Protein 5MQQ (pdb70)

Sequence (1211 aa):
KNPREEILDASAELFTRQGFATTSTHQIADAVGIRQASLYYHFPSKTEIFLTLLKSTVEPSTVLAEDLSTLDAGPEMRLWAIVASEVRLLLSTKWNVGRLYQLPIVGSEEFAEYHSQREALTNVFRDLATEIVGDDPRAELPFHITMSVIEMRRNDGKIPSPLSADSLPETAIMLADASLAVLGAPLPADRVEKTLELIKQADPREEILDASAELFTRQGFATTSTHHQIADAVGIRQASLYYHFPSKTEIFLTLLKSTVEPSTVLAEDLSTLDAGPEMMRL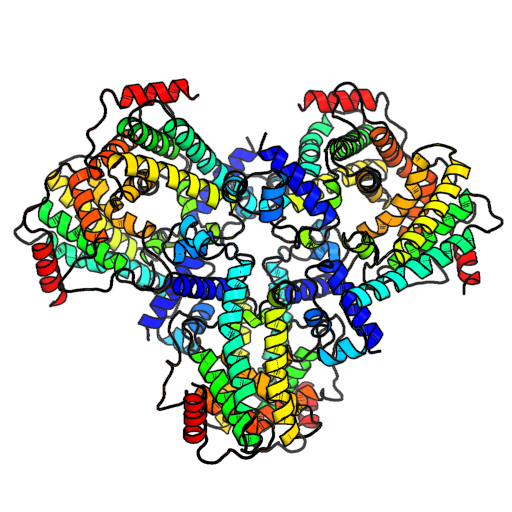WAIVASEVRLLLSTKWNVGRLYQLPIVGSEEFAEYHSQREALTNVFRDLATEIVGDDPRAELPFHITMSVIEMRRNDGKIPSPLSADSLPETAIMLADASLAVLGAPLPADRVEKTLELIKQNPREEILDASAELFTRQGFATTSTHQIADAVGIRQASLYYHFPSKTEIFLTLLKSTVEPSTVLAEDLSTLDAGPEMRLWAIVASEVRLLLSTKWNVGRLYQLPIVGSEEFAEYHSQREALTNVFRDLATEIVGDDPRAELPFHITMSVIEMRRNDGKIPSPLSADSLPETAIMLADASLAVLGAPLPADRVEKTLELIKQADPREEILDASAELFTRQGFATTSTHQIADAVGIRQASLYYHFPSKTEIFLTLLKSTVEPSTVLAEDLSTLDAGPEMRLWAIVASEVRLLLSTKWNVGRLYQLPIVGSEEFAEYHSQREALTNVFRDLATEIVGDDPRAELPFHITMSVIEMRRNDGKIPSPLSADSLPETAIMLADASLAVLGAPLPADRVEKTLELIKQADAKNPREEILDASAELFTRQGFATTSTHQIADDAVGIRQASLYYHFPSKTEIFLTLLKSTVEPSTVLAEDLSTLDAGPEMRLWAIVASEVRLLLSTKWNVGRLYQLPIVGSEEFAEYHSQREALTNVFRDLATEIVGDDPRAELPFHITMSVIEMRRNDGKIPSPLSADSLPETAIMLADASLAVLGAPLPADRVEKTLELIKQADNPREEILDASAELFTRQGFATTSTHQIADAVGIRQASLYYHFPSKTEIFLTLLKSTVEPSTVLAEDLSTLDAGPEMRLWAIVASEVRLLLSTKWNVGRLYQLPIVGSEEFAEYHSQREALTNVFRDLATEIVGDDPRAELPFHITMSVIEMRRNDGKIPSPLSADSLPETAIMLADASLAVLGAPLPADRVEKTLELIKQAD

Radius of gyration: 33.82 Å; Cα contacts (8 Å, |Δi|>4): 1800; chains: 6; bounding box: 96×90×74 Å

Organism: Corynebacterium glutamicum (strain ATCC 13032 / DSM 20300 / JCM 1318 / BCRC 11384 / CCUG 27702 / LMG 3730 / NBRC 12168 / NCIMB 10025 / NRRL B-2784 / 534) (NCBI:txid196627)

Nearest PDB structures (foldseek):
  5mqq-assembly1_B  TM=9.925E-01  e=1.327E-27  Corynebacterium glutamicum
  5dy1-assembly1_B  TM=9.950E-01  e=2.488E-27  Corynebacterium glutamicum ATCC 14067
  5dxz-assembly1_A-2  TM=9.902E-01  e=2.929E-26  Corynebacterium glutamicum ATCC 14067
  5dy0-assembly2_D  TM=9.444E-01  e=3.227E-26  Corynebacterium glutamicum
  5e57-assembly1_C-3  TM=8.490E-01  e=4.373E-12  Mycolicibacterium smegmatis MC2 155

Structure (mmCIF, N/CA/C/O backbone):
data_5MQQ
#
_entry.id   5MQQ
#
_cell.length_a   149.783
_cell.length_b   160.638
_cell.length_c   51.450
_cell.angle_alpha   90.00
_cell.angle_beta   90.00
_cell.angle_gamma   90.00
#
_symmetry.space_group_name_H-M   'P 21 21 2'
#
loop_
_entity.id
_entity.type
_entity.pdbx_description
1 polymer 'AmtR protein'
2 non-polymer 'SULFATE ION'
3 water water
#
loop_
_atom_site.group_PDB
_atom_site.id
_atom_site.type_symbol
_atom_site.label_atom_id
_atom_site.label_alt_id
_atom_site.label_comp_id
_atom_site.label_asym_id
_atom_site.label_entity_id
_atom_site.label_seq_id
_atom_site.pdbx_PDB_ins_code
_atom_site.Cartn_x
_atom_site.Cartn_y
_atom_site.Cartn_z
_atom_site.occupancy
_atom_site.B_iso_or_equiv
_atom_site.auth_seq_id
_atom_site.auth_comp_id
_atom_site.auth_asym_id
_atom_site.auth_atom_id
_atom_site.pdbx_PDB_model_num
ATOM 1 N N . LYS A 1 4 ? -27.154 -43.321 15.252 1.00 46.45 18 LYS A N 1
ATOM 2 C CA . LYS A 1 4 ? -28.234 -44.081 14.630 1.00 46.68 18 LYS A CA 1
ATOM 3 C C . LYS A 1 4 ? -28.780 -43.357 13.392 1.00 57.00 18 LYS A C 1
ATOM 4 O O . LYS A 1 4 ? -28.627 -43.839 12.272 1.00 52.48 18 LYS A O 1
ATOM 6 N N . ASN A 1 5 ? -29.409 -42.200 13.590 1.00 52.97 19 ASN A N 1
ATOM 7 C CA . ASN A 1 5 ? -29.895 -41.393 12.467 1.00 50.95 19 ASN A CA 1
ATOM 8 C C . ASN A 1 5 ? -29.561 -39.913 12.592 1.00 46.96 19 ASN A C 1
ATOM 9 O O . ASN A 1 5 ? -30.355 -39.135 13.115 1.00 46.98 19 ASN A O 1
ATOM 14 N N . PRO A 1 6 ? -28.383 -39.521 12.086 1.00 43.48 20 PRO A N 1
ATOM 15 C CA . PRO A 1 6 ? -27.828 -38.170 12.224 1.00 42.03 20 PRO A CA 1
ATOM 16 C C . PRO A 1 6 ? -28.732 -37.106 11.624 1.00 45.23 20 PRO A C 1
ATOM 17 O O . PRO A 1 6 ? -28.940 -36.056 12.232 1.00 40.41 20 PRO A O 1
ATOM 21 N N . ARG A 1 7 ? -29.279 -37.391 10.448 1.00 40.50 21 ARG A N 1
ATOM 22 C CA . ARG A 1 7 ? -30.139 -36.441 9.766 1.00 36.29 21 ARG A CA 1
ATOM 23 C C . ARG A 1 7 ? -31.471 -36.240 10.469 1.00 37.22 21 ARG A C 1
ATOM 24 O O . ARG A 1 7 ? -31.956 -35.122 10.558 1.00 43.35 21 ARG A O 1
ATOM 32 N N . GLU A 1 8 ? -32.027 -37.305 11.029 1.00 34.66 22 GLU A N 1
ATOM 33 C CA . GLU A 1 8 ? -33.302 -37.192 11.726 1.00 38.94 22 GLU A CA 1
ATOM 34 C C . GLU A 1 8 ? -33.140 -36.548 13.110 1.00 38.50 22 GLU A C 1
ATOM 35 O O . GLU A 1 8 ? -34.039 -35.842 13.587 1.00 33.12 22 GLU A O 1
ATOM 41 N N . GLU A 1 9 ? -31.987 -36.763 13.737 1.00 37.67 23 GLU A N 1
ATOM 42 C CA . GLU A 1 9 ? -31.680 -36.133 15.013 1.00 35.08 23 GLU A CA 1
ATOM 43 C C . GLU A 1 9 ? -31.515 -34.622 14.839 1.00 32.78 23 GLU A C 1
ATOM 44 O O . GLU A 1 9 ? -31.987 -33.844 15.665 1.00 26.34 23 GLU A O 1
ATOM 50 N N . ILE A 1 10 ? -30.853 -34.220 13.755 1.00 28.80 24 ILE A N 1
ATOM 51 C CA . ILE A 1 10 ? -30.688 -32.805 13.436 1.00 30.76 24 ILE A CA 1
ATOM 52 C C . ILE A 1 10 ? -32.040 -32.127 13.237 1.00 27.24 24 ILE A C 1
ATOM 53 O O . ILE A 1 10 ? -32.273 -31.025 13.736 1.00 30.69 24 ILE A O 1
ATOM 58 N N . LEU A 1 11 ? -32.941 -32.795 12.529 1.00 28.65 25 LEU A N 1
ATOM 59 C CA . LEU A 1 11 ? -34.261 -32.235 12.271 1.00 30.59 25 LEU A CA 1
ATOM 60 C C . LEU A 1 11 ? -35.074 -32.100 13.557 1.00 31.20 25 LEU A C 1
ATOM 61 O O . LEU A 1 11 ? -35.722 -31.077 13.786 1.00 30.84 25 LEU A O 1
ATOM 66 N N . ASP A 1 12 ? -35.010 -33.118 14.409 1.00 30.34 26 ASP A N 1
ATOM 67 C CA . ASP A 1 12 ? -35.710 -33.085 15.690 1.00 29.19 26 ASP A CA 1
ATOM 68 C C . ASP A 1 12 ? -35.269 -31.916 16.558 1.00 28.09 26 ASP A C 1
ATOM 69 O O . ASP A 1 12 ? -36.102 -31.181 17.087 1.00 27.91 26 ASP A O 1
ATOM 74 N N . ALA A 1 13 ? -33.958 -31.756 16.716 1.00 27.80 27 ALA A N 1
ATOM 75 C CA . ALA A 1 13 ? -33.415 -30.680 17.536 1.00 29.01 27 ALA A CA 1
ATOM 76 C C . ALA A 1 13 ? -33.760 -29.322 16.935 1.00 27.36 27 ALA A C 1
ATOM 77 O O . ALA A 1 13 ? -34.026 -28.361 17.659 1.00 29.48 27 ALA A O 1
ATOM 79 N N . SER A 1 14 ? -33.747 -29.251 15.608 1.00 27.31 28 SER A N 1
ATOM 80 C CA . SER A 1 14 ? -34.106 -28.026 14.902 1.00 28.24 28 SER A CA 1
ATOM 81 C C . SER A 1 14 ? -35.577 -27.713 15.117 1.00 31.06 28 SER A C 1
ATOM 82 O O . SER A 1 14 ? -35.954 -26.557 15.320 1.00 28.07 28 SER A O 1
ATOM 85 N N . ALA A 1 15 ? -36.401 -28.754 15.061 1.00 25.35 29 ALA A N 1
ATOM 86 C CA . ALA A 1 15 ? -37.822 -28.621 15.344 1.00 27.43 29 ALA A CA 1
ATOM 87 C C . ALA A 1 15 ? -38.019 -28.028 16.743 1.00 25.83 29 ALA A C 1
ATOM 88 O O . ALA A 1 15 ? -38.795 -27.096 16.933 1.00 26.71 29 ALA A O 1
ATOM 90 N N . GLU A 1 16 ? -37.300 -28.571 17.719 1.00 26.41 30 GLU A N 1
ATOM 91 C CA . GLU A 1 16 ? -37.359 -28.056 19.084 1.00 25.98 30 GLU A CA 1
ATOM 92 C C . GLU A 1 16 ? -36.972 -26.577 19.187 1.00 28.78 30 GLU A C 1
ATOM 93 O O . GLU A 1 16 ? -37.735 -25.748 19.697 1.00 23.84 30 GLU A O 1
ATOM 99 N N . LEU A 1 17 ? -35.791 -26.251 18.675 1.00 26.48 31 LEU A N 1
ATOM 100 C CA . LEU A 1 17 ? -35.255 -24.897 18.757 1.00 23.21 31 LEU A CA 1
ATOM 101 C C . LEU A 1 17 ? -36.121 -23.869 18.031 1.00 28.97 31 LEU A C 1
ATOM 102 O O . LEU A 1 17 ? -36.377 -22.788 18.564 1.00 25.24 31 LEU A O 1
ATOM 107 N N . PHE A 1 18 ? -36.569 -24.209 16.822 1.00 26.03 32 PHE A N 1
ATOM 108 C CA . PHE A 1 18 ? -37.395 -23.307 16.020 1.00 26.95 32 PHE A CA 1
ATOM 109 C C . PHE A 1 18 ? -38.756 -22.994 16.648 1.00 30.90 32 PHE A C 1
ATOM 110 O O . PHE A 1 18 ? -39.171 -21.836 16.681 1.00 29.70 32 PHE A O 1
ATOM 118 N N . THR A 1 19 ? -39.449 -24.017 17.141 1.00 30.50 33 THR A N 1
ATOM 119 C CA . THR A 1 19 ? -40.773 -23.806 17.725 1.00 29.46 33 THR A CA 1
ATOM 120 C C . THR A 1 19 ? -40.692 -23.036 19.033 1.00 35.41 33 THR A C 1
ATOM 121 O O . THR A 1 19 ? -41.639 -22.349 19.417 1.00 44.51 33 THR A O 1
ATOM 125 N N . ARG A 1 20 ? -39.555 -23.143 19.711 1.00 33.23 34 ARG A N 1
ATOM 126 C CA . ARG A 1 20 ? -39.399 -22.504 21.008 1.00 34.93 34 ARG A CA 1
ATOM 127 C C . ARG A 1 20 ? -38.795 -21.093 20.901 1.00 39.48 34 ARG A C 1
ATOM 128 O O . ARG A 1 20 ? -39.097 -20.228 21.722 1.00 37.04 34 ARG A O 1
ATOM 136 N N . GLN A 1 21 ? -37.930 -20.874 19.907 1.00 33.89 35 GLN A N 1
ATOM 137 C CA . GLN A 1 21 ? -37.204 -19.606 19.764 1.00 33.93 35 GLN A CA 1
ATOM 138 C C . GLN A 1 21 ? -37.576 -18.796 18.515 1.00 33.98 35 GLN A C 1
ATOM 139 O O . GLN A 1 21 ? -37.236 -17.618 18.409 1.00 29.82 35 GLN A O 1
ATOM 145 N N . GLY A 1 22 ? -38.229 -19.436 17.553 1.00 33.11 36 GLY A N 1
ATOM 146 C CA . GLY A 1 22 ? -38.467 -18.819 16.259 1.00 27.76 36 GLY A CA 1
ATOM 147 C C . GLY A 1 22 ? -37.285 -19.026 15.333 1.00 26.76 36 GLY A C 1
ATOM 148 O O . GLY A 1 22 ? -36.294 -19.653 15.713 1.00 30.80 36 GLY A O 1
ATOM 149 N N . PHE A 1 23 ? -37.369 -18.475 14.127 1.00 24.57 37 PHE A N 1
ATOM 150 C CA . PHE A 1 23 ? -36.368 -18.740 13.102 1.00 24.87 37 PHE A CA 1
ATOM 151 C C . PHE A 1 23 ? -35.114 -17.887 13.282 1.00 23.90 37 PHE A C 1
ATOM 152 O O . PHE A 1 23 ? -33.998 -18.401 13.289 1.00 20.10 37 PHE A O 1
ATOM 160 N N . ALA A 1 24 ? -35.305 -16.581 13.423 1.00 25.68 38 ALA A N 1
ATOM 161 C CA . ALA A 1 24 ? -34.187 -15.644 13.415 1.00 26.68 38 ALA A CA 1
ATOM 162 C C . ALA A 1 24 ? -33.159 -15.898 14.516 1.00 21.78 38 ALA A C 1
ATOM 163 O O . ALA A 1 24 ? -31.955 -15.827 14.272 1.00 27.52 38 ALA A O 1
ATOM 165 N N . THR A 1 25 ? -33.626 -16.225 15.714 1.00 23.52 39 THR A N 1
ATOM 166 C CA . THR A 1 25 ? -32.727 -16.329 16.862 1.00 28.03 39 THR A CA 1
ATOM 167 C C . THR A 1 25 ? -32.030 -17.685 16.949 1.00 28.42 39 THR A C 1
ATOM 168 O O . THR A 1 25 ? -30.934 -17.782 17.501 1.00 25.52 39 THR A O 1
ATOM 172 N N . THR A 1 26 ? -32.656 -18.720 16.392 1.00 24.17 40 THR A N 1
ATOM 173 C CA . THR A 1 26 ? -32.055 -20.055 16.344 1.00 26.46 40 THR A CA 1
ATOM 174 C C . THR A 1 26 ? -30.818 -20.047 15.456 1.00 26.81 40 THR A C 1
ATOM 175 O O . THR A 1 26 ? -30.848 -19.486 14.366 1.00 27.50 40 THR A O 1
ATOM 179 N N . SER A 1 27 ? -29.729 -20.650 15.921 1.00 24.95 41 SER A N 1
ATOM 180 C CA . SER A 1 27 ? -28.506 -20.724 15.124 1.00 23.33 41 SER A CA 1
ATOM 181 C C . SER A 1 27 ? -28.113 -22.170 14.852 1.00 28.96 41 SER A C 1
ATOM 182 O O . SER A 1 27 ? -28.557 -23.082 15.548 1.00 25.97 41 SER A O 1
ATOM 185 N N . THR A 1 28 ? -27.294 -22.380 13.824 1.00 29.47 42 THR A N 1
ATOM 186 C CA . THR A 1 28 ? -26.801 -23.715 13.517 1.00 28.20 42 THR A CA 1
ATOM 187 C C . THR A 1 28 ? -25.837 -24.219 14.596 1.00 30.49 42 THR A C 1
ATOM 188 O O . THR A 1 28 ? -25.734 -25.423 14.823 1.00 31.25 42 THR A O 1
ATOM 192 N N . HIS A 1 29 ? -25.121 -23.301 15.242 1.00 26.71 43 HIS A N 1
ATOM 193 C CA . HIS A 1 29 ? -24.280 -23.646 16.387 1.00 34.14 43 HIS A CA 1
ATOM 194 C C . HIS A 1 29 ? -25.110 -24.320 17.476 1.00 31.88 43 HIS A C 1
ATOM 195 O O . HIS A 1 29 ? -24.708 -25.340 18.034 1.00 30.97 43 HIS A O 1
ATOM 202 N N . GLN A 1 30 ? -26.283 -23.759 17.757 1.00 32.97 44 GLN A N 1
ATOM 203 C CA . GLN A 1 30 ? -27.167 -24.330 18.766 1.00 33.77 44 GLN A CA 1
ATOM 204 C C . GLN A 1 30 ? -27.629 -25.719 18.368 1.00 27.57 44 GLN A C 1
ATOM 205 O O . GLN A 1 30 ? -27.667 -26.631 19.194 1.00 25.12 44 GLN A O 1
ATOM 211 N N . ILE A 1 31 ? -27.994 -25.862 17.098 1.00 28.68 45 ILE A N 1
ATOM 212 C CA . ILE A 1 31 ? -28.495 -27.126 16.576 1.00 25.48 45 ILE A CA 1
ATOM 213 C C . ILE A 1 31 ? -27.420 -28.203 16.661 1.00 30.71 45 ILE A C 1
ATOM 214 O O . ILE A 1 31 ? -27.683 -29.320 17.106 1.00 26.92 45 ILE A O 1
ATOM 219 N N . ALA A 1 32 ? -26.203 -27.850 16.258 1.00 26.21 46 ALA A N 1
ATOM 220 C CA . ALA A 1 32 ? -25.084 -28.784 16.296 1.00 33.51 46 ALA A CA 1
ATOM 221 C C . ALA A 1 32 ? -24.771 -29.181 17.731 1.00 30.47 46 ALA A C 1
ATOM 222 O O . ALA A 1 32 ? -24.562 -30.355 18.024 1.00 32.44 46 ALA A O 1
ATOM 224 N N . ASP A 1 33 ? -24.749 -28.194 18.622 1.00 34.79 47 ASP A N 1
ATOM 225 C CA . ASP A 1 33 ? -24.537 -28.440 20.048 1.00 34.46 47 ASP A CA 1
ATOM 226 C C . ASP A 1 33 ? -25.626 -29.331 20.646 1.00 35.28 47 ASP A C 1
ATOM 227 O O . ASP A 1 33 ? -25.350 -30.177 21.502 1.00 32.41 47 ASP A O 1
ATOM 232 N N . ALA A 1 34 ? -26.866 -29.111 20.219 1.00 31.58 48 ALA A N 1
ATOM 233 C CA . ALA A 1 34 ? -28.002 -29.877 20.719 1.00 29.71 48 ALA A CA 1
ATOM 234 C C . ALA A 1 34 ? -27.865 -31.372 20.437 1.00 33.52 48 ALA A C 1
ATOM 235 O O . ALA A 1 34 ? -28.156 -32.199 21.301 1.00 31.78 48 ALA A O 1
ATOM 237 N N . VAL A 1 35 ? -27.419 -31.719 19.233 1.00 30.11 49 VAL A N 1
ATOM 238 C CA . VAL A 1 35 ? -27.319 -33.125 18.854 1.00 36.23 49 VAL A CA 1
ATOM 239 C C . VAL A 1 35 ? -25.948 -33.704 19.192 1.00 35.58 49 VAL A C 1
ATOM 240 O O . VAL A 1 35 ? -25.724 -34.903 19.048 1.00 36.75 49 VAL A O 1
ATOM 244 N N . GLY A 1 36 ? -25.041 -32.850 19.657 1.00 32.66 50 GLY A N 1
ATOM 245 C CA . GLY A 1 36 ? -23.740 -33.300 20.117 1.00 33.21 50 GLY A CA 1
ATOM 246 C C . GLY A 1 36 ? -22.728 -33.623 19.036 1.00 41.73 50 GLY A C 1
ATOM 247 O O . GLY A 1 36 ? -21.935 -34.555 19.183 1.00 47.27 50 GLY A O 1
ATOM 248 N N . ILE A 1 37 ? -22.776 -32.876 17.937 1.00 42.03 51 ILE A N 1
ATOM 249 C CA . ILE A 1 37 ? -21.786 -33.005 16.877 1.00 40.64 51 ILE A CA 1
ATOM 250 C C . ILE A 1 37 ? -21.109 -31.665 16.633 1.00 43.26 51 ILE A C 1
ATOM 251 O O . ILE A 1 37 ? -21.601 -30.614 17.037 1.00 39.52 51 ILE A O 1
ATOM 256 N N . ARG A 1 38 ? -19.962 -31.706 15.978 1.00 48.56 52 ARG A N 1
ATOM 257 C CA . ARG A 1 38 ? -19.290 -30.484 15.594 1.00 51.73 52 ARG A CA 1
ATOM 258 C C . ARG A 1 38 ? -20.094 -29.882 14.457 1.00 47.65 52 ARG A C 1
ATOM 259 O O . ARG A 1 38 ? -20.771 -30.593 13.716 1.00 46.75 52 ARG A O 1
ATOM 267 N N . GLN A 1 39 ? -19.982 -28.567 14.321 1.00 46.43 53 GLN A N 1
ATOM 268 C CA . GLN A 1 39 ? -20.748 -27.771 13.372 1.00 51.20 53 GLN A CA 1
ATOM 269 C C . GLN A 1 39 ? -20.296 -28.202 11.967 1.00 52.89 53 GLN A C 1
ATOM 270 O O . GLN A 1 39 ? -21.086 -28.185 11.024 1.00 53.43 53 GLN A O 1
ATOM 276 N N . ALA A 1 40 ? -19.025 -28.618 11.872 1.00 50.19 54 ALA A N 1
ATOM 277 C CA . ALA A 1 40 ? -18.447 -29.152 10.653 1.00 57.07 54 ALA A CA 1
ATOM 278 C C . ALA A 1 40 ? -19.206 -30.389 10.195 1.00 50.36 54 ALA A C 1
ATOM 279 O O . ALA A 1 40 ? -19.435 -30.582 8.999 1.00 51.67 54 ALA A O 1
ATOM 281 N N . SER A 1 41 ? -19.609 -31.213 11.152 1.00 46.54 55 SER A N 1
ATOM 282 C CA . SER A 1 41 ? -20.361 -32.412 10.841 1.00 47.70 55 SER A CA 1
ATOM 283 C C . SER A 1 41 ? -21.798 -32.064 10.449 1.00 45.98 55 SER A C 1
ATOM 284 O O . SER A 1 41 ? -22.385 -32.706 9.580 1.00 38.00 55 SER A O 1
ATOM 287 N N . LEU A 1 42 ? -22.350 -31.028 11.074 1.00 45.96 56 LEU A N 1
ATOM 288 C CA . LEU A 1 42 ? -23.701 -30.563 10.754 1.00 46.77 56 LEU A CA 1
ATOM 289 C C . LEU A 1 42 ? -23.733 -29.999 9.348 1.00 47.61 56 LEU A C 1
ATOM 290 O O . LEU A 1 42 ? -24.694 -30.188 8.600 1.00 44.02 56 LEU A O 1
ATOM 295 N N . TYR A 1 43 ? -22.667 -29.287 9.013 1.00 46.85 57 TYR A N 1
ATOM 296 C CA . TYR A 1 43 ? -22.520 -28.642 7.720 1.00 55.14 57 TYR A CA 1
ATOM 297 C C . TYR A 1 43 ? -22.552 -29.686 6.592 1.00 53.07 57 TYR A C 1
ATOM 298 O O . TYR A 1 43 ? -23.004 -29.397 5.485 1.00 46.95 57 TYR A O 1
ATOM 307 N N . TYR A 1 44 ? -22.096 -30.904 6.896 1.00 54.45 58 TYR A N 1
ATOM 308 C CA . TYR A 1 44 ? -22.169 -32.036 5.962 1.00 51.30 58 TYR A CA 1
ATOM 309 C C . TYR A 1 44 ? -23.600 -32.345 5.521 1.00 49.94 58 TYR A C 1
ATOM 310 O O . TYR A 1 44 ? -23.854 -32.577 4.341 1.00 53.32 58 TYR A O 1
ATOM 319 N N . HIS A 1 45 ? -24.529 -32.354 6.473 1.00 51.88 59 HIS A N 1
ATOM 320 C CA . HIS A 1 45 ? -25.924 -32.681 6.178 1.00 48.95 59 HIS A CA 1
ATOM 321 C C . HIS A 1 45 ? -26.732 -31.473 5.708 1.00 48.68 59 HIS A C 1
ATOM 322 O O . HIS A 1 45 ? -27.593 -31.602 4.837 1.00 41.53 59 HIS A O 1
ATOM 329 N N . PHE A 1 46 ? -26.457 -30.303 6.278 1.00 48.49 60 PHE A N 1
ATOM 330 C CA . PHE A 1 46 ? -27.209 -29.100 5.926 1.00 43.97 60 PHE A CA 1
ATOM 331 C C . PHE A 1 46 ? -26.348 -27.843 5.863 1.00 52.03 60 PHE A C 1
ATOM 332 O O . PHE A 1 46 ? -25.550 -27.584 6.766 1.00 53.35 60 PHE A O 1
ATOM 340 N N . PRO A 1 47 ? -26.512 -27.058 4.786 1.00 56.61 61 PRO A N 1
ATOM 341 C CA . PRO A 1 47 ? -25.751 -25.824 4.544 1.00 61.16 61 PRO A CA 1
ATOM 342 C C . PRO A 1 47 ? -26.202 -24.627 5.363 1.00 57.13 61 PRO A C 1
ATOM 343 O O . PRO A 1 47 ? -25.382 -23.793 5.743 1.00 60.07 61 PRO A O 1
ATOM 347 N N . SER A 1 48 ? -27.500 -24.549 5.630 1.00 53.87 62 SER A N 1
ATOM 348 C CA . SER A 1 48 ? -28.062 -23.356 6.237 1.00 49.04 62 SER A CA 1
ATOM 349 C C . SER A 1 48 ? -29.259 -23.634 7.124 1.00 44.65 62 SER A C 1
ATOM 350 O O . SER A 1 48 ? -29.879 -24.696 7.054 1.00 47.95 62 SER A O 1
ATOM 353 N N . LYS A 1 49 ? -29.571 -22.649 7.957 1.00 42.21 63 LYS A N 1
ATOM 354 C CA . LYS A 1 49 ? -30.748 -22.672 8.807 1.00 39.25 63 LYS A CA 1
ATOM 355 C C . LYS A 1 49 ? -32.029 -22.689 7.977 1.00 38.06 63 LYS A C 1
ATOM 356 O O . LYS A 1 49 ? -32.989 -23.393 8.297 1.00 37.39 63 LYS A O 1
ATOM 362 N N . THR A 1 50 ? -32.016 -21.922 6.890 1.00 37.70 64 THR A N 1
ATOM 363 C CA . THR A 1 50 ? -33.170 -21.811 6.011 1.00 38.34 64 THR A CA 1
ATOM 364 C C . THR A 1 50 ? -33.488 -23.163 5.384 1.00 42.53 64 THR A C 1
ATOM 365 O O . THR A 1 50 ? -34.649 -23.563 5.323 1.00 41.49 64 THR A O 1
ATOM 369 N N . GLU A 1 51 ? -32.437 -23.868 4.965 1.00 31.89 65 GLU A N 1
ATOM 370 C CA . GLU A 1 51 ? -32.559 -25.183 4.355 1.00 44.25 65 GLU A CA 1
ATOM 371 C C . GLU A 1 51 ? -33.035 -26.258 5.321 1.00 46.82 65 GLU A C 1
ATOM 372 O O . GLU A 1 51 ? -33.834 -27.114 4.943 1.00 42.67 65 GLU A O 1
ATOM 378 N N . ILE A 1 52 ? -32.595 -26.196 6.575 1.00 41.38 66 ILE A N 1
ATOM 379 C CA . ILE A 1 52 ? -33.116 -27.108 7.592 1.00 37.84 66 ILE A CA 1
ATOM 380 C C . ILE A 1 52 ? -34.600 -26.865 7.784 1.00 36.34 66 ILE A C 1
ATOM 381 O O . ILE A 1 52 ? -35.396 -27.803 7.844 1.00 39.82 66 ILE A O 1
ATOM 386 N N . PHE A 1 53 ? -34.953 -25.589 7.877 1.00 41.46 67 PHE A N 1
ATOM 387 C CA . PHE A 1 53 ? -36.325 -25.171 8.099 1.00 37.33 67 PHE A CA 1
ATOM 388 C C . PHE A 1 53 ? -37.212 -25.678 6.954 1.00 44.56 67 PHE A C 1
ATOM 389 O O . PHE A 1 53 ? -38.333 -26.132 7.190 1.00 48.42 67 PHE A O 1
ATOM 397 N N . LEU A 1 54 ? -36.711 -25.604 5.720 1.00 44.24 68 LEU A N 1
ATOM 398 C CA . LEU A 1 54 ? -37.438 -26.145 4.567 1.00 50.80 68 LEU A CA 1
ATOM 399 C C . LEU A 1 54 ? -37.572 -27.659 4.608 1.00 49.44 68 LEU A C 1
ATOM 400 O O . LEU A 1 54 ? -38.670 -28.188 4.444 1.00 52.35 68 LEU A O 1
ATOM 405 N N . THR A 1 55 ? -36.454 -28.344 4.839 1.00 49.39 69 THR A N 1
ATOM 406 C CA . THR A 1 55 ? -36.445 -29.798 4.926 1.00 47.34 69 THR A CA 1
ATOM 407 C C . THR A 1 55 ? -37.418 -30.218 6.013 1.00 52.63 69 THR A C 1
ATOM 408 O O . THR A 1 55 ? -38.161 -31.185 5.851 1.00 56.56 69 THR A O 1
ATOM 412 N N . LEU A 1 56 ? -37.398 -29.485 7.123 1.00 49.65 70 LEU A N 1
ATOM 413 C CA . LEU A 1 56 ? -38.347 -29.708 8.204 1.00 49.22 70 LEU A CA 1
ATOM 414 C C . LEU A 1 56 ? -39.784 -29.544 7.721 1.00 48.58 70 LEU A C 1
ATOM 415 O O . LEU A 1 56 ? -40.602 -30.440 7.888 1.00 56.09 70 LEU A O 1
ATOM 420 N N . LEU A 1 57 ? -40.089 -28.398 7.125 1.00 55.70 71 LEU A N 1
ATOM 421 C CA . LEU A 1 57 ? -41.442 -28.170 6.640 1.00 55.83 71 LEU A CA 1
ATOM 422 C C . LEU A 1 57 ? -41.844 -29.176 5.565 1.00 58.86 71 LEU A C 1
ATOM 423 O O . LEU A 1 57 ? -42.989 -29.608 5.508 1.00 56.15 71 LEU A O 1
ATOM 428 N N . LYS A 1 58 ? -40.898 -29.539 4.711 1.00 55.84 72 LYS A N 1
ATOM 429 C CA . LYS A 1 58 ? -41.213 -30.413 3.605 1.00 60.15 72 LYS A CA 1
ATOM 430 C C . LYS A 1 58 ? -41.285 -31.917 3.973 1.00 60.81 72 LYS A C 1
ATOM 431 O O . LYS A 1 58 ? -42.029 -32.669 3.319 1.00 65.01 72 LYS A O 1
ATOM 437 N N . SER A 1 59 ? -40.540 -32.362 4.990 1.00 56.71 73 SER A N 1
ATOM 438 C CA . SER A 1 59 ? -40.717 -33.713 5.498 1.00 60.32 73 SER A CA 1
ATOM 439 C C . SER A 1 59 ? -42.051 -33.784 6.254 1.00 61.29 73 SER A C 1
ATOM 440 O O . SER A 1 59 ? -42.547 -34.877 6.534 1.00 62.34 73 SER A O 1
ATOM 443 N N . THR A 1 60 ? -42.597 -32.621 6.621 1.00 55.00 74 THR A N 1
ATOM 444 C CA . THR A 1 60 ? -43.812 -32.576 7.426 1.00 52.32 74 THR A CA 1
ATOM 445 C C . THR A 1 60 ? -45.128 -32.339 6.674 1.00 52.94 74 THR A C 1
ATOM 446 O O . THR A 1 60 ? -46.184 -32.850 7.077 1.00 50.05 74 THR A O 1
ATOM 450 N N . VAL A 1 61 ? -45.063 -31.647 5.542 1.00 52.94 75 VAL A N 1
ATOM 451 C CA . VAL A 1 61 ? -46.288 -31.218 4.885 1.00 52.32 75 VAL A CA 1
ATOM 452 C C . VAL A 1 61 ? -46.606 -32.055 3.648 1.00 51.02 75 VAL A C 1
ATOM 453 O O . VAL A 1 61 ? -47.772 -32.275 3.330 1.00 46.72 75 VAL A O 1
ATOM 457 N N . GLU A 1 62 ? -45.578 -32.546 2.966 1.00 51.06 76 GLU A N 1
ATOM 458 C CA . GLU A 1 62 ? -45.811 -33.399 1.799 1.00 52.65 76 GLU A CA 1
ATOM 459 C C . GLU A 1 62 ? -46.608 -34.687 2.113 1.00 55.90 76 GLU A C 1
ATOM 460 O O . GLU A 1 62 ? -47.541 -35.015 1.375 1.00 51.88 76 GLU A O 1
ATOM 466 N N . PRO A 1 63 ? -46.253 -35.421 3.197 1.00 53.66 77 PRO A N 1
ATOM 467 C CA . PRO A 1 63 ? -47.042 -36.624 3.485 1.00 52.08 77 PRO A CA 1
ATOM 468 C C . PRO A 1 63 ? -48.505 -36.296 3.751 1.00 53.83 77 PRO A C 1
ATOM 469 O O . PRO A 1 63 ? -49.392 -37.095 3.445 1.00 45.94 77 PRO A O 1
ATOM 473 N N . SER A 1 64 ? -48.748 -35.103 4.280 1.00 53.38 78 SER A N 1
ATOM 474 C CA . SER A 1 64 ? -50.101 -34.664 4.559 1.00 48.31 78 SER A CA 1
ATOM 475 C C . SER A 1 64 ? -50.850 -34.408 3.258 1.00 52.15 78 SER A C 1
ATOM 476 O O . SER A 1 64 ? -52.011 -34.789 3.120 1.00 55.00 78 SER A O 1
ATOM 479 N N . THR A 1 65 ? -50.183 -33.750 2.314 1.00 52.27 79 THR A N 1
ATOM 480 C CA . THR A 1 65 ? -50.772 -33.462 1.008 1.00 50.05 79 THR A CA 1
ATOM 481 C C . THR A 1 65 ? -50.974 -34.723 0.164 1.00 52.56 79 THR A C 1
ATOM 482 O O . THR A 1 65 ? -52.010 -34.886 -0.483 1.00 54.52 79 THR A O 1
ATOM 486 N N . VAL A 1 66 ? -49.985 -35.615 0.181 1.00 53.52 80 VAL A N 1
ATOM 487 C CA . VAL A 1 66 ? -50.087 -36.894 -0.522 1.00 53.78 80 VAL A CA 1
ATOM 488 C C . VAL A 1 66 ? -51.244 -37.703 0.044 1.00 55.56 80 VAL A C 1
ATOM 489 O O . VAL A 1 66 ? -52.055 -38.253 -0.699 1.00 56.71 80 VAL A O 1
ATOM 493 N N . LEU A 1 67 ? -51.300 -37.782 1.368 1.00 54.86 81 LEU A N 1
ATOM 494 C CA . LEU A 1 67 ? -52.393 -38.460 2.047 1.00 57.65 81 LEU A CA 1
ATOM 495 C C . LEU A 1 67 ? -53.729 -37.820 1.673 1.00 55.76 81 LEU A C 1
ATOM 496 O O . LEU A 1 67 ? -54.727 -38.514 1.476 1.00 58.20 81 LEU A O 1
ATOM 501 N N . ALA A 1 68 ? -53.736 -36.496 1.556 1.00 55.72 82 ALA A N 1
ATOM 502 C CA . ALA A 1 68 ? -54.964 -35.756 1.275 1.00 56.94 82 ALA A CA 1
ATOM 503 C C . ALA A 1 68 ? -55.547 -36.026 -0.103 1.00 52.56 82 ALA A C 1
ATOM 504 O O . ALA A 1 68 ? -56.746 -36.240 -0.255 1.00 50.51 82 ALA A O 1
ATOM 506 N N . GLU A 1 69 ? -54.686 -36.003 -1.109 1.00 56.62 83 GLU A N 1
ATOM 507 C CA . GLU A 1 69 ? -55.120 -36.184 -2.485 1.00 59.64 83 GLU A CA 1
ATOM 508 C C . GLU A 1 69 ? -55.393 -37.650 -2.813 1.00 60.25 83 GLU A C 1
ATOM 509 O O . GLU A 1 69 ? -56.076 -37.955 -3.793 1.00 63.95 83 GLU A O 1
ATOM 515 N N . ASP A 1 70 ? -54.873 -38.556 -1.989 1.00 58.05 84 ASP A N 1
ATOM 516 C CA . ASP A 1 70 ? -55.132 -39.972 -2.202 1.00 58.48 84 ASP A CA 1
ATOM 517 C C . ASP A 1 70 ? -56.471 -40.383 -1.614 1.00 60.48 84 ASP A C 1
ATOM 518 O O . ASP A 1 70 ? -57.159 -41.241 -2.166 1.00 58.83 84 ASP A O 1
ATOM 523 N N . LEU A 1 71 ? -56.865 -39.734 -0.523 1.00 58.72 85 LEU A N 1
ATOM 524 C CA . LEU A 1 71 ? -58.127 -40.060 0.126 1.00 52.20 85 LEU A CA 1
ATOM 525 C C . LEU A 1 71 ? -59.269 -39.367 -0.595 1.00 54.14 85 LEU A C 1
ATOM 526 O O . LEU A 1 71 ? -60.375 -39.892 -0.668 1.00 59.29 85 LEU A O 1
ATOM 531 N N . SER A 1 72 ? -58.978 -38.197 -1.156 1.00 51.45 86 SER A N 1
ATOM 532 C CA . SER A 1 72 ? -59.968 -37.427 -1.899 1.00 54.57 86 SER A CA 1
ATOM 533 C C . SER A 1 72 ? -60.501 -38.154 -3.139 1.00 56.45 86 SER A C 1
ATOM 534 O O . SER A 1 72 ? -61.633 -37.915 -3.566 1.00 56.09 86 SER A O 1
ATOM 537 N N . THR A 1 73 ? -59.678 -39.017 -3.727 1.00 55.15 87 THR A N 1
ATOM 538 C CA . THR A 1 73 ? -60.077 -39.788 -4.906 1.00 63.57 87 THR A CA 1
ATOM 539 C C . THR A 1 73 ? -60.460 -41.252 -4.648 1.00 64.13 87 THR A C 1
ATOM 540 O O . THR A 1 73 ? -59.788 -42.155 -5.148 1.00 65.67 87 THR A O 1
ATOM 544 N N . LEU A 1 74 ? -61.515 -41.501 -3.877 1.00 61.93 88 LEU A N 1
ATOM 545 C CA . LEU A 1 74 ? -61.936 -42.880 -3.635 1.00 62.97 88 LEU A CA 1
ATOM 546 C C . LEU A 1 74 ? -63.469 -42.928 -3.614 1.00 65.79 88 LEU A C 1
ATOM 547 O O . LEU A 1 74 ? -64.111 -41.986 -3.149 1.00 66.32 88 LEU A O 1
ATOM 552 N N . ASP A 1 75 ? -64.056 -44.013 -4.112 1.00 72.76 89 ASP A N 1
ATOM 553 C CA . ASP A 1 75 ? -65.507 -44.086 -4.268 1.00 73.37 89 ASP A CA 1
ATOM 554 C C . ASP A 1 75 ? -66.286 -44.315 -2.978 1.00 69.04 89 ASP A C 1
ATOM 555 O O . ASP A 1 75 ? -66.994 -45.307 -2.835 1.00 74.09 89 ASP A O 1
ATOM 560 N N . ALA A 1 76 ? -66.134 -43.383 -2.044 1.00 60.88 90 ALA A N 1
ATOM 561 C CA . ALA A 1 76 ? -67.003 -43.331 -0.883 1.00 54.38 90 ALA A CA 1
ATOM 562 C C . ALA A 1 76 ? -67.749 -42.014 -0.989 1.00 51.16 90 ALA A C 1
ATOM 563 O O . ALA A 1 76 ? -67.675 -41.350 -2.022 1.00 58.14 90 ALA A O 1
ATOM 565 N N . GLY A 1 77 ? -68.400 -41.578 0.079 1.00 44.89 91 GLY A N 1
ATOM 566 C CA . GLY A 1 77 ? -69.115 -40.322 -0.006 1.00 46.93 91 GLY A CA 1
ATOM 567 C C . GLY A 1 77 ? -68.184 -39.240 0.481 1.00 45.39 91 GLY A C 1
ATOM 568 O O . GLY A 1 77 ? -67.149 -39.542 1.079 1.00 43.47 91 GLY A O 1
ATOM 569 N N . PRO A 1 78 ? -68.534 -37.974 0.220 1.00 44.91 92 PRO A N 1
ATOM 570 C CA . PRO A 1 78 ? -67.647 -36.879 0.621 1.00 43.57 92 PRO A CA 1
ATOM 571 C C . PRO A 1 78 ? -67.478 -36.819 2.139 1.00 38.00 92 PRO A C 1
ATOM 572 O O . PRO A 1 78 ? -66.432 -36.381 2.619 1.00 36.36 92 PRO A O 1
ATOM 576 N N . GLU A 1 79 ? -68.483 -37.287 2.875 1.00 31.40 93 GLU A N 1
ATOM 577 C CA . GLU A 1 79 ? -68.416 -37.317 4.332 1.00 35.11 93 GLU A CA 1
ATOM 578 C C . GLU A 1 79 ? -67.324 -38.257 4.826 1.00 38.23 93 GLU A C 1
ATOM 579 O O . GLU A 1 79 ? -66.550 -37.905 5.723 1.00 32.15 93 GLU A O 1
ATOM 585 N N . MET A 1 80 ? -67.266 -39.453 4.246 1.00 32.99 94 MET A N 1
ATOM 586 C CA . MET A 1 80 ? -66.272 -40.436 4.656 1.00 32.94 94 MET A CA 1
ATOM 587 C C . MET A 1 80 ? -64.865 -39.975 4.285 1.00 32.85 94 MET A C 1
ATOM 588 O O . MET A 1 80 ? -63.927 -40.133 5.066 1.00 30.51 94 MET A O 1
ATOM 593 N N . ARG A 1 81 ? -64.719 -39.406 3.094 1.00 29.69 95 ARG A N 1
ATOM 594 C CA . ARG A 1 81 ? -63.416 -38.924 2.664 1.00 35.20 95 ARG A CA 1
ATOM 595 C C . ARG A 1 81 ? -62.946 -37.757 3.540 1.00 40.02 95 ARG A C 1
ATOM 596 O O . ARG A 1 81 ? -61.790 -37.717 3.962 1.00 36.33 95 ARG A O 1
ATOM 604 N N . LEU A 1 82 ? -63.839 -36.809 3.814 1.00 31.23 96 LEU A N 1
ATOM 605 C CA . LEU A 1 82 ? -63.481 -35.686 4.672 1.00 32.74 96 LEU A CA 1
ATOM 606 C C . LEU A 1 82 ? -63.145 -36.154 6.085 1.00 31.23 96 LEU A C 1
ATOM 607 O O . LEU A 1 82 ? -62.149 -35.720 6.663 1.00 28.69 96 LEU A O 1
ATOM 612 N N . TRP A 1 83 ? -63.967 -37.044 6.635 1.00 30.73 97 TRP A N 1
ATOM 613 C CA . TRP A 1 83 ? -63.726 -37.543 7.980 1.00 27.38 97 TRP A CA 1
ATOM 614 C C . TRP A 1 83 ? -62.386 -38.256 8.046 1.00 32.57 97 TRP A C 1
ATOM 615 O O . TRP A 1 83 ? -61.601 -38.032 8.968 1.00 34.47 97 TRP A O 1
ATOM 626 N N . ALA A 1 84 ? -62.125 -39.098 7.050 1.00 30.81 98 ALA A N 1
ATOM 627 C CA . ALA A 1 84 ? -60.888 -39.860 7.000 1.00 35.14 98 ALA A CA 1
ATOM 628 C C . ALA A 1 84 ? -59.685 -38.933 6.902 1.00 35.93 98 ALA A C 1
ATOM 629 O O . ALA A 1 84 ? -58.672 -39.152 7.566 1.00 33.16 98 ALA A O 1
ATOM 631 N N . ILE A 1 85 ? -59.795 -37.889 6.088 1.00 32.67 99 ILE A N 1
ATOM 632 C CA . ILE A 1 85 ? -58.664 -36.992 5.914 1.00 30.15 99 ILE A CA 1
ATOM 633 C C . ILE A 1 85 ? -58.424 -36.128 7.155 1.00 32.47 99 ILE A C 1
ATOM 634 O O . ILE A 1 85 ? -57.277 -35.897 7.526 1.00 34.62 99 ILE A O 1
ATOM 639 N N . VAL A 1 86 ? -59.484 -35.684 7.821 1.00 34.04 100 VAL A N 1
ATOM 640 C CA . VAL A 1 86 ? -59.300 -34.903 9.040 1.00 32.83 100 VAL A CA 1
ATOM 641 C C . VAL A 1 86 ? -58.634 -35.750 10.122 1.00 31.53 100 VAL A C 1
ATOM 642 O O . VAL A 1 86 ? -57.651 -35.329 10.728 1.00 29.75 100 VAL A O 1
ATOM 646 N N . ALA A 1 87 ? -59.164 -36.946 10.355 1.00 31.81 101 ALA A N 1
ATOM 647 C CA . ALA A 1 87 ? -58.621 -37.811 11.392 1.00 29.37 101 ALA A CA 1
ATOM 648 C C . ALA A 1 87 ? -57.182 -38.229 11.083 1.00 32.96 101 ALA A C 1
ATOM 649 O O . ALA A 1 87 ? -56.341 -38.258 11.977 1.00 32.67 101 ALA A O 1
ATOM 651 N N . SER A 1 88 ? -56.893 -38.520 9.817 1.00 33.24 102 SER A N 1
ATOM 652 C CA . SER A 1 88 ? -55.554 -38.971 9.436 1.00 35.76 102 SER A CA 1
ATOM 653 C C . SER A 1 88 ? -54.538 -37.829 9.510 1.00 33.58 102 SER A C 1
ATOM 654 O O . SER A 1 88 ? -53.383 -38.041 9.877 1.00 33.66 102 SER A O 1
ATOM 657 N N . GLU A 1 89 ? -54.968 -36.620 9.161 1.00 39.35 103 GLU A N 1
ATOM 658 C CA . GLU A 1 89 ? -54.100 -35.449 9.249 1.00 37.35 103 GLU A CA 1
ATOM 659 C C . GLU A 1 89 ? -53.789 -35.074 10.707 1.00 32.55 103 GLU A C 1
ATOM 660 O O . GLU A 1 89 ? -52.654 -34.720 11.036 1.00 34.21 103 GLU A O 1
ATOM 666 N N . VAL A 1 90 ? -54.786 -35.164 11.580 1.00 31.29 104 VAL A N 1
ATOM 667 C CA . VAL A 1 90 ? -54.575 -34.904 13.000 1.00 27.30 104 VAL A CA 1
ATOM 668 C C . VAL A 1 90 ? -53.660 -35.984 13.588 1.00 29.58 104 VAL A C 1
ATOM 669 O O . VAL A 1 90 ? -52.799 -35.701 14.425 1.00 22.72 104 VAL A O 1
ATOM 673 N N . ARG A 1 91 ? -53.870 -37.223 13.154 1.00 31.07 105 ARG A N 1
ATOM 674 C CA . ARG A 1 91 ? -53.012 -38.348 13.521 1.00 32.55 105 ARG A CA 1
ATOM 675 C C . ARG A 1 91 ? -51.545 -38.065 13.189 1.00 35.11 105 ARG A C 1
ATOM 676 O O . ARG A 1 91 ? -50.643 -38.368 13.977 1.00 31.21 105 ARG A O 1
ATOM 684 N N . LEU A 1 92 ? -51.320 -37.491 12.010 1.00 32.92 106 LEU A N 1
ATOM 685 C CA . LEU A 1 92 ? -49.984 -37.118 11.561 1.00 30.84 106 LEU A CA 1
ATOM 686 C C . LEU A 1 92 ? -49.349 -36.091 12.493 1.00 34.09 106 LEU A C 1
ATOM 687 O O . LEU A 1 92 ? -48.212 -36.249 12.949 1.00 26.81 106 LEU A O 1
ATOM 692 N N . LEU A 1 93 ? -50.110 -35.041 12.776 1.00 28.89 107 LEU A N 1
ATOM 693 C CA . LEU A 1 93 ? -49.639 -33.930 13.587 1.00 29.47 107 LEU A CA 1
ATOM 694 C C . LEU A 1 93 ? -49.421 -34.343 15.039 1.00 31.06 107 LEU A C 1
ATOM 695 O O . LEU A 1 93 ? -48.740 -33.647 15.789 1.00 28.23 107 LEU A O 1
ATOM 700 N N . LEU A 1 94 ? -50.008 -35.471 15.433 1.00 30.42 108 LEU A N 1
ATOM 701 C CA . LEU A 1 94 ? -49.864 -35.973 16.794 1.00 34.86 108 LEU A CA 1
ATOM 702 C C . LEU A 1 94 ? -48.788 -37.045 16.912 1.00 30.21 108 LEU A C 1
ATOM 703 O O . LEU A 1 94 ? -48.516 -37.541 18.003 1.00 26.97 108 LEU A O 1
ATOM 708 N N . SER A 1 95 ? -48.163 -37.392 15.793 1.00 31.62 109 SER A N 1
ATOM 709 C CA . SER A 1 95 ? -47.261 -38.539 15.774 1.00 30.29 109 SER A CA 1
ATOM 710 C C . SER A 1 95 ? -45.791 -38.156 15.910 1.00 27.56 109 SER A C 1
ATOM 711 O O . SER A 1 95 ? -44.916 -39.021 15.941 1.00 26.57 109 SER A O 1
ATOM 714 N N . THR A 1 96 ? -45.524 -36.860 15.986 1.00 29.03 110 THR A N 1
ATOM 715 C CA . THR A 1 96 ? -44.157 -36.360 15.967 1.00 28.88 110 THR A CA 1
ATOM 716 C C . THR A 1 96 ? -43.657 -35.977 17.354 1.00 30.88 110 THR A C 1
ATOM 717 O O . THR A 1 96 ? -44.433 -35.545 18.213 1.00 31.21 110 THR A O 1
ATOM 721 N N . LYS A 1 97 ? -42.349 -36.119 17.545 1.00 29.63 111 LYS A N 1
ATOM 722 C CA . LYS A 1 97 ? -41.692 -35.800 18.808 1.00 29.77 111 LYS A CA 1
ATOM 723 C C . LYS A 1 97 ? -41.890 -34.335 19.190 1.00 30.24 111 LYS A C 1
ATOM 724 O O . LYS A 1 97 ? -42.017 -33.995 20.366 1.00 32.28 111 LYS A O 1
ATOM 730 N N . TRP A 1 98 ? -41.902 -33.467 18.186 1.00 25.46 112 TRP A N 1
ATOM 731 C CA . TRP A 1 98 ? -42.121 -32.054 18.419 1.00 23.65 112 TRP A CA 1
ATOM 732 C C . TRP A 1 98 ? -43.329 -31.534 17.646 1.00 26.32 112 TRP A C 1
ATOM 733 O O . TRP A 1 98 ? -43.747 -32.126 16.652 1.00 27.61 112 TRP A O 1
ATOM 744 N N . ASN A 1 99 ? -43.898 -30.434 18.132 1.00 27.75 113 ASN A N 1
ATOM 745 C CA . ASN A 1 99 ? -45.090 -29.844 17.537 1.00 28.40 113 ASN A CA 1
ATOM 746 C C . ASN A 1 99 ? -44.726 -29.014 16.306 1.00 29.13 113 ASN A C 1
ATOM 747 O O . ASN A 1 99 ? -44.784 -27.783 16.335 1.00 27.90 113 ASN A O 1
ATOM 752 N N . VAL A 1 100 ? -44.339 -29.691 15.231 1.00 28.75 114 VAL A N 1
ATOM 753 C CA . VAL A 1 100 ? -43.864 -29.010 14.029 1.00 34.81 114 VAL A CA 1
ATOM 754 C C . VAL A 1 100 ? -44.938 -28.142 13.371 1.00 33.55 114 VAL A C 1
ATOM 755 O O . VAL A 1 100 ? -44.618 -27.214 12.631 1.00 31.88 114 VAL A O 1
ATOM 759 N N . GLY A 1 101 ? -46.205 -28.432 13.656 1.00 32.94 115 GLY A N 1
ATOM 760 C CA . GLY A 1 101 ? -47.302 -27.608 13.178 1.00 28.54 115 GLY A CA 1
ATOM 761 C C . GLY A 1 101 ? -47.215 -26.163 13.646 1.00 36.15 115 GLY A C 1
ATOM 762 O O . GLY A 1 101 ? -47.759 -25.264 13.010 1.00 37.18 115 GLY A O 1
ATOM 763 N N . ARG A 1 102 ? -46.533 -25.938 14.765 1.00 31.56 116 ARG A N 1
ATOM 764 C CA . ARG A 1 102 ? -46.344 -24.592 15.288 1.00 36.62 116 ARG A CA 1
ATOM 765 C C . ARG A 1 102 ? -45.520 -23.744 14.316 1.00 42.62 116 ARG A C 1
ATOM 766 O O . ARG A 1 102 ? -45.605 -22.516 14.330 1.00 46.09 116 ARG A O 1
ATOM 774 N N . LEU A 1 103 ? -44.708 -24.404 13.491 1.00 34.02 117 LEU A N 1
ATOM 775 C CA . LEU A 1 103 ? -43.837 -23.712 12.541 1.00 43.14 117 LEU A CA 1
ATOM 776 C C . LEU A 1 103 ? -44.604 -22.963 11.456 1.00 44.97 117 LEU A C 1
ATOM 777 O O . LEU A 1 103 ? -44.133 -21.947 10.946 1.00 44.35 117 LEU A O 1
ATOM 782 N N . TYR A 1 104 ? -45.788 -23.462 11.114 1.00 40.75 118 TYR A N 1
ATOM 783 C CA . TYR A 1 104 ? -46.612 -22.853 10.074 1.00 39.95 118 TYR A CA 1
ATOM 784 C C . TYR A 1 104 ? -47.002 -21.432 10.461 1.00 42.41 118 TYR A C 1
ATOM 785 O O . TYR A 1 104 ? -47.300 -20.599 9.609 1.00 41.25 118 TYR A O 1
ATOM 794 N N . GLN A 1 105 ? -46.993 -21.171 11.762 1.00 41.88 119 GLN A N 1
ATOM 795 C CA . GLN A 1 105 ? -47.479 -19.912 12.311 1.00 42.01 119 GLN A CA 1
ATOM 796 C C . GLN A 1 105 ? -46.410 -18.829 12.382 1.00 35.50 119 GLN A C 1
ATOM 797 O O . GLN A 1 105 ? -46.697 -17.692 12.751 1.00 40.67 119 GLN A O 1
ATOM 803 N N . LEU A 1 106 ? -45.172 -19.182 12.059 1.00 34.54 120 LEU A N 1
ATOM 804 C CA . LEU A 1 106 ? -44.103 -18.197 12.086 1.00 43.45 120 LEU A CA 1
ATOM 805 C C . LEU A 1 106 ? -44.175 -17.349 10.820 1.00 40.40 120 LEU A C 1
ATOM 806 O O . LEU A 1 106 ? -44.273 -17.882 9.718 1.00 39.79 120 LEU A O 1
ATOM 811 N N . PRO A 1 107 ? -44.149 -16.019 10.982 1.00 41.32 121 PRO A N 1
ATOM 812 C CA . PRO A 1 107 ? -44.264 -15.071 9.867 1.00 36.80 121 PRO A CA 1
ATOM 813 C C . PRO A 1 107 ? -43.255 -15.346 8.755 1.00 34.48 121 PRO A C 1
ATOM 814 O O . PRO A 1 107 ? -43.538 -15.082 7.587 1.00 40.24 121 PRO A O 1
ATOM 818 N N . ILE A 1 108 ? -42.098 -15.884 9.123 1.00 34.68 122 ILE A N 1
ATOM 819 C CA . ILE A 1 108 ? -41.025 -16.145 8.174 1.00 31.32 122 ILE A CA 1
ATOM 820 C C . ILE A 1 108 ? -41.423 -17.116 7.053 1.00 37.13 122 ILE A C 1
ATOM 821 O O . ILE A 1 108 ? -40.879 -17.039 5.949 1.00 38.66 122 ILE A O 1
ATOM 826 N N . VAL A 1 109 ? -42.376 -18.011 7.314 1.00 33.42 123 VAL A N 1
ATOM 827 C CA . VAL A 1 109 ? -42.728 -19.037 6.328 1.00 34.08 123 VAL A CA 1
ATOM 828 C C . VAL A 1 109 ? -43.459 -18.433 5.136 1.00 30.09 123 VAL A C 1
ATOM 829 O O . VAL A 1 109 ? -43.615 -19.072 4.099 1.00 29.92 123 VAL A O 1
ATOM 833 N N . GLY A 1 110 ? -43.923 -17.201 5.297 1.00 33.63 124 GLY A N 1
ATOM 834 C CA . GLY A 1 110 ? -44.599 -16.509 4.222 1.00 32.39 124 GLY A CA 1
ATOM 835 C C . GLY A 1 110 ? -43.657 -16.071 3.120 1.00 30.57 124 GLY A C 1
ATOM 836 O O . GLY A 1 110 ? -44.103 -15.782 2.010 1.00 35.03 124 GLY A O 1
ATOM 837 N N . SER A 1 111 ? -42.361 -16.007 3.420 1.00 26.48 125 SER A N 1
ATOM 838 C CA . SER A 1 111 ? -41.385 -15.501 2.454 1.00 27.08 125 SER A CA 1
ATOM 839 C C . SER A 1 111 ? -41.272 -16.420 1.243 1.00 31.88 125 SER A C 1
ATOM 840 O O . SER A 1 111 ? -41.519 -17.624 1.339 1.00 33.74 125 SER A O 1
ATOM 843 N N . GLU A 1 112 ? -40.885 -15.834 0.112 1.00 29.48 126 GLU A N 1
ATOM 844 C CA . GLU A 1 112 ? -40.752 -16.549 -1.155 1.00 32.89 126 GLU A CA 1
ATOM 845 C C . GLU A 1 112 ? -39.894 -17.813 -1.085 1.00 30.68 126 GLU A C 1
ATOM 846 O O . GLU A 1 112 ? -40.145 -18.778 -1.807 1.00 30.66 126 GLU A O 1
ATOM 852 N N . GLU A 1 113 ? -38.894 -17.817 -0.211 1.00 35.08 127 GLU A N 1
ATOM 853 C CA . GLU A 1 113 ? -38.004 -18.968 -0.068 1.00 42.65 127 GLU A CA 1
ATOM 854 C C . GLU A 1 113 ? -38.768 -20.260 0.254 1.00 38.30 127 GLU A C 1
ATOM 855 O O . GLU A 1 113 ? -38.314 -21.352 -0.069 1.00 36.24 127 GLU A O 1
ATOM 861 N N . PHE A 1 114 ? -39.940 -20.132 0.867 1.00 33.45 128 PHE A N 1
ATOM 862 C CA . PHE A 1 114 ? -40.724 -21.302 1.259 1.00 36.73 128 PHE A CA 1
ATOM 863 C C . PHE A 1 114 ? -41.929 -21.488 0.332 1.00 35.68 128 PHE A C 1
ATOM 864 O O . PHE A 1 114 ? -42.988 -21.941 0.760 1.00 31.48 128 PHE A O 1
ATOM 872 N N . ALA A 1 115 ? -41.755 -21.122 -0.937 1.00 38.31 129 ALA A N 1
ATOM 873 C CA . ALA A 1 115 ? -42.812 -21.231 -1.952 1.00 37.80 129 ALA A CA 1
ATOM 874 C C . ALA A 1 115 ? -43.339 -22.660 -2.130 1.00 38.96 129 ALA A C 1
ATOM 875 O O . ALA A 1 115 ? -44.532 -22.858 -2.364 1.00 39.40 129 ALA A O 1
ATOM 877 N N . GLU A 1 116 ? -42.459 -23.647 -1.995 1.00 35.62 130 GLU A N 1
ATOM 878 C CA . GLU A 1 116 ? -42.860 -25.047 -2.127 1.00 45.81 130 GLU A CA 1
ATOM 879 C C . GLU A 1 116 ? -43.839 -25.435 -1.003 1.00 39.62 130 GLU A C 1
ATOM 880 O O . GLU A 1 116 ? -44.813 -26.147 -1.246 1.00 31.84 130 GLU A O 1
ATOM 886 N N . TYR A 1 117 ? -43.586 -24.966 0.217 1.00 26.07 131 TYR A N 1
ATOM 887 C CA . TYR A 1 117 ? -44.517 -25.202 1.316 1.00 32.23 131 TYR A CA 1
ATOM 888 C C . TYR A 1 117 ? -45.867 -24.538 1.051 1.00 34.28 131 TYR A C 1
ATOM 889 O O . TYR A 1 117 ? -46.911 -25.114 1.360 1.00 36.53 131 TYR A O 1
ATOM 898 N N . HIS A 1 118 ? -45.841 -23.321 0.508 1.00 30.92 132 HIS A N 1
ATOM 899 C CA . HIS A 1 118 ? -47.066 -22.599 0.163 1.00 33.30 132 HIS A CA 1
ATOM 900 C C . HIS A 1 118 ? -48.003 -23.405 -0.741 1.00 30.81 132 HIS A C 1
ATOM 901 O O . HIS A 1 118 ? -49.204 -23.496 -0.478 1.00 32.21 132 HIS A O 1
ATOM 908 N N . SER A 1 119 ? -47.459 -23.958 -1.822 1.00 28.45 133 SER A N 1
ATOM 909 C CA . SER A 1 119 ? -48.249 -24.755 -2.763 1.00 36.52 133 SER A CA 1
ATOM 910 C C . SER A 1 119 ? -48.791 -26.037 -2.131 1.00 32.94 133 SER A C 1
ATOM 911 O O . SER A 1 119 ? -49.942 -26.401 -2.361 1.00 33.40 133 SER A O 1
ATOM 914 N N . GLN A 1 120 ? -47.957 -26.728 -1.358 1.00 34.77 134 GLN A N 1
ATOM 915 C CA . GLN A 1 120 ? -48.393 -27.936 -0.659 1.00 35.78 134 GLN A CA 1
ATOM 916 C C . GLN A 1 120 ? -49.556 -27.607 0.258 1.00 38.07 134 GLN A C 1
ATOM 917 O O . GLN A 1 120 ? -50.547 -28.337 0.306 1.00 33.43 134 GLN A O 1
ATOM 923 N N . ARG A 1 121 ? -49.429 -26.491 0.972 1.00 36.20 135 ARG A N 1
ATOM 924 C CA . ARG A 1 121 ? -50.470 -26.037 1.881 1.00 37.16 135 ARG A CA 1
ATOM 925 C C . ARG A 1 121 ? -51.735 -25.660 1.128 1.00 33.83 135 ARG A C 1
ATOM 926 O O . ARG A 1 121 ? -52.842 -25.981 1.560 1.00 37.88 135 ARG A O 1
ATOM 934 N N . GLU A 1 122 ? -51.566 -24.978 0.001 1.00 31.61 136 GLU A N 1
ATOM 935 C CA . GLU A 1 122 ? -52.699 -24.603 -0.833 1.00 32.39 136 GLU A CA 1
ATOM 936 C C . GLU A 1 122 ? -53.431 -25.831 -1.366 1.00 38.10 136 GLU A C 1
ATOM 937 O O . GLU A 1 122 ? -54.663 -25.867 -1.406 1.00 33.11 136 GLU A O 1
ATOM 943 N N . ALA A 1 123 ? -52.658 -26.829 -1.782 1.00 35.18 137 ALA A N 1
ATOM 944 C CA . ALA A 1 123 ? -53.217 -28.070 -2.301 1.00 39.75 137 ALA A CA 1
ATOM 945 C C . ALA A 1 123 ? -54.014 -28.774 -1.206 1.00 35.99 137 ALA A C 1
ATOM 946 O O . ALA A 1 123 ? -55.113 -29.270 -1.449 1.00 34.98 137 ALA A O 1
ATOM 948 N N . LEU A 1 124 ? -53.447 -28.807 -0.004 1.00 33.02 138 LEU A N 1
ATOM 949 C CA . LEU A 1 124 ? -54.108 -29.405 1.150 1.00 34.87 138 LEU A CA 1
ATOM 950 C C . LEU A 1 124 ? -55.408 -28.682 1.474 1.00 35.19 138 LEU A C 1
ATOM 951 O O . LEU A 1 124 ? -56.445 -29.314 1.666 1.00 33.75 138 LEU A O 1
ATOM 956 N N . THR A 1 125 ? -55.340 -27.355 1.529 1.00 29.25 139 THR A N 1
ATOM 957 C CA . THR A 1 125 ? -56.502 -26.526 1.827 1.00 32.68 139 THR A CA 1
ATOM 958 C C . THR A 1 125 ? -57.601 -26.690 0.781 1.00 38.89 139 THR A C 1
ATOM 959 O O . THR A 1 125 ? -58.787 -26.710 1.114 1.00 40.82 139 THR A O 1
ATOM 963 N N . ASN A 1 126 ? -57.201 -26.806 -0.482 1.00 34.94 140 ASN A N 1
ATOM 964 C CA . ASN A 1 126 ? -58.146 -27.019 -1.573 1.00 36.50 140 ASN A CA 1
ATOM 965 C C . ASN A 1 126 ? -58.862 -28.363 -1.468 1.00 32.55 140 ASN A C 1
ATOM 966 O O . ASN A 1 126 ? -60.052 -28.462 -1.769 1.00 33.36 140 ASN A O 1
ATOM 971 N N . VAL A 1 127 ? -58.121 -29.397 -1.081 1.00 30.79 141 VAL A N 1
ATOM 972 C CA . VAL A 1 127 ? -58.692 -30.728 -0.892 1.00 32.80 141 VAL A CA 1
ATOM 973 C C . VAL A 1 127 ? -59.788 -30.687 0.171 1.00 36.96 141 VAL A C 1
ATOM 974 O O . VAL A 1 127 ? -60.867 -31.250 -0.022 1.00 33.82 141 VAL A O 1
ATOM 978 N N . PHE A 1 128 ? -59.501 -30.036 1.297 1.00 32.32 142 PHE A N 1
ATOM 979 C CA . PHE A 1 128 ? -60.505 -29.850 2.344 1.00 32.29 142 PHE A CA 1
ATOM 980 C C . PHE A 1 128 ? -61.714 -29.063 1.846 1.00 31.76 142 PHE A C 1
ATOM 981 O O . PHE A 1 128 ? -62.857 -29.471 2.051 1.00 35.93 142 PHE A O 1
ATOM 989 N N . ARG A 1 129 ? -61.456 -27.932 1.195 1.00 31.57 143 ARG A N 1
ATOM 990 C CA . ARG A 1 129 ? -62.525 -27.051 0.725 1.00 35.59 143 ARG A CA 1
ATOM 991 C C . ARG A 1 129 ? -63.434 -27.728 -0.298 1.00 32.65 143 ARG A C 1
ATOM 992 O O . ARG A 1 129 ? -64.653 -27.597 -0.230 1.00 37.53 143 ARG A O 1
ATOM 1000 N N . ASP A 1 130 ? -62.841 -28.444 -1.247 1.00 31.62 144 ASP A N 1
ATOM 1001 C CA . ASP A 1 130 ? -63.617 -29.124 -2.282 1.00 35.32 144 ASP A CA 1
ATOM 1002 C C . ASP A 1 130 ? -64.549 -30.168 -1.679 1.00 36.97 144 ASP A C 1
ATOM 1003 O O . ASP A 1 130 ? -65.726 -30.229 -2.028 1.00 40.36 144 ASP A O 1
ATOM 1008 N N . LEU A 1 131 ? -64.017 -30.976 -0.765 1.00 36.15 145 LEU A N 1
ATOM 1009 C CA . LEU A 1 131 ? -64.810 -31.990 -0.074 1.00 36.37 145 LEU A CA 1
ATOM 1010 C C . LEU A 1 131 ? -65.973 -31.372 0.696 1.00 38.93 145 LEU A C 1
ATOM 1011 O O . LEU A 1 131 ? -67.103 -31.855 0.622 1.00 38.12 145 LEU A O 1
ATOM 1016 N N . ALA A 1 132 ? -65.685 -30.305 1.437 1.00 34.82 146 ALA A N 1
ATOM 1017 C CA . ALA A 1 132 ? -66.702 -29.612 2.218 1.00 32.54 146 ALA A CA 1
ATOM 1018 C C . ALA A 1 132 ? -67.779 -29.002 1.325 1.00 31.70 146 ALA A C 1
ATOM 1019 O O . ALA A 1 132 ? -68.960 -29.031 1.668 1.00 31.17 146 ALA A O 1
ATOM 1021 N N . THR A 1 133 ? -67.373 -28.426 0.195 1.00 32.94 147 THR A N 1
ATOM 1022 C CA . THR A 1 133 ? -68.340 -27.821 -0.721 1.00 36.63 147 THR A CA 1
ATOM 1023 C C . THR A 1 133 ? -69.221 -28.869 -1.399 1.00 36.62 147 THR A C 1
ATOM 1024 O O . THR A 1 133 ? -70.342 -28.564 -1.802 1.00 37.85 147 THR A O 1
ATOM 1028 N N . GLU A 1 134 ? -68.721 -30.096 -1.533 1.00 39.22 148 GLU A N 1
ATOM 1029 C CA . GLU A 1 134 ? -69.560 -31.198 -2.008 1.00 36.22 148 GLU A CA 1
ATOM 1030 C C . GLU A 1 134 ? -70.699 -31.455 -1.031 1.00 38.74 148 GLU A C 1
ATOM 1031 O O . GLU A 1 134 ? -71.766 -31.932 -1.411 1.00 38.14 148 GLU A O 1
ATOM 1037 N N . ILE A 1 135 ? -70.460 -31.132 0.235 1.00 36.85 149 ILE A N 1
ATOM 1038 C CA . ILE A 1 135 ? -71.428 -31.380 1.293 1.00 31.37 149 ILE A CA 1
ATOM 1039 C C . ILE A 1 135 ? -72.346 -30.185 1.524 1.00 36.98 149 ILE A C 1
ATOM 1040 O O . ILE A 1 135 ? -73.560 -30.337 1.673 1.00 36.48 149 ILE A O 1
ATOM 1045 N N . VAL A 1 136 ? -71.764 -28.991 1.525 1.00 28.26 150 VAL A N 1
ATOM 1046 C CA . VAL A 1 136 ? -72.482 -27.810 1.975 1.00 32.99 150 VAL A CA 1
ATOM 1047 C C . VAL A 1 136 ? -72.693 -26.775 0.865 1.00 36.27 150 VAL A C 1
ATOM 1048 O O . VAL A 1 136 ? -73.386 -25.775 1.061 1.00 36.98 150 VAL A O 1
ATOM 1052 N N . GLY A 1 137 ? -72.111 -27.018 -0.306 1.00 31.70 151 GLY A N 1
ATOM 1053 C CA . GLY A 1 137 ? -72.279 -26.096 -1.417 1.00 39.17 151 GLY A CA 1
ATOM 1054 C C . GLY A 1 137 ? -71.543 -24.782 -1.240 1.00 39.15 151 GLY A C 1
ATOM 1055 O O . GLY A 1 137 ? -70.528 -24.715 -0.544 1.00 41.48 151 GLY A O 1
ATOM 1056 N N . ASP A 1 138 ? -72.061 -23.731 -1.873 1.00 38.26 152 ASP A N 1
ATOM 1057 C CA . ASP A 1 138 ? -71.463 -22.401 -1.783 1.00 41.51 152 ASP A CA 1
ATOM 1058 C C . ASP A 1 138 ? -71.805 -21.787 -0.430 1.00 46.85 152 ASP A C 1
ATOM 1059 O O . ASP A 1 138 ? -72.722 -20.974 -0.302 1.00 44.56 152 ASP A O 1
ATOM 1064 N N . ASP A 1 139 ? -71.033 -22.186 0.573 1.00 42.33 153 ASP A N 1
ATOM 1065 C CA . ASP A 1 139 ? -71.331 -21.895 1.966 1.00 36.58 153 ASP A CA 1
ATOM 1066 C C . ASP A 1 139 ? -70.014 -21.621 2.684 1.00 32.42 153 ASP A C 1
ATOM 1067 O O . ASP A 1 139 ? -69.042 -22.351 2.487 1.00 30.92 153 ASP A O 1
ATOM 1072 N N . PRO A 1 140 ? -69.959 -20.541 3.481 1.00 37.78 154 PRO A N 1
ATOM 1073 C CA . PRO A 1 140 ? -68.724 -20.189 4.195 1.00 36.11 154 PRO A CA 1
ATOM 1074 C C . PRO A 1 140 ? -68.249 -21.269 5.174 1.00 32.11 154 PRO A C 1
ATOM 1075 O O . PRO A 1 140 ? -67.062 -21.304 5.511 1.00 31.48 154 PRO A O 1
ATOM 1079 N N . ARG A 1 141 ? -69.151 -22.149 5.599 1.00 29.94 155 ARG A N 1
ATOM 1080 C CA . ARG A 1 141 ? -68.786 -23.257 6.482 1.00 29.32 155 ARG A CA 1
ATOM 1081 C C . ARG A 1 141 ? -67.789 -24.212 5.834 1.00 29.47 155 ARG A C 1
ATOM 1082 O O . ARG A 1 141 ? -67.140 -24.997 6.521 1.00 31.80 155 ARG A O 1
ATOM 1090 N N . ALA A 1 142 ? -67.664 -24.145 4.512 1.00 32.48 156 ALA A N 1
ATOM 1091 C CA . ALA A 1 142 ? -66.751 -25.024 3.792 1.00 30.87 156 ALA A CA 1
ATOM 1092 C C . ALA A 1 142 ? -65.295 -24.753 4.166 1.00 33.30 156 ALA A C 1
ATOM 1093 O O . ALA A 1 142 ? -64.425 -25.604 3.965 1.00 31.66 156 ALA A O 1
ATOM 1095 N N . GLU A 1 143 ? -65.038 -23.570 4.720 1.00 36.16 157 GLU A N 1
ATOM 1096 C CA . GLU A 1 143 ? -63.698 -23.201 5.169 1.00 40.91 157 GLU A CA 1
ATOM 1097 C C . GLU A 1 143 ? -63.319 -23.842 6.500 1.00 34.50 157 GLU A C 1
ATOM 1098 O O . GLU A 1 143 ? -62.137 -23.990 6.807 1.00 34.52 157 GLU A O 1
ATOM 1104 N N . LEU A 1 144 ? -64.328 -24.231 7.273 1.00 27.17 158 LEU A N 1
ATOM 1105 C CA . LEU A 1 144 ? -64.134 -24.628 8.667 1.00 27.32 158 LEU A CA 1
ATOM 1106 C C . LEU A 1 144 ? -63.377 -25.940 8.940 1.00 27.71 158 LEU A C 1
ATOM 1107 O O . LEU A 1 144 ? -62.568 -25.979 9.865 1.00 29.00 158 LEU A O 1
ATOM 1112 N N . PRO A 1 145 ? -63.642 -27.018 8.168 1.00 29.59 159 PRO A N 1
ATOM 1113 C CA . PRO A 1 145 ? -62.960 -28.279 8.499 1.00 26.18 159 PRO A CA 1
ATOM 1114 C C . PRO A 1 145 ? -61.430 -28.213 8.521 1.00 25.74 159 PRO A C 1
ATOM 1115 O O . PRO A 1 145 ? -60.814 -28.872 9.358 1.00 28.22 159 PRO A O 1
ATOM 1119 N N . PHE A 1 146 ? -60.827 -27.437 7.629 1.00 26.42 160 PHE A N 1
ATOM 1120 C CA . PHE A 1 146 ? -59.375 -27.307 7.617 1.00 23.94 160 PHE A CA 1
ATOM 1121 C C . PHE A 1 146 ? -58.867 -26.632 8.900 1.00 26.38 160 PHE A C 1
ATOM 1122 O O . PHE A 1 146 ? -57.893 -27.083 9.507 1.00 28.03 160 PHE A O 1
ATOM 1130 N N . HIS A 1 147 ? -59.527 -25.556 9.313 1.00 24.66 161 HIS A N 1
ATOM 1131 C CA . HIS A 1 147 ? -59.108 -24.823 10.508 1.00 25.44 161 HIS A CA 1
ATOM 1132 C C . HIS A 1 147 ? -59.325 -25.642 11.781 1.00 27.57 161 HIS A C 1
ATOM 1133 O O . HIS A 1 147 ? -58.530 -25.573 12.717 1.00 27.34 161 HIS A O 1
ATOM 1140 N N . ILE A 1 148 ? -60.394 -26.429 11.796 1.00 20.75 162 ILE A N 1
ATOM 1141 C CA . ILE A 1 148 ? -60.673 -27.338 12.902 1.00 27.48 162 ILE A CA 1
ATOM 1142 C C . ILE A 1 148 ? -59.575 -28.390 13.015 1.00 24.20 162 ILE A C 1
ATOM 1143 O O . ILE A 1 148 ? -59.079 -28.683 14.109 1.00 25.57 162 ILE A O 1
ATOM 1148 N N . THR A 1 149 ? -59.180 -28.929 11.868 1.00 21.46 163 THR A N 1
ATOM 1149 C CA . THR A 1 149 ? -58.081 -29.883 11.783 1.00 25.25 163 THR A CA 1
ATOM 1150 C C . THR A 1 149 ? -56.783 -29.308 12.357 1.00 20.34 163 THR A C 1
ATOM 1151 O O . THR A 1 149 ? -56.081 -29.968 13.123 1.00 24.61 163 THR A O 1
ATOM 1155 N N . MET A 1 150 ? -56.467 -28.078 11.974 1.00 23.54 164 MET A N 1
ATOM 1156 C CA . MET A 1 150 ? -55.208 -27.453 12.371 1.00 25.97 164 MET A CA 1
ATOM 1157 C C . MET A 1 150 ? -55.197 -27.034 13.837 1.00 23.36 164 MET A C 1
ATOM 1158 O O . MET A 1 150 ? -54.143 -26.712 14.383 1.00 24.15 164 MET A O 1
ATOM 1163 N N . SER A 1 151 ? -56.368 -27.027 14.471 1.00 21.93 165 SER A N 1
ATOM 1164 C CA . SER A 1 151 ? -56.481 -26.564 15.851 1.00 24.33 165 SER A CA 1
ATOM 1165 C C . SER A 1 151 ? -55.777 -27.507 16.825 1.00 25.61 165 SER A C 1
ATOM 1166 O O . SER A 1 151 ? -55.509 -27.137 17.972 1.00 23.86 165 SER A O 1
ATOM 1169 N N . VAL A 1 152 ? -55.468 -28.718 16.366 1.00 23.98 166 VAL A N 1
ATOM 1170 C CA . VAL A 1 152 ? -54.735 -29.681 17.188 1.00 26.82 166 VAL A CA 1
ATOM 1171 C C . VAL A 1 152 ? -53.331 -29.167 17.506 1.00 24.98 166 VAL A C 1
ATOM 1172 O O . VAL A 1 152 ? -52.724 -29.559 18.500 1.00 26.63 166 VAL A O 1
ATOM 1176 N N . ILE A 1 153 ? -52.827 -28.276 16.658 1.00 21.66 167 ILE A N 1
ATOM 1177 C CA . ILE A 1 153 ? -51.519 -27.666 16.860 1.00 26.50 167 ILE A CA 1
ATOM 1178 C C . ILE A 1 153 ? -51.523 -26.862 18.164 1.00 28.52 167 ILE A C 1
ATOM 1179 O O . ILE A 1 153 ? -50.491 -26.709 18.817 1.00 29.91 167 ILE A O 1
ATOM 1184 N N . GLU A 1 154 ? -52.700 -26.380 18.550 1.00 27.45 168 GLU A N 1
ATOM 1185 C CA . GLU A 1 154 ? -52.855 -25.613 19.778 1.00 30.20 168 GLU A CA 1
ATOM 1186 C C . GLU A 1 154 ? -53.202 -26.508 20.961 1.00 30.74 168 GLU A C 1
ATOM 1187 O O . GLU A 1 154 ? -53.340 -26.030 22.084 1.00 30.75 168 GLU A O 1
ATOM 1193 N N . MET A 1 155 ? -53.324 -27.809 20.713 1.00 30.08 169 MET A N 1
ATOM 1194 C CA . MET A 1 155 ? -53.763 -28.732 21.750 1.00 27.79 169 MET A CA 1
ATOM 1195 C C . MET A 1 155 ? -52.671 -29.667 22.262 1.00 31.64 169 MET A C 1
ATOM 1196 O O . MET A 1 155 ? -52.678 -30.041 23.433 1.00 35.71 169 MET A O 1
ATOM 1201 N N . ARG A 1 156 ? -51.738 -30.051 21.398 1.00 25.65 170 ARG A N 1
ATOM 1202 C CA . ARG A 1 156 ? -50.788 -31.093 21.771 1.00 26.39 170 ARG A CA 1
ATOM 1203 C C . ARG A 1 156 ? -49.583 -30.550 22.526 1.00 29.14 170 ARG A C 1
ATOM 1204 O O . ARG A 1 156 ? -49.275 -29.360 22.467 1.00 26.40 170 ARG A O 1
ATOM 1212 N N . ARG A 1 157 ? -48.901 -31.453 23.222 1.00 28.00 171 ARG A N 1
ATOM 1213 C CA . ARG A 1 157 ? -47.687 -31.127 23.949 1.00 27.72 171 ARG A CA 1
ATOM 1214 C C . ARG A 1 157 ? -46.572 -30.784 22.970 1.00 21.47 171 ARG A C 1
ATOM 1215 O O . ARG A 1 157 ? -46.700 -31.001 21.769 1.00 27.37 171 ARG A O 1
ATOM 1223 N N . ASN A 1 158 ? -45.484 -30.234 23.489 1.00 28.75 172 ASN A N 1
ATOM 1224 C CA . ASN A 1 158 ? -44.308 -29.949 22.678 1.00 26.85 172 ASN A CA 1
ATOM 1225 C C . ASN A 1 158 ? -43.059 -30.059 23.540 1.00 28.60 172 ASN A C 1
ATOM 1226 O O . ASN A 1 158 ? -42.468 -29.047 23.922 1.00 30.40 172 ASN A O 1
ATOM 1231 N N . ASP A 1 159 ? -42.668 -31.288 23.866 1.00 29.06 173 ASP A N 1
ATOM 1232 C CA . ASP A 1 159 ? -41.548 -31.494 24.777 1.00 29.17 173 ASP A CA 1
ATOM 1233 C C . ASP A 1 159 ? -40.650 -32.667 24.387 1.00 28.82 173 ASP A C 1
ATOM 1234 O O . ASP A 1 159 ? -39.835 -33.122 25.188 1.00 31.98 173 ASP A O 1
ATOM 1239 N N . GLY A 1 160 ? -40.788 -33.149 23.156 1.00 30.56 174 GLY A N 1
ATOM 1240 C CA . GLY A 1 160 ? -39.956 -34.242 22.683 1.00 25.44 174 GLY A CA 1
ATOM 1241 C C . GLY A 1 160 ? -40.632 -35.592 22.821 1.00 31.18 174 GLY A C 1
ATOM 1242 O O . GLY A 1 160 ? -40.164 -36.593 22.282 1.00 28.14 174 GLY A O 1
ATOM 1243 N N . LYS A 1 161 ? -41.746 -35.613 23.541 1.00 29.91 175 LYS A N 1
ATOM 1244 C CA . LYS A 1 161 ? -42.523 -36.827 23.719 1.00 34.84 175 LYS A CA 1
ATOM 1245 C C . LYS A 1 161 ? -43.695 -36.842 22.755 1.00 27.36 175 LYS A C 1
ATOM 1246 O O . LYS A 1 161 ? -44.469 -35.887 22.695 1.00 28.11 175 LYS A O 1
ATOM 1252 N N . ILE A 1 162 ? -43.819 -37.934 22.008 1.00 29.26 176 ILE A N 1
ATOM 1253 C CA . ILE A 1 162 ? -44.900 -38.098 21.045 1.00 29.09 176 ILE A CA 1
ATOM 1254 C C . ILE A 1 162 ? -46.227 -38.226 21.788 1.00 35.30 176 ILE A C 1
ATOM 1255 O O . ILE A 1 162 ? -46.390 -39.127 22.614 1.00 30.82 176 ILE A O 1
ATOM 1260 N N . PRO A 1 163 ? -47.164 -37.298 21.530 1.00 30.35 177 PRO A N 1
ATOM 1261 C CA . PRO A 1 163 ? -48.491 -37.332 22.160 1.00 31.81 177 PRO A CA 1
ATOM 1262 C C . PRO A 1 163 ? -49.249 -38.616 21.829 1.00 35.96 177 PRO A C 1
ATOM 1263 O O . PRO A 1 163 ? -49.828 -39.241 22.718 1.00 33.16 177 PRO A O 1
ATOM 1267 N N . SER A 1 164 ? -49.259 -38.993 20.556 1.00 33.80 178 SER A N 1
ATOM 1268 C CA . SER A 1 164 ? -49.934 -40.214 20.138 1.00 34.25 178 SER A CA 1
ATOM 1269 C C . SER A 1 164 ? -49.105 -40.975 19.114 1.00 33.30 178 SER A C 1
ATOM 1270 O O . SER A 1 164 ? -49.136 -40.656 17.924 1.00 41.06 178 SER A O 1
ATOM 1273 N N . PRO A 1 165 ? -48.340 -41.972 19.581 1.00 37.60 179 PRO A N 1
ATOM 1274 C CA . PRO A 1 165 ? -47.555 -42.847 18.703 1.00 40.44 179 PRO A CA 1
ATOM 1275 C C . PRO A 1 165 ? -48.421 -43.465 17.606 1.00 40.88 179 PRO A C 1
ATOM 1276 O O . PRO A 1 165 ? -49.572 -43.810 17.874 1.00 43.77 179 PRO A O 1
ATOM 1280 N N . LEU A 1 166 ? -47.887 -43.565 16.391 1.00 42.04 180 LEU A N 1
ATOM 1281 C CA . LEU A 1 166 ? -48.633 -44.125 15.265 1.00 48.20 180 LEU A CA 1
ATOM 1282 C C . LEU A 1 166 ? -49.100 -45.545 15.572 1.00 51.84 180 LEU A C 1
ATOM 1283 O O . LEU A 1 166 ? -48.333 -46.366 16.075 1.00 56.22 180 LEU A O 1
ATOM 1288 N N . SER A 1 167 ? -50.363 -45.827 15.271 1.00 49.34 181 SER A N 1
ATOM 1289 C CA . SER A 1 167 ? -50.938 -47.138 15.543 1.00 52.13 181 SER A CA 1
ATOM 1290 C C . SER A 1 167 ? -51.751 -47.667 14.365 1.00 55.78 181 SER A C 1
ATOM 1291 O O . SER A 1 167 ? -52.316 -46.894 13.589 1.00 45.33 181 SER A O 1
ATOM 1294 N N . ALA A 1 168 ? -51.786 -48.989 14.224 1.00 53.71 182 ALA A N 1
ATOM 1295 C CA . ALA A 1 168 ? -52.593 -49.622 13.189 1.00 52.88 182 ALA A CA 1
ATOM 1296 C C . ALA A 1 168 ? -53.940 -50.090 13.737 1.00 48.74 182 ALA A C 1
ATOM 1297 O O . ALA A 1 168 ? -54.859 -50.384 12.977 1.00 48.14 182 ALA A O 1
ATOM 1299 N N . ASP A 1 169 ? -54.067 -50.118 15.060 1.00 49.66 183 ASP A N 1
ATOM 1300 C CA . ASP A 1 169 ? -55.264 -50.662 15.697 1.00 53.14 183 ASP A CA 1
ATOM 1301 C C . ASP A 1 169 ? -56.264 -49.581 16.091 1.00 52.19 183 ASP A C 1
ATOM 1302 O O . ASP A 1 169 ? -57.447 -49.865 16.275 1.00 56.94 183 ASP A O 1
ATOM 1307 N N . SER A 1 170 ? -55.797 -48.342 16.210 1.00 50.98 184 SER A N 1
ATOM 1308 C CA . SER A 1 170 ? -56.644 -47.278 16.736 1.00 47.65 184 SER A CA 1
ATOM 1309 C C . SER A 1 170 ? -56.295 -45.878 16.235 1.00 45.86 184 SER A C 1
ATOM 1310 O O . SER A 1 170 ? -55.213 -45.643 15.701 1.00 41.85 184 SER A O 1
ATOM 1313 N N . LEU A 1 171 ? -57.246 -44.963 16.394 1.00 45.98 185 LEU A N 1
ATOM 1314 C CA . LEU A 1 171 ? -57.029 -43.546 16.128 1.00 37.71 185 LEU A CA 1
ATOM 1315 C C . LEU A 1 171 ? -56.982 -42.783 17.449 1.00 37.30 185 LEU A C 1
ATOM 1316 O O . LEU A 1 171 ? -57.692 -43.132 18.395 1.00 37.08 185 LEU A O 1
ATOM 1321 N N . PRO A 1 172 ? -56.142 -41.737 17.520 1.00 35.86 186 PRO A N 1
ATOM 1322 C CA . PRO A 1 172 ? -56.068 -40.904 18.725 1.00 29.13 186 PRO A CA 1
ATOM 1323 C C . PRO A 1 172 ? -57.406 -40.241 19.021 1.00 34.27 186 PRO A C 1
ATOM 1324 O O . PRO A 1 172 ? -58.117 -39.880 18.079 1.00 30.53 186 PRO A O 1
ATOM 1328 N N . GLU A 1 173 ? -57.748 -40.115 20.302 1.00 28.56 187 GLU A N 1
ATOM 1329 C CA . GLU A 1 173 ? -59.020 -39.529 20.717 1.00 36.48 187 GLU A CA 1
ATOM 1330 C C . GLU A 1 173 ? -59.254 -38.154 20.096 1.00 31.48 187 GLU A C 1
ATOM 1331 O O . GLU A 1 173 ? -60.340 -37.861 19.597 1.00 27.35 187 GLU A O 1
ATOM 1337 N N . THR A 1 174 ? -58.217 -37.322 20.120 1.00 27.47 188 THR A N 1
ATOM 1338 C CA . THR A 1 174 ? -58.311 -35.962 19.600 1.00 27.98 188 THR A CA 1
ATOM 1339 C C . THR A 1 174 ? -58.546 -35.980 18.092 1.00 26.75 188 THR A C 1
ATOM 1340 O O . THR A 1 174 ? -59.245 -35.124 17.557 1.00 28.53 188 THR A O 1
ATOM 1344 N N . ALA A 1 175 ? -57.954 -36.956 17.412 1.00 25.15 189 ALA A N 1
ATOM 1345 C CA . ALA A 1 175 ? -58.178 -37.131 15.980 1.00 27.00 189 ALA A CA 1
ATOM 1346 C C . ALA A 1 175 ? -59.645 -37.446 15.695 1.00 26.25 189 ALA A C 1
ATOM 1347 O O . ALA A 1 175 ? -60.241 -36.876 14.783 1.00 25.73 189 ALA A O 1
ATOM 1349 N N . ILE A 1 176 ? -60.222 -38.356 16.474 1.00 28.93 190 ILE A N 1
ATOM 1350 C CA . ILE A 1 176 ? -61.627 -38.706 16.305 1.00 28.02 190 ILE A CA 1
ATOM 1351 C C . ILE A 1 176 ? -62.526 -37.507 16.593 1.00 28.83 190 ILE A C 1
ATOM 1352 O O . ILE A 1 176 ? -63.437 -37.203 15.820 1.00 31.25 190 ILE A O 1
ATOM 1357 N N . MET A 1 177 ? -62.240 -36.809 17.688 1.00 25.40 191 MET A N 1
ATOM 1358 C CA . MET A 1 177 ? -63.027 -35.647 18.090 1.00 28.65 191 MET A CA 1
ATOM 1359 C C . MET A 1 177 ? -63.055 -34.545 17.031 1.00 28.14 191 MET A C 1
ATOM 1360 O O . MET A 1 177 ? -64.117 -33.998 16.733 1.00 24.36 191 MET A O 1
ATOM 1365 N N . LEU A 1 178 ? -61.890 -34.210 16.481 1.00 27.69 192 LEU A N 1
ATOM 1366 C CA . LEU A 1 178 ? -61.792 -33.128 15.505 1.00 25.95 192 LEU A CA 1
ATOM 1367 C C . LEU A 1 178 ? -62.451 -33.507 14.179 1.00 25.24 192 LEU A C 1
ATOM 1368 O O . LEU A 1 178 ? -63.041 -32.656 13.509 1.00 21.23 192 LEU A O 1
ATOM 1373 N N . ALA A 1 179 ? -62.351 -34.782 13.803 1.00 23.86 193 ALA A N 1
ATOM 1374 C CA . ALA A 1 179 ? -63.021 -35.276 12.601 1.00 22.60 193 ALA A CA 1
ATOM 1375 C C . ALA A 1 179 ? -64.540 -35.264 12.783 1.00 24.66 193 ALA A C 1
ATOM 1376 O O . ALA A 1 179 ? -65.271 -34.888 11.866 1.00 24.99 193 ALA A O 1
ATOM 1378 N N . ASP A 1 180 ? -65.010 -35.685 13.957 1.00 19.64 194 ASP A N 1
ATOM 1379 C CA . ASP A 1 180 ? -66.432 -35.585 14.277 1.00 28.01 194 ASP A CA 1
ATOM 1380 C C . ASP A 1 180 ? -66.888 -34.129 14.230 1.00 28.02 194 ASP A C 1
ATOM 1381 O O . ASP A 1 180 ? -67.947 -33.813 13.687 1.00 25.05 194 ASP A O 1
ATOM 1386 N N . ALA A 1 181 ? -66.069 -33.251 14.796 1.00 25.54 195 ALA A N 1
ATOM 1387 C CA . ALA A 1 181 ? -66.370 -31.826 14.847 1.00 27.76 195 ALA A CA 1
ATOM 1388 C C . ALA A 1 181 ? -66.414 -31.215 13.450 1.00 24.28 195 ALA A C 1
ATOM 1389 O O . ALA A 1 181 ? -67.228 -30.334 13.178 1.00 25.91 195 ALA A O 1
ATOM 1391 N N . SER A 1 182 ? -65.517 -31.667 12.579 1.00 23.37 196 SER A N 1
ATOM 1392 C CA . SER A 1 182 ? -65.452 -31.155 11.214 1.00 22.16 196 SER A CA 1
ATOM 1393 C C . SER A 1 182 ? -66.735 -31.422 10.425 1.00 26.89 196 SER A C 1
ATOM 1394 O O . SER A 1 182 ? -67.176 -30.572 9.652 1.00 27.25 196 SER A O 1
ATOM 1397 N N . LEU A 1 183 ? -67.339 -32.591 10.619 1.00 21.51 197 LEU A N 1
ATOM 1398 C CA . LEU A 1 183 ? -68.610 -32.895 9.956 1.00 29.92 197 LEU A CA 1
ATOM 1399 C C . LEU A 1 183 ? -69.791 -32.221 10.641 1.00 26.10 197 LEU A C 1
ATOM 1400 O O . LEU A 1 183 ? -70.735 -31.795 9.977 1.00 29.09 197 LEU A O 1
ATOM 1405 N N . ALA A 1 184 ? -69.746 -32.157 11.967 1.00 22.90 198 ALA A N 1
ATOM 1406 C CA . ALA A 1 184 ? -70.807 -31.521 12.740 1.00 25.46 198 ALA A CA 1
ATOM 1407 C C . ALA A 1 184 ? -71.049 -30.069 12.321 1.00 29.58 198 ALA A C 1
ATOM 1408 O O . ALA A 1 184 ? -72.194 -29.643 12.181 1.00 31.25 198 ALA A O 1
ATOM 1410 N N . VAL A 1 185 ? -69.977 -29.312 12.101 1.00 29.91 199 VAL A N 1
ATOM 1411 C CA . VAL A 1 185 ? -70.125 -27.909 11.723 1.00 29.79 199 VAL A CA 1
ATOM 1412 C C . VAL A 1 185 ? -70.737 -27.783 10.334 1.00 29.44 199 VAL A C 1
ATOM 1413 O O . VAL A 1 185 ? -71.306 -26.748 9.988 1.00 29.22 199 VAL A O 1
ATOM 1417 N N . LEU A 1 186 ? -70.621 -28.847 9.548 1.00 31.66 200 LEU A N 1
ATOM 1418 C CA . LEU A 1 186 ? -71.201 -28.887 8.212 1.00 28.12 200 LEU A CA 1
ATOM 1419 C C . LEU A 1 186 ? -72.630 -29.434 8.209 1.00 29.33 200 LEU A C 1
ATOM 1420 O O . LEU A 1 186 ? -73.298 -29.438 7.174 1.00 35.15 200 LEU A O 1
ATOM 1425 N N . GLY A 1 187 ? -73.098 -29.888 9.367 1.00 30.19 201 GLY A N 1
ATOM 1426 C CA . GLY A 1 187 ? -74.412 -30.504 9.475 1.00 34.05 201 GLY A CA 1
ATOM 1427 C C . GLY A 1 187 ? -74.486 -31.860 8.790 1.00 36.73 201 GLY A C 1
ATOM 1428 O O . GLY A 1 187 ? -75.566 -32.340 8.445 1.00 39.92 201 GLY A O 1
ATOM 1429 N N . ALA A 1 188 ? -73.327 -32.487 8.617 1.00 34.49 202 ALA A N 1
ATOM 1430 C CA . ALA A 1 188 ? -73.213 -33.758 7.907 1.00 32.02 202 ALA A CA 1
ATOM 1431 C C . ALA A 1 188 ? -73.156 -34.936 8.876 1.00 32.25 202 ALA A C 1
ATOM 1432 O O . ALA A 1 188 ? -72.485 -34.869 9.904 1.00 34.70 202 ALA A O 1
ATOM 1434 N N . PRO A 1 189 ? -73.866 -36.023 8.550 1.00 36.89 203 PRO A N 1
ATOM 1435 C CA . PRO A 1 189 ? -73.879 -37.186 9.444 1.00 35.76 203 PRO A CA 1
ATOM 1436 C C . PRO A 1 189 ? -72.539 -37.910 9.515 1.00 33.24 203 PRO A C 1
ATOM 1437 O O . PRO A 1 189 ? -71.794 -37.956 8.535 1.00 30.06 203 PRO A O 1
ATOM 1441 N N . LEU A 1 190 ? -72.240 -38.462 10.686 1.00 32.40 204 LEU A N 1
ATOM 1442 C CA . LEU A 1 190 ? -71.020 -39.227 10.883 1.00 34.14 204 LEU A CA 1
ATOM 1443 C C . LEU A 1 190 ? -71.131 -40.535 10.110 1.00 34.21 204 LEU A C 1
ATOM 1444 O O . LEU A 1 190 ? -72.126 -41.247 10.239 1.00 37.86 204 LEU A O 1
ATOM 1449 N N . PRO A 1 191 ? -70.102 -40.868 9.321 1.00 32.24 205 PRO A N 1
ATOM 1450 C CA . PRO A 1 191 ? -70.092 -42.113 8.545 1.00 36.96 205 PRO A CA 1
ATOM 1451 C C . PRO A 1 191 ? -70.106 -43.357 9.437 1.00 43.22 205 PRO A C 1
ATOM 1452 O O . PRO A 1 191 ? -69.730 -43.291 10.609 1.00 37.86 205 PRO A O 1
ATOM 1456 N N . ALA A 1 192 ? -70.594 -44.469 8.900 1.00 40.58 206 ALA A N 1
ATOM 1457 C CA . ALA A 1 192 ? -70.622 -45.721 9.642 1.00 41.73 206 ALA A CA 1
ATOM 1458 C C . ALA A 1 192 ? -69.220 -46.275 9.807 1.00 43.21 206 ALA A C 1
ATOM 1459 O O . ALA A 1 192 ? -68.422 -46.214 8.868 1.00 40.21 206 ALA A O 1
ATOM 1461 N N . ASP A 1 193 ? -68.927 -46.804 10.998 1.00 35.41 207 ASP A N 1
ATOM 1462 C CA . ASP A 1 193 ? -67.632 -47.434 11.270 1.00 40.19 207 ASP A CA 1
ATOM 1463 C C . ASP A 1 193 ? -66.473 -46.517 10.907 1.00 45.11 207 ASP A C 1
ATOM 1464 O O . ASP A 1 193 ? -65.550 -46.932 10.207 1.00 39.37 207 ASP A O 1
ATOM 1469 N N . ARG A 1 194 ? -66.517 -45.286 11.408 1.00 43.06 208 ARG A N 1
ATOM 1470 C CA . ARG A 1 194 ? -65.559 -44.251 11.034 1.00 37.18 208 ARG A CA 1
ATOM 1471 C C . ARG A 1 194 ? -64.111 -44.628 11.275 1.00 35.94 208 ARG A C 1
ATOM 1472 O O . ARG A 1 194 ? -63.273 -44.471 10.387 1.00 30.22 208 ARG A O 1
ATOM 1480 N N . VAL A 1 195 ? -63.827 -45.164 12.455 1.00 41.23 209 VAL A N 1
ATOM 1481 C CA . VAL A 1 195 ? -62.455 -45.471 12.829 1.00 43.22 209 VAL A CA 1
ATOM 1482 C C . VAL A 1 195 ? -61.907 -46.629 12.002 1.00 45.47 209 VAL A C 1
ATOM 1483 O O . VAL A 1 195 ? -60.844 -46.512 11.386 1.00 45.49 209 VAL A O 1
ATOM 1487 N N . GLU A 1 196 ? -62.653 -47.732 11.974 1.00 43.87 210 GLU A N 1
ATOM 1488 C CA . GLU A 1 196 ? -62.249 -48.925 11.236 1.00 43.46 210 GLU A CA 1
ATOM 1489 C C . GLU A 1 196 ? -62.019 -48.590 9.775 1.00 42.71 210 GLU A C 1
ATOM 1490 O O . GLU A 1 196 ? -61.012 -48.974 9.186 1.00 45.90 210 GLU A O 1
ATOM 1496 N N . LYS A 1 197 ? -62.959 -47.836 9.216 1.00 43.91 211 LYS A N 1
ATOM 1497 C CA . LYS A 1 197 ? -62.945 -47.470 7.810 1.00 39.69 211 LYS A CA 1
ATOM 1498 C C . LYS A 1 197 ? -61.710 -46.631 7.504 1.00 44.75 211 LYS A C 1
ATOM 1499 O O . LYS A 1 197 ? -61.039 -46.837 6.497 1.00 48.24 211 LYS A O 1
ATOM 1505 N N . THR A 1 198 ? -61.420 -45.688 8.396 1.00 43.75 212 THR A N 1
ATOM 1506 C CA . THR A 1 198 ? -60.273 -44.795 8.259 1.00 45.54 212 THR A CA 1
ATOM 1507 C C . THR A 1 198 ? -58.924 -45.494 8.410 1.00 45.16 212 THR A C 1
ATOM 1508 O O . THR A 1 198 ? -58.008 -45.274 7.613 1.00 45.32 212 THR A O 1
ATOM 1512 N N . LEU A 1 199 ? -58.812 -46.345 9.425 1.00 47.17 213 LEU A N 1
ATOM 1513 C CA . LEU A 1 199 ? -57.574 -47.073 9.683 1.00 45.95 213 LEU A CA 1
ATOM 1514 C C . LEU A 1 199 ? -57.179 -47.937 8.498 1.00 46.69 213 LEU A C 1
ATOM 1515 O O . LEU A 1 199 ? -56.002 -48.040 8.164 1.00 51.93 213 LEU A O 1
ATOM 1520 N N . GLU A 1 200 ? -58.168 -48.547 7.855 1.00 50.07 214 GLU A N 1
ATOM 1521 C CA . GLU A 1 200 ? -57.904 -49.363 6.677 1.00 55.24 214 GLU A CA 1
ATOM 1522 C C . GLU A 1 200 ? -57.448 -48.490 5.508 1.00 57.10 214 GLU A C 1
ATOM 1523 O O . GLU A 1 200 ? -56.529 -48.854 4.774 1.00 61.59 214 GLU A O 1
ATOM 1529 N N . LEU A 1 201 ? -58.095 -47.341 5.333 1.00 53.14 215 LEU A N 1
ATOM 1530 C CA . LEU A 1 201 ? -57.698 -46.407 4.281 1.00 50.96 215 LEU A CA 1
ATOM 1531 C C . LEU A 1 201 ? -56.281 -45.878 4.507 1.00 54.05 215 LEU A C 1
ATOM 1532 O O . LEU A 1 201 ? -55.580 -45.528 3.555 1.00 57.60 215 LEU A O 1
ATOM 1537 N N . ILE A 1 202 ? -55.863 -45.828 5.769 1.00 51.03 216 ILE A N 1
ATOM 1538 C CA . ILE A 1 202 ? -54.509 -45.398 6.107 1.00 55.84 216 ILE A CA 1
ATOM 1539 C C . ILE A 1 202 ? -53.536 -46.530 5.785 1.00 57.94 216 ILE A C 1
ATOM 1540 O O . ILE A 1 202 ? -52.444 -46.307 5.271 1.00 58.35 216 ILE A O 1
ATOM 1545 N N . LYS A 1 203 ? -53.969 -47.752 6.071 1.00 58.63 217 LYS A N 1
ATOM 1546 C CA . LYS A 1 203 ? -53.190 -48.949 5.805 1.00 58.15 217 LYS A CA 1
ATOM 1547 C C . LYS A 1 203 ? -53.005 -49.057 4.289 1.00 59.06 217 LYS A C 1
ATOM 1548 O O . LYS A 1 203 ? -51.894 -49.289 3.790 1.00 61.40 217 LYS A O 1
ATOM 1554 N N . GLN A 1 204 ? -54.124 -48.925 3.572 1.00 58.02 218 GLN A N 1
ATOM 1555 C CA . GLN A 1 204 ? -54.150 -48.941 2.107 1.00 64.44 218 GLN A CA 1
ATOM 1556 C C . GLN A 1 204 ? -53.183 -47.962 1.455 1.00 67.12 218 GLN A C 1
ATOM 1557 O O . GLN A 1 204 ? -52.590 -48.264 0.422 1.00 72.24 218 GLN A O 1
ATOM 1563 N N . ALA A 1 205 ? -53.029 -46.795 2.075 1.00 68.30 219 ALA A N 1
ATOM 1564 C CA . ALA A 1 205 ? -52.211 -45.708 1.543 1.00 69.16 219 ALA A CA 1
ATOM 1565 C C . ALA A 1 205 ? -50.720 -45.993 1.690 1.00 69.79 219 ALA A C 1
ATOM 1566 O O . ALA A 1 205 ? -49.892 -45.093 1.536 1.00 65.87 219 ALA A O 1
ATOM 1568 N N . ASP A 1 206 ? -50.399 -47.240 2.031 1.00 70.43 220 ASP A N 1
ATOM 1569 C CA . ASP A 1 206 ? -49.027 -47.690 2.237 1.00 70.28 220 ASP A CA 1
ATOM 1570 C C . ASP A 1 206 ? -48.407 -46.931 3.404 1.00 69.34 220 ASP A C 1
ATOM 1571 O O . ASP A 1 206 ? -49.116 -46.514 4.323 1.00 62.98 220 ASP A O 1
ATOM 1576 N N . PRO B 1 6 ? -50.985 9.685 17.949 1.00 49.79 20 PRO B N 1
ATOM 1577 C CA . PRO B 1 6 ? -49.521 9.609 17.937 1.00 47.26 20 PRO B CA 1
ATOM 1578 C C . PRO B 1 6 ? -49.075 8.350 18.654 1.00 49.37 20 PRO B C 1
ATOM 1579 O O . PRO B 1 6 ? -48.219 7.588 18.178 1.00 43.66 20 PRO B O 1
ATOM 1583 N N . ARG B 1 7 ? -49.696 8.135 19.806 1.00 50.42 21 ARG B N 1
ATOM 1584 C CA . ARG B 1 7 ? -49.462 6.955 20.610 1.00 44.41 21 ARG B CA 1
ATOM 1585 C C . ARG B 1 7 ? -50.065 5.737 19.951 1.00 43.42 21 ARG B C 1
ATOM 1586 O O . ARG B 1 7 ? -49.472 4.662 19.942 1.00 43.28 21 ARG B O 1
ATOM 1594 N N . GLU B 1 8 ? -51.222 5.948 19.339 1.00 45.58 22 GLU B N 1
ATOM 1595 C CA . GLU B 1 8 ? -51.966 4.901 18.662 1.00 42.70 22 GLU B CA 1
ATOM 1596 C C . GLU B 1 8 ? -51.373 4.608 17.280 1.00 40.20 22 GLU B C 1
ATOM 1597 O O . GLU B 1 8 ? -51.485 3.495 16.762 1.00 35.31 22 GLU B O 1
ATOM 1603 N N . GLU B 1 9 ? -50.738 5.614 16.687 1.00 41.34 23 GLU B N 1
ATOM 1604 C CA . GLU B 1 9 ? -50.054 5.427 15.411 1.00 35.37 23 GLU B CA 1
ATOM 1605 C C . GLU B 1 9 ? -48.861 4.491 15.563 1.00 34.40 23 GLU B C 1
ATOM 1606 O O . GLU B 1 9 ? -48.634 3.617 14.729 1.00 34.26 23 GLU B O 1
ATOM 1612 N N . ILE B 1 10 ? -48.114 4.671 16.646 1.00 35.14 24 ILE B N 1
ATOM 1613 C CA . ILE B 1 10 ? -46.986 3.805 16.950 1.00 34.77 24 ILE B CA 1
ATOM 1614 C C . ILE B 1 10 ? -47.446 2.359 17.148 1.00 29.37 24 ILE B C 1
ATOM 1615 O O . ILE B 1 10 ? -46.814 1.429 16.655 1.00 33.57 24 ILE B O 1
ATOM 1620 N N . LEU B 1 11 ? -48.560 2.180 17.853 1.00 38.06 25 LEU B N 1
ATOM 1621 C CA . LEU B 1 11 ? -49.090 0.846 18.128 1.00 34.46 25 LEU B CA 1
ATOM 1622 C C . LEU B 1 11 ? -49.549 0.159 16.846 1.00 34.65 25 LEU B C 1
ATOM 1623 O O . LEU B 1 11 ? -49.308 -1.033 16.648 1.00 36.24 25 LEU B O 1
ATOM 1628 N N . ASP B 1 12 ? -50.208 0.920 15.977 1.00 36.98 26 ASP B N 1
ATOM 1629 C CA . ASP B 1 12 ? -50.646 0.407 14.684 1.00 34.13 26 ASP B CA 1
ATOM 1630 C C . ASP B 1 12 ? -49.466 -0.084 13.854 1.00 30.67 26 ASP B C 1
ATOM 1631 O O . ASP B 1 12 ? -49.483 -1.200 13.343 1.00 29.50 26 ASP B O 1
ATOM 1636 N N . ALA B 1 13 ? -48.441 0.754 13.729 1.00 27.76 27 ALA B N 1
ATOM 1637 C CA . ALA B 1 13 ? -47.272 0.408 12.930 1.00 29.22 27 ALA B CA 1
ATOM 1638 C C . ALA B 1 13 ? -46.543 -0.798 13.522 1.00 26.80 27 ALA B C 1
ATOM 1639 O O . ALA B 1 13 ? -46.050 -1.653 12.787 1.00 27.95 27 ALA B O 1
ATOM 1641 N N . SER B 1 14 ? -46.490 -0.865 14.850 1.00 26.54 28 SER B N 1
ATOM 1642 C CA . SER B 1 14 ? -45.872 -1.995 15.542 1.00 28.88 28 SER B CA 1
ATOM 1643 C C . SER B 1 14 ? -46.656 -3.276 15.310 1.00 27.30 28 SER B C 1
ATOM 1644 O O . SER B 1 14 ? -46.073 -4.350 15.142 1.00 24.58 28 SER B O 1
ATOM 1647 N N . ALA B 1 15 ? -47.981 -3.157 15.333 1.00 31.18 29 ALA B N 1
ATOM 1648 C CA . ALA B 1 15 ? -48.859 -4.285 15.047 1.00 29.51 29 ALA B CA 1
ATOM 1649 C C . ALA B 1 15 ? -48.552 -4.866 13.676 1.00 26.85 29 ALA B C 1
ATOM 1650 O O . ALA B 1 15 ? -48.396 -6.075 13.534 1.00 28.10 29 ALA B O 1
ATOM 1652 N N . GLU B 1 16 ? -48.459 -3.999 12.672 1.00 29.73 30 GLU B N 1
ATOM 1653 C CA . GLU B 1 16 ? -48.119 -4.439 11.325 1.00 22.89 30 GLU B CA 1
ATOM 1654 C C . GLU B 1 16 ? -46.773 -5.148 11.305 1.00 25.88 30 GLU B C 1
ATOM 1655 O O . GLU B 1 16 ? -46.662 -6.269 10.818 1.00 23.57 30 GLU B O 1
ATOM 1661 N N . LEU B 1 17 ? -45.753 -4.492 11.844 1.00 28.43 31 LEU B N 1
ATOM 1662 C CA . LEU B 1 17 ? -44.411 -5.061 11.846 1.00 25.63 31 LEU B CA 1
ATOM 1663 C C . LEU B 1 17 ? -44.342 -6.375 12.628 1.00 25.38 31 LEU B C 1
ATOM 1664 O O . LEU B 1 17 ? -43.772 -7.351 12.146 1.00 24.58 31 LEU B O 1
ATOM 1669 N N . PHE B 1 18 ? -44.941 -6.411 13.816 1.00 24.23 32 PHE B N 1
ATOM 1670 C CA . PHE B 1 18 ? -44.905 -7.622 14.635 1.00 30.26 32 PHE B CA 1
ATOM 1671 C C . PHE B 1 18 ? -45.632 -8.799 13.972 1.00 26.08 32 PHE B C 1
ATOM 1672 O O . PHE B 1 18 ? -45.104 -9.903 13.907 1.00 27.30 32 PHE B O 1
ATOM 1680 N N . THR B 1 19 ? -46.832 -8.557 13.460 1.00 27.05 33 THR B N 1
ATOM 1681 C CA . THR B 1 19 ? -47.612 -9.625 12.843 1.00 32.92 33 THR B CA 1
ATOM 1682 C C . THR B 1 19 ? -46.997 -10.103 11.529 1.00 33.59 33 THR B C 1
ATOM 1683 O O . THR B 1 19 ? -47.211 -11.241 11.113 1.00 37.74 33 THR B O 1
ATOM 1687 N N . ARG B 1 20 ? -46.235 -9.235 10.874 1.00 30.06 34 ARG B N 1
ATOM 1688 C CA . ARG B 1 20 ? -45.633 -9.589 9.592 1.00 31.47 34 ARG B CA 1
ATOM 1689 C C . ARG B 1 20 ? -44.239 -10.191 9.716 1.00 32.42 34 ARG B C 1
ATOM 1690 O O . ARG B 1 20 ? -43.865 -11.057 8.931 1.00 33.26 34 ARG B O 1
ATOM 1698 N N . GLN B 1 21 ? -43.471 -9.723 10.697 1.00 31.72 35 GLN B N 1
ATOM 1699 C CA . GLN B 1 21 ? -42.064 -10.103 10.818 1.00 32.40 35 GLN B CA 1
ATOM 1700 C C . GLN B 1 21 ? -41.791 -10.945 12.054 1.00 29.80 35 GLN B C 1
ATOM 1701 O O . GLN B 1 21 ? -40.769 -11.628 12.139 1.00 24.65 35 GLN B O 1
ATOM 1707 N N . GLY B 1 22 ? -42.709 -10.901 13.011 1.00 23.75 36 GLY B N 1
ATOM 1708 C CA . GLY B 1 22 ? -42.452 -11.492 14.307 1.00 24.15 36 GLY B CA 1
ATOM 1709 C C . GLY B 1 22 ? -41.741 -10.498 15.203 1.00 30.66 36 GLY B C 1
ATOM 1710 O O . GLY B 1 22 ? -41.520 -9.341 14.825 1.00 21.75 36 GLY B O 1
ATOM 1711 N N . PHE B 1 23 ? -41.388 -10.953 16.399 1.00 27.38 37 PHE B N 1
ATOM 1712 C CA . PHE B 1 23 ? -40.850 -10.084 17.432 1.00 23.55 37 PHE B CA 1
ATOM 1713 C C . PHE B 1 23 ? -39.353 -9.828 17.267 1.00 26.09 37 PHE B C 1
ATOM 1714 O O . PHE B 1 23 ? -38.908 -8.678 17.259 1.00 26.33 37 PHE B O 1
ATOM 1722 N N . ALA B 1 24 ? -38.587 -10.904 17.117 1.00 22.31 38 ALA B N 1
ATOM 1723 C CA . ALA B 1 24 ? -37.128 -10.830 17.165 1.00 28.02 38 ALA B CA 1
ATOM 1724 C C . ALA B 1 24 ? -36.506 -9.899 16.123 1.00 27.52 38 ALA B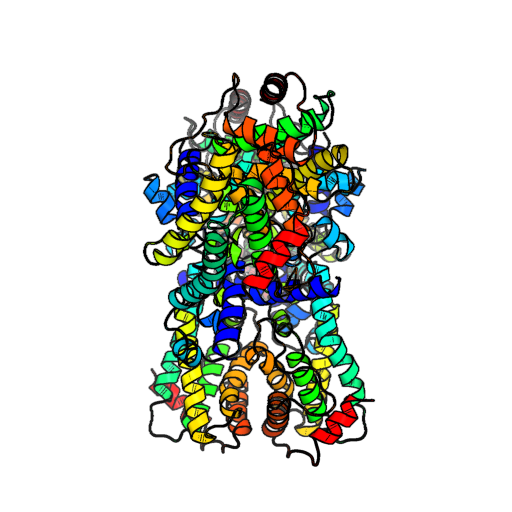 C 1
ATOM 1725 O O . ALA B 1 24 ? -35.570 -9.168 16.436 1.00 24.66 38 ALA B O 1
ATOM 1727 N N . THR B 1 25 ? -37.023 -9.920 14.898 1.00 21.08 39 THR B N 1
ATOM 1728 C CA . THR B 1 25 ? -36.426 -9.146 13.805 1.00 31.27 39 THR B CA 1
ATOM 1729 C C . THR B 1 25 ? -36.932 -7.702 13.736 1.00 27.36 39 THR B C 1
ATOM 1730 O O . THR B 1 25 ? -36.268 -6.841 13.161 1.00 24.79 39 THR B O 1
ATOM 1734 N N . THR B 1 26 ? -38.125 -7.446 14.270 1.00 28.51 40 THR B N 1
ATOM 1735 C CA . THR B 1 26 ? -38.662 -6.087 14.290 1.00 25.56 40 THR B CA 1
ATOM 1736 C C . THR B 1 26 ? -37.808 -5.204 15.195 1.00 29.37 40 THR B C 1
ATOM 1737 O O . THR B 1 26 ? -37.533 -5.571 16.333 1.00 22.83 40 THR B O 1
ATOM 1741 N N . SER B 1 27 ? -37.430 -4.020 14.715 1.00 26.88 41 SER B N 1
ATOM 1742 C CA . SER B 1 27 ? -36.600 -3.126 15.520 1.00 27.81 41 SER B CA 1
ATOM 1743 C C . SER B 1 27 ? -37.322 -1.827 15.837 1.00 26.60 41 SER B C 1
ATOM 1744 O O . SER B 1 27 ? -38.278 -1.455 15.151 1.00 23.06 41 SER B O 1
ATOM 1747 N N . THR B 1 28 ? -36.865 -1.142 16.882 1.00 24.28 42 THR B N 1
ATOM 1748 C CA . THR B 1 28 ? -37.453 0.139 17.246 1.00 29.08 42 THR B CA 1
ATOM 1749 C C . THR B 1 28 ? -37.168 1.166 16.155 1.00 25.36 42 THR B C 1
ATOM 1750 O O . THR B 1 28 ? -37.974 2.060 15.908 1.00 26.12 42 THR B O 1
ATOM 1754 N N . HIS B 1 29 ? -36.032 1.019 15.484 1.00 27.65 43 HIS B N 1
ATOM 1755 C CA A HIS B 1 29 ? -35.666 1.871 14.355 0.53 30.70 43 HIS B CA 1
ATOM 1756 C CA B HIS B 1 29 ? -35.712 1.925 14.393 0.47 30.60 43 HIS B CA 1
ATOM 1757 C C . HIS B 1 29 ? -36.713 1.780 13.248 1.00 27.06 43 HIS B C 1
ATOM 1758 O O . HIS B 1 29 ? -37.099 2.781 12.647 1.00 24.89 43 HIS B O 1
ATOM 1771 N N . GLN B 1 30 ? -37.160 0.555 12.977 1.00 25.61 44 GLN B N 1
ATOM 1772 C CA . GLN B 1 30 ? -38.202 0.308 11.976 1.00 27.24 44 GLN B CA 1
ATOM 1773 C C . GLN B 1 30 ? -39.543 0.919 12.363 1.00 24.41 44 GLN B C 1
ATOM 1774 O O . GLN B 1 30 ? -40.248 1.476 11.523 1.00 22.42 44 GLN B O 1
ATOM 1780 N N . ILE B 1 31 ? -39.915 0.760 13.628 1.00 25.08 45 ILE B N 1
ATOM 1781 C CA . ILE B 1 31 ? -41.187 1.275 14.111 1.00 23.92 45 ILE B CA 1
ATOM 1782 C C . ILE B 1 31 ? -41.211 2.799 14.014 1.00 24.62 45 ILE B C 1
ATOM 1783 O O . ILE B 1 31 ? -42.180 3.387 13.535 1.00 25.41 45 ILE B O 1
ATOM 1788 N N . ALA B 1 32 ? -40.120 3.425 14.447 1.00 26.05 46 ALA B N 1
ATOM 1789 C CA . ALA B 1 32 ? -39.991 4.875 14.419 1.00 26.91 46 ALA B CA 1
ATOM 1790 C C . ALA B 1 32 ? -40.001 5.391 12.984 1.00 30.20 46 ALA B C 1
ATOM 1791 O O . ALA B 1 32 ? -40.658 6.387 12.680 1.00 29.21 46 ALA B O 1
ATOM 1793 N N . ASP B 1 33 ? -39.261 4.710 12.110 1.00 28.30 47 ASP B N 1
ATOM 1794 C CA . ASP B 1 33 ? -39.239 5.040 10.685 1.00 29.78 47 ASP B CA 1
ATOM 1795 C C . ASP B 1 33 ? -40.613 4.894 10.039 1.00 30.32 47 ASP B C 1
ATOM 1796 O O . ASP B 1 33 ? -40.992 5.703 9.192 1.00 31.00 47 ASP B O 1
ATOM 1801 N N . ALA B 1 34 ? -41.348 3.856 10.430 1.00 26.65 48 ALA B N 1
ATOM 1802 C CA . ALA B 1 34 ? -42.671 3.591 9.866 1.00 23.96 48 ALA B CA 1
ATOM 1803 C C . ALA B 1 34 ? -43.626 4.756 10.106 1.00 28.76 48 ALA B C 1
ATOM 1804 O O . ALA B 1 34 ? -44.382 5.139 9.213 1.00 28.49 48 ALA B O 1
ATOM 1806 N N . VAL B 1 35 ? -43.593 5.321 11.308 1.00 22.75 49 VAL B N 1
ATOM 1807 C CA . VAL B 1 35 ? -44.507 6.411 11.633 1.00 28.23 49 VAL B CA 1
ATOM 1808 C C . VAL B 1 35 ? -43.900 7.774 11.314 1.00 28.83 49 VAL B C 1
ATOM 1809 O O . VAL B 1 35 ? -44.579 8.796 11.410 1.00 30.11 49 VAL B O 1
ATOM 1813 N N . GLY B 1 36 ? -42.628 7.784 10.924 1.00 24.52 50 GLY B N 1
ATOM 1814 C CA . GLY B 1 36 ? -41.978 9.008 10.491 1.00 30.19 50 GLY B CA 1
ATOM 1815 C C . GLY B 1 36 ? -41.554 9.946 11.609 1.00 33.00 50 GLY B C 1
ATOM 1816 O O . GLY B 1 36 ? -41.612 11.165 11.453 1.00 28.26 50 GLY B O 1
ATOM 1817 N N . ILE B 1 37 ? -41.137 9.387 12.743 1.00 29.59 51 ILE B N 1
ATOM 1818 C CA . ILE B 1 37 ? -40.642 10.196 13.857 1.00 29.24 51 ILE B CA 1
ATOM 1819 C C . ILE B 1 37 ? -39.216 9.818 14.239 1.00 30.32 51 ILE B C 1
ATOM 1820 O O . ILE B 1 37 ? -38.719 8.758 13.851 1.00 33.20 51 ILE B O 1
ATOM 1825 N N . ARG B 1 38 ? -38.562 10.687 15.004 1.00 36.07 52 ARG B N 1
ATOM 1826 C CA . ARG B 1 38 ? -37.218 10.403 15.491 1.00 35.24 52 ARG B CA 1
ATOM 1827 C C . ARG B 1 38 ? -37.300 9.265 16.508 1.00 33.94 52 ARG B C 1
ATOM 1828 O O . ARG B 1 38 ? -38.354 9.053 17.112 1.00 36.43 52 ARG B O 1
ATOM 1836 N N . GLN B 1 39 ? -36.220 8.504 16.668 1.00 36.93 53 GLN B N 1
ATOM 1837 C CA . GLN B 1 39 ? -36.242 7.390 17.613 1.00 35.56 53 GLN B CA 1
ATOM 1838 C C . GLN B 1 39 ? -36.323 7.879 19.054 1.00 43.30 53 GLN B C 1
ATOM 1839 O O . GLN B 1 39 ? -36.935 7.239 19.912 1.00 37.46 53 GLN B O 1
ATOM 1845 N N . ALA B 1 40 ? -35.734 9.044 19.295 1.00 42.97 54 ALA B N 1
ATOM 1846 C CA . ALA B 1 40 ? -35.820 9.691 20.591 1.00 44.73 54 ALA B CA 1
ATOM 1847 C C . ALA B 1 40 ? -37.273 9.998 20.896 1.00 42.71 54 ALA B C 1
ATOM 1848 O O . ALA B 1 40 ? -37.714 9.919 22.042 1.00 44.00 54 ALA B O 1
ATOM 1850 N N . SER B 1 41 ? -38.016 10.340 19.851 1.00 34.63 55 SER B N 1
ATOM 1851 C CA . SER B 1 41 ? -39.430 10.663 19.983 1.00 31.54 55 SER B CA 1
ATOM 1852 C C . SER B 1 41 ? -40.268 9.414 20.254 1.00 39.95 55 SER B C 1
ATOM 1853 O O . SER B 1 41 ? -41.263 9.471 20.975 1.00 46.52 55 SER B O 1
ATOM 1856 N N . LEU B 1 42 ? -39.856 8.286 19.683 1.00 39.30 56 LEU B N 1
ATOM 1857 C CA . LEU B 1 42 ? -40.524 7.012 19.931 1.00 38.17 56 LEU B CA 1
ATOM 1858 C C . LEU B 1 42 ? -40.303 6.578 21.383 1.00 39.75 56 LEU B C 1
ATOM 1859 O O . LEU B 1 42 ? -41.207 6.039 22.022 1.00 37.59 56 LEU B O 1
ATOM 1864 N N . TYR B 1 43 ? -39.091 6.798 21.888 1.00 40.26 57 TYR B N 1
ATOM 1865 C CA . TYR B 1 43 ? -38.722 6.448 23.268 1.00 52.33 57 TYR B CA 1
ATOM 1866 C C . TYR B 1 43 ? -39.557 7.163 24.363 1.00 42.88 57 TYR B C 1
ATOM 1867 O O . TYR B 1 43 ? -39.845 6.585 25.405 1.00 49.36 57 TYR B O 1
ATOM 1876 N N . TYR B 1 44 ? -39.973 8.398 24.085 1.00 42.01 58 TYR B N 1
ATOM 1877 C CA . TYR B 1 44 ? -40.856 9.194 24.939 1.00 50.01 58 TYR B CA 1
ATOM 1878 C C . TYR B 1 44 ? -42.114 8.449 25.283 1.00 49.84 58 TYR B C 1
ATOM 1879 O O . TYR B 1 44 ? -42.617 8.466 26.435 1.00 50.97 58 TYR B O 1
ATOM 1888 N N . HIS B 1 45 ? -42.574 7.803 24.230 1.00 46.52 59 HIS B N 1
ATOM 1889 C CA . HIS B 1 45 ? -43.797 7.062 24.083 1.00 41.21 59 HIS B CA 1
ATOM 1890 C C . HIS B 1 45 ? -43.742 5.621 24.552 1.00 45.76 59 HIS B C 1
ATOM 1891 O O . HIS B 1 45 ? -44.702 5.158 25.153 1.00 47.46 59 HIS B O 1
ATOM 1898 N N . PHE B 1 46 ? -42.621 4.930 24.299 1.00 44.22 60 PHE B N 1
ATOM 1899 C CA . PHE B 1 46 ? -42.398 3.546 24.750 1.00 41.02 60 PHE B CA 1
ATOM 1900 C C . PHE B 1 46 ? -40.911 3.318 25.007 1.00 41.69 60 PHE B C 1
ATOM 1901 O O . PHE B 1 46 ? -40.088 3.702 24.186 1.00 45.28 60 PHE B O 1
ATOM 1909 N N . PRO B 1 47 ? -40.558 2.681 26.135 1.00 49.04 61 PRO B N 1
ATOM 1910 C CA . PRO B 1 47 ? -39.149 2.448 26.491 1.00 44.41 61 PRO B CA 1
ATOM 1911 C C . PRO B 1 47 ? -38.491 1.326 25.682 1.00 45.94 61 PRO B C 1
ATOM 1912 O O . PRO B 1 47 ? -37.281 1.372 25.448 1.00 44.76 61 PRO B O 1
ATOM 1916 N N . SER B 1 48 ? -39.274 0.326 25.287 1.00 41.33 62 SER B N 1
ATOM 1917 C CA . SER B 1 48 ? -38.744 -0.840 24.585 1.00 40.29 62 SER B CA 1
ATOM 1918 C C . SER B 1 48 ? -39.789 -1.436 23.645 1.00 33.23 62 SER B C 1
ATOM 1919 O O . SER B 1 48 ? -40.987 -1.198 23.808 1.00 34.81 62 SER B O 1
ATOM 1922 N N . LYS B 1 49 ? -39.347 -2.232 22.677 1.00 38.96 63 LYS B N 1
ATOM 1923 C CA . LYS B 1 49 ? -40.298 -2.916 21.804 1.00 34.85 63 LYS B CA 1
ATOM 1924 C C . LYS B 1 49 ? -41.138 -3.906 22.625 1.00 32.35 63 LYS B C 1
ATOM 1925 O O . LYS B 1 49 ? -42.288 -4.177 22.281 1.00 28.24 63 LYS B O 1
ATOM 1931 N N . THR B 1 50 ? -40.556 -4.464 23.689 1.00 31.70 64 THR B N 1
ATOM 1932 C CA . THR B 1 50 ? -41.279 -5.399 24.562 1.00 30.40 64 THR B CA 1
ATOM 1933 C C . THR B 1 50 ? -42.494 -4.719 25.218 1.00 32.65 64 THR B C 1
ATOM 1934 O O . THR B 1 50 ? -43.584 -5.299 25.293 1.00 34.66 64 THR B O 1
ATOM 1938 N N . GLU B 1 51 ? -42.317 -3.473 25.648 1.00 38.09 65 GLU B N 1
ATOM 1939 C CA . GLU B 1 51 ? -43.405 -2.723 26.276 1.00 36.82 65 GLU B CA 1
ATOM 1940 C C . GLU B 1 51 ? -44.484 -2.422 25.241 1.00 41.07 65 GLU B C 1
ATOM 1941 O O . GLU B 1 51 ? -45.679 -2.446 25.544 1.00 37.97 65 GLU B O 1
ATOM 1947 N N . ILE B 1 52 ? -44.054 -2.167 24.009 1.00 38.55 66 ILE B N 1
ATOM 1948 C CA . ILE B 1 52 ? -44.979 -2.027 22.895 1.00 33.58 66 ILE B CA 1
ATOM 1949 C C . ILE B 1 52 ? -45.729 -3.325 22.650 1.00 35.12 66 ILE B C 1
ATOM 1950 O O . ILE B 1 52 ? -46.954 -3.340 22.532 1.00 34.70 66 ILE B O 1
ATOM 1955 N N . PHE B 1 53 ? -44.975 -4.417 22.593 1.00 32.07 67 PHE B N 1
ATOM 1956 C CA . PHE B 1 53 ? -45.533 -5.735 22.331 1.00 36.87 67 PHE B CA 1
ATOM 1957 C C . PHE B 1 53 ? -46.537 -6.119 23.413 1.00 38.90 67 PHE B C 1
ATOM 1958 O O . PHE B 1 53 ? -47.583 -6.702 23.131 1.00 37.57 67 PHE B O 1
ATOM 1966 N N . LEU B 1 54 ? -46.204 -5.798 24.656 1.00 38.60 68 LEU B N 1
ATOM 1967 C CA . LEU B 1 54 ? -47.110 -6.047 25.770 1.00 46.99 68 LEU B CA 1
ATOM 1968 C C . LEU B 1 54 ? -48.369 -5.181 25.670 1.00 46.63 68 LEU B C 1
ATOM 1969 O O . LEU B 1 54 ? -49.485 -5.673 25.846 1.00 50.16 68 LEU B O 1
ATOM 1974 N N . THR B 1 55 ? -48.178 -3.894 25.383 1.00 47.88 69 THR B N 1
ATOM 1975 C CA . THR B 1 55 ? -49.287 -2.952 25.252 1.00 41.32 69 THR B CA 1
ATOM 1976 C C . THR B 1 55 ? -50.280 -3.426 24.201 1.00 50.42 69 THR B C 1
ATOM 1977 O O . THR B 1 55 ? -51.491 -3.363 24.411 1.00 63.00 69 THR B O 1
ATOM 1981 N N . LEU B 1 56 ? -49.766 -3.896 23.067 1.00 52.74 70 LEU B N 1
ATOM 1982 C CA . LEU B 1 56 ? -50.611 -4.478 22.026 1.00 48.21 70 LEU B CA 1
ATOM 1983 C C . LEU B 1 56 ? -51.384 -5.681 22.533 1.00 54.54 70 LEU B C 1
ATOM 1984 O O . LEU B 1 56 ? -52.608 -5.757 22.413 1.00 62.79 70 LEU B O 1
ATOM 1989 N N . LEU B 1 57 ? -50.639 -6.608 23.122 1.00 51.65 71 LEU B N 1
ATOM 1990 C CA . LEU B 1 57 ? -51.165 -7.892 23.557 1.00 54.80 71 LEU B CA 1
ATOM 1991 C C . LEU B 1 57 ? -52.284 -7.764 24.593 1.00 55.29 71 LEU B C 1
ATOM 1992 O O . LEU B 1 57 ? -53.258 -8.517 24.548 1.00 57.90 71 LEU B O 1
ATOM 1997 N N . LYS B 1 58 ? -52.154 -6.822 25.521 1.00 58.48 72 LYS B N 1
ATOM 1998 C CA . LYS B 1 58 ? -53.160 -6.668 26.569 1.00 64.07 72 LYS B CA 1
ATOM 1999 C C . LYS B 1 58 ? -54.376 -5.873 26.154 1.00 62.17 72 LYS B C 1
ATOM 2000 O O . LYS B 1 58 ? -55.470 -6.156 26.587 1.00 64.97 72 LYS B O 1
ATOM 2006 N N . SER B 1 59 ? -54.178 -4.923 25.252 1.00 64.93 73 SER B N 1
ATOM 2007 C CA . SER B 1 59 ? -55.283 -4.166 24.680 1.00 63.16 73 SER B CA 1
ATOM 2008 C C . SER B 1 59 ? -56.123 -5.076 23.789 1.00 58.79 73 SER B C 1
ATOM 2009 O O . SER B 1 59 ? -57.198 -4.694 23.328 1.00 62.37 73 SER B O 1
ATOM 2012 N N . THR B 1 60 ? -55.610 -6.268 23.514 1.00 56.62 74 THR B N 1
ATOM 2013 C CA . THR B 1 60 ? -56.297 -7.185 22.629 1.00 57.90 74 THR B CA 1
ATOM 2014 C C . THR B 1 60 ? -57.150 -8.230 23.341 1.00 60.00 74 THR B C 1
ATOM 2015 O O . THR B 1 60 ? -58.181 -8.654 22.829 1.00 64.78 74 THR B O 1
ATOM 2019 N N . VAL B 1 61 ? -56.745 -8.641 24.535 1.00 62.35 75 VAL B N 1
ATOM 2020 C CA . VAL B 1 61 ? -57.475 -9.722 25.203 1.00 63.01 75 VAL B CA 1
ATOM 2021 C C . VAL B 1 61 ? -58.219 -9.228 26.448 1.00 56.18 75 VAL B C 1
ATOM 2022 O O . VAL B 1 61 ? -59.278 -9.747 26.803 1.00 53.62 75 VAL B O 1
ATOM 2026 N N . GLU B 1 62 ? -57.674 -8.191 27.074 1.00 57.08 76 GLU B N 1
ATOM 2027 C CA . GLU B 1 62 ? -58.270 -7.614 28.270 1.00 59.17 76 GLU B CA 1
ATOM 2028 C C . GLU B 1 62 ? -59.720 -7.199 28.020 1.00 59.69 76 GLU B C 1
ATOM 2029 O O . GLU B 1 62 ? -60.571 -7.457 28.870 1.00 57.92 76 GLU B O 1
ATOM 2035 N N . PRO B 1 63 ? -60.017 -6.556 26.868 1.00 58.93 77 PRO B N 1
ATOM 2036 C CA . PRO B 1 63 ? -61.440 -6.275 26.649 1.00 52.92 77 PRO B CA 1
ATOM 2037 C C . PRO B 1 63 ? -62.285 -7.543 26.592 1.00 54.50 77 PRO B C 1
ATOM 2038 O O . PRO B 1 63 ? -63.455 -7.498 26.958 1.00 51.80 77 PRO B O 1
ATOM 2042 N N . SER B 1 64 ? -61.707 -8.653 26.147 1.00 47.38 78 SER B N 1
ATOM 2043 C CA . SER B 1 64 ? -62.466 -9.896 26.089 1.00 54.42 78 SER B CA 1
ATOM 2044 C C . SER B 1 64 ? -62.757 -10.486 27.458 1.00 58.69 78 SER B C 1
ATOM 2045 O O . SER B 1 64 ? -63.888 -10.865 27.757 1.00 65.18 78 SER B O 1
ATOM 2048 N N . THR B 1 65 ? -61.731 -10.523 28.297 1.00 60.89 79 THR B N 1
ATOM 2049 C CA . THR B 1 65 ? -61.841 -11.095 29.632 1.00 61.29 79 THR B CA 1
ATOM 2050 C C . THR B 1 65 ? -62.766 -10.265 30.519 1.00 63.85 79 THR B C 1
ATOM 2051 O O . THR B 1 65 ? -63.546 -10.810 31.306 1.00 69.11 79 THR B O 1
ATOM 2055 N N . VAL B 1 66 ? -62.683 -8.946 30.384 1.00 54.97 80 VAL B N 1
ATOM 2056 C CA . VAL B 1 66 ? -63.559 -8.056 31.129 1.00 59.36 80 VAL B CA 1
ATOM 2057 C C . VAL B 1 66 ? -65.008 -8.334 30.758 1.00 60.58 80 VAL B C 1
ATOM 2058 O O . VAL B 1 66 ? -65.853 -8.581 31.621 1.00 71.23 80 VAL B O 1
ATOM 2062 N N . LEU B 1 67 ? -65.272 -8.311 29.458 1.00 60.75 81 LEU B N 1
ATOM 2063 C CA . LEU B 1 67 ? -66.586 -8.615 28.913 1.00 66.00 81 LEU B CA 1
ATOM 2064 C C . LEU B 1 67 ? -67.008 -10.042 29.238 1.00 71.48 81 LEU B C 1
ATOM 2065 O O . LEU B 1 67 ? -68.187 -10.313 29.451 1.00 74.58 81 LEU B O 1
ATOM 2070 N N . ALA B 1 68 ? -66.043 -10.958 29.250 1.00 72.81 82 ALA B N 1
ATOM 2071 C CA . ALA B 1 68 ? -66.361 -12.375 29.403 1.00 68.05 82 ALA B CA 1
ATOM 2072 C C . ALA B 1 68 ? -67.039 -12.704 30.729 1.00 74.39 82 ALA B C 1
ATOM 2073 O O . ALA B 1 68 ? -68.010 -13.461 30.751 1.00 82.63 82 ALA B O 1
ATOM 2075 N N . GLU B 1 69 ? -66.564 -12.142 31.834 1.00 78.21 83 GLU B N 1
ATOM 2076 C CA . GLU B 1 69 ? -67.113 -12.523 33.137 1.00 81.06 83 GLU B CA 1
ATOM 2077 C C . GLU B 1 69 ? -68.464 -11.888 33.388 1.00 82.36 83 GLU B C 1
ATOM 2078 O O . GLU B 1 69 ? -69.295 -12.416 34.104 1.00 84.29 83 GLU B O 1
ATOM 2084 N N . ASP B 1 70 ? -68.713 -10.782 32.707 1.00 77.53 84 ASP B N 1
ATOM 2085 C CA . ASP B 1 70 ? -69.960 -10.078 32.935 1.00 77.01 84 ASP B CA 1
ATOM 2086 C C . ASP B 1 70 ? -71.049 -10.752 32.109 1.00 75.52 84 ASP B C 1
ATOM 2087 O O . ASP B 1 70 ? -72.205 -10.788 32.493 1.00 75.06 84 ASP B O 1
ATOM 2092 N N . LEU B 1 71 ? -70.659 -11.310 30.970 1.00 76.34 85 LEU B N 1
ATOM 2093 C CA . LEU B 1 71 ? -71.618 -12.030 30.125 1.00 77.89 85 LEU B CA 1
ATOM 2094 C C . LEU B 1 71 ? -71.755 -13.479 30.578 1.00 71.97 85 LEU B C 1
ATOM 2095 O O . LEU B 1 71 ? -72.834 -14.058 30.480 1.00 71.24 85 LEU B O 1
ATOM 2100 N N . SER B 1 72 ? -70.675 -14.064 31.089 1.00 72.93 86 SER B N 1
ATOM 2101 C CA . SER B 1 72 ? -70.764 -15.422 31.606 1.00 75.08 86 SER B CA 1
ATOM 2102 C C . SER B 1 72 ? -71.681 -15.435 32.827 1.00 75.63 86 SER B C 1
ATOM 2103 O O . SER B 1 72 ? -72.308 -16.454 33.132 1.00 74.49 86 SER B O 1
ATOM 2106 N N . THR B 1 73 ? -71.753 -14.304 33.529 1.00 76.04 87 THR B N 1
ATOM 2107 C CA . THR B 1 73 ? -72.639 -14.185 34.686 1.00 80.16 87 THR B CA 1
ATOM 2108 C C . THR B 1 73 ? -73.956 -13.428 34.457 1.00 76.30 87 THR B C 1
ATOM 2109 O O . THR B 1 73 ? -74.375 -12.661 35.323 1.00 69.50 87 THR B O 1
ATOM 2113 N N . LEU B 1 74 ? -74.619 -13.638 33.322 1.00 73.58 88 LEU B N 1
ATOM 2114 C CA . LEU B 1 74 ? -75.921 -12.995 33.096 1.00 71.73 88 LEU B CA 1
ATOM 2115 C C . LEU B 1 74 ? -77.062 -14.009 33.035 1.00 70.06 88 LEU B C 1
ATOM 2116 O O . LEU B 1 74 ? -76.836 -15.222 33.049 1.00 66.00 88 LEU B O 1
ATOM 2121 N N . ASP B 1 75 ? -78.285 -13.492 32.945 1.00 71.77 89 ASP B N 1
ATOM 2122 C CA . ASP B 1 75 ? -79.489 -14.309 33.053 1.00 69.89 89 ASP B CA 1
ATOM 2123 C C . ASP B 1 75 ? -79.936 -15.048 31.795 1.00 62.42 89 ASP B C 1
ATOM 2124 O O . ASP B 1 75 ? -81.074 -14.872 31.348 1.00 58.41 89 ASP B O 1
ATOM 2129 N N . ALA B 1 76 ? -79.060 -15.861 31.219 1.00 60.95 90 ALA B N 1
ATOM 2130 C CA . ALA B 1 76 ? -79.498 -16.770 30.175 1.00 55.17 90 ALA B CA 1
ATOM 2131 C C . ALA B 1 76 ? -79.181 -18.213 30.542 1.00 54.39 90 ALA B C 1
ATOM 2132 O O . ALA B 1 76 ? -79.096 -18.558 31.719 1.00 67.13 90 ALA B O 1
ATOM 2134 N N . GLY B 1 77 ? -78.962 -19.040 29.525 1.00 51.69 91 GLY B N 1
ATOM 2135 C CA . GLY B 1 77 ? -78.583 -20.428 29.720 1.00 52.66 91 GLY B CA 1
ATOM 2136 C C . GLY B 1 77 ? -77.170 -20.569 29.196 1.00 42.21 91 GLY B C 1
ATOM 2137 O O . GLY B 1 77 ? -76.682 -19.661 28.525 1.00 38.76 91 GLY B O 1
ATOM 2138 N N . PRO B 1 78 ? -76.504 -21.694 29.496 1.00 43.44 92 PRO B N 1
ATOM 2139 C CA . PRO B 1 78 ? -75.110 -21.860 29.060 1.00 42.93 92 PRO B CA 1
ATOM 2140 C C . PRO B 1 78 ? -74.952 -21.882 27.534 1.00 41.62 92 PRO B C 1
ATOM 2141 O O . PRO B 1 78 ? -73.903 -21.475 27.038 1.00 40.22 92 PRO B O 1
ATOM 2145 N N . GLU B 1 79 ? -75.975 -22.325 26.806 1.00 38.34 93 GLU B N 1
ATOM 2146 C CA . GLU B 1 79 ? -75.914 -22.319 25.346 1.00 38.26 93 GLU B CA 1
ATOM 2147 C C . GLU B 1 79 ? -75.833 -20.889 24.851 1.00 42.73 93 GLU B C 1
ATOM 2148 O O . GLU B 1 79 ? -75.060 -20.570 23.945 1.00 44.51 93 GLU B O 1
ATOM 2154 N N . MET B 1 80 ? -76.660 -20.037 25.442 1.00 41.79 94 MET B N 1
ATOM 2155 C CA A MET B 1 80 ? -76.739 -18.640 25.036 0.77 43.89 94 MET B CA 1
ATOM 2156 C CA B MET B 1 80 ? -76.741 -18.644 25.036 0.23 44.00 94 MET B CA 1
ATOM 2157 C C . MET B 1 80 ? -75.485 -17.872 25.437 1.00 41.73 94 MET B C 1
ATOM 2158 O O . MET B 1 80 ? -74.933 -17.103 24.648 1.00 41.87 94 MET B O 1
ATOM 2167 N N . ARG B 1 81 ? -75.034 -18.100 26.660 1.00 40.07 95 ARG B N 1
ATOM 2168 C CA . ARG B 1 81 ? -73.856 -17.443 27.198 1.00 40.92 95 ARG B CA 1
ATOM 2169 C C . ARG B 1 81 ? -72.599 -17.815 26.402 1.00 40.89 95 ARG B C 1
ATOM 2170 O O . ARG B 1 81 ? -71.791 -16.946 26.066 1.00 43.13 95 ARG B O 1
ATOM 2178 N N . LEU B 1 82 ? -72.444 -19.096 26.082 1.00 37.99 96 LEU B N 1
ATOM 2179 C CA . LEU B 1 82 ? -71.317 -19.534 25.265 1.00 35.10 96 LEU B CA 1
ATOM 2180 C C . LEU B 1 82 ? -71.377 -18.910 23.873 1.00 33.12 96 LEU B C 1
ATOM 2181 O O . LEU B 1 82 ? -70.371 -18.435 23.363 1.00 35.35 96 LEU B O 1
ATOM 2186 N N . TRP B 1 83 ? -72.564 -18.910 23.269 1.00 32.75 97 TRP B N 1
ATOM 2187 C CA . TRP B 1 83 ? -72.752 -18.351 21.932 1.00 33.44 97 TRP B CA 1
ATOM 2188 C C . TRP B 1 83 ? -72.375 -16.872 21.933 1.00 35.61 97 TRP B C 1
ATOM 2189 O O . TRP B 1 83 ? -71.740 -16.380 21.000 1.00 34.55 97 TRP B O 1
ATOM 2200 N N . ALA B 1 84 ? -72.795 -16.166 22.979 1.00 34.47 98 ALA B N 1
ATOM 2201 C CA . ALA B 1 84 ? -72.496 -14.745 23.126 1.00 35.53 98 ALA B CA 1
ATOM 2202 C C . ALA B 1 84 ? -70.996 -14.477 23.271 1.00 35.14 98 ALA B C 1
ATOM 2203 O O . ALA B 1 84 ? -70.471 -13.541 22.670 1.00 37.32 98 ALA B O 1
ATOM 2205 N N . ILE B 1 85 ? -70.305 -15.297 24.060 1.00 34.66 99 ILE B N 1
ATOM 2206 C CA . ILE B 1 85 ? -68.884 -15.071 24.296 1.00 29.15 99 ILE B CA 1
ATOM 2207 C C . ILE B 1 85 ? -68.065 -15.426 23.053 1.00 33.84 99 ILE B C 1
ATOM 2208 O O . ILE B 1 85 ? -67.074 -14.756 22.752 1.00 32.80 99 ILE B O 1
ATOM 2213 N N . VAL B 1 86 ? -68.471 -16.469 22.332 1.00 30.46 100 VAL B N 1
ATOM 2214 C CA . VAL B 1 86 ? -67.795 -16.822 21.089 1.00 28.72 100 VAL B CA 1
ATOM 2215 C C . VAL B 1 86 ? -67.976 -15.695 20.085 1.00 25.43 100 VAL B C 1
ATOM 2216 O O . VAL B 1 86 ? -67.015 -15.235 19.474 1.00 30.54 100 VAL B O 1
ATOM 2220 N N . ALA B 1 87 ? -69.219 -15.250 19.926 1.00 30.38 101 ALA B N 1
ATOM 2221 C CA . ALA B 1 87 ? -69.546 -14.200 18.971 1.00 31.65 101 ALA B CA 1
ATOM 2222 C C . ALA B 1 87 ? -68.865 -12.874 19.309 1.00 30.25 101 ALA B C 1
ATOM 2223 O O . ALA B 1 87 ? -68.408 -12.171 18.414 1.00 29.22 101 ALA B O 1
ATOM 2225 N N . SER B 1 88 ? -68.783 -12.540 20.596 1.00 31.90 102 SER B N 1
ATOM 2226 C CA . SER B 1 88 ? -68.179 -11.275 21.015 1.00 28.78 102 SER B CA 1
ATOM 2227 C C . SER B 1 88 ? -66.672 -11.276 20.803 1.00 29.45 102 SER B C 1
ATOM 2228 O O . SER B 1 88 ? -66.085 -10.256 20.444 1.00 29.91 102 SER B O 1
ATOM 2231 N N . GLU B 1 89 ? -66.046 -12.421 21.047 1.00 28.15 103 GLU B N 1
ATOM 2232 C CA . GLU B 1 89 ? -64.609 -12.553 20.871 1.00 30.57 103 GLU B CA 1
ATOM 2233 C C . GLU B 1 89 ? -64.204 -12.499 19.401 1.00 29.37 103 GLU B C 1
ATOM 2234 O O . GLU B 1 89 ? -63.208 -11.871 19.053 1.00 33.78 103 GLU B O 1
ATOM 2240 N N . VAL B 1 90 ? -64.981 -13.148 18.541 1.00 29.69 104 VAL B N 1
ATOM 2241 C CA . VAL B 1 90 ? -64.713 -13.111 17.106 1.00 27.12 104 VAL B CA 1
ATOM 2242 C C . VAL B 1 90 ? -64.938 -11.695 16.581 1.00 29.81 104 VAL B C 1
ATOM 2243 O O . VAL B 1 90 ? -64.171 -11.188 15.759 1.00 27.56 104 VAL B O 1
ATOM 2247 N N . ARG B 1 91 ? -65.996 -11.069 17.084 1.00 27.78 105 ARG B N 1
ATOM 2248 C CA . ARG B 1 91 ? -66.326 -9.681 16.792 1.00 26.74 105 ARG B CA 1
ATOM 2249 C C . ARG B 1 91 ? -65.143 -8.758 17.053 1.00 33.46 105 ARG B C 1
ATOM 2250 O O . ARG B 1 91 ? -64.804 -7.911 16.225 1.00 35.80 105 ARG B O 1
ATOM 2258 N N . LEU B 1 92 ? -64.514 -8.944 18.207 1.00 29.23 106 LEU B N 1
ATOM 2259 C CA . LEU B 1 92 ? -63.325 -8.188 18.585 1.00 31.89 106 LEU B CA 1
ATOM 2260 C C . LEU B 1 92 ? -62.133 -8.418 17.661 1.00 28.82 106 LEU B C 1
ATOM 2261 O O . LEU B 1 92 ? -61.462 -7.473 17.242 1.00 27.78 106 LEU B O 1
ATOM 2266 N N . LEU B 1 93 ? -61.858 -9.681 17.363 1.00 28.62 107 LEU B N 1
ATOM 2267 C CA . LEU B 1 93 ? -60.691 -10.034 16.570 1.00 26.90 107 LEU B CA 1
ATOM 2268 C C . LEU B 1 93 ? -60.789 -9.546 15.121 1.00 24.30 107 LEU B C 1
ATOM 2269 O O . LEU B 1 93 ? -59.775 -9.436 14.429 1.00 27.55 107 LEU B O 1
ATOM 2274 N N . LEU B 1 94 ? -62.004 -9.229 14.679 1.00 24.53 108 LEU B N 1
ATOM 2275 C CA . LEU B 1 94 ? -62.236 -8.747 13.320 1.00 26.99 108 LEU B CA 1
ATOM 2276 C C . LEU B 1 94 ? -62.314 -7.226 13.277 1.00 28.11 108 LEU B C 1
ATOM 2277 O O . LEU B 1 94 ? -62.493 -6.639 12.213 1.00 27.25 108 LEU B O 1
ATOM 2282 N N . SER B 1 95 ? -62.167 -6.592 14.435 1.00 27.33 109 SER B N 1
ATOM 2283 C CA . SER B 1 95 ? -62.403 -5.155 14.558 1.00 26.46 109 SER B CA 1
ATOM 2284 C C . SER B 1 95 ? -61.125 -4.331 14.469 1.00 23.69 109 SER B C 1
ATOM 2285 O O . SER B 1 95 ? -61.170 -3.103 14.538 1.00 29.59 109 SER B O 1
ATOM 2288 N N . THR B 1 96 ? -59.988 -5.003 14.325 1.00 28.50 110 THR B N 1
ATOM 2289 C CA . THR B 1 96 ? -58.697 -4.318 14.347 1.00 27.17 110 THR B CA 1
ATOM 2290 C C . THR B 1 96 ? -58.104 -4.112 12.955 1.00 30.05 110 THR B C 1
ATOM 2291 O O . THR B 1 96 ? -58.370 -4.885 12.038 1.00 27.63 110 THR B O 1
ATOM 2295 N N . LYS B 1 97 ? -57.320 -3.043 12.806 1.00 31.06 111 LYS B N 1
ATOM 2296 C CA . LYS B 1 97 ? -56.664 -2.716 11.538 1.00 30.77 111 LYS B CA 1
ATOM 2297 C C . LYS B 1 97 ? -55.705 -3.815 11.118 1.00 31.49 111 LYS B C 1
ATOM 2298 O O . LYS B 1 97 ? -55.574 -4.122 9.935 1.00 29.99 111 LYS B O 1
ATOM 2304 N N . TRP B 1 98 ? -55.021 -4.392 12.100 1.00 29.28 112 TRP B N 1
ATOM 2305 C CA . TRP B 1 98 ? -54.094 -5.484 11.852 1.00 29.68 112 TRP B CA 1
ATOM 2306 C C . TRP B 1 98 ? -54.513 -6.697 12.670 1.00 26.51 112 TRP B C 1
ATOM 2307 O O . TRP B 1 98 ? -55.228 -6.570 13.667 1.00 30.78 112 TRP B O 1
ATOM 2318 N N . ASN B 1 99 ? -54.077 -7.872 12.233 1.00 23.96 113 ASN B N 1
ATOM 2319 C CA . ASN B 1 99 ? -54.466 -9.130 12.865 1.00 27.67 113 ASN B CA 1
ATOM 2320 C C . ASN B 1 99 ? -53.655 -9.387 14.134 1.00 29.02 113 ASN B C 1
ATOM 2321 O O . ASN B 1 99 ? -52.824 -10.290 14.180 1.00 30.82 113 ASN B O 1
ATOM 2326 N N . VAL B 1 100 ? -53.916 -8.595 15.168 1.00 28.09 114 VAL B N 1
ATOM 2327 C CA . VAL B 1 100 ? -53.138 -8.653 16.404 1.00 30.12 114 VAL B CA 1
ATOM 2328 C C . VAL B 1 100 ? -53.242 -10.003 17.118 1.00 32.97 114 VAL B C 1
ATOM 2329 O O . VAL B 1 100 ? -52.367 -10.359 17.898 1.00 35.13 114 VAL B O 1
ATOM 2333 N N . GLY B 1 101 ? -54.293 -10.761 16.828 1.00 32.26 115 GLY B N 1
ATOM 2334 C CA . GLY B 1 101 ? -54.419 -12.114 17.342 1.00 32.48 115 GLY B CA 1
ATOM 2335 C C . GLY B 1 101 ? -53.279 -13.028 16.918 1.00 35.75 115 GLY B C 1
ATOM 2336 O O . GLY B 1 101 ? -52.985 -14.013 17.593 1.00 42.87 115 GLY B O 1
ATOM 2337 N N . ARG B 1 102 ? -52.634 -12.699 15.801 1.00 29.70 116 ARG B N 1
ATOM 2338 C CA . ARG B 1 102 ? -51.499 -13.474 15.296 1.00 34.57 116 ARG B CA 1
ATOM 2339 C C . ARG B 1 102 ? -50.324 -13.460 16.272 1.00 37.81 116 ARG B C 1
ATOM 2340 O O . ARG B 1 102 ? -49.500 -14.373 16.278 1.00 40.31 116 ARG B O 1
ATOM 2348 N N . LEU B 1 103 ? -50.266 -12.421 17.099 1.00 32.81 117 LEU B N 1
ATOM 2349 C CA . LEU B 1 103 ? -49.170 -12.217 18.039 1.00 37.83 117 LEU B CA 1
ATOM 2350 C C . LEU B 1 103 ? -49.066 -13.316 19.089 1.00 40.18 117 LEU B C 1
ATOM 2351 O O . LEU B 1 103 ? -47.992 -13.548 19.635 1.00 37.93 117 LEU B O 1
ATOM 2356 N N . TYR B 1 104 ? -50.191 -13.965 19.382 1.00 41.81 118 TYR B N 1
ATOM 2357 C CA . TYR B 1 104 ? -50.256 -15.028 20.382 1.00 39.30 118 TYR B CA 1
ATOM 2358 C C . TYR B 1 104 ? -49.374 -16.215 20.025 1.00 39.73 118 TYR B C 1
ATOM 2359 O O . TYR B 1 104 ? -48.936 -16.965 20.895 1.00 42.88 118 TYR B O 1
ATOM 2368 N N . GLN B 1 105 ? -49.118 -16.371 18.733 1.00 36.20 119 GLN B N 1
ATOM 2369 C CA . GLN B 1 105 ? -48.447 -17.551 18.211 1.00 37.47 119 GLN B CA 1
ATOM 2370 C C . GLN B 1 105 ? -46.927 -17.392 18.198 1.00 34.31 119 GLN B C 1
ATOM 2371 O O . GLN B 1 105 ? -46.196 -18.339 17.912 1.00 37.93 119 GLN B O 1
ATOM 2377 N N . LEU B 1 106 ? -46.460 -16.191 18.526 1.00 35.50 120 LEU B N 1
ATOM 2378 C CA . LEU B 1 106 ? -45.030 -15.891 18.530 1.00 35.45 120 LEU B CA 1
ATOM 2379 C C . LEU B 1 106 ? -44.353 -16.427 19.786 1.00 37.33 120 LEU B C 1
ATOM 2380 O O . LEU B 1 106 ? -44.820 -16.186 20.899 1.00 35.58 120 LEU B O 1
ATOM 2385 N N . PRO B 1 107 ? -43.230 -17.139 19.607 1.00 43.33 121 PRO B N 1
ATOM 2386 C CA . PRO B 1 107 ? -42.505 -17.819 20.690 1.00 38.67 121 PRO B CA 1
ATOM 2387 C C . PRO B 1 107 ? -42.202 -16.921 21.885 1.00 39.39 121 PRO B C 1
ATOM 2388 O O . PRO B 1 107 ? -42.172 -17.401 23.022 1.00 37.45 121 PRO B O 1
ATOM 2392 N N . ILE B 1 108 ? -41.996 -15.634 21.630 1.00 36.55 122 ILE B N 1
ATOM 2393 C CA . ILE B 1 108 ? -41.666 -14.686 22.687 1.00 36.45 122 ILE B CA 1
ATOM 2394 C C . ILE B 1 108 ? -42.758 -14.572 23.764 1.00 34.58 122 ILE B C 1
ATOM 2395 O O . ILE B 1 108 ? -42.460 -14.238 24.912 1.00 32.15 122 ILE B O 1
ATOM 2400 N N . VAL B 1 109 ? -44.010 -14.862 23.412 1.00 33.12 123 VAL B N 1
ATOM 2401 C CA . VAL B 1 109 ? -45.115 -14.625 24.344 1.00 34.04 123 VAL B CA 1
ATOM 2402 C C . VAL B 1 109 ? -45.113 -15.588 25.529 1.00 33.89 123 VAL B C 1
ATOM 2403 O O . VAL B 1 109 ? -45.776 -15.337 26.534 1.00 31.80 123 VAL B O 1
ATOM 2407 N N . GLY B 1 110 ? -44.374 -16.686 25.405 1.00 35.19 124 GLY B N 1
ATOM 2408 C CA . GLY B 1 110 ? -44.259 -17.660 26.476 1.00 31.40 124 GLY B CA 1
ATOM 2409 C C . GLY B 1 110 ? -43.389 -17.189 27.620 1.00 32.09 124 GLY B C 1
ATOM 2410 O O . GLY B 1 110 ? -43.471 -17.717 28.728 1.00 28.98 124 GLY B O 1
ATOM 2411 N N . SER B 1 111 ? -42.548 -16.195 27.354 1.00 31.90 125 SER B N 1
ATOM 2412 C CA . SER B 1 111 ? -41.600 -15.710 28.352 1.00 31.45 125 SER B CA 1
ATOM 2413 C C . SER B 1 111 ? -42.300 -15.077 29.554 1.00 32.00 125 SER B C 1
ATOM 2414 O O . SER B 1 111 ? -43.445 -14.625 29.457 1.00 28.64 125 SER B O 1
ATOM 2417 N N . GLU B 1 112 ? -41.614 -15.102 30.694 1.00 26.73 126 GLU B N 1
ATOM 2418 C CA . GLU B 1 112 ? -42.121 -14.539 31.943 1.00 31.93 126 GLU B CA 1
ATOM 2419 C C . GLU B 1 112 ? -42.567 -13.077 31.870 1.00 32.65 126 GLU B C 1
ATOM 2420 O O . GLU B 1 112 ? -43.426 -12.669 32.651 1.00 33.65 126 GLU B O 1
ATOM 2426 N N . GLU B 1 113 ? -41.979 -12.279 30.980 1.00 33.21 127 GLU B N 1
ATOM 2427 C CA . GLU B 1 113 ? -42.397 -10.880 30.856 1.00 37.84 127 GLU B CA 1
ATOM 2428 C C . GLU B 1 113 ? -43.883 -10.726 30.552 1.00 37.79 127 GLU B C 1
ATOM 2429 O O . GLU B 1 113 ? -44.491 -9.731 30.935 1.00 30.73 127 GLU B O 1
ATOM 2435 N N . PHE B 1 114 ? -44.475 -11.729 29.910 1.00 33.92 128 PHE B N 1
ATOM 2436 C CA . PHE B 1 114 ? -45.863 -11.629 29.470 1.00 32.06 128 PHE B CA 1
ATOM 2437 C C . PHE B 1 114 ? -46.811 -12.400 30.385 1.00 30.04 128 PHE B C 1
ATOM 2438 O O . PHE B 1 114 ? -47.858 -12.883 29.958 1.00 35.16 128 PHE B O 1
ATOM 2446 N N . ALA B 1 115 ? -46.443 -12.475 31.660 1.00 29.63 129 ALA B N 1
ATOM 2447 C CA . ALA B 1 115 ? -47.246 -13.142 32.677 1.00 28.22 129 ALA B CA 1
ATOM 2448 C C . ALA B 1 115 ? -48.652 -12.547 32.778 1.00 32.05 129 ALA B C 1
ATOM 2449 O O . ALA B 1 115 ? -49.615 -13.253 33.072 1.00 29.83 129 ALA B O 1
ATOM 2451 N N . GLU B 1 116 ? -48.762 -11.242 32.559 1.00 33.52 130 GLU B N 1
ATOM 2452 C CA . GLU B 1 116 ? -50.056 -10.573 32.628 1.00 38.84 130 GLU B CA 1
ATOM 2453 C C . GLU B 1 116 ? -50.981 -11.103 31.512 1.00 34.04 130 GLU B C 1
ATOM 2454 O O . GLU B 1 116 ? -52.164 -11.348 31.745 1.00 42.60 130 GLU B O 1
ATOM 2460 N N . TYR B 1 117 ? -50.439 -11.276 30.306 1.00 33.02 131 TYR B N 1
ATOM 2461 C CA . TYR B 1 117 ? -51.193 -11.870 29.199 1.00 32.91 131 TYR B CA 1
ATOM 2462 C C . TYR B 1 117 ? -51.549 -13.336 29.452 1.00 30.00 131 TYR B C 1
ATOM 2463 O O . TYR B 1 117 ? -52.667 -13.760 29.169 1.00 27.82 131 TYR B O 1
ATOM 2472 N N . HIS B 1 118 ? -50.595 -14.099 29.982 1.00 28.90 132 HIS B N 1
ATOM 2473 C CA . HIS B 1 118 ? -50.808 -15.506 30.308 1.00 29.43 132 HIS B CA 1
ATOM 2474 C C . HIS B 1 118 ? -52.036 -15.677 31.191 1.00 32.58 132 HIS B C 1
ATOM 2475 O O . HIS B 1 118 ? -52.901 -16.508 30.920 1.00 32.09 132 HIS B O 1
ATOM 2482 N N . SER B 1 119 ? -52.105 -14.866 32.240 1.00 35.65 133 SER B N 1
ATOM 2483 C CA . SER B 1 119 ? -53.205 -14.922 33.190 1.00 31.91 133 SER B CA 1
ATOM 2484 C C . SER B 1 119 ? -54.539 -14.574 32.537 1.00 28.64 133 SER B C 1
ATOM 2485 O O . SER B 1 119 ? -55.532 -15.281 32.720 1.00 27.03 133 SER B O 1
ATOM 2488 N N . GLN B 1 120 ? -54.557 -13.487 31.774 1.00 28.19 134 GLN B N 1
ATOM 2489 C CA . GLN B 1 120 ? -55.767 -13.080 31.061 1.00 32.70 134 GLN B CA 1
ATOM 2490 C C . GLN B 1 120 ? -56.214 -14.136 30.055 1.00 31.10 134 GLN B C 1
ATOM 2491 O O . GLN B 1 120 ? -57.407 -14.410 29.927 1.00 31.22 134 GLN B O 1
ATOM 2497 N N . ARG B 1 121 ? -55.263 -14.713 29.326 1.00 26.19 135 ARG B N 1
ATOM 2498 C CA . ARG B 1 121 ? -55.593 -15.766 28.370 1.00 33.09 135 ARG B CA 1
ATOM 2499 C C . ARG B 1 121 ? -56.129 -17.012 29.080 1.00 28.70 135 ARG B C 1
ATOM 2500 O O . ARG B 1 121 ? -57.075 -17.644 28.610 1.00 28.41 135 ARG B O 1
ATOM 2508 N N . GLU B 1 122 ? -55.519 -17.370 30.207 1.00 32.23 136 GLU B N 1
ATOM 2509 C CA . GLU B 1 122 ? -55.988 -18.518 30.982 1.00 35.07 136 GLU B CA 1
ATOM 2510 C C . GLU B 1 122 ? -57.412 -18.290 31.484 1.00 34.07 136 GLU B C 1
ATOM 2511 O O . GLU B 1 122 ? -58.242 -19.199 31.454 1.00 31.81 136 GLU B O 1
ATOM 2517 N N . ALA B 1 123 ? -57.687 -17.066 31.926 1.00 31.31 137 ALA B N 1
ATOM 2518 C CA . ALA B 1 123 ? -59.001 -16.701 32.446 1.00 32.88 137 ALA B CA 1
ATOM 2519 C C . ALA B 1 123 ? -60.085 -16.845 31.384 1.00 34.28 137 ALA B C 1
ATOM 2520 O O . ALA B 1 123 ? -61.169 -17.359 31.656 1.00 33.85 137 ALA B O 1
ATOM 2522 N N . LEU B 1 124 ? -59.793 -16.368 30.179 1.00 34.32 138 LEU B N 1
ATOM 2523 C CA . LEU B 1 124 ? -60.722 -16.480 29.062 1.00 33.16 138 LEU B CA 1
ATOM 2524 C C . LEU B 1 124 ? -60.961 -17.945 28.695 1.00 33.27 138 LEU B C 1
ATOM 2525 O O . LEU B 1 124 ? -62.097 -18.373 28.494 1.00 33.36 138 LEU B O 1
ATOM 2530 N N . THR B 1 125 ? -59.877 -18.707 28.609 1.00 32.97 139 THR B N 1
ATOM 2531 C CA . THR B 1 125 ? -59.948 -20.124 28.269 1.00 35.29 139 THR B CA 1
ATOM 2532 C C . THR B 1 125 ? -60.800 -20.888 29.284 1.00 33.92 139 THR B C 1
ATOM 2533 O O . THR B 1 125 ? -61.542 -21.805 28.924 1.00 32.92 139 THR B O 1
ATOM 2537 N N . ASN B 1 126 ? -60.694 -20.503 30.553 1.00 35.32 140 ASN B N 1
ATOM 2538 C CA . ASN B 1 126 ? -61.499 -21.118 31.601 1.00 37.77 140 ASN B CA 1
ATOM 2539 C C . ASN B 1 126 ? -62.984 -20.851 31.396 1.00 32.88 140 ASN B C 1
ATOM 2540 O O . ASN B 1 126 ? -63.815 -21.736 31.593 1.00 36.30 140 ASN B O 1
ATOM 2545 N N . VAL B 1 127 ? -63.309 -19.620 31.009 1.00 34.91 141 VAL B N 1
ATOM 2546 C CA . VAL B 1 127 ? -64.690 -19.219 30.766 1.00 33.84 141 VAL B CA 1
ATOM 2547 C C . VAL B 1 127 ? -65.328 -20.056 29.657 1.00 38.63 141 VAL B C 1
ATOM 2548 O O . VAL B 1 127 ? -66.437 -20.569 29.818 1.00 35.91 141 VAL B O 1
ATOM 2552 N N . PHE B 1 128 ? -64.621 -20.199 28.538 1.00 34.14 142 PHE B N 1
ATOM 2553 C CA . PHE B 1 128 ? -65.088 -21.029 27.431 1.00 30.19 142 PHE B CA 1
ATOM 2554 C C . PHE B 1 128 ? -65.273 -22.477 27.881 1.00 32.29 142 PHE B C 1
ATOM 2555 O O . PHE B 1 128 ? -66.311 -23.086 27.623 1.00 31.59 142 PHE B O 1
ATOM 2563 N N . ARG B 1 129 ? -64.259 -23.021 28.549 1.00 28.77 143 ARG B N 1
ATOM 2564 C CA . ARG B 1 129 ? -64.294 -24.407 29.003 1.00 29.27 143 ARG B CA 1
ATOM 2565 C C . ARG B 1 129 ? -65.394 -24.686 30.030 1.00 36.65 143 ARG B C 1
ATOM 2566 O O . ARG B 1 129 ? -66.096 -25.690 29.925 1.00 33.68 143 ARG B O 1
ATOM 2574 N N . ASP B 1 130 ? -65.535 -23.809 31.025 1.00 31.78 144 ASP B N 1
ATOM 2575 C CA . ASP B 1 130 ? -66.547 -23.997 32.066 1.00 36.56 144 ASP B CA 1
ATOM 2576 C C . ASP B 1 130 ? -67.961 -23.965 31.495 1.00 35.42 144 ASP B C 1
ATOM 2577 O O . ASP B 1 130 ? -68.782 -24.826 31.811 1.00 37.72 144 ASP B O 1
ATOM 2582 N N . LEU B 1 131 ? -68.239 -22.972 30.655 1.00 31.89 145 LEU B N 1
ATOM 2583 C CA . LEU B 1 131 ? -69.539 -22.868 30.000 1.00 31.47 145 LEU B CA 1
ATOM 2584 C C . LEU B 1 131 ? -69.833 -24.099 29.157 1.00 35.02 145 LEU B C 1
ATOM 2585 O O . LEU B 1 131 ? -70.936 -24.642 29.207 1.00 35.83 145 LEU B O 1
ATOM 2590 N N . ALA B 1 132 ? -68.840 -24.528 28.382 1.00 32.79 146 ALA B N 1
ATOM 2591 C CA . ALA B 1 132 ? -68.980 -25.695 27.522 1.00 28.08 146 ALA B CA 1
ATOM 2592 C C . ALA B 1 132 ? -69.249 -26.970 28.326 1.00 31.84 146 ALA B C 1
ATOM 2593 O O . ALA B 1 132 ? -70.056 -27.800 27.914 1.00 36.17 146 ALA B O 1
ATOM 2595 N N . THR B 1 133 ? -68.574 -27.133 29.463 1.00 34.16 147 THR B N 1
ATOM 2596 C CA . THR B 1 133 ? -68.769 -28.331 30.283 1.00 33.55 147 THR B CA 1
ATOM 2597 C C . THR B 1 133 ? -70.159 -28.384 30.907 1.00 37.63 147 THR B C 1
ATOM 2598 O O . THR B 1 133 ? -70.667 -29.464 31.202 1.00 41.65 147 THR B O 1
ATOM 2602 N N . GLU B 1 134 ? -70.777 -27.225 31.102 1.00 34.30 148 GLU B N 1
ATOM 2603 C CA . GLU B 1 134 ? -72.165 -27.175 31.549 1.00 38.33 148 GLU B CA 1
ATOM 2604 C C . GLU B 1 134 ? -73.079 -27.834 30.527 1.00 41.03 148 GLU B C 1
ATOM 2605 O O . GLU B 1 134 ? -74.164 -28.306 30.858 1.00 43.00 148 GLU B O 1
ATOM 2611 N N . ILE B 1 135 ? -72.639 -27.843 29.275 1.00 36.97 149 ILE B N 1
ATOM 2612 C CA . ILE B 1 135 ? -73.451 -28.363 28.189 1.00 34.08 149 ILE B CA 1
ATOM 2613 C C . ILE B 1 135 ? -73.182 -29.849 27.941 1.00 36.90 149 ILE B C 1
ATOM 2614 O O . ILE B 1 135 ? -74.119 -30.631 27.769 1.00 37.25 149 ILE B O 1
ATOM 2619 N N . VAL B 1 136 ? -71.911 -30.246 27.959 1.00 35.48 150 VAL B N 1
ATOM 2620 C CA . VAL B 1 136 ? -71.529 -31.598 27.548 1.00 36.54 150 VAL B CA 1
ATOM 2621 C C . VAL B 1 136 ? -70.920 -32.410 28.692 1.00 36.85 150 VAL B C 1
ATOM 2622 O O . VAL B 1 136 ? -70.576 -33.577 28.516 1.00 36.05 150 VAL B O 1
ATOM 2626 N N . GLY B 1 137 ? -70.767 -31.789 29.856 1.00 40.35 151 GLY B N 1
ATOM 2627 C CA . GLY B 1 137 ? -70.184 -32.464 31.004 1.00 40.60 151 GLY B CA 1
ATOM 2628 C C . GLY B 1 137 ? -68.689 -32.664 30.851 1.00 38.77 151 GLY B C 1
ATOM 2629 O O . GLY B 1 137 ? -68.028 -31.914 30.130 1.00 44.15 151 GLY B O 1
ATOM 2630 N N . ASP B 1 138 ? -68.151 -33.678 31.522 1.00 36.08 152 ASP B N 1
ATOM 2631 C CA . ASP B 1 138 ? -66.724 -33.973 31.433 1.00 44.61 152 ASP B CA 1
ATOM 2632 C C . ASP B 1 138 ? -66.443 -34.662 30.103 1.00 38.35 152 ASP B C 1
ATOM 2633 O O . ASP B 1 138 ? -66.391 -35.887 30.016 1.00 46.35 152 ASP B O 1
ATOM 2638 N N . ASP B 1 139 ? -66.266 -33.844 29.073 1.00 40.23 153 ASP B N 1
ATOM 2639 C CA . ASP B 1 139 ? -66.206 -34.293 27.689 1.00 36.58 153 ASP B CA 1
ATOM 2640 C C . ASP B 1 139 ? -65.115 -33.488 26.996 1.00 35.47 153 ASP B C 1
ATOM 2641 O O . ASP B 1 139 ? -65.066 -32.268 27.141 1.00 34.60 153 ASP B O 1
ATOM 2646 N N . PRO B 1 140 ? -64.221 -34.165 26.258 1.00 36.14 154 PRO B N 1
ATOM 2647 C CA . PRO B 1 140 ? -63.110 -33.471 25.590 1.00 38.16 154 PRO B CA 1
ATOM 2648 C C . PRO B 1 140 ? -63.566 -32.412 24.575 1.00 34.07 154 PRO B C 1
ATOM 2649 O O . PRO B 1 140 ? -62.792 -31.517 24.246 1.00 32.74 154 PRO B O 1
ATOM 2653 N N . ARG B 1 141 ? -64.806 -32.508 24.106 1.00 30.80 155 ARG B N 1
ATOM 2654 C CA . ARG B 1 141 ? -65.371 -31.518 23.190 1.00 33.39 155 ARG B CA 1
ATOM 2655 C C . ARG B 1 141 ? -65.459 -30.128 23.819 1.00 35.43 155 ARG B C 1
ATOM 2656 O O . ARG B 1 141 ? -65.571 -29.127 23.111 1.00 31.05 155 ARG B O 1
ATOM 2664 N N . ALA B 1 142 ? -65.386 -30.073 25.148 1.00 30.35 156 ALA B N 1
ATOM 2665 C CA . ALA B 1 142 ? -65.490 -28.817 25.888 1.00 32.07 156 ALA B CA 1
ATOM 2666 C C . ALA B 1 142 ? -64.337 -27.860 25.590 1.00 31.63 156 ALA B C 1
ATOM 2667 O O . ALA B 1 142 ? -64.428 -26.662 25.873 1.00 27.83 156 ALA B O 1
ATOM 2669 N N . GLU B 1 143 ? -63.249 -28.399 25.049 1.00 33.41 157 GLU B N 1
ATOM 2670 C CA . GLU B 1 143 ? -62.094 -27.598 24.656 1.00 27.11 157 GLU B CA 1
ATOM 2671 C C . GLU B 1 143 ? -62.315 -26.879 23.333 1.00 30.58 157 GLU B C 1
ATOM 2672 O O . GLU B 1 143 ? -61.653 -25.887 23.036 1.00 30.54 157 GLU B O 1
ATOM 2678 N N . LEU B 1 144 ? -63.243 -27.393 22.536 1.00 28.51 158 LEU B N 1
ATOM 2679 C CA . LEU B 1 144 ? -63.383 -26.956 21.150 1.00 31.11 158 LEU B CA 1
ATOM 2680 C C . LEU B 1 144 ? -63.886 -25.518 20.912 1.00 28.45 158 LEU B C 1
ATOM 2681 O O . LEU B 1 144 ? -63.371 -24.854 20.014 1.00 28.00 158 LEU B O 1
ATOM 2686 N N . PRO B 1 145 ? -64.877 -25.028 21.691 1.00 31.36 159 PRO B N 1
ATOM 2687 C CA . PRO B 1 145 ? -65.391 -23.680 21.392 1.00 25.01 159 PRO B CA 1
ATOM 2688 C C . PRO B 1 145 ? -64.334 -22.568 21.383 1.00 28.23 159 PRO B C 1
ATOM 2689 O O . PRO B 1 145 ? -64.444 -21.643 20.574 1.00 22.61 159 PRO B O 1
ATOM 2693 N N . PHE B 1 146 ? -63.341 -22.652 22.264 1.00 27.97 160 PHE B N 1
ATOM 2694 C CA . PHE B 1 146 ? -62.273 -21.653 22.311 1.00 27.69 160 PHE B CA 1
ATOM 2695 C C . PHE B 1 146 ? -61.417 -21.676 21.041 1.00 25.51 160 PHE B C 1
ATOM 2696 O O . PHE B 1 146 ? -61.104 -20.629 20.470 1.00 28.38 160 PHE B O 1
ATOM 2704 N N . HIS B 1 147 ? -61.029 -22.873 20.612 1.00 22.27 161 HIS B N 1
ATOM 2705 C CA . HIS B 1 147 ? -60.192 -23.023 19.422 1.00 25.34 161 HIS B CA 1
ATOM 2706 C C . HIS B 1 147 ? -60.938 -22.641 18.152 1.00 26.19 161 HIS B C 1
ATOM 2707 O O . HIS B 1 147 ? -60.359 -22.081 17.220 1.00 26.64 161 HIS B O 1
ATOM 2714 N N . ILE B 1 148 ? -62.229 -22.950 18.129 1.00 23.50 162 ILE B N 1
ATOM 2715 C CA . ILE B 1 148 ? -63.086 -22.590 17.018 1.00 24.52 162 ILE B CA 1
ATOM 2716 C C . ILE B 1 148 ? -63.162 -21.075 16.931 1.00 26.43 162 ILE B C 1
ATOM 2717 O O . ILE B 1 148 ? -63.074 -20.489 15.847 1.00 25.91 162 ILE B O 1
ATOM 2722 N N . THR B 1 149 ? -63.308 -20.445 18.089 1.00 23.99 163 THR B N 1
ATOM 2723 C CA . THR B 1 149 ? -63.303 -18.995 18.171 1.00 23.39 163 THR B CA 1
ATOM 2724 C C . THR B 1 149 ? -61.991 -18.409 17.624 1.00 24.60 163 THR B C 1
ATOM 2725 O O . THR B 1 149 ? -62.009 -17.492 16.800 1.00 29.07 163 THR B O 1
ATOM 2729 N N . MET B 1 150 ? -60.859 -18.967 18.051 1.00 25.86 164 MET B N 1
ATOM 2730 C CA . MET B 1 150 ? -59.547 -18.432 17.678 1.00 28.46 164 MET B CA 1
ATOM 2731 C C . MET B 1 150 ? -59.178 -18.669 16.219 1.00 31.81 164 MET B C 1
ATOM 2732 O O . MET B 1 150 ? -58.249 -18.045 15.699 1.00 31.90 164 MET B O 1
ATOM 2737 N N . SER B 1 151 ? -59.905 -19.557 15.553 1.00 26.60 165 SER B N 1
ATOM 2738 C CA . SER B 1 151 ? -59.582 -19.896 14.176 1.00 26.88 165 SER B CA 1
ATOM 2739 C C . SER B 1 151 ? -59.838 -18.721 13.229 1.00 27.11 165 SER B C 1
ATOM 2740 O O . SER B 1 151 ? -59.363 -18.723 12.094 1.00 28.22 165 SER B O 1
ATOM 2743 N N . VAL B 1 152 ? -60.570 -17.712 13.696 1.00 23.16 166 VAL B N 1
ATOM 2744 C CA . VAL B 1 152 ? -60.817 -16.517 12.885 1.00 21.49 166 VAL B CA 1
ATOM 2745 C C . VAL B 1 152 ? -59.510 -15.776 12.587 1.00 25.47 166 VAL B C 1
ATOM 2746 O O . VAL B 1 152 ? -59.385 -15.096 11.564 1.00 24.53 166 VAL B O 1
ATOM 2750 N N . ILE B 1 153 ? -58.526 -15.949 13.464 1.00 21.26 167 ILE B N 1
ATOM 2751 C CA . ILE B 1 153 ? -57.211 -15.349 13.280 1.00 27.73 167 ILE B CA 1
ATOM 2752 C C . ILE B 1 153 ? -56.556 -15.894 12.005 1.00 30.52 167 ILE B C 1
ATOM 2753 O O . ILE B 1 153 ? -55.738 -15.223 11.376 1.00 33.21 167 ILE B O 1
ATOM 2758 N N . GLU B 1 154 ? -56.925 -17.113 11.623 1.00 26.16 168 GLU B N 1
ATOM 2759 C CA . GLU B 1 154 ? -56.370 -17.729 10.425 1.00 33.58 168 GLU B CA 1
ATOM 2760 C C . GLU B 1 154 ? -57.236 -17.462 9.195 1.00 27.23 168 GLU B C 1
ATOM 2761 O O . GLU B 1 154 ? -56.903 -17.884 8.094 1.00 28.39 168 GLU B O 1
ATOM 2767 N N . MET B 1 155 ? -58.338 -16.745 9.385 1.00 27.38 169 MET B N 1
ATOM 2768 C CA . MET B 1 155 ? -59.310 -16.528 8.315 1.00 30.67 169 MET B CA 1
ATOM 2769 C C . MET B 1 155 ? -59.313 -15.101 7.798 1.00 25.68 169 MET B C 1
ATOM 2770 O O . MET B 1 155 ? -59.590 -14.864 6.625 1.00 28.18 169 MET B O 1
ATOM 2775 N N . ARG B 1 156 ? -59.015 -14.152 8.678 1.00 27.22 170 ARG B N 1
ATOM 2776 C CA . ARG B 1 156 ? -59.179 -12.743 8.353 1.00 23.73 170 ARG B CA 1
ATOM 2777 C C . ARG B 1 156 ? -57.969 -12.174 7.626 1.00 26.89 170 ARG B C 1
ATOM 2778 O O . ARG B 1 156 ? -56.884 -12.749 7.644 1.00 25.20 170 ARG B O 1
ATOM 2786 N N . ARG B 1 157 ? -58.179 -11.037 6.975 1.00 29.65 171 ARG B N 1
ATOM 2787 C CA . ARG B 1 157 ? -57.111 -10.309 6.304 1.00 28.02 171 ARG B CA 1
ATOM 2788 C C . ARG B 1 157 ? -56.143 -9.695 7.309 1.00 26.68 171 ARG B C 1
ATOM 2789 O O . ARG B 1 157 ? -56.399 -9.685 8.513 1.00 25.26 171 ARG B O 1
ATOM 2797 N N . ASN B 1 158 ? -55.014 -9.206 6.811 1.00 26.38 172 ASN B N 1
ATOM 2798 C CA . ASN B 1 158 ? -54.076 -8.466 7.641 1.00 28.52 172 ASN B CA 1
ATOM 2799 C C . ASN B 1 158 ? -53.341 -7.446 6.787 1.00 28.67 172 ASN B C 1
ATOM 2800 O O . ASN B 1 158 ? -52.176 -7.630 6.483 1.00 29.10 172 ASN B O 1
ATOM 2805 N N . ASP B 1 159 ? -54.008 -6.362 6.410 1.00 30.30 173 ASP B N 1
ATOM 2806 C CA . ASP B 1 159 ? -53.400 -5.420 5.476 1.00 30.77 173 ASP B CA 1
ATOM 2807 C C . ASP B 1 159 ? -53.679 -3.965 5.819 1.00 28.13 173 ASP B C 1
ATOM 2808 O O . ASP B 1 159 ? -53.487 -3.080 4.986 1.00 38.73 173 ASP B O 1
ATOM 2813 N N . GLY B 1 160 ? -54.134 -3.722 7.041 1.00 26.77 174 GLY B N 1
ATOM 2814 C CA . GLY B 1 160 ? -54.406 -2.371 7.495 1.00 31.95 174 GLY B CA 1
ATOM 2815 C C . GLY B 1 160 ? -55.864 -1.970 7.374 1.00 31.70 174 GLY B C 1
ATOM 2816 O O . GLY B 1 160 ? -56.279 -0.955 7.923 1.00 38.30 174 GLY B O 1
ATOM 2817 N N . LYS B 1 161 ? -56.647 -2.777 6.668 1.00 31.89 175 LYS B N 1
ATOM 2818 C CA . LYS B 1 161 ? -58.077 -2.520 6.544 1.00 37.29 175 LYS B CA 1
ATOM 2819 C C . LYS B 1 161 ? -58.850 -3.377 7.525 1.00 27.44 175 LYS B C 1
ATOM 2820 O O . LYS B 1 161 ? -58.646 -4.582 7.576 1.00 31.96 175 LYS B O 1
ATOM 2826 N N . ILE B 1 162 ? -59.721 -2.753 8.311 1.00 30.51 176 ILE B N 1
ATOM 2827 C CA . ILE B 1 162 ? -60.537 -3.489 9.268 1.00 25.90 176 ILE B CA 1
ATOM 2828 C C . ILE B 1 162 ? -61.569 -4.345 8.531 1.00 28.71 176 ILE B C 1
ATOM 2829 O O . ILE B 1 162 ? -62.449 -3.813 7.855 1.00 32.30 176 ILE B O 1
ATOM 2834 N N . PRO B 1 163 ? -61.478 -5.676 8.677 1.00 28.89 177 PRO B N 1
ATOM 2835 C CA . PRO B 1 163 ? -62.425 -6.581 8.008 1.00 30.36 177 PRO B CA 1
ATOM 2836 C C . PRO B 1 163 ? -63.876 -6.301 8.419 1.00 31.06 177 PRO B C 1
ATOM 2837 O O . PRO B 1 163 ? -64.754 -6.251 7.561 1.00 31.97 177 PRO B O 1
ATOM 2841 N N . SER B 1 164 ? -64.125 -6.131 9.712 1.00 31.05 178 SER B N 1
ATOM 2842 C CA . SER B 1 164 ? -65.469 -5.814 10.189 1.00 30.63 178 SER B CA 1
ATOM 2843 C C . SER B 1 164 ? -65.391 -4.735 11.259 1.00 33.56 178 SER B C 1
ATOM 2844 O O . SER B 1 164 ? -65.148 -5.042 12.427 1.00 32.10 178 SER B O 1
ATOM 2847 N N . PRO B 1 165 ? -65.594 -3.464 10.860 1.00 31.83 179 PRO B N 1
ATOM 2848 C CA . PRO B 1 165 ? -65.601 -2.339 11.803 1.00 31.32 179 PRO B CA 1
ATOM 2849 C C . PRO B 1 165 ? -66.552 -2.618 12.954 1.00 35.67 179 PRO B C 1
ATOM 2850 O O . PRO B 1 165 ? -67.635 -3.160 12.723 1.00 38.22 179 PRO B O 1
ATOM 2854 N N . LEU B 1 166 ? -66.151 -2.261 14.171 1.00 38.05 180 LEU B N 1
ATOM 2855 C CA . LEU B 1 166 ? -66.953 -2.568 15.346 1.00 37.08 180 LEU B CA 1
ATOM 2856 C C . LEU B 1 166 ? -68.349 -1.984 15.208 1.00 38.16 180 LEU B C 1
ATOM 2857 O O . LEU B 1 166 ? -68.513 -0.803 14.905 1.00 46.54 180 LEU B O 1
ATOM 2862 N N . SER B 1 167 ? -69.353 -2.822 15.443 1.00 39.27 181 SER B N 1
ATOM 2863 C CA . SER B 1 167 ? -70.735 -2.395 15.319 1.00 40.71 181 SER B CA 1
ATOM 2864 C C . SER B 1 167 ? -71.582 -2.915 16.473 1.00 43.31 181 SER B C 1
ATOM 2865 O O . SER B 1 167 ? -71.345 -4.005 16.994 1.00 41.12 181 SER B O 1
ATOM 2868 N N . ALA B 1 168 ? -72.558 -2.111 16.876 1.00 42.24 182 ALA B N 1
ATOM 2869 C CA . ALA B 1 168 ? -73.523 -2.480 17.904 1.00 38.51 182 ALA B CA 1
ATOM 2870 C C . ALA B 1 168 ? -74.844 -2.931 17.285 1.00 40.56 182 ALA B C 1
ATOM 2871 O O . ALA B 1 168 ? -75.751 -3.369 17.993 1.00 42.64 182 ALA B O 1
ATOM 2873 N N . ASP B 1 169 ? -74.965 -2.783 15.967 1.00 36.70 183 ASP B N 1
ATOM 2874 C CA . ASP B 1 169 ? -76.236 -3.043 15.286 1.00 43.04 183 ASP B CA 1
ATOM 2875 C C . ASP B 1 169 ? -76.343 -4.439 14.678 1.00 43.45 183 ASP B C 1
ATOM 2876 O O . ASP B 1 169 ? -77.443 -4.941 14.461 1.00 39.86 183 ASP B O 1
ATOM 2881 N N . SER B 1 170 ? -75.203 -5.059 14.402 1.00 38.70 184 SER B N 1
ATOM 2882 C CA . SER B 1 170 ? -75.192 -6.357 13.745 1.00 41.12 184 SER B CA 1
ATOM 2883 C C . SER B 1 170 ? -73.921 -7.106 14.126 1.00 44.17 184 SER B C 1
ATOM 2884 O O . SER B 1 170 ? -72.954 -6.502 14.597 1.00 37.31 184 SER B O 1
ATOM 2887 N N . LEU B 1 171 ? -73.928 -8.418 13.923 1.00 37.20 185 LEU B N 1
ATOM 2888 C CA . LEU B 1 171 ? -72.732 -9.219 14.126 1.00 28.91 185 LEU B CA 1
ATOM 2889 C C . LEU B 1 171 ? -72.175 -9.609 12.772 1.00 36.58 185 LEU B C 1
ATOM 2890 O O . LEU B 1 171 ? -72.935 -9.817 11.825 1.00 36.62 185 LEU B O 1
ATOM 2895 N N . PRO B 1 172 ? -70.839 -9.683 12.668 1.00 31.05 186 PRO B N 1
ATOM 2896 C CA . PRO B 1 172 ? -70.194 -10.128 11.431 1.00 28.33 186 PRO B CA 1
ATOM 2897 C C . PRO B 1 172 ? -70.593 -11.563 11.100 1.00 29.19 186 PRO B C 1
ATOM 2898 O O . PRO B 1 172 ? -70.742 -12.368 12.020 1.00 27.88 186 PRO B O 1
ATOM 2902 N N . GLU B 1 173 ? -70.766 -11.867 9.815 1.00 28.02 187 GLU B N 1
ATOM 2903 C CA . GLU B 1 173 ? -71.185 -13.197 9.378 1.00 33.35 187 GLU B CA 1
ATOM 2904 C C . GLU B 1 173 ? -70.299 -14.288 9.963 1.00 33.11 187 GLU B C 1
ATOM 2905 O O . GLU B 1 173 ? -70.790 -15.325 10.399 1.00 24.30 187 GLU B O 1
ATOM 2911 N N . THR B 1 174 ? -68.994 -14.038 9.968 1.00 28.51 188 THR B N 1
ATOM 2912 C CA . THR B 1 174 ? -68.032 -14.995 10.484 1.00 28.00 188 THR B CA 1
ATOM 2913 C C . THR B 1 174 ? -68.213 -15.216 11.980 1.00 28.66 188 THR B C 1
ATOM 2914 O O . THR B 1 174 ? -68.082 -16.336 12.472 1.00 31.08 188 THR B O 1
ATOM 2918 N N . ALA B 1 175 ? -68.544 -14.148 12.699 1.00 28.50 189 ALA B N 1
ATOM 2919 C CA . ALA B 1 175 ? -68.802 -14.250 14.131 1.00 31.05 189 ALA B CA 1
ATOM 2920 C C . ALA B 1 175 ? -69.991 -15.169 14.402 1.00 28.35 189 ALA B C 1
ATOM 2921 O O . ALA B 1 175 ? -69.933 -16.030 15.276 1.00 23.56 189 ALA B O 1
ATOM 2923 N N . ILE B 1 176 ? -71.066 -14.980 13.647 1.00 31.80 190 ILE B N 1
ATOM 2924 C CA . ILE B 1 176 ? -72.249 -15.822 13.781 1.00 32.97 190 ILE B CA 1
ATOM 2925 C C . ILE B 1 176 ? -71.926 -17.263 13.397 1.00 26.36 190 ILE B C 1
ATOM 2926 O O . ILE B 1 176 ? -72.345 -18.201 14.071 1.00 33.07 190 ILE B O 1
ATOM 2931 N N . MET B 1 177 ? -71.188 -17.431 12.304 1.00 33.64 191 MET B N 1
ATOM 2932 C CA . MET B 1 177 ? -70.823 -18.761 11.815 1.00 31.90 191 MET B CA 1
ATOM 2933 C C . MET B 1 177 ? -70.014 -19.557 12.837 1.00 28.15 191 MET B C 1
ATOM 2934 O O . MET B 1 177 ? -70.295 -20.731 13.086 1.00 30.12 191 MET B O 1
ATOM 2939 N N . LEU B 1 178 ? -68.997 -18.922 13.411 1.00 28.92 192 LEU B N 1
ATOM 2940 C CA . LEU B 1 178 ? -68.128 -19.602 14.362 1.00 25.83 192 LEU B CA 1
ATOM 2941 C C . LEU B 1 178 ? -68.874 -19.880 15.664 1.00 26.06 192 LEU B C 1
ATOM 2942 O O . LEU B 1 178 ? -68.645 -20.899 16.312 1.00 28.76 192 LEU B O 1
ATOM 2947 N N . ALA B 1 179 ? -69.766 -18.972 16.046 1.00 27.65 193 ALA B N 1
ATOM 2948 C CA . ALA B 1 179 ? -70.597 -19.180 17.228 1.00 28.83 193 ALA B CA 1
ATOM 2949 C C . ALA B 1 179 ? -71.594 -20.323 17.004 1.00 27.96 193 ALA B C 1
ATOM 2950 O O . ALA B 1 179 ? -71.799 -21.157 17.885 1.00 29.91 193 ALA B O 1
ATOM 2952 N N . ASP B 1 180 ? -72.216 -20.353 15.829 1.00 28.93 194 ASP B N 1
ATOM 2953 C CA . ASP B 1 180 ? -73.089 -21.467 15.459 1.00 32.24 194 ASP B CA 1
ATOM 2954 C C . ASP B 1 180 ? -72.305 -22.779 15.443 1.00 29.05 194 ASP B C 1
ATOM 2955 O O . ASP B 1 180 ? -72.803 -23.817 15.875 1.00 30.21 194 ASP B O 1
ATOM 2960 N N . ALA B 1 181 ? -71.081 -22.723 14.930 1.00 30.23 195 ALA B N 1
ATOM 2961 C CA . ALA B 1 181 ? -70.220 -23.897 14.867 1.00 28.09 195 ALA B CA 1
ATOM 2962 C C . ALA B 1 181 ? -69.879 -24.400 16.266 1.00 29.55 195 ALA B C 1
ATOM 2963 O O . ALA B 1 181 ? -69.811 -25.608 16.500 1.00 30.57 195 ALA B O 1
ATOM 2965 N N . SER B 1 182 ? -69.673 -23.467 17.192 1.00 25.64 196 SER B N 1
ATOM 2966 C CA . SER B 1 182 ? -69.304 -23.806 18.565 1.00 25.89 196 SER B CA 1
ATOM 2967 C C . SER B 1 182 ? -70.345 -24.652 19.281 1.00 26.49 196 SER B C 1
ATOM 2968 O O . SER B 1 182 ? -69.993 -25.537 20.049 1.00 28.92 196 SER B O 1
ATOM 2971 N N . LEU B 1 183 ? -71.622 -24.365 19.055 1.00 25.89 197 LEU B N 1
ATOM 2972 C CA . LEU B 1 183 ? -72.695 -25.165 19.643 1.00 28.03 197 LEU B CA 1
ATOM 2973 C C . LEU B 1 183 ? -72.941 -26.465 18.879 1.00 31.53 197 LEU B C 1
ATOM 2974 O O . LEU B 1 183 ? -73.246 -27.494 19.482 1.00 30.28 197 LEU B O 1
ATOM 2979 N N . ALA B 1 184 ? -72.840 -26.400 17.555 1.00 24.03 198 ALA B N 1
ATOM 2980 C CA . ALA B 1 184 ? -73.031 -27.572 16.708 1.00 30.04 198 ALA B CA 1
ATOM 2981 C C . ALA B 1 184 ? -72.081 -28.684 17.130 1.00 29.42 198 ALA B C 1
ATOM 2982 O O . ALA B 1 184 ? -72.458 -29.852 17.211 1.00 28.51 198 ALA B O 1
ATOM 2984 N N . VAL B 1 185 ? -70.849 -28.295 17.427 1.00 28.72 199 VAL B N 1
ATOM 2985 C CA . VAL B 1 185 ? -69.819 -29.234 17.830 1.00 26.98 199 VAL B CA 1
ATOM 2986 C C . VAL B 1 185 ? -70.152 -29.858 19.185 1.00 29.97 199 VAL B C 1
ATOM 2987 O O . VAL B 1 185 ? -69.800 -31.011 19.458 1.00 30.14 199 VAL B O 1
ATOM 2991 N N . LEU B 1 186 ? -70.912 -29.122 19.991 1.00 29.82 200 LEU B N 1
ATOM 2992 C CA . LEU B 1 186 ? -71.339 -29.591 21.304 1.00 32.28 200 LEU B CA 1
ATOM 2993 C C . LEU B 1 186 ? -72.661 -30.338 21.184 1.00 32.82 200 LEU B C 1
ATOM 2994 O O . LEU B 1 186 ? -73.192 -30.844 22.172 1.00 30.01 200 LEU B O 1
ATOM 2999 N N . GLY B 1 187 ? -73.206 -30.364 19.972 1.00 34.99 201 GLY B N 1
ATOM 3000 C CA . GLY B 1 187 ? -74.482 -31.004 19.717 1.00 32.75 201 GLY B CA 1
ATOM 3001 C C . GLY B 1 187 ? -75.633 -30.264 20.370 1.00 40.67 201 GLY B C 1
ATOM 3002 O O . GLY B 1 187 ? -76.695 -30.835 20.603 1.00 37.02 201 GLY B O 1
ATOM 3003 N N . ALA B 1 188 ? -75.422 -28.985 20.665 1.00 35.18 202 ALA B N 1
ATOM 3004 C CA . ALA B 1 188 ? -76.439 -28.184 21.327 1.00 36.90 202 ALA B CA 1
ATOM 3005 C C . ALA B 1 188 ? -77.169 -27.345 20.293 1.00 42.05 202 ALA B C 1
ATOM 3006 O O . ALA B 1 188 ? -76.541 -26.719 19.441 1.00 44.88 202 ALA B O 1
ATOM 3008 N N . PRO B 1 189 ? -78.504 -27.317 20.374 1.00 47.00 203 PRO B N 1
ATOM 3009 C CA . PRO B 1 189 ? -79.299 -26.554 19.407 1.00 47.92 203 PRO B CA 1
ATOM 3010 C C . PRO B 1 189 ? -79.112 -25.053 19.580 1.00 39.68 203 PRO B C 1
ATOM 3011 O O . PRO B 1 189 ? -78.893 -24.591 20.697 1.00 41.82 203 PRO B O 1
ATOM 3015 N N . LEU B 1 190 ? -79.212 -24.309 18.484 1.00 45.41 204 LEU B N 1
ATOM 3016 C CA . LEU B 1 190 ? -79.044 -22.864 18.534 1.00 46.15 204 LEU B CA 1
ATOM 3017 C C . LEU B 1 190 ? -80.178 -22.248 19.333 1.00 49.72 204 LEU B C 1
ATOM 3018 O O . LEU B 1 190 ? -81.346 -22.566 19.107 1.00 46.13 204 LEU B O 1
ATOM 3023 N N . PRO B 1 191 ? -79.832 -21.383 20.298 1.00 50.54 205 PRO B N 1
ATOM 3024 C CA . PRO B 1 191 ? -80.830 -20.706 21.127 1.00 54.37 205 PRO B CA 1
ATOM 3025 C C . PRO B 1 191 ? -81.666 -19.731 20.303 1.00 54.61 205 PRO B C 1
ATOM 3026 O O . PRO B 1 191 ? -81.185 -19.227 19.289 1.00 55.79 205 PRO B O 1
ATOM 3030 N N . ALA B 1 192 ? -82.892 -19.465 20.739 1.00 60.04 206 ALA B N 1
ATOM 3031 C CA . ALA B 1 192 ? -83.755 -18.521 20.042 1.00 60.19 206 ALA B CA 1
ATOM 3032 C C . ALA B 1 192 ? -83.271 -17.082 20.213 1.00 55.61 206 ALA B C 1
ATOM 3033 O O . ALA B 1 192 ? -82.890 -16.671 21.312 1.00 53.31 206 ALA B O 1
ATOM 3035 N N . ASP B 1 193 ? -83.310 -16.327 19.116 1.00 56.91 207 ASP B N 1
ATOM 3036 C CA . ASP B 1 193 ? -82.920 -14.911 19.086 1.00 60.37 207 ASP B CA 1
ATOM 3037 C C . ASP B 1 193 ? -81.528 -14.663 19.676 1.00 55.23 207 ASP B C 1
ATOM 3038 O O . ASP B 1 193 ? -81.340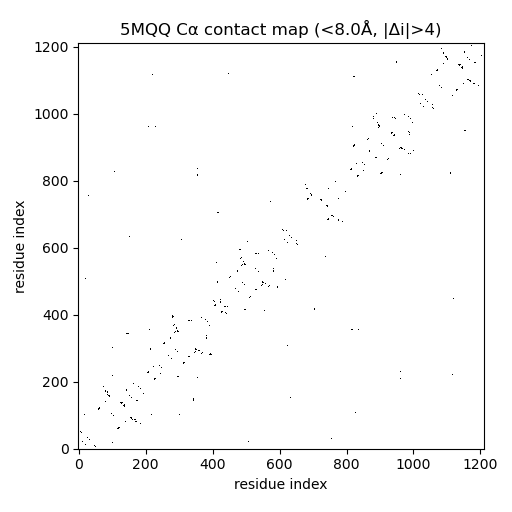 -13.754 20.487 1.00 55.08 207 ASP B O 1
ATOM 3043 N N . ARG B 1 194 ? -80.562 -15.478 19.260 1.00 56.18 208 ARG B N 1
ATOM 3044 C CA . ARG B 1 194 ? -79.199 -15.403 19.780 1.00 47.34 208 ARG B CA 1
ATOM 3045 C C . ARG B 1 194 ? -78.474 -14.089 19.475 1.00 45.02 208 ARG B C 1
ATOM 3046 O O . ARG B 1 194 ? -77.791 -13.538 20.339 1.00 45.10 208 ARG B O 1
ATOM 3054 N N . VAL B 1 195 ? -78.613 -13.594 18.251 1.00 44.13 209 VAL B N 1
ATOM 3055 C CA . VAL B 1 195 ? -77.869 -12.410 17.827 1.00 46.01 209 VAL B CA 1
ATOM 3056 C C . VAL B 1 195 ? -78.314 -11.142 18.559 1.00 48.64 209 VAL B C 1
ATOM 3057 O O . VAL B 1 195 ? -77.486 -10.423 19.127 1.00 49.10 209 VAL B O 1
ATOM 3061 N N . GLU B 1 196 ? -79.619 -10.883 18.555 1.00 55.18 210 GLU B N 1
ATOM 3062 C CA . GLU B 1 196 ? -80.179 -9.693 19.198 1.00 52.97 210 GLU B CA 1
ATOM 3063 C C . GLU B 1 196 ? -79.800 -9.630 20.671 1.00 47.33 210 GLU B C 1
ATOM 3064 O O . GLU B 1 196 ? -79.368 -8.591 21.185 1.00 53.15 210 GLU B O 1
ATOM 3070 N N . LYS B 1 197 ? -79.962 -10.771 21.326 1.00 51.52 211 LYS B N 1
ATOM 3071 C CA . LYS B 1 197 ? -79.658 -10.930 22.731 1.00 50.85 211 LYS B CA 1
ATOM 3072 C C . LYS B 1 197 ? -78.187 -10.718 22.984 1.00 51.55 211 LYS B C 1
ATOM 3073 O O . LYS B 1 197 ? -77.817 -10.046 23.934 1.00 53.09 211 LYS B O 1
ATOM 3079 N N . THR B 1 198 ? -77.352 -11.237 22.093 1.00 49.65 212 THR B N 1
ATOM 3080 C CA . THR B 1 198 ? -75.913 -11.062 22.228 1.00 46.71 212 THR B CA 1
ATOM 3081 C C . THR B 1 198 ? -75.583 -9.579 22.121 1.00 49.18 212 THR B C 1
ATOM 3082 O O . THR B 1 198 ? -74.793 -9.055 22.902 1.00 50.22 212 THR B O 1
ATOM 3086 N N . LEU B 1 199 ? -76.206 -8.904 21.158 1.00 46.47 213 LEU B N 1
ATOM 3087 C CA . LEU B 1 199 ? -76.002 -7.469 20.983 1.00 45.12 213 LEU B CA 1
ATOM 3088 C C . LEU B 1 199 ? -76.421 -6.709 22.239 1.00 52.69 213 LEU B C 1
ATOM 3089 O O . LEU B 1 199 ? -75.759 -5.754 22.646 1.00 52.79 213 LEU B O 1
ATOM 3094 N N . GLU B 1 200 ? -77.519 -7.139 22.854 1.00 52.24 214 GLU B N 1
ATOM 3095 C CA . GLU B 1 200 ? -77.952 -6.553 24.112 1.00 56.22 214 GLU B CA 1
ATOM 3096 C C . GLU B 1 200 ? -76.956 -6.936 25.203 1.00 58.71 214 GLU B C 1
ATOM 3097 O O . GLU B 1 200 ? -76.515 -6.103 25.987 1.00 61.03 214 GLU B O 1
ATOM 3103 N N . LEU B 1 201 ? -76.588 -8.212 25.224 1.00 63.16 215 LEU B N 1
ATOM 3104 C CA . LEU B 1 201 ? -75.594 -8.714 26.161 1.00 64.28 215 LEU B CA 1
ATOM 3105 C C . LEU B 1 201 ? -74.205 -8.093 25.914 1.00 65.25 215 LEU B C 1
ATOM 3106 O O . LEU B 1 201 ? -73.334 -8.232 26.731 1.00 75.37 215 LEU B O 1
ATOM 3111 N N . ILE B 1 202 ? -73.958 -7.527 24.744 1.00 62.86 216 ILE B N 1
ATOM 3112 C CA . ILE B 1 202 ? -72.713 -6.813 24.484 1.00 63.56 216 ILE B CA 1
ATOM 3113 C C . ILE B 1 202 ? -72.699 -5.402 25.102 1.00 70.98 216 ILE B C 1
ATOM 3114 O O . ILE B 1 202 ? -71.680 -4.951 25.632 1.00 74.10 216 ILE B O 1
ATOM 3119 N N . LYS B 1 203 ? -73.846 -4.734 25.086 1.00 69.19 217 LYS B N 1
ATOM 3120 C CA . LYS B 1 203 ? -73.983 -3.335 25.520 1.00 66.58 217 LYS B CA 1
ATOM 3121 C C . LYS B 1 203 ? -73.791 -2.900 26.990 1.00 72.51 217 LYS B C 1
ATOM 3122 O O . LYS B 1 203 ? -73.039 -1.958 27.249 1.00 63.13 217 LYS B O 1
ATOM 3128 N N . GLN B 1 204 ? -74.443 -3.592 27.929 1.00 70.28 218 GLN B N 1
ATOM 3129 C CA . GLN B 1 204 ? -74.393 -3.294 29.390 1.00 74.18 218 GLN B CA 1
ATOM 3130 C C . GLN B 1 204 ? -73.441 -2.135 29.819 1.00 72.31 218 GLN B C 1
ATOM 3131 O O . GLN B 1 204 ? -72.304 -2.303 30.299 1.00 71.15 218 GLN B O 1
ATOM 3137 N N . ASN C 1 5 ? -10.801 5.973 31.343 1.00 76.43 19 ASN C N 1
ATOM 3138 C CA . ASN C 1 5 ? -11.206 4.780 30.581 1.00 75.06 19 ASN C CA 1
ATOM 3139 C C . ASN C 1 5 ? -12.685 4.381 30.691 1.00 59.73 19 ASN C C 1
ATOM 3140 O O . ASN C 1 5 ? -13.004 3.351 31.211 1.00 50.30 19 ASN C O 1
ATOM 3145 N N . PRO C 1 6 ? -13.554 5.297 30.220 1.00 60.48 20 PRO C N 1
ATOM 3146 C CA . PRO C 1 6 ? -15.014 5.217 30.348 1.00 54.69 20 PRO C CA 1
ATOM 3147 C C . PRO C 1 6 ? -15.531 3.942 29.685 1.00 47.56 20 PRO C C 1
ATOM 3148 O O . PRO C 1 6 ? -16.300 3.196 30.290 1.00 41.78 20 PRO C O 1
ATOM 3152 N N . ARG C 1 7 ? -15.016 3.631 28.500 1.00 49.06 21 ARG C N 1
ATOM 3153 C CA . ARG C 1 7 ? -15.453 2.447 27.779 1.00 47.17 21 ARG C CA 1
ATOM 3154 C C . ARG C 1 7 ? -15.026 1.155 28.455 1.00 41.02 21 ARG C C 1
ATOM 3155 O O . ARG C 1 7 ? -15.797 0.197 28.497 1.00 40.35 21 ARG C O 1
ATOM 3163 N N . GLU C 1 8 ? -13.829 1.140 29.030 1.00 39.88 22 GLU C N 1
ATOM 3164 C CA . GLU C 1 8 ? -13.355 -0.066 29.694 1.00 46.94 22 GLU C CA 1
ATOM 3165 C C . GLU C 1 8 ? -13.986 -0.231 31.071 1.00 38.09 22 GLU C C 1
ATOM 3166 O O . GLU C 1 8 ? -14.207 -1.350 31.527 1.00 40.75 22 GLU C O 1
ATOM 3172 N N . GLU C 1 9 ? -14.318 0.886 31.710 1.00 39.47 23 GLU C N 1
ATOM 3173 C CA . GLU C 1 9 ? -15.038 0.845 32.980 1.00 35.99 23 GLU C CA 1
ATOM 3174 C C . GLU C 1 9 ? -16.436 0.276 32.767 1.00 31.34 23 GLU C C 1
ATOM 3175 O O . GLU C 1 9 ? -16.930 -0.496 33.581 1.00 26.07 23 GLU C O 1
ATOM 3181 N N . ILE C 1 10 ? -17.064 0.671 31.664 1.00 34.26 24 ILE C N 1
ATOM 3182 C CA . ILE C 1 10 ? -18.374 0.152 31.292 1.00 28.07 24 ILE C CA 1
ATOM 3183 C C . ILE C 1 10 ? -18.302 -1.360 31.080 1.00 31.06 24 ILE C C 1
ATOM 3184 O O . ILE C 1 10 ? -19.193 -2.101 31.498 1.00 27.34 24 ILE C O 1
ATOM 3189 N N . LEU C 1 11 ? -17.238 -1.810 30.421 1.00 31.78 25 LEU C N 1
ATOM 3190 C CA . LEU C 1 11 ? -17.050 -3.234 30.153 1.00 32.34 25 LEU C CA 1
ATOM 3191 C C . LEU C 1 11 ? -16.803 -3.997 31.462 1.00 29.37 25 LEU C C 1
ATOM 3192 O O . LEU C 1 11 ? -17.308 -5.102 31.646 1.00 29.10 25 LEU C O 1
ATOM 3197 N N . ASP C 1 12 ? -16.011 -3.403 32.355 1.00 29.37 26 ASP C N 1
ATOM 3198 C CA . ASP C 1 12 ? -15.733 -3.978 33.673 1.00 25.75 26 ASP C CA 1
ATOM 3199 C C . ASP C 1 12 ? -17.006 -4.172 34.495 1.00 29.47 26 ASP C C 1
ATOM 3200 O O . ASP C 1 12 ? -17.233 -5.238 35.068 1.00 27.12 26 ASP C O 1
ATOM 3205 N N . ALA C 1 13 ? -17.811 -3.116 34.579 1.00 26.34 27 ALA C N 1
ATOM 3206 C CA . ALA C 1 13 ? -19.050 -3.148 35.350 1.00 28.12 27 ALA C CA 1
ATOM 3207 C C . ALA C 1 13 ? -20.039 -4.134 34.751 1.00 30.00 27 ALA C C 1
ATOM 3208 O O . ALA C 1 13 ? -20.749 -4.837 35.470 1.00 28.40 27 ALA C O 1
ATOM 3210 N N . SER C 1 14 ? -20.061 -4.182 33.423 1.00 25.54 28 SER C N 1
ATOM 3211 C CA . SER C 1 14 ? -20.932 -5.082 32.681 1.00 23.39 28 SER C CA 1
ATOM 3212 C C . SER C 1 14 ? -20.550 -6.532 32.914 1.00 23.59 28 SER C C 1
ATOM 3213 O O . SER C 1 14 ? -21.414 -7.396 33.046 1.00 27.32 28 SER C O 1
ATOM 3216 N N . ALA C 1 15 ? -19.247 -6.792 32.940 1.00 27.50 29 ALA C N 1
ATOM 3217 C CA . ALA C 1 15 ? -18.736 -8.122 33.241 1.00 28.43 29 ALA C CA 1
ATOM 3218 C C . ALA C 1 15 ? -19.261 -8.589 34.587 1.00 23.89 29 ALA C C 1
ATOM 3219 O O . ALA C 1 15 ? -19.774 -9.696 34.720 1.00 25.47 29 ALA C O 1
ATOM 3221 N N . GLU C 1 16 ? -19.138 -7.723 35.587 1.00 29.96 30 GLU C N 1
ATOM 3222 C CA . GLU C 1 16 ? -19.625 -8.035 36.924 1.00 29.46 30 GLU C CA 1
ATOM 3223 C C . GLU C 1 16 ? -21.130 -8.324 36.937 1.00 29.01 30 GLU C C 1
ATOM 3224 O O . GLU C 1 16 ? -21.563 -9.374 37.418 1.00 29.58 30 GLU C O 1
ATOM 3230 N N . LEU C 1 17 ? -21.918 -7.406 36.384 1.00 25.83 31 LEU C N 1
ATOM 3231 C CA . LEU C 1 17 ? -23.372 -7.549 36.368 1.00 22.35 31 LEU C CA 1
ATOM 3232 C C . LEU C 1 17 ? -23.851 -8.795 35.623 1.00 27.07 31 LEU C C 1
ATOM 3233 O O . LEU C 1 17 ? -24.722 -9.515 36.109 1.00 25.26 31 LEU C O 1
ATOM 3238 N N . PHE C 1 18 ? -23.283 -9.052 34.451 1.00 27.04 32 PHE C N 1
ATOM 3239 C CA . PHE C 1 18 ? -23.684 -10.212 33.659 1.00 28.10 32 PHE C CA 1
ATOM 3240 C C . PHE C 1 18 ? -23.360 -11.545 34.334 1.00 28.31 32 PHE C C 1
ATOM 3241 O O . PHE C 1 18 ? -24.198 -12.440 34.368 1.00 27.12 32 PHE C O 1
ATOM 3249 N N . THR C 1 19 ? -22.152 -11.680 34.874 1.00 26.84 33 THR C N 1
ATOM 3250 C CA . THR C 1 19 ? -21.760 -12.936 35.511 1.00 26.31 33 THR C CA 1
ATOM 3251 C C . THR C 1 19 ? -22.544 -13.183 36.799 1.00 30.37 33 THR C C 1
ATOM 3252 O O . THR C 1 19 ? -22.715 -14.328 37.223 1.00 37.54 33 THR C O 1
ATOM 3256 N N . ARG C 1 20 ? -23.022 -12.111 37.420 1.00 28.23 34 ARG C N 1
ATOM 3257 C CA . ARG C 1 20 ? -23.767 -12.228 38.667 1.00 28.13 34 ARG C CA 1
ATOM 3258 C C . ARG C 1 20 ? -25.276 -12.379 38.455 1.00 32.77 34 ARG C C 1
ATOM 3259 O O . ARG C 1 20 ? -25.962 -13.031 39.241 1.00 35.50 34 ARG C O 1
ATOM 3267 N N . GLN C 1 21 ? -25.799 -11.761 37.404 1.00 27.70 35 GLN C N 1
ATOM 3268 C CA . GLN C 1 21 ? -27.242 -11.731 37.198 1.00 26.61 35 GLN C CA 1
ATOM 3269 C C . GLN C 1 21 ? -27.695 -12.523 35.969 1.00 26.66 35 GLN C C 1
ATOM 3270 O O . GLN C 1 21 ? -28.880 -12.815 35.808 1.00 26.52 35 GLN C O 1
ATOM 3276 N N . GLY C 1 22 ? -26.760 -12.824 35.078 1.00 25.85 36 GLY C N 1
ATOM 3277 C CA . GLY C 1 22 ? -27.119 -13.397 33.794 1.00 29.91 36 GLY C CA 1
ATOM 3278 C C . GLY C 1 22 ? -27.490 -12.277 32.840 1.00 28.65 36 GLY C C 1
ATOM 3279 O O . GLY C 1 22 ? -27.435 -11.100 33.207 1.00 22.84 36 GLY C O 1
ATOM 3280 N N . PHE C 1 23 ? -27.893 -12.637 31.626 1.00 22.35 37 PHE C N 1
ATOM 3281 C CA . PHE C 1 23 ? -28.122 -11.649 30.574 1.00 23.13 37 PHE C CA 1
ATOM 3282 C C . PHE C 1 23 ? -29.481 -10.960 30.654 1.00 24.87 37 PHE C C 1
ATOM 3283 O O . PHE C 1 23 ? -29.566 -9.731 30.600 1.00 21.25 37 PHE C O 1
ATOM 3291 N N . ALA C 1 24 ? -30.538 -11.760 30.761 1.00 27.60 38 ALA C N 1
ATOM 3292 C CA . ALA C 1 24 ? -31.909 -11.261 30.655 1.00 26.95 38 ALA C CA 1
ATOM 3293 C C . ALA C 1 24 ? -32.259 -10.191 31.692 1.00 24.24 38 ALA C C 1
ATOM 3294 O O . ALA C 1 24 ? -32.956 -9.226 31.380 1.00 28.41 38 ALA C O 1
ATOM 3296 N N . THR C 1 25 ? -31.788 -10.363 32.923 1.00 26.56 39 THR C N 1
ATOM 3297 C CA . THR C 1 25 ? -32.173 -9.455 34.000 1.00 25.00 39 THR C CA 1
ATOM 3298 C C . THR C 1 25 ? -31.309 -8.194 34.093 1.00 25.93 39 THR C C 1
ATOM 3299 O O . THR C 1 25 ? -31.757 -7.186 34.634 1.00 22.30 39 THR C O 1
ATOM 3303 N N . THR C 1 26 ? -30.073 -8.254 33.601 1.00 21.47 40 THR C N 1
ATOM 3304 C CA . THR C 1 26 ? -29.186 -7.088 33.637 1.00 24.42 40 THR C CA 1
ATOM 3305 C C . THR C 1 26 ? -29.701 -5.964 32.743 1.00 25.74 40 THR C C 1
ATOM 3306 O O . THR C 1 26 ? -30.085 -6.206 31.603 1.00 23.64 40 THR C O 1
ATOM 3310 N N . SER C 1 27 ? -29.713 -4.734 33.253 1.00 19.89 41 SER C N 1
ATOM 3311 C CA . SER C 1 27 ? -30.164 -3.600 32.443 1.00 20.70 41 SER C CA 1
ATOM 3312 C C . SER C 1 27 ? -29.062 -2.566 32.241 1.00 22.62 41 SER C C 1
ATOM 3313 O O . SER C 1 27 ? -28.125 -2.476 33.036 1.00 19.92 41 SER C O 1
ATOM 3316 N N . THR C 1 28 ? -29.198 -1.761 31.191 1.00 21.28 42 THR C N 1
ATOM 3317 C CA . THR C 1 28 ? -28.258 -0.674 30.939 1.00 25.07 42 THR C CA 1
ATOM 3318 C C . THR C 1 28 ? -28.372 0.386 32.034 1.00 19.38 42 THR C C 1
ATOM 3319 O O . THR C 1 28 ? -27.398 1.069 32.347 1.00 27.84 42 THR C O 1
ATOM 3323 N N . HIS C 1 29 ? -29.560 0.513 32.617 1.00 22.16 43 HIS C N 1
ATOM 3324 C CA . HIS C 1 29 ? -29.758 1.373 33.785 1.00 23.23 43 HIS C CA 1
ATOM 3325 C C . HIS C 1 29 ? -28.789 0.996 34.898 1.00 27.53 43 HIS C C 1
ATOM 3326 O O . HIS C 1 29 ? -28.167 1.859 35.521 1.00 27.24 43 HIS C O 1
ATOM 3333 N N . GLN C 1 30 ? -28.660 -0.307 35.128 1.00 21.91 44 GLN C N 1
ATOM 3334 C CA . GLN C 1 30 ? -27.774 -0.837 36.154 1.00 24.39 44 GLN C CA 1
ATOM 3335 C C . GLN C 1 30 ? -26.317 -0.533 35.829 1.00 23.85 44 GLN C C 1
ATOM 3336 O O . GLN C 1 30 ? -25.550 -0.091 36.688 1.00 21.72 44 GLN C O 1
ATOM 3342 N N . ILE C 1 31 ? -25.953 -0.752 34.570 1.00 22.35 45 ILE C N 1
ATOM 3343 C CA . ILE C 1 31 ? -24.586 -0.546 34.106 1.00 18.72 45 ILE C CA 1
ATOM 3344 C C . ILE C 1 31 ? -24.176 0.923 34.238 1.00 23.31 45 ILE C C 1
ATOM 3345 O O . ILE C 1 31 ? -23.068 1.232 34.682 1.00 20.39 45 ILE C O 1
ATOM 3350 N N . ALA C 1 32 ? -25.074 1.826 33.854 1.00 25.87 46 ALA C N 1
ATOM 3351 C CA . ALA C 1 32 ? -24.800 3.255 33.947 1.00 27.42 46 ALA C CA 1
ATOM 3352 C C . ALA C 1 32 ? -24.637 3.686 35.403 1.00 24.10 46 ALA C C 1
ATOM 3353 O O . ALA C 1 32 ? -23.727 4.450 35.735 1.00 23.56 46 ALA C O 1
ATOM 3355 N N . ASP C 1 33 ? -25.526 3.200 36.265 1.00 30.45 47 ASP C N 1
ATOM 3356 C CA . ASP C 1 33 ? -25.445 3.484 37.695 1.00 25.50 47 ASP C CA 1
ATOM 3357 C C . ASP C 1 33 ? -24.150 2.957 38.297 1.00 29.51 47 ASP C C 1
ATOM 3358 O O . ASP C 1 33 ? -23.532 3.621 39.130 1.00 29.63 47 ASP C O 1
ATOM 3363 N N . ALA C 1 34 ? -23.741 1.765 37.872 1.00 21.22 48 ALA C N 1
ATOM 3364 C CA . ALA C 1 34 ? -22.538 1.135 38.410 1.00 25.42 48 ALA C CA 1
ATOM 3365 C C . ALA C 1 34 ? -21.282 1.978 38.186 1.00 25.15 48 ALA C C 1
ATOM 3366 O O . ALA C 1 34 ? -20.448 2.098 39.082 1.00 26.68 48 ALA C O 1
ATOM 3368 N N . VAL C 1 35 ? -21.147 2.559 36.998 1.00 25.21 49 VAL C N 1
ATOM 3369 C CA . VAL C 1 35 ? -19.960 3.349 36.673 1.00 25.67 49 VAL C CA 1
ATOM 3370 C C . VAL C 1 35 ? -20.157 4.818 37.027 1.00 27.02 49 VAL C C 1
ATOM 3371 O O . VAL C 1 35 ? -19.238 5.624 36.893 1.00 28.58 49 VAL C O 1
ATOM 3375 N N . GLY C 1 36 ? -21.362 5.159 37.469 1.00 23.21 50 GLY C N 1
ATOM 3376 C CA . GLY C 1 36 ? -21.662 6.495 37.952 1.00 24.42 50 GLY C CA 1
ATOM 3377 C C . GLY C 1 36 ? -21.857 7.526 36.856 1.00 33.21 50 GLY C C 1
ATOM 3378 O O . GLY C 1 36 ? -21.526 8.695 37.040 1.00 29.45 50 GLY C O 1
ATOM 3379 N N . ILE C 1 37 ? -22.408 7.097 35.722 1.00 28.07 51 ILE C N 1
ATOM 3380 C CA . ILE C 1 37 ? -22.703 8.011 34.621 1.00 31.30 51 ILE C CA 1
ATOM 3381 C C . ILE C 1 37 ? -24.185 7.996 34.252 1.00 30.51 51 ILE C C 1
ATOM 3382 O O . ILE C 1 37 ? -24.925 7.075 34.604 1.00 32.94 51 ILE C O 1
ATOM 3387 N N . ARG C 1 38 ? -24.599 9.016 33.514 1.00 32.49 52 ARG C N 1
ATOM 3388 C CA . ARG C 1 38 ? -25.968 9.123 33.038 1.00 35.22 52 ARG C CA 1
ATOM 3389 C C . ARG C 1 38 ? -26.228 8.046 31.992 1.00 32.68 52 ARG C C 1
ATOM 3390 O O . ARG C 1 38 ? -25.293 7.598 31.325 1.00 31.46 52 ARG C O 1
ATOM 3398 N N . GLN C 1 39 ? -27.481 7.615 31.855 1.00 28.64 53 GLN C N 1
ATOM 3399 C CA . GLN C 1 39 ? -27.807 6.577 30.883 1.00 33.97 53 GLN C CA 1
ATOM 3400 C C . GLN C 1 39 ? -27.667 7.084 29.448 1.00 35.77 53 GLN C C 1
ATOM 3401 O O . GLN C 1 39 ? -27.353 6.314 28.544 1.00 38.71 53 GLN C O 1
ATOM 3407 N N . ALA C 1 40 ? -27.885 8.380 29.244 1.00 34.48 54 ALA C N 1
ATOM 3408 C CA . ALA C 1 40 ? -27.652 8.991 27.939 1.00 38.78 54 ALA C CA 1
ATOM 3409 C C . ALA C 1 40 ? -26.178 8.898 27.560 1.00 35.01 54 ALA C C 1
ATOM 3410 O O . ALA C 1 40 ? -25.830 8.688 26.400 1.00 34.29 54 ALA C O 1
ATOM 3412 N N . SER C 1 41 ? -25.315 9.042 28.557 1.00 33.20 55 SER C N 1
ATOM 3413 C CA . SER C 1 41 ? -23.879 8.991 28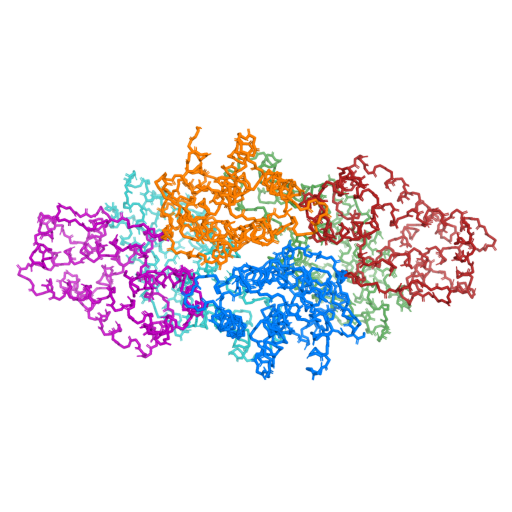.330 1.00 36.99 55 SER C CA 1
ATOM 3414 C C . SER C 1 41 ? -23.423 7.566 28.026 1.00 37.99 55 SER C C 1
ATOM 3415 O O . SER C 1 41 ? -22.520 7.353 27.219 1.00 45.59 55 SER C O 1
ATOM 3418 N N . LEU C 1 42 ? -24.063 6.590 28.661 1.00 34.67 56 LEU C N 1
ATOM 3419 C CA . LEU C 1 42 ? -23.766 5.183 28.402 1.00 36.16 56 LEU C CA 1
ATOM 3420 C C . LEU C 1 42 ? -24.233 4.795 27.006 1.00 38.63 56 LEU C C 1
ATOM 3421 O O . LEU C 1 42 ? -23.543 4.070 26.285 1.00 35.34 56 LEU C O 1
ATOM 3426 N N . TYR C 1 43 ? -25.414 5.289 26.640 1.00 32.07 57 TYR C N 1
ATOM 3427 C CA . TYR C 1 43 ? -26.017 5.008 25.344 1.00 37.22 57 TYR C CA 1
ATOM 3428 C C . TYR C 1 43 ? -25.098 5.499 24.225 1.00 40.32 57 TYR C C 1
ATOM 3429 O O . TYR C 1 43 ? -25.054 4.917 23.143 1.00 38.15 57 TYR C O 1
ATOM 3438 N N . TYR C 1 44 ? -24.348 6.559 24.516 1.00 45.46 58 TYR C N 1
ATOM 3439 C CA . TYR C 1 44 ? -23.327 7.076 23.613 1.00 41.40 58 TYR C CA 1
ATOM 3440 C C . TYR C 1 44 ? -22.261 6.029 23.285 1.00 43.49 58 TYR C C 1
ATOM 3441 O O . TYR C 1 44 ? -21.905 5.848 22.122 1.00 44.61 58 TYR C O 1
ATOM 3450 N N . HIS C 1 45 ? -21.777 5.317 24.301 1.00 39.75 59 HIS C N 1
ATOM 3451 C CA . HIS C 1 45 ? -20.712 4.336 24.091 1.00 42.89 59 HIS C CA 1
ATOM 3452 C C . HIS C 1 45 ? -21.292 3.012 23.622 1.00 43.07 59 HIS C C 1
ATOM 3453 O O . HIS C 1 45 ? -20.709 2.331 22.776 1.00 41.59 59 HIS C O 1
ATOM 3460 N N . PHE C 1 46 ? -22.444 2.650 24.175 1.00 40.56 60 PHE C N 1
ATOM 3461 C CA . PHE C 1 46 ? -23.110 1.420 23.787 1.00 38.44 60 PHE C CA 1
ATOM 3462 C C . PHE C 1 46 ? -24.608 1.669 23.765 1.00 39.54 60 PHE C C 1
ATOM 3463 O O . PHE C 1 46 ? -25.186 2.096 24.762 1.00 43.29 60 PHE C O 1
ATOM 3471 N N . PRO C 1 47 ? -25.250 1.355 22.638 1.00 38.97 61 PRO C N 1
ATOM 3472 C CA . PRO C 1 47 ? -26.688 1.562 22.441 1.00 43.15 61 PRO C CA 1
ATOM 3473 C C . PRO C 1 47 ? -27.544 0.522 23.151 1.00 40.45 61 PRO C C 1
ATOM 3474 O O . PRO C 1 47 ? -28.693 0.805 23.492 1.00 39.53 61 PRO C O 1
ATOM 3478 N N . SER C 1 48 ? -26.998 -0.672 23.354 1.00 36.90 62 SER C N 1
ATOM 3479 C CA . SER C 1 48 ? -27.786 -1.776 23.885 1.00 38.49 62 SER C CA 1
ATOM 3480 C C . SER C 1 48 ? -26.982 -2.705 24.780 1.00 37.19 62 SER C C 1
ATOM 3481 O O . SER C 1 48 ? -25.750 -2.680 24.793 1.00 32.44 62 SER C O 1
ATOM 3484 N N . LYS C 1 49 ? -27.712 -3.516 25.535 1.00 34.52 63 LYS C N 1
ATOM 3485 C CA . LYS C 1 49 ? -27.133 -4.536 26.392 1.00 36.80 63 LYS C CA 1
ATOM 3486 C C . LYS C 1 49 ? -26.356 -5.598 25.620 1.00 33.36 63 LYS C C 1
ATOM 3487 O O . LYS C 1 49 ? -25.268 -6.010 26.026 1.00 27.14 63 LYS C O 1
ATOM 3493 N N . THR C 1 50 ? -26.923 -6.019 24.493 1.00 28.88 64 THR C N 1
ATOM 3494 C CA . THR C 1 50 ? -26.338 -7.066 23.663 1.00 30.69 64 THR C CA 1
ATOM 3495 C C . THR C 1 50 ? -25.009 -6.629 23.075 1.00 31.66 64 THR C C 1
ATOM 3496 O O . THR C 1 50 ? -24.069 -7.419 22.968 1.00 33.45 64 THR C O 1
ATOM 3500 N N . GLU C 1 51 ? -24.937 -5.364 22.689 1.00 31.91 65 GLU C N 1
ATOM 3501 C CA . GLU C 1 51 ? -23.727 -4.840 22.094 1.00 36.14 65 GLU C CA 1
ATOM 3502 C C . GLU C 1 51 ? -22.582 -4.813 23.094 1.00 33.42 65 GLU C C 1
ATOM 3503 O O . GLU C 1 51 ? -21.437 -5.109 22.745 1.00 32.26 65 GLU C O 1
ATOM 3509 N N . ILE C 1 52 ? -22.900 -4.508 24.346 1.00 33.15 66 ILE C N 1
ATOM 3510 C CA . ILE C 1 52 ? -21.911 -4.595 25.409 1.00 30.28 66 ILE C CA 1
ATOM 3511 C C . ILE C 1 52 ? -21.445 -6.042 25.569 1.00 25.35 66 ILE C C 1
ATOM 3512 O O . ILE C 1 52 ? -20.248 -6.327 25.631 1.00 26.99 66 ILE C O 1
ATOM 3517 N N . PHE C 1 53 ? -22.414 -6.947 25.614 1.00 22.73 67 PHE C N 1
ATOM 3518 C CA . PHE C 1 53 ? -22.173 -8.371 25.804 1.00 26.54 67 PHE C CA 1
ATOM 3519 C C . PHE C 1 53 ? -21.312 -8.949 24.680 1.00 36.86 67 PHE C C 1
ATOM 3520 O O . PHE C 1 53 ? -20.423 -9.771 24.914 1.00 32.55 67 PHE C O 1
ATOM 3528 N N . LEU C 1 54 ? -21.585 -8.497 23.461 1.00 32.65 68 LEU C N 1
ATOM 3529 C CA . LEU C 1 54 ? -20.825 -8.896 22.283 1.00 32.27 68 LEU C CA 1
ATOM 3530 C C . LEU C 1 54 ? -19.377 -8.439 22.391 1.00 35.53 68 LEU C C 1
ATOM 3531 O O . LEU C 1 54 ? -18.447 -9.188 22.088 1.00 32.08 68 LEU C O 1
ATOM 3536 N N . THR C 1 55 ? -19.199 -7.184 22.786 1.00 30.96 69 THR C N 1
ATOM 3537 C CA . THR C 1 55 ? -17.874 -6.621 22.988 1.00 28.82 69 THR C CA 1
ATOM 3538 C C . THR C 1 55 ? -17.103 -7.397 24.057 1.00 34.11 69 THR C C 1
ATOM 3539 O O . THR C 1 55 ? -15.919 -7.686 23.879 1.00 32.73 69 THR C O 1
ATOM 3543 N N . LEU C 1 56 ? -17.775 -7.735 25.160 1.00 36.48 70 LEU C N 1
ATOM 3544 C CA . LEU C 1 56 ? -17.166 -8.537 26.228 1.00 34.05 70 LEU C CA 1
ATOM 3545 C C . LEU C 1 56 ? -16.667 -9.874 25.708 1.00 36.74 70 LEU C C 1
ATOM 3546 O O . LEU C 1 56 ? -15.530 -10.265 25.979 1.00 38.62 70 LEU C O 1
ATOM 3551 N N . LEU C 1 57 ? -17.528 -10.584 24.988 1.00 37.40 71 LEU C N 1
ATOM 3552 C CA . LEU C 1 57 ? -17.175 -11.892 24.449 1.00 36.32 71 LEU C CA 1
ATOM 3553 C C . LEU C 1 57 ? -15.977 -11.786 23.512 1.00 39.68 71 LEU C C 1
ATOM 3554 O O . LEU C 1 57 ? -15.090 -12.620 23.549 1.00 41.57 71 LEU C O 1
ATOM 3559 N N . LYS C 1 58 ? -15.927 -10.710 22.734 1.00 38.20 72 LYS C N 1
ATOM 3560 C CA . LYS C 1 58 ? -14.864 -10.502 21.765 1.00 40.23 72 LYS C CA 1
ATOM 3561 C C . LYS C 1 58 ? -13.565 -10.123 22.468 1.00 45.51 72 LYS C C 1
ATOM 3562 O O . LYS C 1 58 ? -12.480 -10.440 21.978 1.00 46.03 72 LYS C O 1
ATOM 3568 N N . SER C 1 59 ? -13.669 -9.472 23.627 1.00 39.96 73 SER C N 1
ATOM 3569 C CA . SER C 1 59 ? -12.486 -9.088 24.389 1.00 41.24 73 SER C CA 1
ATOM 3570 C C . SER C 1 59 ? -11.753 -10.274 24.974 1.00 34.74 73 SER C C 1
ATOM 3571 O O . SER C 1 59 ? -10.554 -10.215 25.176 1.00 37.26 73 SER C O 1
ATOM 3574 N N . THR C 1 60 ? -12.471 -11.364 25.205 1.00 41.14 74 THR C N 1
ATOM 3575 C CA . THR C 1 60 ? -11.868 -12.555 25.795 1.00 42.02 74 THR C CA 1
ATOM 3576 C C . THR C 1 60 ? -11.584 -13.689 24.819 1.00 41.58 74 THR C C 1
ATOM 3577 O O . THR C 1 60 ? -10.677 -14.495 25.038 1.00 41.38 74 THR C O 1
ATOM 3581 N N . VAL C 1 61 ? -12.305 -13.732 23.709 1.00 40.85 75 VAL C N 1
ATOM 3582 C CA . VAL C 1 61 ? -12.198 -14.892 22.845 1.00 37.86 75 VAL C CA 1
ATOM 3583 C C . VAL C 1 61 ? -11.267 -14.629 21.671 1.00 32.72 75 VAL C C 1
ATOM 3584 O O . VAL C 1 61 ? -10.589 -15.554 21.226 1.00 34.06 75 VAL C O 1
ATOM 3588 N N . GLU C 1 62 ? -11.203 -13.385 21.194 1.00 35.81 76 GLU C N 1
ATOM 3589 C CA . GLU C 1 62 ? -10.275 -13.036 20.121 1.00 37.72 76 GLU C CA 1
ATOM 3590 C C . GLU C 1 62 ? -8.791 -13.291 20.526 1.00 34.98 76 GLU C C 1
ATOM 3591 O O . GLU C 1 62 ? -8.064 -13.884 19.724 1.00 28.67 76 GLU C O 1
ATOM 3597 N N . PRO C 1 63 ? -8.350 -12.882 21.750 1.00 36.05 77 PRO C N 1
ATOM 3598 C CA . PRO C 1 63 ? -6.948 -13.146 22.103 1.00 34.97 77 PRO C CA 1
ATOM 3599 C C . PRO C 1 63 ? -6.651 -14.617 22.226 1.00 31.16 77 PRO C C 1
ATOM 3600 O O . PRO C 1 63 ? -5.543 -15.059 21.932 1.00 36.32 77 PRO C O 1
ATOM 3604 N N . SER C 1 64 ? -7.667 -15.357 22.651 1.00 31.75 78 SER C N 1
ATOM 3605 C CA . SER C 1 64 ? -7.540 -16.783 22.888 1.00 32.61 78 SER C CA 1
ATOM 3606 C C . SER C 1 64 ? -7.370 -17.540 21.590 1.00 30.81 78 SER C C 1
ATOM 3607 O O . SER C 1 64 ? -6.521 -18.418 21.491 1.00 33.12 78 SER C O 1
ATOM 3610 N N . THR C 1 65 ? -8.177 -17.196 20.595 1.00 30.37 79 THR C N 1
ATOM 3611 C CA . THR C 1 65 ? -8.083 -17.847 19.298 1.00 34.60 79 THR C CA 1
ATOM 3612 C C . THR C 1 65 ? -6.795 -17.489 18.552 1.00 31.67 79 THR C C 1
ATOM 3613 O O . THR C 1 65 ? -6.119 -18.369 18.020 1.00 28.35 79 THR C O 1
ATOM 3617 N N . VAL C 1 66 ? -6.432 -16.208 18.573 1.00 29.55 80 VAL C N 1
ATOM 3618 C CA . VAL C 1 66 ? -5.207 -15.742 17.925 1.00 27.80 80 VAL C CA 1
ATOM 3619 C C . VAL C 1 66 ? -3.984 -16.416 18.539 1.00 32.43 80 VAL C C 1
ATOM 3620 O O . VAL C 1 66 ? -3.132 -16.943 17.819 1.00 29.43 80 VAL C O 1
ATOM 3624 N N . LEU C 1 67 ? -3.921 -16.416 19.869 1.00 25.12 81 LEU C N 1
ATOM 3625 C CA . LEU C 1 67 ? -2.828 -17.053 20.592 1.00 31.41 81 LEU C CA 1
ATOM 3626 C C . LEU C 1 67 ? -2.699 -18.532 20.253 1.00 30.60 81 LEU C C 1
ATOM 3627 O O . LEU C 1 67 ? -1.589 -19.045 20.097 1.00 27.28 81 LEU C O 1
ATOM 3632 N N . ALA C 1 68 ? -3.835 -19.213 20.147 1.00 31.28 82 ALA C N 1
ATOM 3633 C CA . ALA C 1 68 ? -3.843 -20.640 19.851 1.00 28.01 82 ALA C CA 1
ATOM 3634 C C . ALA C 1 68 ? -3.351 -20.908 18.430 1.00 30.65 82 ALA C C 1
ATOM 3635 O O . ALA C 1 68 ? -2.572 -21.827 18.186 1.00 29.71 82 ALA C O 1
ATOM 3637 N N . GLU C 1 69 ? -3.813 -20.094 17.489 1.00 26.84 83 GLU C N 1
ATOM 3638 C CA . GLU C 1 69 ? -3.458 -20.318 16.095 1.00 34.92 83 GLU C CA 1
ATOM 3639 C C . GLU C 1 69 ? -2.021 -19.918 15.776 1.00 27.43 83 GLU C C 1
ATOM 3640 O O . GLU C 1 69 ? -1.438 -20.443 14.831 1.00 37.10 83 GLU C O 1
ATOM 3646 N N . ASP C 1 70 ? -1.418 -19.058 16.593 1.00 27.50 84 ASP C N 1
ATOM 3647 C CA . ASP C 1 70 ? -0.030 -18.683 16.341 1.00 32.37 84 ASP C CA 1
ATOM 3648 C C . ASP C 1 70 ? 0.911 -19.741 16.888 1.00 32.49 84 ASP C C 1
ATOM 3649 O O . ASP C 1 70 ? 1.966 -20.006 16.314 1.00 33.94 84 ASP C O 1
ATOM 3654 N N . LEU C 1 71 ? 0.500 -20.381 17.975 1.00 28.88 85 LEU C N 1
ATOM 3655 C CA . LEU C 1 71 ? 1.326 -21.402 18.599 1.00 28.54 85 LEU C CA 1
ATOM 3656 C C . LEU C 1 71 ? 1.159 -22.742 17.884 1.00 27.07 85 LEU C C 1
ATOM 3657 O O . LEU C 1 71 ? 2.079 -23.550 17.858 1.00 27.84 85 LEU C O 1
ATOM 3662 N N . SER C 1 72 ? -0.018 -22.971 17.306 1.00 25.28 86 SER C N 1
ATOM 3663 C CA . SER C 1 72 ? -0.277 -24.213 16.579 1.00 28.67 86 SER C CA 1
ATOM 3664 C C . SER C 1 72 ? 0.627 -24.405 15.363 1.00 31.28 86 SER C C 1
ATOM 3665 O O . SER C 1 72 ? 0.900 -25.540 14.967 1.00 29.04 86 SER C O 1
ATOM 3668 N N . THR C 1 73 ? 1.106 -23.303 14.789 1.00 29.02 87 THR C N 1
ATOM 3669 C CA . THR C 1 73 ? 1.963 -23.363 13.605 1.00 34.40 87 THR C CA 1
ATOM 3670 C C . THR C 1 73 ? 3.460 -23.324 13.926 1.00 29.67 87 THR C C 1
ATOM 3671 O O . THR C 1 73 ? 4.297 -23.295 13.028 1.00 36.13 87 THR C O 1
ATOM 3675 N N . LEU C 1 74 ? 3.785 -23.337 15.212 1.00 29.79 88 LEU C N 1
ATOM 3676 C CA . LEU C 1 74 ? 5.165 -23.286 15.695 1.00 32.54 88 LEU C CA 1
ATOM 3677 C C . LEU C 1 74 ? 5.992 -24.541 15.365 1.00 36.14 88 LEU C C 1
ATOM 3678 O O . LEU C 1 74 ? 5.474 -25.660 15.379 1.00 32.30 88 LEU C O 1
ATOM 3683 N N . ASP C 1 75 ? 7.276 -24.353 15.070 1.00 33.93 89 ASP C N 1
ATOM 3684 C CA . ASP C 1 75 ? 8.168 -25.458 14.724 1.00 35.79 89 ASP C CA 1
ATOM 3685 C C . ASP C 1 75 ? 8.600 -26.218 15.979 1.00 33.63 89 ASP C C 1
ATOM 3686 O O . ASP C 1 75 ? 9.791 -26.341 16.268 1.00 40.05 89 ASP C O 1
ATOM 3691 N N . ALA C 1 76 ? 7.622 -26.684 16.748 1.00 33.50 90 ALA C N 1
ATOM 3692 C CA . ALA C 1 76 ? 7.871 -27.593 17.860 1.00 30.17 90 ALA C CA 1
ATOM 3693 C C . ALA C 1 76 ? 7.037 -28.867 17.745 1.00 34.30 90 ALA C C 1
ATOM 3694 O O . ALA C 1 76 ? 6.093 -28.927 16.954 1.00 28.09 90 ALA C O 1
ATOM 3696 N N . GLY C 1 77 ? 7.360 -29.874 18.553 1.00 27.48 91 GLY C N 1
ATOM 3697 C CA . GLY C 1 77 ? 6.562 -31.086 18.565 1.00 29.76 91 GLY C CA 1
ATOM 3698 C C . GLY C 1 77 ? 5.189 -30.771 19.134 1.00 28.03 91 GLY C C 1
ATOM 3699 O O . GLY C 1 77 ? 5.001 -29.724 19.755 1.00 29.93 91 GLY C O 1
ATOM 3700 N N . PRO C 1 78 ? 4.224 -31.680 18.946 1.00 27.52 92 PRO C N 1
ATOM 3701 C CA . PRO C 1 78 ? 2.847 -31.420 19.385 1.00 28.97 92 PRO C CA 1
ATOM 3702 C C . PRO C 1 78 ? 2.699 -31.281 20.897 1.00 28.64 92 PRO C C 1
ATOM 3703 O O . PRO C 1 78 ? 1.823 -30.545 21.348 1.00 26.48 92 PRO C O 1
ATOM 3707 N N . GLU C 1 79 ? 3.552 -31.961 21.658 1.00 28.71 93 GLU C N 1
ATOM 3708 C CA . GLU C 1 79 ? 3.501 -31.899 23.111 1.00 28.19 93 GLU C CA 1
ATOM 3709 C C . GLU C 1 79 ? 3.838 -30.509 23.624 1.00 30.35 93 GLU C C 1
ATOM 3710 O O . GLU C 1 79 ? 3.150 -29.980 24.497 1.00 30.69 93 GLU C O 1
ATOM 3716 N N . MET C 1 80 ? 4.903 -29.928 23.083 1.00 26.93 94 MET C N 1
ATOM 3717 C CA . MET C 1 80 ? 5.333 -28.603 23.494 1.00 28.72 94 MET C CA 1
ATOM 3718 C C . MET C 1 80 ? 4.318 -27.549 23.064 1.00 27.07 94 MET C C 1
ATOM 3719 O O . MET C 1 80 ? 4.035 -26.619 23.820 1.00 26.74 94 MET C O 1
ATOM 3724 N N . ARG C 1 81 ? 3.779 -27.675 21.855 1.00 21.45 95 ARG C N 1
ATOM 3725 C CA . ARG C 1 81 ? 2.801 -26.687 21.410 1.00 29.55 95 ARG C CA 1
ATOM 3726 C C . ARG C 1 81 ? 1.537 -26.730 22.257 1.00 23.19 95 ARG C C 1
ATOM 3727 O O . ARG C 1 81 ? 1.034 -25.690 22.669 1.00 25.44 95 ARG C O 1
ATOM 3735 N N . LEU C 1 82 ? 1.034 -27.930 22.524 1.00 23.76 96 LEU C N 1
ATOM 3736 C CA . LEU C 1 82 ? -0.154 -28.079 23.361 1.00 25.86 96 LEU C CA 1
ATOM 3737 C C . LEU C 1 82 ? 0.087 -27.573 24.785 1.00 27.11 96 LEU C C 1
ATOM 3738 O O . LEU C 1 82 ? -0.752 -26.860 25.335 1.00 24.87 96 LEU C O 1
ATOM 3743 N N . TRP C 1 83 ? 1.229 -27.928 25.375 1.00 23.85 97 TRP C N 1
ATOM 3744 C CA . TRP C 1 83 ? 1.540 -27.483 26.733 1.00 26.96 97 TRP C CA 1
ATOM 3745 C C . TRP C 1 83 ? 1.605 -25.967 26.784 1.00 26.33 97 TRP C C 1
ATOM 3746 O O . TRP C 1 83 ? 1.056 -25.347 27.694 1.00 22.22 97 TRP C O 1
ATOM 3757 N N . ALA C 1 84 ? 2.278 -25.378 25.799 1.00 24.55 98 ALA C N 1
ATOM 3758 C CA . ALA C 1 84 ? 2.411 -23.928 25.725 1.00 22.33 98 ALA C CA 1
ATOM 3759 C C . ALA C 1 84 ? 1.048 -23.274 25.545 1.00 22.91 98 ALA C C 1
ATOM 3760 O O . ALA C 1 84 ? 0.767 -22.235 26.144 1.00 21.63 98 ALA C O 1
ATOM 3762 N N . ILE C 1 85 ? 0.202 -23.887 24.724 1.00 21.13 99 ILE C N 1
ATOM 3763 C CA . ILE C 1 85 ? -1.102 -23.310 24.441 1.00 22.80 99 ILE C CA 1
ATOM 3764 C C . ILE C 1 85 ? -2.018 -23.399 25.660 1.00 21.51 99 ILE C C 1
ATOM 3765 O O . ILE C 1 85 ? -2.685 -22.429 25.996 1.00 23.79 99 ILE C O 1
ATOM 3770 N N . VAL C 1 86 ? -1.999 -24.529 26.362 1.00 22.92 100 VAL C N 1
ATOM 3771 C CA . VAL C 1 86 ? -2.820 -24.671 27.565 1.00 22.35 100 VAL C CA 1
ATOM 3772 C C . VAL C 1 86 ? -2.364 -23.683 28.639 1.00 22.25 100 VAL C C 1
ATOM 3773 O O . VAL C 1 86 ? -3.180 -22.967 29.216 1.00 23.21 100 VAL C O 1
ATOM 3777 N N . ALA C 1 87 ? -1.058 -23.634 28.892 1.00 22.77 101 ALA C N 1
ATOM 3778 C CA . ALA C 1 87 ? -0.515 -22.741 29.914 1.00 23.41 101 ALA C CA 1
ATOM 3779 C C . ALA C 1 87 ? -0.784 -21.272 29.582 1.00 25.93 101 ALA C C 1
ATOM 3780 O O . ALA C 1 87 ? -1.043 -20.470 30.483 1.00 24.17 101 ALA C O 1
ATOM 3782 N N . SER C 1 88 ? -0.701 -20.921 28.297 1.00 24.93 102 SER C N 1
ATOM 3783 C CA . SER C 1 88 ? -0.931 -19.540 27.854 1.00 23.37 102 SER C CA 1
ATOM 3784 C C . SER C 1 88 ? -2.400 -19.131 27.922 1.00 22.92 102 SER C C 1
ATOM 3785 O O . SER C 1 88 ? -2.711 -17.984 28.247 1.00 25.47 102 SER C O 1
ATOM 3788 N N . GLU C 1 89 ? -3.302 -20.055 27.597 1.00 18.15 103 GLU C N 1
ATOM 3789 C CA . GLU C 1 89 ? -4.728 -19.755 27.669 1.00 23.83 103 GLU C CA 1
ATOM 3790 C C . GLU C 1 89 ? -5.188 -19.588 29.120 1.00 25.71 103 GLU C C 1
ATOM 3791 O O . GLU C 1 89 ? -5.946 -18.673 29.433 1.00 26.20 103 GLU C O 1
ATOM 3797 N N . VAL C 1 90 ? -4.705 -20.455 30.005 1.00 25.92 104 VAL C N 1
ATOM 3798 C CA . VAL C 1 90 ? -5.054 -20.362 31.422 1.00 23.51 104 VAL C CA 1
ATOM 3799 C C . VAL C 1 90 ? -4.473 -19.087 32.022 1.00 26.21 104 VAL C C 1
ATOM 3800 O O . VAL C 1 90 ? -5.132 -18.395 32.798 1.00 26.64 104 VAL C O 1
ATOM 3804 N N . ARG C 1 91 ? -3.236 -18.781 31.648 1.00 25.94 105 ARG C N 1
ATOM 3805 C CA . ARG C 1 91 ? -2.590 -17.534 32.043 1.00 26.23 105 ARG C CA 1
ATOM 3806 C C . ARG C 1 91 ? -3.438 -16.331 31.641 1.00 27.58 105 ARG C C 1
ATOM 3807 O O . ARG C 1 91 ? -3.658 -15.409 32.429 1.00 21.87 105 ARG C O 1
ATOM 3815 N N . LEU C 1 92 ? -3.925 -16.361 30.407 1.00 25.82 106 LEU C N 1
ATOM 3816 C CA . LEU C 1 92 ? -4.778 -15.306 29.897 1.00 24.37 106 LEU C CA 1
ATOM 3817 C C . LEU C 1 92 ? -6.084 -15.235 30.693 1.00 25.27 106 LEU C C 1
ATOM 3818 O O . LEU C 1 92 ? -6.530 -14.153 31.072 1.00 26.76 106 LEU C O 1
ATOM 3823 N N . LEU C 1 93 ? -6.704 -16.386 30.927 1.00 21.63 107 LEU C N 1
ATOM 3824 C CA . LEU C 1 93 ? -7.975 -16.443 31.650 1.00 26.85 107 LEU C CA 1
ATOM 3825 C C . LEU C 1 93 ? -7.853 -16.044 33.130 1.00 25.55 107 LEU C C 1
ATOM 3826 O O . LEU C 1 93 ? -8.856 -15.738 33.770 1.00 23.79 107 LEU C O 1
ATOM 3831 N N . LEU C 1 94 ? -6.633 -16.048 33.668 1.00 24.88 108 LEU C N 1
ATOM 3832 C CA . LEU C 1 94 ? -6.401 -15.674 35.066 1.00 22.53 108 LEU C CA 1
ATOM 3833 C C . LEU C 1 94 ? -5.958 -14.218 35.219 1.00 27.80 108 LEU C C 1
ATOM 3834 O O . LEU C 1 94 ? -5.702 -13.752 36.327 1.00 25.24 108 LEU C O 1
ATOM 3839 N N . SER C 1 95 ? -5.853 -13.515 34.097 1.00 23.30 109 SER C N 1
ATOM 3840 C CA . SER C 1 95 ? -5.269 -12.178 34.074 1.00 27.10 109 SER C CA 1
ATOM 3841 C C . SER C 1 95 ? -6.312 -11.052 34.082 1.00 27.13 109 SER C C 1
ATOM 3842 O O . SER C 1 95 ? -5.957 -9.876 34.097 1.00 20.86 109 SER C O 1
ATOM 3845 N N . THR C 1 96 ? -7.591 -11.419 34.081 1.00 27.87 110 THR C N 1
ATOM 3846 C CA . THR C 1 96 ? -8.673 -10.450 33.951 1.00 21.87 110 THR C CA 1
ATOM 3847 C C . THR C 1 96 ? -9.321 -10.138 35.303 1.00 26.58 110 THR C C 1
ATOM 3848 O O . THR C 1 96 ? -9.404 -11.004 36.176 1.00 24.04 110 THR C O 1
ATOM 3852 N N . LYS C 1 97 ? -9.802 -8.905 35.455 1.00 22.65 111 LYS C N 1
ATOM 3853 C CA . LYS C 1 97 ? -10.448 -8.463 36.692 1.00 28.41 111 LYS C CA 1
ATOM 3854 C C . LYS C 1 97 ? -11.702 -9.269 37.030 1.00 29.46 111 LYS C C 1
ATOM 3855 O O . LYS C 1 97 ? -11.968 -9.567 38.199 1.00 23.35 111 LYS C O 1
ATOM 3861 N N . TRP C 1 98 ? -12.466 -9.625 36.002 1.00 21.17 112 TRP C N 1
ATOM 3862 C CA . TRP C 1 98 ? -13.671 -10.427 36.187 1.00 22.16 112 TRP C CA 1
ATOM 3863 C C . TRP C 1 98 ? -13.609 -11.725 35.389 1.00 24.66 112 TRP C C 1
ATOM 3864 O O . TRP C 1 98 ? -12.952 -11.797 34.350 1.00 22.68 112 TRP C O 1
ATOM 3875 N N . ASN C 1 99 ? -14.341 -12.729 35.859 1.00 23.56 113 ASN C N 1
ATOM 3876 C CA . ASN C 1 99 ? -14.319 -14.056 35.254 1.00 25.25 113 ASN C CA 1
ATOM 3877 C C . ASN C 1 99 ? -15.185 -14.101 33.990 1.00 24.66 113 ASN C C 1
ATOM 3878 O O . ASN C 1 99 ? -16.250 -14.717 33.971 1.00 23.17 113 ASN C O 1
ATOM 3883 N N . VAL C 1 100 ? -14.716 -13.442 32.935 1.00 26.85 114 VAL C N 1
ATOM 3884 C CA . VAL C 1 100 ? -15.488 -13.306 31.702 1.00 28.62 114 VAL C CA 1
ATOM 3885 C C . VAL C 1 100 ? -15.775 -14.651 31.031 1.00 32.55 114 VAL C C 1
ATOM 3886 O O . VAL C 1 100 ? -16.689 -14.756 30.217 1.00 35.26 114 VAL C O 1
ATOM 3890 N N . GLY C 1 101 ? -14.998 -15.676 31.372 1.00 31.40 115 GLY C N 1
ATOM 3891 C CA . GLY C 1 101 ? -15.269 -17.023 30.900 1.00 29.74 115 GLY C CA 1
ATOM 3892 C C . GLY C 1 101 ? -16.642 -17.530 31.314 1.00 33.95 115 GLY C C 1
ATOM 3893 O O . GLY C 1 101 ? -17.221 -18.400 30.661 1.00 38.80 115 GLY C O 1
ATOM 3894 N N . ARG C 1 102 ? -17.171 -16.970 32.397 1.00 32.35 116 ARG C N 1
ATOM 3895 C CA . ARG C 1 102 ? -18.483 -17.346 32.897 1.00 33.70 116 ARG C CA 1
ATOM 3896 C C . ARG C 1 102 ? -19.562 -17.007 31.866 1.00 40.92 116 ARG C C 1
ATOM 3897 O O . ARG C 1 102 ? -20.609 -17.649 31.811 1.00 41.09 116 ARG C O 1
ATOM 3905 N N . LEU C 1 103 ? -19.287 -15.992 31.049 1.00 34.23 117 LEU C N 1
ATOM 3906 C CA . LEU C 1 103 ? -20.237 -15.504 30.054 1.00 33.96 117 LEU C CA 1
ATOM 3907 C C . LEU C 1 103 ? -20.524 -16.524 28.962 1.00 35.07 117 LEU C C 1
ATOM 3908 O O . LEU C 1 103 ? -21.594 -16.505 28.356 1.00 32.93 117 LEU C O 1
ATOM 3913 N N . TYR C 1 104 ? -19.552 -17.397 28.704 1.00 32.65 118 TYR C N 1
ATOM 3914 C CA . TYR C 1 104 ? -19.667 -18.406 27.657 1.00 35.62 118 TYR C CA 1
ATOM 3915 C C . TYR C 1 104 ? -20.817 -19.365 27.918 1.00 35.83 118 TYR C C 1
ATOM 3916 O O . TYR C 1 104 ? -21.351 -19.973 26.994 1.00 33.34 118 TYR C O 1
ATOM 3925 N N . GLN C 1 105 ? -21.177 -19.494 29.191 1.00 35.15 119 GLN C N 1
ATOM 3926 C CA . GLN C 1 105 ? -22.139 -20.491 29.646 1.00 36.74 119 GLN C CA 1
ATOM 3927 C C . GLN C 1 105 ? -23.596 -20.030 29.644 1.00 34.99 119 GLN C C 1
ATOM 3928 O O . GLN C 1 105 ? -24.493 -20.831 29.889 1.00 36.22 119 GLN C O 1
ATOM 3934 N N . LEU C 1 106 ? -23.834 -18.752 29.365 1.00 33.48 120 LEU C N 1
ATOM 3935 C CA . LEU C 1 106 ? -25.197 -18.220 29.371 1.00 29.15 120 LEU C CA 1
ATOM 3936 C C . LEU C 1 106 ? -25.953 -18.612 28.098 1.00 33.34 120 LEU C C 1
ATOM 3937 O O . LEU C 1 106 ? -25.440 -18.456 26.991 1.00 28.50 120 LEU C O 1
ATOM 3942 N N . PRO C 1 107 ? -27.186 -19.116 28.261 1.00 30.64 121 PRO C N 1
ATOM 3943 C CA . PRO C 1 107 ? -28.017 -19.631 27.166 1.00 27.81 121 PRO C CA 1
ATOM 3944 C C . PRO C 1 107 ? -28.153 -18.667 25.987 1.00 26.52 121 PRO C C 1
ATOM 3945 O O . PRO C 1 107 ? -28.312 -19.120 24.857 1.00 27.45 121 PRO C O 1
ATOM 3949 N N . ILE C 1 108 ? -28.108 -17.365 26.246 1.00 26.46 122 ILE C N 1
ATOM 3950 C CA . ILE C 1 108 ? -28.250 -16.377 25.183 1.00 29.37 122 ILE C CA 1
ATOM 3951 C C . ILE C 1 108 ? -27.134 -16.456 24.131 1.00 30.25 122 ILE C C 1
ATOM 3952 O O . ILE C 1 108 ? -27.354 -16.109 22.972 1.00 29.33 122 ILE C O 1
ATOM 3957 N N . VAL C 1 109 ? -25.953 -16.944 24.510 1.00 24.69 123 VAL C N 1
ATOM 3958 C CA . VAL C 1 109 ? -24.817 -16.916 23.589 1.00 30.65 123 VAL C CA 1
ATOM 3959 C C . VAL C 1 109 ? -25.019 -17.871 22.416 1.00 28.18 123 VAL C C 1
ATOM 3960 O O . VAL C 1 109 ? -24.307 -17.789 21.419 1.00 27.97 123 VAL C O 1
ATOM 3964 N N . GLY C 1 110 ? -25.985 -18.776 22.539 1.00 24.87 124 GLY C N 1
ATOM 3965 C CA . GLY C 1 110 ? -26.314 -19.684 21.454 1.00 28.45 124 GLY C CA 1
ATOM 3966 C C . GLY C 1 110 ? -27.036 -18.983 20.311 1.00 32.38 124 GLY C C 1
ATOM 3967 O O . GLY C 1 110 ? -27.095 -19.498 19.192 1.00 32.23 124 GLY C O 1
ATOM 3968 N N . SER C 1 111 ? -27.586 -17.804 20.590 1.00 31.72 125 SER C N 1
ATOM 3969 C CA . SER C 1 111 ? -28.382 -17.067 19.610 1.00 30.00 125 SER C CA 1
ATOM 3970 C C . SER C 1 111 ? -27.584 -16.660 18.377 1.00 27.04 125 SER C C 1
ATOM 3971 O O . SER C 1 111 ? -26.368 -16.465 18.440 1.00 25.23 125 SER C O 1
ATOM 3974 N N . GLU C 1 112 ? -28.298 -16.512 17.265 1.00 26.80 126 GLU C N 1
ATOM 3975 C CA . GLU C 1 112 ? -27.723 -16.123 15.976 1.00 27.03 126 GLU C CA 1
ATOM 3976 C C . GLU C 1 112 ? -26.866 -14.865 16.084 1.00 27.38 126 GLU C C 1
ATOM 3977 O O . GLU C 1 112 ? -25.900 -14.690 15.344 1.00 25.88 126 GLU C O 1
ATOM 3983 N N . GLU C 1 113 ? -27.217 -13.995 17.024 1.00 26.46 127 GLU C N 1
ATOM 3984 C CA . GLU C 1 113 ? -26.500 -12.742 17.234 1.00 34.23 127 GLU C CA 1
ATOM 3985 C C . GLU C 1 113 ? -25.016 -12.932 17.495 1.00 31.23 127 GLU C C 1
ATOM 3986 O O . GLU C 1 113 ? -24.203 -12.083 17.154 1.00 31.69 127 GLU C O 1
ATOM 3992 N N . PHE C 1 114 ? -24.670 -14.082 18.055 1.00 23.92 128 PHE C N 1
ATOM 3993 C CA . PHE C 1 114 ? -23.298 -14.344 18.480 1.00 29.42 128 PHE C CA 1
ATOM 3994 C C . PHE C 1 114 ? -22.557 -15.283 17.534 1.00 28.13 128 PHE C C 1
ATOM 3995 O O . PHE C 1 114 ? -21.690 -16.045 17.955 1.00 30.85 128 PHE C O 1
ATOM 4003 N N . ALA C 1 115 ? -22.896 -15.200 16.249 1.00 27.31 129 ALA C N 1
ATOM 4004 C CA . ALA C 1 115 ? -22.281 -16.030 15.210 1.00 27.85 129 ALA C CA 1
ATOM 4005 C C . ALA C 1 115 ? -20.757 -15.887 15.151 1.00 22.61 129 ALA C C 1
ATOM 4006 O O . ALA C 1 115 ? -20.046 -16.857 14.883 1.00 24.39 129 ALA C O 1
ATOM 4008 N N . GLU C 1 116 ? -20.255 -14.681 15.389 1.00 23.56 130 GLU C N 1
ATOM 4009 C CA . GLU C 1 116 ? -18.809 -14.466 15.416 1.00 29.40 130 GLU C CA 1
ATOM 4010 C C . GLU C 1 116 ? -18.143 -15.195 16.565 1.00 29.58 130 GLU C C 1
ATOM 4011 O O . GLU C 1 116 ? -17.112 -15.839 16.381 1.00 21.93 130 GLU C O 1
ATOM 4017 N N . TYR C 1 117 ? -18.758 -15.121 17.740 1.00 26.76 131 TYR C N 1
ATOM 4018 C CA . TYR C 1 117 ? -18.238 -15.818 18.905 1.00 25.20 131 TYR C CA 1
ATOM 4019 C C . TYR C 1 117 ? -18.239 -17.313 18.642 1.00 21.97 131 TYR C C 1
ATOM 4020 O O . TYR C 1 117 ? -17.288 -18.011 18.991 1.00 25.35 131 TYR C O 1
ATOM 4029 N N . HIS C 1 118 ? -19.314 -17.797 18.031 1.00 25.25 132 HIS C N 1
ATOM 4030 C CA . HIS C 1 118 ? -19.430 -19.203 17.658 1.00 30.36 132 HIS C CA 1
ATOM 4031 C C . HIS C 1 118 ? -18.239 -19.671 16.807 1.00 27.21 132 HIS C C 1
ATOM 4032 O O . HIS C 1 118 ? -17.646 -20.711 17.071 1.00 31.00 132 HIS C O 1
ATOM 4039 N N . SER C 1 119 ? -17.907 -18.889 15.780 1.00 24.78 133 SER C N 1
ATOM 4040 C CA . SER C 1 119 ? -16.827 -19.208 14.847 1.00 27.06 133 SER C CA 1
ATOM 4041 C C . SER C 1 119 ? -15.472 -19.239 15.545 1.00 25.30 133 SER C C 1
ATOM 4042 O O . SER C 1 119 ? -14.655 -20.148 15.346 1.00 26.69 133 SER C O 1
ATOM 4045 N N . GLN C 1 120 ? -15.251 -18.204 16.345 1.00 28.45 134 GLN C N 1
ATOM 4046 C CA . GLN C 1 120 ? -14.041 -18.034 17.135 1.00 29.93 134 GLN C CA 1
ATOM 4047 C C . GLN C 1 120 ? -13.824 -19.188 18.130 1.00 30.51 134 GLN C C 1
ATOM 4048 O O . GLN C 1 120 ? -12.703 -19.666 18.294 1.00 29.44 134 GLN C O 1
ATOM 4054 N N . ARG C 1 121 ? -14.889 -19.628 18.795 1.00 26.70 135 ARG C N 1
ATOM 4055 C CA . ARG C 1 121 ? -14.829 -20.773 19.709 1.00 31.55 135 ARG C CA 1
ATOM 4056 C C . ARG C 1 121 ? -14.584 -22.087 18.951 1.00 28.92 135 ARG C C 1
ATOM 4057 O O . ARG C 1 121 ? -13.852 -22.957 19.424 1.00 27.32 135 ARG C O 1
ATOM 4065 N N . GLU C 1 122 ? -15.227 -22.243 17.793 1.00 31.15 136 GLU C N 1
ATOM 4066 C CA . GLU C 1 122 ? -15.020 -23.434 16.963 1.00 27.23 136 GLU C CA 1
ATOM 4067 C C . GLU C 1 122 ? -13.570 -23.512 16.479 1.00 28.80 136 GLU C C 1
ATOM 4068 O O . GLU C 1 122 ? -12.974 -24.588 16.447 1.00 26.49 136 GLU C O 1
ATOM 4074 N N . ALA C 1 123 ? -13.014 -22.367 16.097 1.00 29.08 137 ALA C N 1
ATOM 4075 C CA . ALA C 1 123 ? -11.628 -22.299 15.640 1.00 29.87 137 ALA C CA 1
ATOM 4076 C C . ALA C 1 123 ? -10.678 -22.709 16.766 1.00 31.20 137 ALA C C 1
ATOM 4077 O O . ALA C 1 123 ? -9.735 -23.474 16.550 1.00 26.98 137 ALA C O 1
ATOM 4079 N N . LEU C 1 124 ? -10.940 -22.201 17.967 1.00 26.40 138 LEU C N 1
ATOM 4080 C CA . LEU C 1 124 ? -10.147 -22.542 19.144 1.00 26.33 138 LEU C CA 1
ATOM 4081 C C . LEU C 1 124 ? -10.229 -24.026 19.458 1.00 24.55 138 LEU C C 1
ATOM 4082 O O . LEU C 1 124 ? -9.219 -24.682 19.710 1.00 24.93 138 LEU C O 1
ATOM 4087 N N . THR C 1 125 ? -11.448 -24.544 19.453 1.00 23.41 139 THR C N 1
ATOM 4088 C CA . THR C 1 125 ? -11.688 -25.952 19.724 1.00 27.59 139 THR C CA 1
ATOM 4089 C C . THR C 1 125 ? -10.986 -26.847 18.700 1.00 28.19 139 THR C C 1
ATOM 4090 O O . THR C 1 125 ? -10.433 -27.890 19.049 1.00 27.29 139 THR C O 1
ATOM 4094 N N . ASN C 1 126 ? -10.980 -26.413 17.443 1.00 27.48 140 ASN C N 1
ATOM 4095 C CA . ASN C 1 126 ? -10.316 -27.157 16.376 1.00 28.30 140 ASN C CA 1
ATOM 4096 C C . ASN C 1 126 ? -8.813 -27.255 16.609 1.00 30.02 140 ASN C C 1
ATOM 4097 O O . ASN C 1 126 ? -8.210 -28.308 16.398 1.00 34.29 140 ASN C O 1
ATOM 4102 N N . VAL C 1 127 ? -8.217 -26.153 17.052 1.00 26.30 141 VAL C N 1
ATOM 4103 C CA . VAL C 1 127 ? -6.791 -26.116 17.343 1.00 29.30 141 VAL C CA 1
ATOM 4104 C C . VAL C 1 127 ? -6.398 -27.132 18.419 1.00 29.10 141 VAL C C 1
ATOM 4105 O O . VAL C 1 127 ? -5.452 -27.898 18.235 1.00 28.82 141 VAL C O 1
ATOM 4109 N N . PHE C 1 128 ? -7.137 -27.159 19.525 1.00 26.29 142 PHE C N 1
ATOM 4110 C CA . PHE C 1 128 ? -6.873 -28.136 20.580 1.00 25.71 142 PHE C CA 1
ATOM 4111 C C . PHE C 1 128 ? -7.011 -29.566 20.082 1.00 28.49 142 PHE C C 1
ATOM 4112 O O . PHE C 1 128 ? -6.134 -30.400 20.313 1.00 34.34 142 PHE C O 1
ATOM 4120 N N . ARG C 1 129 ? -8.115 -29.844 19.397 1.00 27.90 143 ARG C N 1
ATOM 4121 C CA . ARG C 1 129 ? -8.393 -31.187 18.906 1.00 33.12 143 ARG C CA 1
ATOM 4122 C C . ARG C 1 129 ? -7.348 -31.656 17.906 1.00 31.69 143 ARG C C 1
ATOM 4123 O O . ARG C 1 129 ? -6.922 -32.804 17.956 1.00 30.57 143 ARG C O 1
ATOM 4131 N N . ASP C 1 130 ? -6.953 -30.784 16.984 1.00 29.26 144 ASP C N 1
ATOM 4132 C CA . ASP C 1 130 ? -5.958 -31.168 15.991 1.00 30.20 144 ASP C CA 1
ATOM 4133 C C . ASP C 1 130 ? -4.632 -31.516 16.666 1.00 33.63 144 ASP C C 1
ATOM 4134 O O . ASP C 1 130 ? -4.053 -32.567 16.392 1.00 35.29 144 ASP C O 1
ATOM 4139 N N . LEU C 1 131 ? -4.174 -30.655 17.573 1.00 29.30 145 LEU C N 1
ATOM 4140 C CA . LEU C 1 131 ? -2.947 -30.922 18.320 1.00 25.84 145 LEU C CA 1
ATOM 4141 C C . LEU C 1 131 ? -3.035 -32.212 19.120 1.00 30.18 145 LEU C C 1
ATOM 4142 O O . LEU C 1 131 ? -2.093 -33.008 19.140 1.00 26.56 145 LEU C O 1
ATOM 4147 N N . ALA C 1 132 ? -4.165 -32.406 19.788 1.00 29.73 146 ALA C N 1
ATOM 4148 C CA . ALA C 1 132 ? -4.375 -33.606 20.579 1.00 28.04 146 ALA C CA 1
ATOM 4149 C C . ALA C 1 132 ? -4.335 -34.855 19.701 1.00 25.21 146 ALA C C 1
ATOM 4150 O O . ALA C 1 132 ? -3.727 -35.850 20.076 1.00 27.24 146 ALA C O 1
ATOM 4152 N N . THR C 1 133 ? -4.960 -34.794 18.525 1.00 28.20 147 THR C N 1
ATOM 4153 C CA . THR C 1 133 ? -4.973 -35.945 17.624 1.00 28.63 147 THR C CA 1
ATOM 4154 C C . THR C 1 133 ? -3.586 -36.232 17.049 1.00 30.43 147 THR C C 1
ATOM 4155 O O . THR C 1 133 ? -3.286 -37.375 16.710 1.00 29.52 147 THR C O 1
ATOM 4159 N N . GLU C 1 134 ? -2.733 -35.213 16.961 1.00 25.10 148 GLU C N 1
ATOM 4160 C CA . GLU C 1 134 ? -1.345 -35.440 16.552 1.00 30.92 148 GLU C CA 1
ATOM 4161 C C . GLU C 1 134 ? -0.634 -36.353 17.538 1.00 31.77 148 GLU C C 1
ATOM 4162 O O . GLU C 1 134 ? 0.250 -37.124 17.166 1.00 30.33 148 GLU C O 1
ATOM 4168 N N . ILE C 1 135 ? -1.067 -36.285 18.792 1.00 31.15 149 ILE C N 1
ATOM 4169 C CA . ILE C 1 135 ? -0.445 -37.021 19.879 1.00 26.74 149 ILE C CA 1
ATOM 4170 C C . ILE C 1 135 ? -1.104 -38.382 20.076 1.00 28.77 149 ILE C C 1
ATOM 4171 O O . ILE C 1 135 ? -0.422 -39.391 20.285 1.00 23.37 149 ILE C O 1
ATOM 4176 N N . VAL C 1 136 ? -2.429 -38.409 19.987 1.00 19.92 150 VAL C N 1
ATOM 4177 C CA . VAL C 1 136 ? -3.184 -39.584 20.393 1.00 29.57 150 VAL C CA 1
ATOM 4178 C C . VAL C 1 136 ? -3.953 -40.268 19.254 1.00 34.82 150 VAL C C 1
ATOM 4179 O O . VAL C 1 136 ? -4.532 -41.337 19.443 1.00 41.44 150 VAL C O 1
ATOM 4183 N N . GLY C 1 137 ? -3.937 -39.667 18.069 1.00 34.52 151 GLY C N 1
ATOM 4184 C CA . GLY C 1 137 ? -4.640 -40.214 16.921 1.00 31.79 151 GLY C CA 1
ATOM 4185 C C . GLY C 1 137 ? -6.146 -40.076 17.026 1.00 34.22 151 GLY C C 1
ATOM 4186 O O . GLY C 1 137 ? -6.645 -39.196 17.724 1.00 38.55 151 GLY C O 1
ATOM 4187 N N . ASP C 1 138 ? -6.875 -40.942 16.328 1.00 34.10 152 ASP C N 1
ATOM 4188 C CA . ASP C 1 138 ? -8.334 -40.917 16.373 1.00 35.69 152 ASP C CA 1
ATOM 4189 C C . ASP C 1 138 ? -8.792 -41.569 17.669 1.00 41.12 152 ASP C C 1
ATOM 4190 O O . ASP C 1 138 ? -9.114 -42.756 17.710 1.00 44.28 152 ASP C O 1
ATOM 4195 N N . ASP C 1 139 ? -8.804 -40.768 18.726 1.00 40.09 153 ASP C N 1
ATOM 4196 C CA . ASP C 1 139 ? -9.007 -41.230 20.092 1.00 34.73 153 ASP C CA 1
ATOM 4197 C C . ASP C 1 139 ? -9.891 -40.202 20.787 1.00 34.26 153 ASP C C 1
ATOM 4198 O O . ASP C 1 139 ? -9.648 -39.003 20.665 1.00 35.46 153 ASP C O 1
ATOM 4203 N N . PRO C 1 140 ? -10.934 -40.661 21.496 1.00 35.68 154 PRO C N 1
ATOM 4204 C CA . PRO C 1 140 ? -11.861 -39.719 22.137 1.00 37.89 154 PRO C CA 1
ATOM 4205 C C . PRO C 1 140 ? -11.189 -38.796 23.153 1.00 31.57 154 PRO C C 1
ATOM 4206 O O . PRO C 1 140 ? -11.712 -37.716 23.421 1.00 35.71 154 PRO C O 1
ATOM 4210 N N . ARG C 1 141 ? -10.027 -39.191 23.662 1.00 25.98 155 ARG C N 1
ATOM 4211 C CA . ARG C 1 141 ? -9.269 -38.361 24.595 1.00 33.46 155 ARG C CA 1
ATOM 4212 C C . ARG C 1 141 ? -8.829 -37.033 23.985 1.00 34.34 155 ARG C C 1
ATOM 4213 O O . ARG C 1 141 ? -8.441 -36.119 24.708 1.00 28.87 155 ARG C O 1
ATOM 4221 N N . ALA C 1 142 ? -8.883 -36.928 22.660 1.00 29.78 156 ALA C N 1
ATOM 4222 C CA . ALA C 1 142 ? -8.477 -35.703 21.975 1.00 29.53 156 ALA C CA 1
ATOM 4223 C C . ALA C 1 142 ? -9.376 -34.509 22.321 1.00 32.71 156 ALA C C 1
ATOM 4224 O O . ALA C 1 142 ? -8.985 -33.352 22.136 1.00 30.03 156 ALA C O 1
ATOM 4226 N N . GLU C 1 143 ? -10.572 -34.792 22.829 1.00 28.45 157 GLU C N 1
ATOM 4227 C CA . GLU C 1 143 ? -11.507 -33.748 23.239 1.00 28.33 157 GLU C CA 1
ATOM 4228 C C . GLU C 1 143 ? -11.129 -33.134 24.585 1.00 31.12 157 GLU C C 1
ATOM 4229 O O . GLU C 1 143 ? -11.546 -32.026 24.911 1.00 28.43 157 GLU C O 1
ATOM 4235 N N . LEU C 1 144 ? -10.340 -33.868 25.363 1.00 32.49 158 LEU C N 1
ATOM 4236 C CA . LEU C 1 144 ? -10.085 -33.525 26.764 1.00 30.55 158 LEU C CA 1
ATOM 4237 C C . LEU C 1 144 ? -9.245 -32.262 27.044 1.00 29.36 158 LEU C C 1
ATOM 4238 O O . LEU C 1 144 ? -9.569 -31.526 27.972 1.00 26.25 158 LEU C O 1
ATOM 4243 N N . PRO C 1 145 ? -8.154 -32.021 26.282 1.00 27.73 159 PRO C N 1
ATOM 4244 C CA . PRO C 1 145 ? -7.324 -30.851 26.615 1.00 24.68 159 PRO C CA 1
ATOM 4245 C C . PRO C 1 145 ? -8.058 -29.503 26.634 1.00 27.39 159 PRO C C 1
ATOM 4246 O O . PRO C 1 145 ? -7.739 -28.649 27.466 1.00 19.35 159 PRO C O 1
ATOM 4250 N N . PHE C 1 146 ? -9.025 -29.318 25.745 1.00 24.52 160 PHE C N 1
ATOM 4251 C CA . PHE C 1 146 ? -9.786 -28.075 25.714 1.00 24.39 160 PHE C CA 1
ATOM 4252 C C . PHE C 1 146 ? -10.598 -27.848 26.986 1.00 26.94 160 PHE C C 1
ATOM 4253 O O . PHE C 1 146 ? -10.585 -26.755 27.553 1.00 29.24 160 PHE C O 1
ATOM 4261 N N . HIS C 1 147 ? -11.303 -28.880 27.428 1.00 25.27 161 HIS C N 1
ATOM 4262 C CA . HIS C 1 147 ? -12.149 -28.777 28.608 1.00 28.94 161 HIS C CA 1
ATOM 4263 C C . HIS C 1 147 ? -11.327 -28.618 29.881 1.00 25.19 161 HIS C C 1
ATOM 4264 O O . HIS C 1 147 ? -11.726 -27.908 30.804 1.00 28.59 161 HIS C O 1
ATOM 4271 N N . ILE C 1 148 ? -10.172 -29.273 29.914 1.00 26.83 162 ILE C N 1
ATOM 4272 C CA . ILE C 1 148 ? -9.248 -29.148 31.033 1.00 24.01 162 ILE C CA 1
ATOM 4273 C C . ILE C 1 148 ? -8.746 -27.710 31.119 1.00 28.60 162 ILE C C 1
ATOM 4274 O O . ILE C 1 148 ? -8.665 -27.127 32.204 1.00 24.01 162 ILE C O 1
ATOM 4279 N N . THR C 1 149 ? -8.415 -27.140 29.966 1.00 27.20 163 THR C N 1
ATOM 4280 C CA . THR C 1 149 ? -8.025 -25.738 29.896 1.00 24.09 163 THR C CA 1
ATOM 4281 C C . THR C 1 149 ? -9.133 -24.833 30.429 1.00 24.46 163 THR C C 1
ATOM 4282 O O . THR C 1 149 ? -8.881 -23.927 31.221 1.00 31.97 163 THR C O 1
ATOM 4286 N N . MET C 1 150 ? -10.358 -25.091 29.988 1.00 21.25 164 MET C N 1
ATOM 4287 C CA . MET C 1 150 ? -11.496 -24.247 30.324 1.00 23.20 164 MET C CA 1
ATOM 4288 C C . MET C 1 150 ? -11.953 -24.416 31.772 1.00 24.91 164 MET C C 1
ATOM 4289 O O . MET C 1 150 ? -12.692 -23.579 32.284 1.00 25.03 164 MET C O 1
ATOM 4294 N N . SER C 1 151 ? -11.496 -25.473 32.440 1.00 21.01 165 SER C N 1
ATOM 4295 C CA . SER C 1 151 ? -11.945 -25.758 33.803 1.00 29.70 165 SER C CA 1
ATOM 4296 C C . SER C 1 151 ? -11.462 -24.696 34.792 1.00 30.21 165 SER C C 1
ATOM 4297 O O . SER C 1 151 ? -11.956 -24.614 35.918 1.00 32.03 165 SER C O 1
ATOM 4300 N N . VAL C 1 152 ? -10.506 -23.877 34.363 1.00 23.43 166 VAL C N 1
ATOM 4301 C CA . VAL C 1 152 ? -10.007 -22.788 35.191 1.00 28.85 166 VAL C CA 1
ATOM 4302 C C . VAL C 1 152 ? -11.114 -21.772 35.468 1.00 27.70 166 VAL C C 1
ATOM 4303 O O . VAL C 1 152 ? -11.061 -21.046 36.458 1.00 23.59 166 VAL C O 1
ATOM 4307 N N . ILE C 1 153 ? -12.115 -21.726 34.591 1.00 22.69 167 ILE C N 1
ATOM 4308 C CA . ILE C 1 153 ? -13.254 -20.834 34.773 1.00 25.75 167 ILE C CA 1
ATOM 4309 C C . ILE C 1 153 ? -14.036 -21.195 36.046 1.00 27.37 167 ILE C C 1
ATOM 4310 O O . ILE C 1 153 ? -14.620 -20.329 36.696 1.00 29.49 167 ILE C O 1
ATOM 4315 N N . GLU C 1 154 ? -13.998 -22.470 36.423 1.00 31.46 168 GLU C N 1
ATOM 4316 C CA . GLU C 1 154 ? -14.694 -22.953 37.612 1.00 29.73 168 GLU C CA 1
ATOM 4317 C C . GLU C 1 154 ? -13.793 -22.899 38.844 1.00 25.32 168 GLU C C 1
ATOM 4318 O O . GLU C 1 154 ? -14.196 -23.290 39.934 1.00 35.41 168 GLU C O 1
ATOM 4324 N N . MET C 1 155 ? -12.565 -22.424 38.663 1.00 26.70 169 MET C N 1
ATOM 4325 C CA . MET C 1 155 ? -11.582 -22.416 39.742 1.00 26.74 169 MET C CA 1
ATOM 4326 C C . MET C 1 155 ? -11.242 -21.026 40.269 1.00 29.16 169 MET C C 1
ATOM 4327 O O . MET C 1 155 ? -10.958 -20.864 41.454 1.00 32.01 169 MET C O 1
ATOM 4332 N N . ARG C 1 156 ? -11.263 -20.024 39.395 1.00 23.43 170 ARG C N 1
ATOM 4333 C CA . ARG C 1 156 ? -10.771 -18.704 39.773 1.00 22.13 170 ARG C CA 1
ATOM 4334 C C . ARG C 1 156 ? -11.834 -17.848 40.456 1.00 22.83 170 ARG C C 1
ATOM 4335 O O . ARG C 1 156 ? -13.036 -18.102 40.336 1.00 23.30 170 ARG C O 1
ATOM 4343 N N . ARG C 1 157 ? -11.373 -16.825 41.166 1.00 26.06 171 ARG C N 1
ATOM 4344 C CA . ARG C 1 157 ? -12.260 -15.875 41.829 1.00 30.82 171 ARG C CA 1
ATOM 4345 C C . ARG C 1 157 ? -13.012 -15.015 40.811 1.00 23.54 171 ARG C C 1
ATOM 4346 O O . ARG C 1 157 ? -12.678 -15.003 39.626 1.00 26.66 171 ARG C O 1
ATOM 4354 N N . ASN C 1 158 ? -14.028 -14.296 41.278 1.00 22.51 172 ASN C N 1
ATOM 4355 C CA . ASN C 1 158 ? -14.744 -13.355 40.421 1.00 26.40 172 ASN C CA 1
ATOM 4356 C C . ASN C 1 158 ? -15.265 -12.170 41.225 1.00 22.83 172 ASN C C 1
ATOM 4357 O O . ASN C 1 158 ? -16.461 -12.063 41.488 1.00 26.38 172 ASN C O 1
ATOM 4362 N N . ASP C 1 159 ? -14.359 -11.272 41.596 1.00 25.35 173 ASP C N 1
ATOM 4363 C CA . ASP C 1 159 ? -14.716 -10.174 42.482 1.00 26.02 173 ASP C CA 1
ATOM 4364 C C . ASP C 1 159 ? -14.043 -8.872 42.083 1.00 28.55 173 ASP C C 1
ATOM 4365 O O . ASP C 1 159 ? -14.024 -7.915 42.857 1.00 29.01 173 ASP C O 1
ATOM 4370 N N . GLY C 1 160 ? -13.485 -8.830 40.878 1.00 22.03 174 GLY C N 1
ATOM 4371 C CA . GLY C 1 160 ? -12.848 -7.616 40.417 1.00 19.48 174 GLY C CA 1
ATOM 4372 C C . GLY C 1 160 ? -11.352 -7.602 40.654 1.00 22.84 174 GLY C C 1
ATOM 4373 O O . GLY C 1 160 ? -10.654 -6.707 40.185 1.00 23.40 174 GLY C O 1
ATOM 4374 N N . LYS C 1 161 ? -10.855 -8.574 41.409 1.00 25.36 175 LYS C N 1
ATOM 4375 C CA . LYS C 1 161 ? -9.424 -8.645 41.669 1.00 26.01 175 LYS C CA 1
ATOM 4376 C C . LYS C 1 161 ? -8.782 -9.709 40.772 1.00 28.51 175 LYS C C 1
ATOM 4377 O O . LYS C 1 161 ? -9.254 -10.844 40.704 1.00 23.59 175 LYS C O 1
ATOM 4383 N N . ILE C 1 162 ? -7.715 -9.335 40.076 1.00 26.14 176 ILE C N 1
ATOM 4384 C CA . ILE C 1 162 ? -7.027 -10.252 39.168 1.00 32.14 176 ILE C CA 1
ATOM 4385 C C . ILE C 1 162 ? -6.344 -11.393 39.920 1.00 26.87 176 ILE C C 1
ATOM 4386 O O . ILE C 1 162 ? -5.504 -11.151 40.786 1.00 27.69 176 ILE C O 1
ATOM 4391 N N . PRO C 1 163 ? -6.721 -12.646 39.602 1.00 24.49 177 PRO C N 1
ATOM 4392 C CA . PRO C 1 163 ? -6.128 -13.819 40.255 1.00 31.91 177 PRO C CA 1
ATOM 4393 C C . PRO C 1 163 ? -4.615 -13.891 40.083 1.00 32.79 177 PRO C C 1
ATOM 4394 O O . PRO C 1 163 ? -3.890 -14.078 41.061 1.00 28.20 177 PRO C O 1
ATOM 4398 N N . SER C 1 164 ? -4.150 -13.731 38.850 1.00 30.84 178 SER C N 1
ATOM 4399 C CA . SER C 1 164 ? -2.724 -13.794 38.555 1.00 33.43 178 SER C CA 1
ATOM 4400 C C . SER C 1 164 ? -2.321 -12.732 37.546 1.00 29.09 178 SER C C 1
ATOM 4401 O O . SER C 1 164 ? -2.488 -12.923 36.342 1.00 30.83 178 SER C O 1
ATOM 4404 N N . PRO C 1 165 ? -1.809 -11.597 38.041 1.00 34.90 179 PRO C N 1
ATOM 4405 C CA . PRO C 1 165 ? -1.313 -10.516 37.184 1.00 32.40 179 PRO C CA 1
ATOM 4406 C C . PRO C 1 165 ? -0.287 -11.016 36.180 1.00 34.86 179 PRO C C 1
ATOM 4407 O O . PRO C 1 165 ? 0.534 -11.863 36.528 1.00 36.93 179 PRO C O 1
ATOM 4411 N N . LEU C 1 166 ? -0.354 -10.511 34.951 1.00 38.40 180 LEU C N 1
ATOM 4412 C CA . LEU C 1 166 ? 0.557 -10.930 33.892 1.00 41.41 180 LEU C CA 1
ATOM 4413 C C . LEU C 1 166 ? 2.013 -10.706 34.291 1.00 42.04 180 LEU C C 1
ATOM 4414 O O . LEU C 1 166 ? 2.369 -9.661 34.839 1.00 37.95 180 LEU C O 1
ATOM 4419 N N . SER C 1 167 ? 2.839 -11.716 34.037 1.00 37.82 181 SER C N 1
ATOM 4420 C CA . SER C 1 167 ? 4.259 -11.666 34.349 1.00 41.96 181 SER C CA 1
ATOM 4421 C C . SER C 1 167 ? 5.070 -12.221 33.180 1.00 37.83 181 SER C C 1
ATOM 4422 O O . SER C 1 167 ? 4.597 -13.090 32.446 1.00 34.86 181 SER C O 1
ATOM 4425 N N . ALA C 1 168 ? 6.284 -11.714 33.000 1.00 38.71 182 ALA C N 1
ATOM 4426 C CA . ALA C 1 168 ? 7.171 -12.223 31.961 1.00 38.06 182 ALA C CA 1
ATOM 4427 C C . ALA C 1 168 ? 8.142 -13.251 32.524 1.00 37.71 182 ALA C C 1
ATOM 4428 O O . ALA C 1 168 ? 8.802 -13.975 31.781 1.00 38.26 182 ALA C O 1
ATOM 4430 N N . ASP C 1 169 ? 8.216 -13.310 33.848 1.00 42.07 183 ASP C N 1
ATOM 4431 C CA . ASP C 1 169 ? 9.191 -14.152 34.532 1.00 45.39 183 ASP C CA 1
ATOM 4432 C C . ASP C 1 169 ? 8.613 -15.471 35.050 1.00 39.59 183 ASP C C 1
ATOM 4433 O O . ASP C 1 169 ? 9.360 -16.406 35.340 1.00 41.14 183 ASP C O 1
ATOM 4438 N N . SER C 1 170 ? 7.293 -15.552 35.182 1.00 37.99 184 SER C N 1
ATOM 4439 C CA . SER C 1 170 ? 6.695 -16.740 35.785 1.00 37.52 184 SER C CA 1
ATOM 4440 C C . SER C 1 170 ? 5.290 -17.045 35.272 1.00 32.12 184 SER C C 1
ATOM 4441 O O . SER C 1 170 ? 4.599 -16.178 34.743 1.00 35.79 184 SER C O 1
ATOM 4444 N N . LEU C 1 171 ? 4.879 -18.295 35.450 1.00 31.51 185 LEU C N 1
ATOM 4445 C CA . LEU C 1 171 ? 3.537 -18.737 35.104 1.00 28.30 185 LEU C CA 1
ATOM 4446 C C . LEU C 1 171 ? 2.723 -18.989 36.369 1.00 33.93 185 LEU C C 1
ATOM 4447 O O . LEU C 1 171 ? 3.272 -19.429 37.382 1.00 31.04 185 LEU C O 1
ATOM 4452 N N . PRO C 1 172 ? 1.413 -18.696 36.325 1.00 25.55 186 PRO C N 1
ATOM 4453 C CA . PRO C 1 172 ? 0.563 -19.018 37.477 1.00 30.87 186 PRO C CA 1
ATOM 4454 C C . PRO C 1 172 ? 0.528 -20.528 37.713 1.00 31.36 186 PRO C C 1
ATOM 4455 O O . PRO C 1 172 ? 0.526 -21.282 36.735 1.00 29.34 186 PRO C O 1
ATOM 4459 N N . GLU C 1 173 ? 0.516 -20.953 38.978 1.00 27.05 187 GLU C N 1
ATOM 4460 C CA . GLU C 1 173 ? 0.515 -22.378 39.326 1.00 28.83 187 GLU C CA 1
ATOM 4461 C C . GLU C 1 173 ? -0.583 -23.161 38.634 1.00 25.20 187 GLU C C 1
ATOM 4462 O O . GLU C 1 173 ? -0.370 -24.284 38.173 1.00 26.90 187 GLU C O 1
ATOM 4468 N N . THR C 1 174 ? -1.767 -22.567 38.582 1.00 22.70 188 THR C N 1
ATOM 4469 C CA . THR C 1 174 ? -2.915 -23.225 37.979 1.00 29.90 188 THR C CA 1
ATOM 4470 C C . THR C 1 174 ? -2.662 -23.460 36.493 1.00 25.21 188 THR C C 1
ATOM 4471 O O . THR C 1 174 ? -3.069 -24.484 35.953 1.00 21.71 188 THR C O 1
ATOM 4475 N N . ALA C 1 175 ? -1.968 -22.529 35.843 1.00 24.35 189 ALA C N 1
ATOM 4476 C CA . ALA C 1 175 ? -1.607 -22.707 34.435 1.00 25.12 189 ALA C CA 1
ATOM 4477 C C . ALA C 1 175 ? -0.696 -23.914 34.223 1.00 22.45 189 ALA C C 1
ATOM 4478 O O . ALA C 1 175 ? -0.941 -24.733 33.342 1.00 24.13 189 ALA C O 1
ATOM 4480 N N . ILE C 1 176 ? 0.341 -24.032 35.048 1.00 26.57 190 ILE C N 1
ATOM 4481 C CA . ILE C 1 176 ? 1.270 -25.152 34.947 1.00 27.44 190 ILE C CA 1
ATOM 4482 C C . ILE C 1 176 ? 0.564 -26.477 35.214 1.00 24.30 190 ILE C C 1
ATOM 4483 O O . ILE C 1 176 ? 0.735 -27.441 34.469 1.00 28.41 190 ILE C O 1
ATOM 4488 N N . MET C 1 177 ? -0.252 -26.504 36.264 1.00 28.15 191 MET C N 1
ATOM 4489 C CA . MET C 1 177 ? -0.980 -27.705 36.648 1.00 28.95 191 MET C CA 1
ATOM 4490 C C . MET C 1 177 ? -1.903 -28.190 35.531 1.00 25.88 191 MET C C 1
ATOM 4491 O O . MET C 1 177 ? -1.938 -29.379 35.220 1.00 23.31 191 MET C O 1
ATOM 4496 N N . LEU C 1 178 ? -2.665 -27.274 34.943 1.00 24.40 192 LEU C N 1
ATOM 4497 C CA . LEU C 1 178 ? -3.621 -27.654 33.906 1.00 25.40 192 LEU C CA 1
ATOM 4498 C C . LEU C 1 178 ? -2.921 -28.078 32.611 1.00 27.22 192 LEU C C 1
ATOM 4499 O O . LEU C 1 178 ? -3.393 -28.973 31.907 1.00 22.51 192 LEU C O 1
ATOM 4504 N N . ALA C 1 179 ? -1.798 -27.438 32.299 1.00 22.97 193 ALA C N 1
ATOM 4505 C CA . ALA C 1 179 ? -1.022 -27.818 31.121 1.00 25.01 193 ALA C CA 1
ATOM 4506 C C . ALA C 1 179 ? -0.410 -29.205 31.296 1.00 22.85 193 ALA C C 1
ATOM 4507 O O . ALA C 1 179 ? -0.460 -30.039 30.387 1.00 18.22 193 ALA C O 1
ATOM 4509 N N . ASP C 1 180 ? 0.141 -29.453 32.480 1.00 22.63 194 ASP C N 1
ATOM 4510 C CA . ASP C 1 180 ? 0.647 -30.775 32.822 1.00 23.52 194 ASP C CA 1
ATOM 4511 C C . ASP C 1 180 ? -0.467 -31.812 32.731 1.00 23.97 194 ASP C C 1
ATOM 4512 O O . ASP C 1 180 ? -0.265 -32.909 32.214 1.00 25.45 194 ASP C O 1
ATOM 4517 N N . ALA C 1 181 ? -1.644 -31.454 33.231 1.00 21.28 195 ALA C N 1
ATOM 4518 C CA . ALA C 1 181 ? -2.786 -32.360 33.220 1.00 23.60 195 ALA C CA 1
ATOM 4519 C C . ALA C 1 181 ? -3.243 -32.676 31.798 1.00 24.73 195 ALA C C 1
ATOM 4520 O O . ALA C 1 181 ? -3.620 -33.809 31.492 1.00 28.34 195 ALA C O 1
ATOM 4522 N N . SER C 1 182 ? -3.194 -31.671 30.932 1.00 21.98 196 SER C N 1
ATOM 4523 C CA . SER C 1 182 ? -3.627 -31.822 29.547 1.00 23.43 196 SER C CA 1
ATOM 4524 C C . SER C 1 182 ? -2.825 -32.880 28.796 1.00 22.71 196 SER C C 1
ATOM 4525 O O . SER C 1 182 ? -3.380 -33.635 27.998 1.00 23.26 196 SER C O 1
ATOM 4528 N N . LEU C 1 183 ? -1.524 -32.936 29.058 1.00 24.08 197 LEU C N 1
ATOM 4529 C CA . LEU C 1 183 ? -0.668 -33.943 28.444 1.00 26.67 197 LEU C CA 1
ATOM 4530 C C . LEU C 1 183 ? -0.832 -35.284 29.148 1.00 26.31 197 LEU C C 1
ATOM 4531 O O . LEU C 1 183 ? -0.844 -36.331 28.503 1.00 29.95 197 LEU C O 1
ATOM 4536 N N . ALA C 1 184 ? -0.974 -35.239 30.471 1.00 23.77 198 ALA C N 1
ATOM 4537 C CA . ALA C 1 184 ? -1.133 -36.449 31.277 1.00 28.08 198 ALA C CA 1
ATOM 4538 C C . ALA C 1 184 ? -2.292 -37.329 30.808 1.00 27.56 198 ALA C C 1
ATOM 4539 O O . ALA C 1 184 ? -2.153 -38.547 30.715 1.00 32.52 198 ALA C O 1
ATOM 4541 N N . VAL C 1 185 ? -3.427 -36.716 30.495 1.00 26.71 199 VAL C N 1
ATOM 4542 C CA . VAL C 1 185 ? -4.588 -37.476 30.031 1.00 25.24 199 VAL C CA 1
ATOM 4543 C C . VAL C 1 185 ? -4.349 -38.076 28.645 1.00 28.07 199 VAL C C 1
ATOM 4544 O O . VAL C 1 185 ? -5.015 -39.036 28.248 1.00 25.70 199 VAL C O 1
ATOM 4548 N N . LEU C 1 186 ? -3.402 -37.498 27.912 1.00 29.73 200 LEU C N 1
ATOM 4549 C CA . LEU C 1 186 ? -3.046 -37.981 26.582 1.00 32.96 200 LEU C CA 1
ATOM 4550 C C . LEU C 1 186 ? -1.943 -39.034 26.632 1.00 32.80 200 LEU C C 1
ATOM 4551 O O . LEU C 1 186 ? -1.573 -39.606 25.606 1.00 30.78 200 LEU C O 1
ATOM 4556 N N . GLY C 1 187 ? -1.415 -39.287 27.825 1.00 32.33 201 GLY C N 1
ATOM 4557 C CA . GLY C 1 187 ? -0.322 -40.228 27.972 1.00 31.34 201 GLY C CA 1
ATOM 4558 C C . GLY C 1 187 ? 0.966 -39.696 27.371 1.00 37.89 201 GLY C C 1
ATOM 4559 O O . GLY C 1 187 ? 1.854 -40.465 27.004 1.00 40.30 201 GLY C O 1
ATOM 4560 N N . ALA C 1 188 ? 1.063 -38.373 27.269 1.00 31.48 202 ALA C N 1
ATOM 4561 C CA . ALA C 1 188 ? 2.219 -37.730 26.656 1.00 33.03 202 ALA C CA 1
ATOM 4562 C C . ALA C 1 188 ? 3.203 -37.236 27.710 1.00 32.26 202 ALA C C 1
ATOM 4563 O O . ALA C 1 188 ? 2.802 -36.645 28.708 1.00 34.75 202 ALA C O 1
ATOM 4565 N N . PRO C 1 189 ? 4.501 -37.486 27.494 1.00 35.68 203 PRO C N 1
ATOM 4566 C CA . PRO C 1 189 ? 5.509 -37.022 28.451 1.00 34.73 203 PRO C CA 1
ATOM 4567 C C . PRO C 1 189 ? 5.654 -35.506 28.417 1.00 34.19 203 PRO C C 1
ATOM 4568 O O . PRO C 1 189 ? 5.498 -34.896 27.357 1.00 30.97 203 PRO C O 1
ATOM 4572 N N . LEU C 1 190 ? 5.959 -34.911 29.564 1.00 30.33 204 LEU C N 1
ATOM 4573 C CA . LEU C 1 190 ? 6.118 -33.470 29.656 1.00 30.99 204 LEU C CA 1
ATOM 4574 C C . LEU C 1 190 ? 7.375 -33.046 28.899 1.00 36.63 204 LEU C C 1
ATOM 4575 O O . LEU C 1 190 ? 8.434 -33.649 29.065 1.00 40.46 204 LEU C O 1
ATOM 4580 N N . PRO C 1 191 ? 7.259 -32.014 28.051 1.00 32.63 205 PRO C N 1
ATOM 4581 C CA . PRO C 1 191 ? 8.422 -31.546 27.294 1.00 34.61 205 PRO C CA 1
ATOM 4582 C C . PRO C 1 191 ? 9.503 -30.987 28.209 1.00 36.93 205 PRO C C 1
ATOM 4583 O O . PRO C 1 191 ? 9.203 -30.528 29.317 1.00 37.84 205 PRO C O 1
ATOM 4587 N N . ALA C 1 192 ? 10.749 -31.050 27.752 1.00 37.58 206 ALA C N 1
ATOM 4588 C CA . ALA C 1 192 ? 11.866 -30.511 28.511 1.00 42.31 206 ALA C CA 1
ATOM 4589 C C . ALA C 1 192 ? 11.800 -28.993 28.510 1.00 40.12 206 ALA C C 1
ATOM 4590 O O . ALA C 1 192 ? 11.489 -28.373 27.488 1.00 39.42 206 ALA C O 1
ATOM 4592 N N . ASP C 1 193 ? 12.085 -28.409 29.667 1.00 35.39 207 ASP C N 1
ATOM 4593 C CA . ASP C 1 193 ? 12.100 -26.961 29.839 1.00 45.64 207 ASP C CA 1
ATOM 4594 C C . ASP C 1 193 ? 10.797 -26.320 29.353 1.00 39.80 207 ASP C C 1
ATOM 4595 O O . ASP C 1 193 ? 10.824 -25.287 28.684 1.00 46.01 207 ASP C O 1
ATOM 4600 N N . ARG C 1 194 ? 9.661 -26.919 29.710 1.00 37.14 208 ARG C N 1
ATOM 4601 C CA . ARG C 1 194 ? 8.360 -26.442 29.234 1.00 29.34 208 ARG C CA 1
ATOM 4602 C C . ARG C 1 194 ? 8.034 -25.030 29.705 1.00 30.40 208 ARG C C 1
ATOM 4603 O O . ARG C 1 194 ? 7.466 -24.242 28.951 1.00 28.63 208 ARG C O 1
ATOM 4611 N N . VAL C 1 195 ? 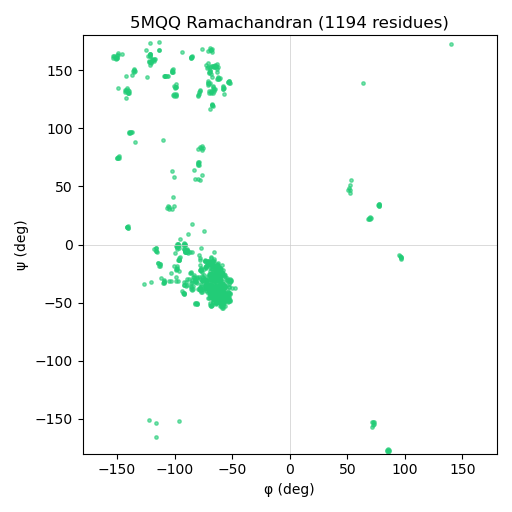8.346 -24.729 30.963 1.00 29.53 209 VAL C N 1
ATOM 4612 C CA . VAL C 1 195 ? 8.007 -23.431 31.534 1.00 32.78 209 VAL C CA 1
ATOM 4613 C C . VAL C 1 195 ? 8.824 -22.317 30.890 1.00 31.12 209 VAL C C 1
ATOM 4614 O O . VAL C 1 195 ? 8.261 -21.337 30.397 1.00 29.63 209 VAL C O 1
ATOM 4618 N N . GLU C 1 196 ? 10.147 -22.471 30.877 1.00 36.37 210 GLU C N 1
ATOM 4619 C CA . GLU C 1 196 ? 11.033 -21.474 30.272 1.00 33.71 210 GLU C CA 1
ATOM 4620 C C . GLU C 1 196 ? 10.683 -21.250 28.795 1.00 30.72 210 GLU C C 1
ATOM 4621 O O . GLU C 1 196 ? 10.632 -20.113 28.338 1.00 33.91 210 GLU C O 1
ATOM 4627 N N . LYS C 1 197 ? 10.414 -22.331 28.065 1.00 33.37 211 LYS C N 1
ATOM 4628 C CA . LYS C 1 197 ? 10.068 -22.221 26.653 1.00 31.68 211 LYS C CA 1
ATOM 4629 C C . LYS C 1 197 ? 8.787 -21.448 26.433 1.00 30.05 211 LYS C C 1
ATOM 4630 O O . LYS C 1 197 ? 8.726 -20.583 25.563 1.00 30.35 211 LYS C O 1
ATOM 4636 N N . THR C 1 198 ? 7.785 -21.727 27.260 1.00 27.47 212 THR C N 1
ATOM 4637 C CA . THR C 1 198 ? 6.500 -21.050 27.160 1.00 29.59 212 THR C CA 1
ATOM 4638 C C . THR C 1 198 ? 6.699 -19.578 27.464 1.00 28.69 212 THR C C 1
ATOM 4639 O O . THR C 1 198 ? 6.149 -18.713 26.781 1.00 27.57 212 THR C O 1
ATOM 4643 N N . LEU C 1 199 ? 7.487 -19.300 28.499 1.00 27.51 213 LEU C N 1
ATOM 4644 C CA . LEU C 1 199 ? 7.802 -17.926 28.875 1.00 27.73 213 LEU C CA 1
ATOM 4645 C C . LEU C 1 199 ? 8.553 -17.191 27.767 1.00 33.31 213 LEU C C 1
ATOM 4646 O O . LEU C 1 199 ? 8.340 -15.998 27.557 1.00 29.67 213 LEU C O 1
ATOM 4651 N N . GLU C 1 200 ? 9.446 -17.893 27.073 1.00 30.58 214 GLU C N 1
ATOM 4652 C CA . GLU C 1 200 ? 10.153 -17.285 25.948 1.00 36.67 214 GLU C CA 1
ATOM 4653 C C . GLU C 1 200 ? 9.181 -17.020 24.801 1.00 35.58 214 GLU C C 1
ATOM 4654 O O . GLU C 1 200 ? 9.224 -15.963 24.172 1.00 36.64 214 GLU C O 1
ATOM 4660 N N . LEU C 1 201 ? 8.302 -17.982 24.535 1.00 32.90 215 LEU C N 1
ATOM 4661 C CA . LEU C 1 201 ? 7.285 -17.802 23.504 1.00 36.91 215 LEU C CA 1
ATOM 4662 C C . LEU C 1 201 ? 6.329 -16.666 23.855 1.00 42.60 215 LEU C C 1
ATOM 4663 O O . LEU C 1 201 ? 5.782 -16.017 22.969 1.00 39.09 215 LEU C O 1
ATOM 4668 N N . ILE C 1 202 ? 6.143 -16.417 25.148 1.00 39.39 216 ILE C N 1
ATOM 4669 C CA . ILE C 1 202 ? 5.273 -15.325 25.578 1.00 38.55 216 ILE C CA 1
ATOM 4670 C C . ILE C 1 202 ? 5.972 -13.976 25.408 1.00 42.00 216 ILE C C 1
ATOM 4671 O O . ILE C 1 202 ? 5.378 -13.018 24.921 1.00 47.59 216 ILE C O 1
ATOM 4676 N N . LYS C 1 203 ? 7.253 -13.932 25.750 1.00 43.40 217 LYS C N 1
ATOM 4677 C CA . LYS C 1 203 ? 8.058 -12.730 25.581 1.00 45.53 217 LYS C CA 1
ATOM 4678 C C . LYS C 1 203 ? 8.165 -12.390 24.093 1.00 49.70 217 LYS C C 1
ATOM 4679 O O . LYS C 1 203 ? 7.948 -11.246 23.690 1.00 49.83 217 LYS C O 1
ATOM 4685 N N . GLN C 1 204 ? 8.544 -13.387 23.295 1.00 51.24 218 GLN C N 1
ATOM 4686 C CA . GLN C 1 204 ? 8.596 -13.279 21.841 1.00 52.41 218 GLN C CA 1
ATOM 4687 C C . GLN C 1 204 ? 7.278 -12.879 21.164 1.00 55.09 218 GLN C C 1
ATOM 4688 O O . GLN C 1 204 ? 7.291 -12.131 20.194 1.00 58.28 218 GLN C O 1
ATOM 4694 N N . ALA C 1 205 ? 6.145 -13.382 21.654 1.00 51.68 219 ALA C N 1
ATOM 4695 C CA . ALA C 1 205 ? 4.881 -13.120 20.958 1.00 58.01 219 ALA C CA 1
ATOM 4696 C C . ALA C 1 205 ? 4.300 -11.728 21.207 1.00 61.43 219 ALA C C 1
ATOM 4697 O O . ALA C 1 205 ? 3.406 -11.288 20.476 1.00 73.98 219 ALA C O 1
ATOM 4699 N N . ASP C 1 206 ? 4.852 -11.011 22.181 1.00 63.76 220 ASP C N 1
ATOM 4700 C CA . ASP C 1 206 ? 4.372 -9.673 22.531 1.00 72.98 220 ASP C CA 1
ATOM 4701 C C . ASP C 1 206 ? 5.544 -8.779 22.906 1.00 71.91 220 ASP C C 1
ATOM 4702 O O . ASP C 1 206 ? 5.865 -8.631 24.084 1.00 72.53 220 ASP C O 1
ATOM 4707 N N . PRO D 1 6 ? -45.646 -38.391 35.318 1.00 52.42 20 PRO D N 1
ATOM 4708 C CA . PRO D 1 6 ? -46.290 -37.106 35.023 1.00 49.96 20 PRO D CA 1
ATOM 4709 C C . PRO D 1 6 ? -45.471 -35.943 35.578 1.00 54.30 20 PRO D C 1
ATOM 4710 O O . PRO D 1 6 ? -45.240 -34.948 34.885 1.00 54.61 20 PRO D O 1
ATOM 4714 N N . ARG D 1 7 ? -45.030 -36.089 36.827 1.00 45.08 21 ARG D N 1
ATOM 4715 C CA . ARG D 1 7 ? -44.207 -35.081 37.489 1.00 49.79 21 ARG D CA 1
ATOM 4716 C C . ARG D 1 7 ? -42.822 -35.163 36.835 1.00 43.84 21 ARG D C 1
ATOM 4717 O O . ARG D 1 7 ? -42.109 -34.157 36.719 1.00 40.76 21 ARG D O 1
ATOM 4725 N N . GLU D 1 8 ? -42.459 -36.363 36.380 1.00 42.73 22 GLU D N 1
ATOM 4726 C CA . GLU D 1 8 ? -41.185 -36.575 35.702 1.00 42.73 22 GLU D CA 1
ATOM 4727 C C . GLU D 1 8 ? -41.212 -35.981 34.296 1.00 40.97 22 GLU D C 1
ATOM 4728 O O . GLU D 1 8 ? -40.180 -35.552 33.784 1.00 38.42 22 GLU D O 1
ATOM 4734 N N . GLU D 1 9 ? -42.390 -35.950 33.684 1.00 37.71 23 GLU D N 1
ATOM 4735 C CA . GLU D 1 9 ? -42.546 -35.285 32.402 1.00 37.93 23 GLU D CA 1
ATOM 4736 C C . GLU D 1 9 ? -42.345 -33.781 32.556 1.00 36.99 23 GLU D C 1
ATOM 4737 O O . GLU D 1 9 ? -41.718 -33.134 31.714 1.00 36.11 23 GLU D O 1
ATOM 4743 N N . ILE D 1 10 ? -42.891 -33.238 33.639 1.00 32.61 24 ILE D N 1
ATOM 4744 C CA . ILE D 1 10 ? -42.755 -31.831 33.974 1.00 31.89 24 ILE D CA 1
ATOM 4745 C C . ILE D 1 10 ? -41.293 -31.442 34.204 1.00 34.58 24 ILE D C 1
ATOM 4746 O O . ILE D 1 10 ? -40.851 -30.386 33.753 1.00 32.55 24 ILE D O 1
ATOM 4751 N N . LEU D 1 11 ? -40.546 -32.289 34.910 1.00 33.76 25 LEU D N 1
ATOM 4752 C CA . LEU D 1 11 ? -39.142 -31.999 35.194 1.00 35.22 25 LEU D CA 1
ATOM 4753 C C . LEU D 1 11 ? -38.301 -32.014 33.917 1.00 32.44 25 LEU D C 1
ATOM 4754 O O . LEU D 1 11 ? -37.435 -31.158 33.730 1.00 33.57 25 LEU D O 1
ATOM 4759 N N . ASP D 1 12 ? -38.561 -32.988 33.048 1.00 29.48 26 ASP D N 1
ATOM 4760 C CA . ASP D 1 12 ? -37.887 -33.081 31.750 1.00 30.97 26 ASP D CA 1
ATOM 4761 C C . ASP D 1 12 ? -38.120 -31.849 30.880 1.00 27.25 26 ASP D C 1
ATOM 4762 O O . ASP D 1 12 ? -37.176 -31.275 30.336 1.00 29.05 26 ASP D O 1
ATOM 4767 N N . ALA D 1 13 ? -39.383 -31.461 30.738 1.00 24.83 27 ALA D N 1
ATOM 4768 C CA . ALA D 1 13 ? -39.746 -30.308 29.923 1.00 25.22 27 ALA D CA 1
ATOM 4769 C C . ALA D 1 13 ? -39.167 -29.026 30.506 1.00 27.70 27 ALA D C 1
ATOM 4770 O O . ALA D 1 13 ? -38.760 -28.130 29.768 1.00 24.84 27 ALA D O 1
ATOM 4772 N N . SER D 1 14 ? -39.141 -28.946 31.833 1.00 25.36 28 SER D N 1
ATOM 4773 C CA . SER D 1 14 ? -38.578 -27.797 32.531 1.00 23.11 28 SER D CA 1
ATOM 4774 C C . SER D 1 14 ? -37.075 -27.702 32.294 1.00 29.57 28 SER D C 1
ATOM 4775 O O . SER D 1 14 ? -36.531 -26.613 32.094 1.00 25.45 28 SER D O 1
ATOM 4778 N N . ALA D 1 15 ? -36.413 -28.855 32.340 1.00 25.11 29 ALA D N 1
ATOM 4779 C CA . ALA D 1 15 ? -34.983 -28.954 32.070 1.00 25.78 29 ALA D CA 1
ATOM 4780 C C . ALA D 1 15 ? -34.656 -28.401 30.694 1.00 22.71 29 ALA D C 1
ATOM 4781 O O . ALA D 1 15 ? -33.720 -27.626 30.528 1.00 23.25 29 ALA D O 1
ATOM 4783 N N . GLU D 1 16 ? -35.432 -28.818 29.705 1.00 26.86 30 GLU D N 1
ATOM 4784 C CA . GLU D 1 16 ? -35.259 -28.328 28.349 1.00 28.04 30 GLU D CA 1
ATOM 4785 C C . GLU D 1 16 ? -35.396 -26.803 28.299 1.00 26.21 30 GLU D C 1
ATOM 4786 O O . GLU D 1 16 ? -34.521 -26.108 27.788 1.00 28.41 30 GLU D O 1
ATOM 4792 N N . LEU D 1 17 ? -36.489 -26.289 28.854 1.00 23.36 31 LEU D N 1
ATOM 4793 C CA . LEU D 1 17 ? -36.763 -24.853 28.835 1.00 25.15 31 LEU D CA 1
ATOM 4794 C C . LEU D 1 17 ? -35.682 -24.049 29.552 1.00 29.82 31 LEU D C 1
ATOM 4795 O O . LEU D 1 17 ? -35.221 -23.021 29.046 1.00 27.55 31 LEU D O 1
ATOM 4800 N N . PHE D 1 18 ? -35.271 -24.529 30.721 1.00 22.79 32 PHE D N 1
ATOM 4801 C CA . PHE D 1 18 ? -34.238 -23.868 31.508 1.00 25.31 32 PHE D CA 1
ATOM 4802 C C . PHE D 1 18 ? -32.885 -23.841 30.788 1.00 28.51 32 PHE D C 1
ATOM 4803 O O . PHE D 1 18 ? -32.187 -22.830 30.831 1.00 27.52 32 PHE D O 1
ATOM 4811 N N . THR D 1 19 ? -32.497 -24.951 30.158 1.00 32.31 33 THR D N 1
ATOM 4812 C CA . THR D 1 19 ? -31.212 -25.008 29.448 1.00 32.52 33 THR D CA 1
ATOM 4813 C C . THR D 1 19 ? -31.188 -24.130 28.193 1.00 35.05 33 THR D C 1
ATOM 4814 O O . THR D 1 19 ? -30.119 -23.698 27.758 1.00 34.43 33 THR D O 1
ATOM 4818 N N . ARG D 1 20 ? -32.354 -23.871 27.605 1.00 33.13 34 ARG D N 1
ATOM 4819 C CA . ARG D 1 20 ? -32.427 -23.021 26.416 1.00 25.41 34 ARG D CA 1
ATOM 4820 C C . ARG D 1 20 ? -32.603 -21.542 26.738 1.00 31.59 34 ARG D C 1
ATOM 4821 O O . ARG D 1 20 ? -32.075 -20.688 26.027 1.00 30.66 34 ARG D O 1
ATOM 4829 N N . GLN D 1 21 ? -33.337 -21.237 27.804 1.00 26.86 35 GLN D N 1
ATOM 4830 C CA . GLN D 1 21 ? -33.705 -19.850 28.088 1.00 27.25 35 GLN D CA 1
ATOM 4831 C C . GLN D 1 21 ? -33.085 -19.278 29.362 1.00 24.89 35 GLN D C 1
ATOM 4832 O O . GLN D 1 21 ? -33.038 -18.060 29.545 1.00 23.71 35 GLN D O 1
ATOM 4838 N N . GLY D 1 22 ? -32.626 -20.153 30.247 1.00 26.19 36 GLY D N 1
ATOM 4839 C CA . GLY D 1 22 ? -32.218 -19.718 31.569 1.00 23.53 36 GLY D CA 1
ATOM 4840 C C . GLY D 1 22 ? -33.445 -19.653 32.462 1.00 26.33 36 GLY D C 1
ATOM 4841 O O . GLY D 1 22 ? -34.557 -19.963 32.024 1.00 24.78 36 GLY D O 1
ATOM 4842 N N . PHE D 1 23 ? -33.254 -19.205 33.698 1.00 24.16 37 PHE D N 1
ATOM 4843 C CA . PHE D 1 23 ? -34.306 -19.252 34.705 1.00 26.82 37 PHE D CA 1
ATOM 4844 C C . PHE D 1 23 ? -35.305 -18.109 34.556 1.00 26.96 37 PHE D C 1
ATOM 4845 O O . PHE D 1 23 ? -36.515 -18.334 34.530 1.00 26.76 37 PHE D O 1
ATOM 4853 N N . ALA D 1 24 ? -34.793 -16.888 34.452 1.00 24.58 38 ALA D N 1
ATOM 4854 C CA . ALA D 1 24 ? -35.622 -15.688 34.471 1.00 27.82 38 ALA D CA 1
ATOM 4855 C C . ALA D 1 24 ? -36.680 -15.665 33.364 1.00 29.31 38 ALA D C 1
ATOM 4856 O O . ALA D 1 24 ? -37.810 -15.230 33.585 1.00 26.03 38 ALA D O 1
ATOM 4858 N N . THR D 1 25 ? -36.317 -16.146 32.179 1.00 32.12 39 THR D N 1
ATOM 4859 C CA . THR D 1 25 ? -37.183 -16.019 31.008 1.00 28.23 39 THR D CA 1
ATOM 4860 C C . THR D 1 25 ? -38.237 -17.130 30.920 1.00 26.48 39 THR D C 1
ATOM 4861 O O . THR D 1 25 ? -39.329 -16.926 30.392 1.00 26.45 39 THR D O 1
ATOM 4865 N N . THR D 1 26 ? -37.921 -18.292 31.476 1.00 23.75 40 THR D N 1
ATOM 4866 C CA . THR D 1 26 ? -38.850 -19.421 31.498 1.00 26.17 40 THR D CA 1
ATOM 4867 C C . THR D 1 26 ? -40.069 -19.120 32.375 1.00 28.88 40 THR D C 1
ATOM 4868 O O . THR D 1 26 ? -39.933 -18.551 33.452 1.00 22.96 40 THR D O 1
ATOM 4872 N N . SER D 1 27 ? -41.263 -19.460 31.901 1.00 26.89 41 SER D N 1
ATOM 4873 C CA . SER D 1 27 ? -42.465 -19.261 32.708 1.00 25.96 41 SER D CA 1
ATOM 4874 C C . SER D 1 27 ? -43.131 -20.603 32.979 1.00 31.25 41 SER D C 1
ATOM 4875 O O . SER D 1 27 ? -42.889 -21.574 32.263 1.00 32.62 41 SER D O 1
ATOM 4878 N N . THR D 1 28 ? -43.962 -20.656 34.015 1.00 24.43 42 THR D N 1
ATOM 4879 C CA . THR D 1 28 ? -44.703 -21.869 34.331 1.00 28.26 42 THR D CA 1
ATOM 4880 C C . THR D 1 28 ? -45.732 -22.150 33.240 1.00 30.52 42 THR D C 1
ATOM 4881 O O . THR D 1 28 ? -46.054 -23.301 32.958 1.00 28.14 42 THR D O 1
ATOM 4885 N N . HIS D 1 29 ? -46.232 -21.084 32.622 1.00 29.95 43 HIS D N 1
ATOM 4886 C CA . HIS D 1 29 ? -47.129 -21.197 31.476 1.00 34.50 43 HIS D CA 1
ATOM 4887 C C . HIS D 1 29 ? -46.477 -22.025 30.363 1.00 30.58 43 HIS D C 1
ATOM 4888 O O . HIS D 1 29 ? -47.115 -22.901 29.781 1.00 26.86 43 HIS D O 1
ATOM 4895 N N . GLN D 1 30 ? -45.201 -21.757 30.090 1.00 26.73 44 GLN D N 1
ATOM 4896 C CA . GLN D 1 30 ? -44.448 -22.503 29.078 1.00 27.53 44 GLN D CA 1
ATOM 4897 C C . GLN D 1 30 ? -44.293 -23.967 29.452 1.00 26.00 44 GLN D C 1
ATOM 4898 O O . GLN D 1 30 ? -44.389 -24.849 28.603 1.00 24.18 44 GLN D O 1
ATOM 4904 N N . ILE D 1 31 ? -44.000 -24.219 30.723 1.00 28.25 45 ILE D N 1
ATOM 4905 C CA . ILE D 1 31 ? -43.819 -25.584 31.191 1.00 23.27 45 ILE D CA 1
ATOM 4906 C C . ILE D 1 31 ? -45.117 -26.369 31.015 1.00 23.36 45 ILE D C 1
ATOM 4907 O O . ILE D 1 31 ? -45.101 -27.506 30.545 1.00 25.28 45 ILE D O 1
ATOM 4912 N N . ALA D 1 32 ? -46.240 -25.755 31.373 1.00 22.71 46 ALA D N 1
ATOM 4913 C CA . ALA D 1 32 ? -47.539 -26.410 31.227 1.00 27.57 46 ALA D CA 1
ATOM 4914 C C . ALA D 1 32 ? -47.868 -26.677 29.758 1.00 27.27 46 ALA D C 1
ATOM 4915 O O . ALA D 1 32 ? -48.332 -27.761 29.415 1.00 27.94 46 ALA D O 1
ATOM 4917 N N . ASP D 1 33 ? -47.632 -25.692 28.894 1.00 24.39 47 ASP D N 1
ATOM 4918 C CA . ASP D 1 33 ? -47.851 -25.881 27.459 1.00 28.98 47 ASP D CA 1
ATOM 4919 C C . ASP D 1 33 ? -46.962 -26.984 26.892 1.00 31.26 47 ASP D C 1
ATOM 4920 O O . ASP D 1 33 ? -47.405 -27.789 26.073 1.00 30.96 47 ASP D O 1
ATOM 4925 N N . ALA D 1 34 ? -45.710 -27.026 27.342 1.00 29.59 48 ALA D N 1
ATOM 4926 C CA . ALA D 1 34 ? -44.749 -28.006 26.841 1.00 29.69 48 ALA D CA 1
ATOM 4927 C C . ALA D 1 34 ? -45.210 -29.446 27.069 1.00 28.72 48 ALA D C 1
ATOM 4928 O O . ALA D 1 34 ? -45.094 -30.278 26.171 1.00 28.75 48 ALA D O 1
ATOM 4930 N N . VAL D 1 35 ? -45.747 -29.739 28.250 1.00 27.63 49 VAL D N 1
ATOM 4931 C CA . VAL D 1 35 ? -46.186 -31.101 28.557 1.00 28.28 49 VAL D CA 1
ATOM 4932 C C . VAL D 1 35 ? -47.645 -31.320 28.189 1.00 26.47 49 VAL D C 1
ATOM 4933 O O . VAL D 1 35 ? -48.146 -32.441 28.250 1.00 30.98 49 VAL D O 1
ATOM 4937 N N . GLY D 1 36 ? -48.319 -30.251 27.782 1.00 27.59 50 GLY D N 1
ATOM 4938 C CA . GLY D 1 36 ? -49.682 -30.360 27.298 1.00 29.49 50 GLY D CA 1
ATOM 4939 C C . GLY D 1 36 ? -50.735 -30.510 28.381 1.00 32.48 50 GLY D C 1
ATOM 4940 O O . GLY D 1 36 ? -51.718 -31.222 28.201 1.00 34.87 50 GLY D O 1
ATOM 4941 N N . ILE D 1 37 ? -50.527 -29.857 29.518 1.00 34.39 51 ILE D N 1
ATOM 4942 C CA . ILE D 1 37 ? -51.527 -29.868 30.581 1.00 36.79 51 ILE D CA 1
ATOM 4943 C C . ILE D 1 37 ? -51.965 -28.448 30.911 1.00 35.83 51 ILE D C 1
ATOM 4944 O O . ILE D 1 37 ? -51.289 -27.483 30.551 1.00 33.59 51 ILE D O 1
ATOM 4949 N N . ARG D 1 38 ? -53.107 -28.317 31.581 1.00 44.34 52 ARG D N 1
ATOM 4950 C CA . ARG D 1 38 ? -53.577 -27.003 31.998 1.00 43.50 52 ARG D CA 1
ATOM 4951 C C . ARG D 1 38 ? -52.673 -26.500 33.115 1.00 43.69 52 ARG D C 1
ATOM 4952 O O . ARG D 1 38 ? -52.075 -27.302 33.835 1.00 41.19 52 ARG D O 1
ATOM 4960 N N . GLN D 1 39 ? -52.567 -25.180 33.252 1.00 36.44 53 GLN D N 1
ATOM 4961 C CA . GLN D 1 39 ? -51.664 -24.603 34.240 1.00 45.51 53 GLN D CA 1
ATOM 4962 C C . GLN D 1 39 ? -52.167 -24.880 35.661 1.00 50.01 53 GLN D C 1
ATOM 4963 O O . GLN D 1 39 ? -51.380 -24.950 36.609 1.00 51.95 53 GLN D O 1
ATOM 4969 N N . ALA D 1 40 ? -53.480 -25.030 35.804 1.00 50.18 54 ALA D N 1
ATOM 4970 C CA . ALA D 1 40 ? -54.064 -25.444 37.070 1.00 49.34 54 ALA D CA 1
ATOM 4971 C C . ALA D 1 40 ? -53.559 -26.836 37.441 1.00 53.83 54 ALA D C 1
ATOM 4972 O O . ALA D 1 40 ? -53.324 -27.128 38.613 1.00 51.04 54 ALA D O 1
ATOM 4974 N N . SER D 1 41 ? -53.396 -27.691 36.434 1.00 45.47 55 SER D N 1
ATOM 4975 C CA . SER D 1 41 ? -52.918 -29.046 36.665 1.00 47.15 55 SER D CA 1
ATOM 4976 C C . SER D 1 41 ? -51.427 -29.051 37.004 1.00 49.50 55 SER D C 1
ATOM 4977 O O . SER D 1 41 ? -50.965 -29.884 37.784 1.00 51.97 55 SER D O 1
ATOM 4980 N N . LEU D 1 42 ? -50.676 -28.130 36.407 1.00 47.61 56 LEU D N 1
ATOM 4981 C CA . LEU D 1 42 ? -49.256 -27.994 36.715 1.00 44.00 56 LEU D CA 1
ATOM 4982 C C . LEU D 1 42 ? -49.100 -27.469 38.130 1.00 48.21 56 LEU D C 1
ATOM 4983 O O . LEU D 1 42 ? -48.227 -27.910 38.879 1.00 49.25 56 LEU D O 1
ATOM 4988 N N . TYR D 1 43 ? -49.961 -26.520 38.483 1.00 52.07 57 TYR D N 1
ATOM 4989 C CA . TYR D 1 43 ? -49.944 -25.896 39.799 1.00 56.57 57 TYR D CA 1
ATOM 4990 C C . TYR D 1 43 ? -50.120 -26.930 40.903 1.00 54.38 57 TYR D C 1
ATOM 4991 O O . TYR D 1 43 ? -49.591 -26.775 42.003 1.00 52.88 57 TYR D O 1
ATOM 5000 N N . TYR D 1 44 ? -50.857 -27.991 40.596 1.00 53.19 58 TYR D N 1
ATOM 5001 C CA . TYR D 1 44 ? -51.022 -29.105 41.517 1.00 56.59 58 TYR D CA 1
ATOM 5002 C C . TYR D 1 44 ? -49.701 -29.797 41.879 1.00 60.23 58 TYR D C 1
ATOM 5003 O O . TYR D 1 44 ? -49.459 -30.096 43.048 1.00 60.98 58 TYR D O 1
ATOM 5012 N N . HIS D 1 45 ? -48.853 -30.046 40.881 1.00 55.84 59 HIS D N 1
ATOM 5013 C CA . HIS D 1 45 ? -47.610 -30.796 41.095 1.00 52.79 59 HIS D CA 1
ATOM 5014 C C . HIS D 1 45 ? -46.473 -29.901 41.592 1.00 55.80 59 HIS D C 1
ATOM 5015 O O . HIS D 1 45 ? -45.645 -30.319 42.399 1.00 58.83 59 HIS D O 1
ATOM 5022 N N . PHE D 1 46 ? -46.440 -28.670 41.095 1.00 54.01 60 PHE D N 1
ATOM 5023 C CA . PHE D 1 46 ? -45.418 -27.705 41.472 1.00 56.90 60 PHE D CA 1
ATOM 5024 C C . PHE D 1 46 ? -46.009 -26.300 41.623 1.00 58.74 60 PHE D C 1
ATOM 5025 O O . PHE D 1 46 ? -46.734 -25.816 40.748 1.00 59.76 60 PHE D O 1
ATOM 5033 N N . PRO D 1 47 ? -45.702 -25.640 42.747 1.00 62.52 61 PRO D N 1
ATOM 5034 C CA . PRO D 1 47 ? -46.228 -24.295 42.996 1.00 62.70 61 PRO D CA 1
ATOM 5035 C C . PRO D 1 47 ? -45.500 -23.233 42.183 1.00 59.09 61 PRO D C 1
ATOM 5036 O O . PRO D 1 47 ? -46.103 -22.225 41.812 1.00 54.80 61 PRO D O 1
ATOM 5040 N N . SER D 1 48 ? -44.216 -23.456 41.922 1.00 54.43 62 SER D N 1
ATOM 5041 C CA . SER D 1 48 ? -43.405 -22.455 41.249 1.00 52.52 62 SER D CA 1
ATOM 5042 C C . SER D 1 48 ? -42.282 -23.054 40.407 1.00 48.51 62 SER D C 1
ATOM 5043 O O . SER D 1 48 ? -41.885 -24.207 40.599 1.00 35.29 62 SER D O 1
ATOM 5046 N N . LYS D 1 49 ? -41.769 -22.256 39.475 1.00 46.86 63 LYS D N 1
ATOM 5047 C CA . LYS D 1 49 ? -40.613 -22.660 38.685 1.00 45.39 63 LYS D CA 1
ATOM 5048 C C . LYS D 1 49 ? -39.392 -22.796 39.597 1.00 40.55 63 LYS D C 1
ATOM 5049 O O . LYS D 1 49 ? -38.508 -23.615 39.342 1.00 42.57 63 LYS D O 1
ATOM 5055 N N . THR D 1 50 ? -39.346 -21.984 40.651 1.00 37.61 64 THR D N 1
ATOM 5056 C CA . THR D 1 50 ? -38.230 -22.013 41.592 1.00 37.15 64 THR D CA 1
ATOM 5057 C C . THR D 1 50 ? -38.081 -23.380 42.261 1.00 41.31 64 THR D C 1
ATOM 5058 O O . THR D 1 50 ? -36.967 -23.903 42.381 1.00 43.71 64 THR D O 1
ATOM 5062 N N . GLU D 1 51 ? -39.194 -23.965 42.685 1.00 41.81 65 GLU D N 1
ATOM 5063 C CA . GLU D 1 51 ? -39.143 -25.266 43.332 1.00 44.14 65 GLU D CA 1
ATOM 5064 C C . GLU D 1 51 ? -38.834 -26.362 42.310 1.00 38.11 65 GLU D C 1
ATOM 5065 O O . GLU D 1 51 ? -38.129 -27.326 42.606 1.00 39.01 65 GLU D O 1
ATOM 5071 N N . ILE D 1 52 ? -39.332 -26.188 41.090 1.00 42.73 66 ILE D N 1
ATOM 5072 C CA . ILE D 1 52 ? -38.984 -27.084 39.991 1.00 37.39 66 ILE D CA 1
ATOM 5073 C C . ILE D 1 52 ? -37.487 -27.037 39.712 1.00 36.66 66 ILE D C 1
ATOM 5074 O O . ILE D 1 52 ? -36.825 -28.073 39.594 1.00 35.75 66 ILE D O 1
ATOM 5079 N N . PHE D 1 53 ? -36.965 -25.819 39.623 1.00 34.92 67 PHE D N 1
ATOM 5080 C CA . PHE D 1 53 ? -35.553 -25.584 39.343 1.00 39.35 67 PHE D CA 1
ATOM 5081 C C . PHE D 1 53 ? -34.643 -26.205 40.402 1.00 37.49 67 PHE D C 1
ATOM 5082 O O . PHE D 1 53 ? -33.599 -26.775 40.083 1.00 36.23 67 PHE D O 1
ATOM 5090 N N . LEU D 1 54 ? -35.064 -26.106 41.658 1.00 36.54 68 LEU D N 1
ATOM 5091 C CA . LEU D 1 54 ? -34.331 -26.680 42.781 1.00 36.35 68 LEU D CA 1
ATOM 5092 C C . LEU D 1 54 ? -34.254 -28.199 42.648 1.00 39.12 68 LEU D C 1
ATOM 5093 O O . LEU D 1 54 ? -33.199 -28.803 42.858 1.00 41.50 68 LEU D O 1
ATOM 5098 N N . THR D 1 55 ? -35.385 -28.808 42.307 1.00 39.60 69 THR D N 1
ATOM 5099 C CA . THR D 1 55 ? -35.465 -30.251 42.110 1.00 36.31 69 THR D CA 1
ATOM 5100 C C . THR D 1 55 ? -34.495 -30.754 41.033 1.00 38.65 69 THR D C 1
ATOM 5101 O O . THR D 1 55 ? -33.796 -31.749 41.226 1.00 40.87 69 THR D O 1
ATOM 5105 N N . LEU D 1 56 ? -34.444 -30.045 39.912 1.00 36.28 70 LEU D N 1
ATOM 5106 C CA . LEU D 1 56 ? -33.525 -30.364 38.817 1.00 38.98 70 LEU D CA 1
ATOM 5107 C C . LEU D 1 56 ? -32.072 -30.347 39.280 1.00 43.93 70 LEU D C 1
ATOM 5108 O O . LEU D 1 56 ? -31.301 -31.267 38.985 1.00 40.19 70 LEU D O 1
ATOM 5113 N N . LEU D 1 57 ? -31.708 -29.283 39.988 1.00 39.21 71 LEU D N 1
ATOM 5114 C CA . LEU D 1 57 ? -30.347 -29.079 40.469 1.00 38.64 71 LEU D CA 1
ATOM 5115 C C . LEU D 1 57 ? -29.868 -30.202 41.386 1.00 42.35 71 LEU D C 1
ATOM 5116 O O . LEU D 1 57 ? -28.715 -30.641 41.298 1.00 34.02 71 LEU D O 1
ATOM 5121 N N . LYS D 1 58 ? -30.777 -30.701 42.222 1.00 37.53 72 LYS D N 1
ATOM 5122 C CA . LYS D 1 58 ? -30.441 -31.712 43.222 1.00 40.14 72 LYS D CA 1
ATOM 5123 C C . LYS D 1 58 ? -30.248 -33.086 42.602 1.00 40.05 72 LYS D C 1
ATOM 5124 O O . LYS D 1 58 ? -29.422 -33.876 43.052 1.00 40.53 72 LYS D O 1
ATOM 5130 N N . SER D 1 59 ? -30.971 -33.323 41.515 1.00 36.29 73 SER D N 1
ATOM 5131 C CA . SER D 1 59 ? -30.912 -34.575 40.774 1.00 36.54 73 SER D CA 1
ATOM 5132 C C . SER D 1 59 ? -29.574 -34.767 40.074 1.00 39.05 73 SER D C 1
ATOM 5133 O O . SER D 1 59 ? -29.255 -35.863 39.606 1.00 37.92 73 SER D O 1
ATOM 5136 N N . THR D 1 60 ? -28.787 -33.699 40.041 1.00 38.79 74 THR D N 1
ATOM 5137 C CA . THR D 1 60 ? -27.499 -33.680 39.361 1.00 37.87 74 THR D CA 1
ATOM 5138 C C . THR D 1 60 ? -26.368 -34.116 40.287 1.00 43.65 74 THR D C 1
ATOM 5139 O O . THR D 1 60 ? -25.369 -34.691 39.839 1.00 36.44 74 THR D O 1
ATOM 5143 N N . VAL D 1 61 ? -26.534 -33.863 41.581 1.00 43.52 75 VAL D N 1
ATOM 5144 C CA . VAL D 1 61 ? -25.491 -34.185 42.546 1.00 43.41 75 VAL D CA 1
ATOM 5145 C C . VAL D 1 61 ? -25.889 -35.169 43.653 1.00 40.76 75 VAL D C 1
ATOM 5146 O O . VAL D 1 61 ? -25.062 -35.951 44.110 1.00 46.23 75 VAL D O 1
ATOM 5150 N N . GLU D 1 62 ? -27.154 -35.137 44.067 1.00 40.82 76 GLU D N 1
ATOM 5151 C CA . GLU D 1 62 ? -27.603 -35.924 45.222 1.00 47.70 76 GLU D CA 1
ATOM 5152 C C . GLU D 1 62 ? -27.436 -37.453 45.125 1.00 48.69 76 GLU D C 1
ATOM 5153 O O . GLU D 1 62 ? -27.009 -38.069 46.103 1.00 46.26 76 GLU D O 1
ATOM 5159 N N . PRO D 1 63 ? -27.770 -38.075 43.979 1.00 47.79 77 PRO D N 1
ATOM 5160 C CA . PRO D 1 63 ? -27.531 -39.527 43.980 1.00 39.66 77 PRO D CA 1
ATOM 5161 C C . PRO D 1 63 ? -26.058 -39.916 44.183 1.00 43.44 77 PRO D C 1
ATOM 5162 O O . PRO D 1 63 ? -25.785 -40.950 44.791 1.00 48.42 77 PRO D O 1
ATOM 5166 N N . SER D 1 64 ? -25.132 -39.088 43.707 1.00 41.61 78 SER D N 1
ATOM 5167 C CA . SER D 1 64 ? -23.707 -39.335 43.915 1.00 44.19 78 SER D CA 1
ATOM 5168 C C . SER D 1 64 ? -23.305 -39.074 45.360 1.00 49.89 78 SER D C 1
ATOM 5169 O O . SER D 1 64 ? -22.476 -39.801 45.905 1.00 46.76 78 SER D O 1
ATOM 5172 N N . THR D 1 65 ? -23.867 -38.026 45.967 1.00 44.94 79 THR D N 1
ATOM 5173 C CA . THR D 1 65 ? -23.551 -37.703 47.355 1.00 46.85 79 THR D CA 1
ATOM 5174 C C . THR D 1 65 ? -24.005 -38.877 48.202 1.00 46.06 79 THR D C 1
ATOM 5175 O O . THR D 1 65 ? -23.329 -39.264 49.154 1.00 53.72 79 THR D O 1
ATOM 5179 N N . VAL D 1 66 ? -25.161 -39.433 47.853 1.00 47.02 80 VAL D N 1
ATOM 5180 C CA . VAL D 1 66 ? -25.660 -40.640 48.497 1.00 48.06 80 VAL D CA 1
ATOM 5181 C C . VAL D 1 66 ? -24.735 -41.826 48.238 1.00 48.19 80 VAL D C 1
ATOM 5182 O O . VAL D 1 66 ? -24.312 -42.517 49.169 1.00 52.96 80 VAL D O 1
ATOM 5186 N N . LEU D 1 67 ? -24.411 -42.036 46.964 1.00 47.38 81 LEU D N 1
ATOM 5187 C CA . LEU D 1 67 ? -23.530 -43.125 46.545 1.00 51.61 81 LEU D CA 1
ATOM 5188 C C . LEU D 1 67 ? -22.154 -43.009 47.202 1.00 55.13 81 LEU D C 1
ATOM 5189 O O . LEU D 1 67 ? -21.534 -44.014 47.551 1.00 57.67 81 LEU D O 1
ATOM 5194 N N . ALA D 1 68 ? -21.703 -41.775 47.396 1.00 51.31 82 ALA D N 1
ATOM 5195 C CA . ALA D 1 68 ? -20.386 -41.483 47.954 1.00 51.77 82 ALA D CA 1
ATOM 5196 C C . ALA D 1 68 ? -20.273 -42.097 49.341 1.00 58.19 82 ALA D C 1
ATOM 5197 O O . ALA D 1 68 ? -19.196 -42.522 49.767 1.00 54.13 82 ALA D O 1
ATOM 5199 N N . GLU D 1 69 ? -21.395 -42.162 50.046 1.00 55.73 83 GLU D N 1
ATOM 5200 C CA . GLU D 1 69 ? -21.377 -42.667 51.408 1.00 65.13 83 GLU D CA 1
ATOM 5201 C C . GLU D 1 69 ? -21.089 -44.161 51.402 1.00 66.09 83 GLU D C 1
ATOM 5202 O O . GLU D 1 69 ? -20.676 -44.727 52.410 1.00 66.89 83 GLU D O 1
ATOM 5208 N N . ASP D 1 70 ? -21.308 -44.797 50.255 1.00 61.26 84 ASP D N 1
ATOM 5209 C CA . ASP D 1 70 ? -20.912 -46.191 50.071 1.00 62.25 84 ASP D CA 1
ATOM 5210 C C . ASP D 1 70 ? -19.475 -46.295 49.577 1.00 64.64 84 ASP D C 1
ATOM 5211 O O . ASP D 1 70 ? -18.791 -47.292 49.827 1.00 67.26 84 ASP D O 1
ATOM 5216 N N . LEU D 1 71 ? -19.038 -45.282 48.831 1.00 70.23 85 LEU D N 1
ATOM 5217 C CA . LEU D 1 71 ? -17.686 -45.266 48.253 1.00 62.89 85 LEU D CA 1
ATOM 5218 C C . LEU D 1 71 ? -16.638 -44.744 49.218 1.00 64.91 85 LEU D C 1
ATOM 5219 O O . LEU D 1 71 ? -15.481 -45.166 49.171 1.00 70.65 85 LEU D O 1
ATOM 5224 N N . SER D 1 72 ? -17.037 -43.820 50.086 1.00 70.93 86 SER D N 1
ATOM 5225 C CA . SER D 1 72 ? -16.138 -43.331 51.121 1.00 72.23 86 SER D CA 1
ATOM 5226 C C . SER D 1 72 ? -15.815 -44.511 52.031 1.00 76.47 86 SER D C 1
ATOM 5227 O O . SER D 1 72 ? -14.746 -44.592 52.627 1.00 79.84 86 SER D O 1
ATOM 5230 N N . THR D 1 73 ? -16.755 -45.451 52.062 1.00 73.61 87 THR D N 1
ATOM 5231 C CA . THR D 1 73 ? -16.632 -46.699 52.796 1.00 77.35 87 THR D CA 1
ATOM 5232 C C . THR D 1 73 ? -16.140 -47.764 51.821 1.00 72.05 87 THR D C 1
ATOM 5233 O O . THR D 1 73 ? -15.432 -47.439 50.851 1.00 67.35 87 THR D O 1
ATOM 5237 N N . LEU D 1 74 ? -16.493 -49.024 52.079 1.00 73.73 88 LEU D N 1
ATOM 5238 C CA . LEU D 1 74 ? -16.104 -50.155 51.216 1.00 72.88 88 LEU D CA 1
ATOM 5239 C C . LEU D 1 74 ? -14.597 -50.376 51.168 1.00 75.20 88 LEU D C 1
ATOM 5240 O O . LEU D 1 74 ? -13.813 -49.430 51.091 1.00 73.89 88 LEU D O 1
ATOM 5245 N N . ASP D 1 75 ? -14.202 -51.642 51.203 1.00 81.91 89 ASP D N 1
ATOM 5246 C CA . ASP D 1 75 ? -12.793 -52.010 51.305 1.00 80.05 89 ASP D CA 1
ATOM 5247 C C . ASP D 1 75 ? -12.002 -52.020 49.993 1.00 74.87 89 ASP D C 1
ATOM 5248 O O . ASP D 1 75 ? -11.530 -53.081 49.556 1.00 72.57 89 ASP D O 1
ATOM 5253 N N . ALA D 1 76 ? -11.845 -50.871 49.350 1.00 72.63 90 ALA D N 1
ATOM 5254 C CA . ALA D 1 76 ? -10.881 -50.805 48.263 1.00 60.25 90 ALA D CA 1
ATOM 5255 C C . ALA D 1 76 ? -9.766 -49.826 48.614 1.00 51.33 90 ALA D C 1
ATOM 5256 O O . ALA D 1 76 ? -9.495 -49.586 49.788 1.00 58.43 90 ALA D O 1
ATOM 5258 N N . GLY D 1 77 ? -9.142 -49.248 47.597 1.00 50.28 91 GLY D N 1
ATOM 5259 C CA . GLY D 1 77 ? -8.095 -48.266 47.807 1.00 42.74 91 GLY D CA 1
ATOM 5260 C C . GLY D 1 77 ? -8.655 -46.960 47.290 1.00 38.28 91 GLY D C 1
ATOM 5261 O O . GLY D 1 77 ? -9.693 -46.976 46.627 1.00 35.59 91 GLY D O 1
ATOM 5262 N N . PRO D 1 78 ? -7.999 -45.828 47.600 1.00 34.98 92 PRO D N 1
ATOM 5263 C CA . PRO D 1 78 ? -8.543 -44.542 47.151 1.00 34.12 92 PRO D CA 1
ATOM 5264 C C . PRO D 1 78 ? -8.572 -44.393 45.628 1.00 37.15 92 PRO D C 1
ATOM 5265 O O . PRO D 1 78 ? -9.432 -43.664 45.131 1.00 33.31 92 PRO D O 1
ATOM 5269 N N . GLU D 1 79 ? -7.669 -45.060 44.909 1.00 33.71 93 GLU D N 1
ATOM 5270 C CA . GLU D 1 79 ? -7.682 -45.006 43.449 1.00 34.25 93 GLU D CA 1
ATOM 5271 C C . GLU D 1 79 ? -8.950 -45.662 42.913 1.00 32.65 93 GLU D C 1
ATOM 5272 O O . GLU D 1 79 ? -9.620 -45.107 42.047 1.00 29.66 93 GLU D O 1
ATOM 5278 N N . MET D 1 80 ? -9.277 -46.837 43.446 1.00 29.24 94 MET D N 1
ATOM 5279 C CA . MET D 1 80 ? -10.456 -47.588 43.022 1.00 32.64 94 MET D CA 1
ATOM 5280 C C . MET D 1 80 ? -11.742 -46.867 43.391 1.00 29.05 94 MET D C 1
ATOM 5281 O O . MET D 1 80 ? -12.701 -46.827 42.623 1.00 29.36 94 MET D O 1
ATOM 5286 N N . ARG D 1 81 ? -11.751 -46.305 44.587 1.00 31.47 95 ARG D N 1
ATOM 5287 C CA . ARG D 1 81 ? -12.894 -45.569 45.091 1.00 30.57 95 ARG D CA 1
ATOM 5288 C C . ARG D 1 81 ? -13.141 -44.324 44.236 1.00 31.46 95 ARG D C 1
ATOM 5289 O O . ARG D 1 81 ? -14.276 -44.058 43.833 1.00 30.80 95 ARG D O 1
ATOM 5297 N N . LEU D 1 82 ? -12.073 -43.592 43.925 1.00 31.49 96 LEU D N 1
ATOM 5298 C CA . LEU D 1 82 ? -12.167 -42.408 43.065 1.00 30.65 96 LEU D CA 1
ATOM 5299 C C . LEU D 1 82 ? -12.621 -42.740 41.644 1.00 29.67 96 LEU D C 1
ATOM 5300 O O . LEU D 1 82 ? -13.474 -42.051 41.087 1.00 30.28 96 LEU D O 1
ATOM 5305 N N . TRP D 1 83 ? -12.052 -43.791 41.061 1.00 30.24 97 TRP D N 1
ATOM 5306 C CA . TRP D 1 83 ? -12.414 -44.199 39.706 1.00 28.71 97 TRP D CA 1
ATOM 5307 C C . TRP D 1 83 ? -13.899 -44.516 39.651 1.00 33.39 97 TRP D C 1
ATOM 5308 O O . TRP D 1 83 ? -14.602 -44.115 38.721 1.00 31.21 97 TRP D O 1
ATOM 5319 N N . ALA D 1 84 ? -14.364 -45.228 40.671 1.00 29.57 98 ALA D N 1
ATOM 5320 C CA . ALA D 1 84 ? -15.759 -45.633 40.776 1.00 31.31 98 ALA D CA 1
ATOM 5321 C C . ALA D 1 84 ? -16.724 -44.452 40.883 1.00 27.00 98 ALA D C 1
ATOM 5322 O O . ALA D 1 84 ? -17.792 -44.475 40.275 1.00 29.05 98 ALA D O 1
ATOM 5324 N N . ILE D 1 85 ? -16.367 -43.439 41.670 1.00 27.85 99 ILE D N 1
ATOM 5325 C CA . ILE D 1 85 ? -17.244 -42.286 41.855 1.00 30.17 99 ILE D CA 1
ATOM 5326 C C . ILE D 1 85 ? -17.272 -41.388 40.617 1.00 30.63 99 ILE D C 1
ATOM 5327 O O . ILE D 1 85 ? -18.324 -40.860 40.264 1.00 29.19 99 ILE D O 1
ATOM 5332 N N . VAL D 1 86 ? -16.128 -41.230 39.954 1.00 29.27 100 VAL D N 1
ATOM 5333 C CA . VAL D 1 86 ? -16.055 -40.430 38.735 1.00 24.91 100 VAL D CA 1
ATOM 5334 C C . VAL D 1 86 ? -16.897 -41.064 37.632 1.00 23.96 100 VAL D C 1
ATOM 5335 O O . VAL D 1 86 ? -17.703 -40.392 36.998 1.00 28.66 100 VAL D O 1
ATOM 5339 N N . ALA D 1 87 ? -16.716 -42.362 37.413 1.00 26.06 101 ALA D N 1
ATOM 5340 C CA . ALA D 1 87 ? -17.461 -43.063 36.372 1.00 27.11 101 ALA D CA 1
ATOM 5341 C C . ALA D 1 87 ? -18.963 -43.057 36.659 1.00 28.92 101 ALA D C 1
ATOM 5342 O O . ALA D 1 87 ? -19.776 -42.937 35.741 1.00 28.15 101 ALA D O 1
ATOM 5344 N N . SER D 1 88 ? -19.324 -43.187 37.933 1.00 29.69 102 SER D N 1
ATOM 5345 C CA . SER D 1 88 ? -20.730 -43.232 38.333 1.00 32.60 102 SER D CA 1
ATOM 5346 C C . SER D 1 88 ? -21.409 -41.877 38.188 1.00 25.95 102 SER D C 1
ATOM 5347 O O . SER D 1 88 ? -22.567 -41.793 37.785 1.00 29.51 102 SER D O 1
ATOM 5350 N N . GLU D 1 89 ? -20.683 -40.818 38.519 1.00 28.12 103 GLU D N 1
ATOM 5351 C CA . GLU D 1 89 ? -21.214 -39.470 38.380 1.00 30.45 103 GLU D CA 1
ATOM 5352 C C . GLU D 1 89 ? -21.381 -39.118 36.905 1.00 25.96 103 GLU D C 1
ATOM 5353 O O . GLU D 1 89 ? -22.359 -38.479 36.528 1.00 30.52 103 GLU D O 1
ATOM 5359 N N . VAL D 1 90 ? -20.429 -39.530 36.073 1.00 28.63 104 VAL D N 1
ATOM 5360 C CA . VAL D 1 90 ? -20.552 -39.306 34.634 1.00 29.84 104 VAL D CA 1
ATOM 5361 C C . VAL D 1 90 ? -21.695 -40.141 34.049 1.00 31.28 104 VAL D C 1
ATOM 5362 O O . VAL D 1 90 ? -22.477 -39.653 33.230 1.00 26.29 104 VAL D O 1
ATOM 5366 N N . ARG D 1 91 ? -21.793 -41.391 34.493 1.00 29.47 105 ARG D N 1
ATOM 5367 C CA . ARG D 1 91 ? -22.889 -42.275 34.107 1.00 28.06 105 ARG D CA 1
ATOM 5368 C C . ARG D 1 91 ? -24.234 -41.611 34.416 1.00 28.18 105 ARG D C 1
ATOM 5369 O O . ARG D 1 91 ? -25.158 -41.657 33.607 1.00 28.67 105 ARG D O 1
ATOM 5377 N N . LEU D 1 92 ? -24.332 -40.995 35.591 1.00 29.95 106 LEU D N 1
ATOM 5378 C CA . LEU D 1 92 ? -25.523 -40.247 35.975 1.00 30.54 106 LEU D CA 1
ATOM 5379 C C . LEU D 1 92 ? -25.796 -39.096 35.020 1.00 33.08 106 LEU D C 1
ATOM 5380 O O . LEU D 1 92 ? -26.906 -38.947 34.508 1.00 29.64 106 LEU D O 1
ATOM 5385 N N . LEU D 1 93 ? -24.769 -38.296 34.760 1.00 30.56 107 LEU D N 1
ATOM 5386 C CA . LEU D 1 93 ? -24.927 -37.116 33.920 1.00 33.54 107 LEU D CA 1
ATOM 5387 C C . LEU D 1 93 ? -25.226 -37.468 32.464 1.00 29.81 107 LEU D C 1
ATOM 5388 O O . LEU D 1 93 ? -25.716 -36.629 31.707 1.00 34.34 107 LEU D O 1
ATOM 5393 N N . LEU D 1 94 ? -24.948 -38.711 32.081 1.00 30.10 108 LEU D N 1
ATOM 5394 C CA . LEU D 1 94 ? -25.204 -39.170 30.719 1.00 28.33 108 LEU D CA 1
ATOM 5395 C C . LEU D 1 94 ? -26.529 -39.914 30.593 1.00 30.60 108 LEU D C 1
ATOM 5396 O O . LEU D 1 94 ? -26.886 -40.365 29.505 1.00 25.54 108 LEU D O 1
ATOM 5401 N N . SER D 1 95 ? -27.255 -40.043 31.702 1.00 27.99 109 SER D N 1
ATOM 5402 C CA . SER D 1 95 ? -28.446 -40.893 31.736 1.00 27.13 109 SER D CA 1
ATOM 5403 C C . SER D 1 95 ? -29.760 -40.142 31.556 1.00 21.75 109 SER D C 1
ATOM 5404 O O . SER D 1 95 ? -30.821 -40.757 31.489 1.00 27.93 109 SER D O 1
ATOM 5407 N N . THR D 1 96 ? -29.691 -38.822 31.464 1.00 26.41 110 THR D N 1
ATOM 5408 C CA . THR D 1 96 ? -30.891 -37.995 31.430 1.00 23.65 110 THR D CA 1
ATOM 5409 C C . THR D 1 96 ? -31.227 -37.510 30.020 1.00 26.10 110 THR D C 1
ATOM 5410 O O . THR D 1 96 ? -30.333 -37.300 29.196 1.00 28.66 110 THR D O 1
ATOM 5414 N N . LYS D 1 97 ? -32.515 -37.324 29.746 1.00 24.54 111 LYS D N 1
ATOM 5415 C CA . LYS D 1 97 ? -32.942 -36.824 28.440 1.00 26.04 111 LYS D CA 1
ATOM 5416 C C . LYS D 1 97 ? -32.368 -35.437 28.136 1.00 28.16 111 LYS D C 1
ATOM 5417 O O . LYS D 1 97 ? -32.066 -35.125 26.988 1.00 26.18 111 LYS D O 1
ATOM 5423 N N . TRP D 1 98 ? -32.234 -34.602 29.161 1.00 23.82 112 TRP D N 1
ATOM 5424 C CA . TRP D 1 98 ? -31.676 -33.274 28.966 1.00 23.13 112 TRP D CA 1
ATOM 5425 C C . TRP D 1 98 ? -30.425 -33.053 29.806 1.00 23.75 112 TRP D C 1
ATOM 5426 O O . TRP D 1 98 ? -30.220 -33.711 30.825 1.00 26.24 112 TRP D O 1
ATOM 5437 N N . ASN D 1 99 ? -29.588 -32.122 29.361 1.00 24.69 113 ASN D N 1
ATOM 5438 C CA . ASN D 1 99 ? -28.315 -31.849 30.014 1.00 25.92 113 ASN D CA 1
ATOM 5439 C C . ASN D 1 99 ? -28.502 -30.982 31.250 1.00 27.86 113 ASN D C 1
ATOM 5440 O O . ASN D 1 99 ? -28.108 -29.814 31.269 1.00 31.19 113 ASN D O 1
ATOM 5445 N N . VAL D 1 100 ? -29.107 -31.563 32.282 1.00 28.03 114 VAL D N 1
ATOM 5446 C CA . VAL D 1 100 ? -29.446 -30.827 33.498 1.00 29.68 114 VAL D CA 1
ATOM 5447 C C . VAL D 1 100 ? -28.213 -30.334 34.250 1.00 34.43 114 VAL D C 1
ATOM 5448 O O . VAL D 1 100 ? -28.297 -29.390 35.038 1.00 35.88 114 VAL D O 1
ATOM 5452 N N . GLY D 1 101 ? -27.068 -30.967 34.005 1.00 35.07 115 GLY D N 1
ATOM 5453 C CA . GLY D 1 101 ? -25.819 -30.524 34.596 1.00 33.61 115 GLY D CA 1
ATOM 5454 C C . GLY D 1 101 ? -25.425 -29.102 34.242 1.00 36.66 115 GLY D C 1
ATOM 5455 O O . GLY D 1 101 ? -24.725 -28.451 35.002 1.00 45.55 115 GLY D O 1
ATOM 5456 N N . ARG D 1 102 ? -25.860 -28.614 33.087 1.00 39.65 116 ARG D N 1
ATOM 5457 C CA . ARG D 1 102 ? -25.597 -27.228 32.711 1.00 40.03 116 ARG D CA 1
ATOM 5458 C C . ARG D 1 102 ? -26.291 -26.181 33.581 1.00 43.99 116 ARG D C 1
ATOM 5459 O O . ARG D 1 102 ? -25.867 -25.026 33.602 1.00 45.40 116 ARG D O 1
ATOM 5467 N N . LEU D 1 103 ? -27.354 -26.564 34.281 1.00 34.62 117 LEU D N 1
ATOM 5468 C CA . LEU D 1 103 ? -28.119 -25.589 35.054 1.00 40.80 117 LEU D CA 1
ATOM 5469 C C . LEU D 1 103 ? -27.327 -24.895 36.165 1.00 38.76 117 LEU D C 1
ATOM 5470 O O . LEU D 1 103 ? -27.613 -23.741 36.486 1.00 38.87 117 LEU D O 1
ATOM 5475 N N . TYR D 1 104 ? -26.329 -25.570 36.731 1.00 41.27 118 TYR D N 1
ATOM 5476 C CA . TYR D 1 104 ? -25.521 -24.970 37.801 1.00 40.27 118 TYR D CA 1
ATOM 5477 C C . TYR D 1 104 ? -24.762 -23.739 37.303 1.00 39.78 118 TYR D C 1
ATOM 5478 O O . TYR D 1 104 ? -24.264 -22.948 38.100 1.00 42.16 118 TYR D O 1
ATOM 5487 N N . GLN D 1 105 ? -24.641 -23.601 35.986 1.00 35.48 119 GLN D N 1
ATOM 5488 C CA . GLN D 1 105 ? -23.847 -22.525 35.408 1.00 42.07 119 GLN D CA 1
ATOM 5489 C C . GLN D 1 105 ? -24.661 -21.234 35.294 1.00 40.07 119 GLN D C 1
ATOM 5490 O O . GLN D 1 105 ? -24.127 -20.186 34.934 1.00 36.28 119 GLN D O 1
ATOM 5496 N N . LEU D 1 106 ? -25.954 -21.315 35.595 1.00 36.03 120 LEU D N 1
ATOM 5497 C CA . LEU D 1 106 ? -26.816 -20.140 35.567 1.00 31.81 120 LEU D CA 1
ATOM 5498 C C . LEU D 1 106 ? -26.586 -19.347 36.855 1.00 31.30 120 LEU D C 1
ATOM 5499 O O . LEU D 1 106 ? -26.661 -19.904 37.945 1.00 25.95 120 LEU D O 1
ATOM 5504 N N . PRO D 1 107 ? -26.321 -18.040 36.732 1.00 30.56 121 PRO D N 1
ATOM 5505 C CA . PRO D 1 107 ? -25.988 -17.183 37.877 1.00 32.41 121 PRO D CA 1
ATOM 5506 C C . PRO D 1 107 ? -26.999 -17.277 39.017 1.00 32.39 121 PRO D C 1
ATOM 5507 O O . PRO D 1 107 ? -26.620 -17.144 40.181 1.00 25.06 121 PRO D O 1
ATOM 5511 N N . ILE D 1 108 ? -28.258 -17.530 38.675 1.00 23.29 122 ILE D N 1
ATOM 5512 C CA . ILE D 1 108 ? -29.330 -17.601 39.658 1.00 30.66 122 ILE D CA 1
ATOM 5513 C C . ILE D 1 108 ? -29.097 -18.689 40.716 1.00 28.37 122 ILE D C 1
ATOM 5514 O O . ILE D 1 108 ? -29.578 -18.564 41.843 1.00 30.55 122 ILE D O 1
ATOM 5519 N N . VAL D 1 109 ? -28.342 -19.736 40.378 1.00 29.51 123 VAL D N 1
ATOM 5520 C CA . VAL D 1 109 ? -28.210 -20.872 41.291 1.00 26.55 123 VAL D CA 1
ATOM 5521 C C . VAL D 1 109 ? -27.407 -20.508 42.535 1.00 24.21 123 VAL D C 1
ATOM 5522 O O . VAL D 1 109 ? -27.457 -21.211 43.537 1.00 24.93 123 VAL D O 1
ATOM 5526 N N . GLY D 1 110 ? -26.691 -19.391 42.477 1.00 24.20 124 GLY D N 1
ATOM 5527 C CA . GLY D 1 110 ? -25.913 -18.930 43.612 1.00 26.21 124 GLY D CA 1
ATOM 5528 C C . GLY D 1 110 ? -26.788 -18.399 44.734 1.00 28.19 124 GLY D C 1
ATOM 5529 O O . GLY D 1 110 ? -26.345 -18.287 45.877 1.00 27.63 124 GLY D O 1
ATOM 5530 N N . SER D 1 111 ? -28.037 -18.088 44.400 1.00 25.78 125 SER D N 1
ATOM 5531 C CA . SER D 1 111 ? -28.983 -17.472 45.327 1.00 26.31 125 SER D CA 1
ATOM 5532 C C . SER D 1 111 ? -29.311 -18.349 46.535 1.00 25.10 125 SER D C 1
ATOM 5533 O O . SER D 1 111 ? -29.274 -19.579 46.451 1.00 25.89 125 SER D O 1
ATOM 5536 N N . GLU D 1 112 ? -29.645 -17.699 47.652 1.00 24.91 126 GLU D N 1
ATOM 5537 C CA . GLU D 1 112 ? -29.955 -18.378 48.917 1.00 27.68 126 GLU D CA 1
ATOM 5538 C C . GLU D 1 112 ? -31.028 -19.451 48.825 1.00 27.72 126 GLU D C 1
ATOM 5539 O O . GLU D 1 112 ? -30.983 -20.413 49.581 1.00 27.20 126 GLU D O 1
ATOM 5545 N N . GLU D 1 113 ? -32.007 -19.276 47.935 1.00 26.46 127 GLU D N 1
ATOM 5546 C CA . GLU D 1 113 ? -33.076 -20.266 47.784 1.00 25.98 127 GLU D CA 1
ATOM 5547 C C . GLU D 1 113 ? -32.562 -21.654 47.421 1.00 27.32 127 GLU D C 1
ATOM 5548 O O . GLU D 1 113 ? -33.241 -22.651 47.659 1.00 32.39 127 GLU D O 1
ATOM 5554 N N . PHE D 1 114 ? -31.377 -21.723 46.829 1.00 24.73 128 PHE D N 1
ATOM 5555 C CA . PHE D 1 114 ? -30.854 -23.008 46.394 1.00 25.96 128 PHE D CA 1
ATOM 5556 C C . PHE D 1 114 ? -29.756 -23.492 47.332 1.00 33.02 128 PHE D C 1
ATOM 5557 O O . PHE D 1 114 ? -28.851 -24.232 46.929 1.00 25.81 128 PHE D O 1
ATOM 5565 N N . ALA D 1 115 ? -29.878 -23.107 48.601 1.00 27.89 129 ALA D N 1
ATOM 5566 C CA . ALA D 1 115 ? -28.914 -23.489 49.629 1.00 31.15 129 ALA D CA 1
ATOM 5567 C C . ALA D 1 115 ? -28.769 -25.003 49.748 1.00 31.82 129 ALA D C 1
ATOM 5568 O O . ALA D 1 115 ? -27.692 -25.509 50.033 1.00 30.77 129 ALA D O 1
ATOM 5570 N N . GLU D 1 116 ? -29.861 -25.723 49.536 1.00 31.04 130 GLU D N 1
ATOM 5571 C CA . GLU D 1 116 ? -29.827 -27.174 49.613 1.00 29.06 130 GLU D CA 1
ATOM 5572 C C . GLU D 1 116 ? -28.922 -27.760 48.526 1.00 30.20 130 GLU D C 1
ATOM 5573 O O . GLU D 1 116 ? -28.179 -28.699 48.782 1.00 30.06 130 GLU D O 1
ATOM 5579 N N . TYR D 1 117 ? -29.012 -27.237 47.305 1.00 28.31 131 TYR D N 1
ATOM 5580 C CA . TYR D 1 117 ? -28.138 -27.684 46.221 1.00 27.76 131 TYR D CA 1
ATOM 5581 C C . TYR D 1 117 ? -26.669 -27.350 46.536 1.00 27.29 131 TYR D C 1
ATOM 5582 O O . TYR D 1 117 ? -25.772 -28.166 46.313 1.00 31.57 131 TYR D O 1
ATOM 5591 N N . HIS D 1 118 ? -26.439 -26.153 47.076 1.00 26.50 132 HIS D N 1
ATOM 5592 C CA . HIS D 1 118 ? -25.096 -25.710 47.461 1.00 33.86 132 HIS D CA 1
ATOM 5593 C C . HIS D 1 118 ? -24.423 -26.752 48.350 1.00 27.69 132 HIS D C 1
ATOM 5594 O O . HIS D 1 118 ? -23.273 -27.129 48.123 1.00 29.30 132 HIS D O 1
ATOM 5601 N N . SER D 1 119 ? -25.153 -27.204 49.363 1.00 25.86 133 SER D N 1
ATOM 5602 C CA . SER D 1 119 ? -24.665 -28.223 50.293 1.00 30.73 133 SER D CA 1
ATOM 5603 C C . SER D 1 119 ? -24.414 -29.571 49.651 1.00 22.84 133 SER D C 1
ATOM 5604 O O . SER D 1 119 ? -23.405 -30.209 49.934 1.00 31.68 133 SER D O 1
ATOM 5607 N N . GLN D 1 120 ? -25.351 -30.018 48.821 1.00 28.89 134 GLN D N 1
ATOM 5608 C CA . GLN D 1 120 ? -25.188 -31.283 48.120 1.00 29.55 134 GLN D CA 1
ATOM 5609 C C . GLN D 1 120 ? -23.937 -31.216 47.260 1.00 29.64 134 GLN D C 1
ATOM 5610 O O . GLN D 1 120 ? -23.126 -32.140 47.243 1.00 34.52 134 GLN D O 1
ATOM 5616 N N . ARG D 1 121 ? -23.786 -30.098 46.558 1.00 27.70 135 ARG D N 1
ATOM 5617 C CA . ARG D 1 121 ? -22.642 -29.891 45.679 1.00 32.41 135 ARG D CA 1
ATOM 5618 C C . ARG D 1 121 ? -21.343 -29.788 46.462 1.00 32.24 135 ARG D C 1
ATOM 5619 O O . ARG D 1 121 ? -20.325 -30.356 46.062 1.00 32.03 135 ARG D O 1
ATOM 5627 N N . GLU D 1 122 ? -21.384 -29.064 47.578 1.00 31.70 136 GLU D N 1
ATOM 5628 C CA . GLU D 1 122 ? -20.218 -28.929 48.442 1.00 33.20 136 GLU D CA 1
ATOM 5629 C C . GLU D 1 122 ? -19.818 -30.295 48.985 1.00 30.74 136 GLU D C 1
ATOM 5630 O O . GLU D 1 122 ? -18.636 -30.615 49.064 1.00 33.93 136 GLU D O 1
ATOM 5636 N N . ALA D 1 123 ? -20.812 -31.095 49.358 1.00 27.63 137 ALA D N 1
ATOM 5637 C CA . ALA D 1 123 ? -20.554 -32.425 49.891 1.00 30.16 137 ALA D CA 1
ATOM 5638 C C . ALA D 1 123 ? -19.887 -33.324 48.858 1.00 31.48 137 ALA D C 1
ATOM 5639 O O . ALA D 1 123 ? -18.903 -33.999 49.160 1.00 26.89 137 ALA D O 1
ATOM 5641 N N . LEU D 1 124 ? -20.412 -33.313 47.634 1.00 34.52 138 LEU D N 1
ATOM 5642 C CA . LEU D 1 124 ? -19.851 -34.133 46.564 1.00 29.86 138 LEU D CA 1
ATOM 5643 C C . LEU D 1 124 ? -18.424 -33.701 46.254 1.00 30.15 138 LEU D C 1
ATOM 5644 O O . LEU D 1 124 ? -17.519 -34.529 46.158 1.00 32.83 138 LEU D O 1
ATOM 5649 N N . THR D 1 125 ? -18.224 -32.395 46.129 1.00 28.58 139 THR D N 1
ATOM 5650 C CA . THR D 1 125 ? -16.907 -31.834 45.862 1.00 32.37 139 THR D CA 1
ATOM 5651 C C . THR D 1 125 ? -15.918 -32.221 46.968 1.00 33.06 139 THR D C 1
ATOM 5652 O O . THR D 1 125 ? -14.740 -32.464 46.705 1.00 30.75 139 THR D O 1
ATOM 5656 N N . ASN D 1 126 ? -16.399 -32.264 48.208 1.00 32.55 140 ASN D N 1
ATOM 5657 C CA . ASN D 1 126 ? -15.564 -32.671 49.332 1.00 31.28 140 ASN D CA 1
ATOM 5658 C C . ASN D 1 126 ? -15.146 -34.132 49.205 1.00 30.21 140 ASN D C 1
ATOM 5659 O O . ASN D 1 126 ? -13.999 -34.488 49.469 1.00 31.63 140 ASN D O 1
ATOM 5664 N N . VAL D 1 127 ? -16.092 -34.972 48.796 1.00 30.54 141 VAL D N 1
ATOM 5665 C CA . VAL D 1 127 ? -15.841 -36.393 48.591 1.00 30.87 141 VAL D CA 1
ATOM 5666 C C . VAL D 1 127 ? -14.751 -36.615 47.551 1.00 36.52 141 VAL D C 1
ATOM 5667 O O . VAL D 1 127 ? -13.798 -37.360 47.789 1.00 33.80 141 VAL D O 1
ATOM 5671 N N . PHE D 1 128 ? -14.886 -35.945 46.409 1.00 28.77 142 PHE D N 1
ATOM 5672 C CA . PHE D 1 128 ? -13.886 -36.006 45.348 1.00 30.02 142 PHE D CA 1
ATOM 5673 C C . PHE D 1 128 ? -12.536 -35.504 45.851 1.00 29.13 142 PHE D C 1
ATOM 5674 O O . PHE D 1 128 ? -11.504 -36.141 45.630 1.00 25.78 142 PHE D O 1
ATOM 5682 N N . ARG D 1 129 ? -12.550 -34.355 46.522 1.00 31.23 143 ARG D N 1
ATOM 5683 C CA . ARG D 1 129 ? -11.325 -33.744 47.029 1.00 31.24 143 ARG D CA 1
ATOM 5684 C C . ARG D 1 129 ? -10.626 -34.637 48.055 1.00 32.42 143 ARG D C 1
ATOM 5685 O O . ARG D 1 129 ? -9.415 -34.828 47.986 1.00 33.55 143 ARG D O 1
ATOM 5693 N N . ASP D 1 130 ? -11.393 -35.189 48.995 1.00 29.73 144 ASP D N 1
ATOM 5694 C CA . ASP D 1 130 ? -10.835 -36.038 50.049 1.00 30.16 144 ASP D CA 1
ATOM 5695 C C . ASP D 1 130 ? -10.184 -37.300 49.481 1.00 29.61 144 ASP D C 1
ATOM 5696 O O . ASP D 1 130 ? -9.086 -37.683 49.888 1.00 32.49 144 ASP D O 1
ATOM 5701 N N . LEU D 1 131 ? -10.874 -37.951 48.553 1.00 27.86 145 LEU D N 1
ATOM 5702 C CA . LEU D 1 131 ? -10.339 -39.132 47.886 1.00 34.78 145 LEU D CA 1
ATOM 5703 C C . LEU D 1 131 ? -9.031 -38.821 47.156 1.00 37.35 145 LEU D C 1
ATOM 5704 O O . LEU D 1 131 ? -8.060 -39.574 47.254 1.00 33.77 145 LEU D O 1
ATOM 5709 N N . ALA D 1 132 ? -9.012 -37.709 46.429 1.00 30.03 146 ALA D N 1
ATOM 5710 C CA . ALA D 1 132 ? -7.824 -37.310 45.683 1.00 30.98 146 ALA D CA 1
ATOM 5711 C C . ALA D 1 132 ? -6.640 -37.045 46.610 1.00 28.72 146 ALA D C 1
ATOM 5712 O O . ALA D 1 132 ? -5.517 -37.431 46.299 1.00 28.37 146 ALA D O 1
ATOM 5714 N N . THR D 1 133 ? -6.890 -36.393 47.746 1.00 31.65 147 THR D N 1
ATOM 5715 C CA . THR D 1 133 ? -5.825 -36.089 48.703 1.00 28.17 147 THR D CA 1
ATOM 5716 C C . THR D 1 133 ? -5.286 -37.364 49.359 1.00 33.17 147 THR D C 1
ATOM 5717 O O . THR D 1 133 ? -4.150 -37.392 49.830 1.00 33.58 147 THR D O 1
ATOM 5721 N N . GLU D 1 134 ? -6.109 -38.408 49.408 1.00 30.71 148 GLU D N 1
ATOM 5722 C CA . GLU D 1 134 ? -5.650 -39.727 49.836 1.00 34.57 148 GLU D CA 1
ATOM 5723 C C . GLU D 1 134 ? -4.591 -40.247 48.869 1.00 35.46 148 GLU D C 1
ATOM 5724 O O . GLU D 1 134 ? -3.732 -41.049 49.233 1.00 37.75 148 GLU D O 1
ATOM 5730 N N . ILE D 1 135 ? -4.677 -39.793 47.624 1.00 36.54 149 ILE D N 1
ATOM 5731 C CA . ILE D 1 135 ? -3.782 -40.248 46.572 1.00 31.05 149 ILE D CA 1
ATOM 5732 C C . ILE D 1 135 ? -2.559 -39.341 46.422 1.00 31.04 149 ILE D C 1
ATOM 5733 O O . ILE D 1 135 ? -1.443 -39.826 46.246 1.00 33.65 149 ILE D O 1
ATOM 5738 N N . VAL D 1 136 ? -2.769 -38.029 46.491 1.00 32.71 150 VAL D N 1
ATOM 5739 C CA . VAL D 1 136 ? -1.710 -37.067 46.180 1.00 31.88 150 VAL D CA 1
ATOM 5740 C C . VAL D 1 136 ? -1.308 -36.175 47.351 1.00 35.37 150 VAL D C 1
ATOM 5741 O O . VAL D 1 136 ? -0.405 -35.346 47.216 1.00 36.69 150 VAL D O 1
ATOM 5745 N N . GLY D 1 137 ? -1.990 -36.308 48.483 1.00 34.94 151 GLY D N 1
ATOM 5746 C CA . GLY D 1 137 ? -1.668 -35.489 49.639 1.00 31.03 151 GLY D CA 1
ATOM 5747 C C . GLY D 1 137 ? -2.103 -34.049 49.459 1.00 33.98 151 GLY D C 1
ATOM 5748 O O . GLY D 1 137 ? -3.044 -33.763 48.719 1.00 37.82 151 GLY D O 1
ATOM 5749 N N . ASP D 1 138 ? -1.411 -33.139 50.136 1.00 33.35 152 ASP D N 1
ATOM 5750 C CA . ASP D 1 138 ? -1.722 -31.719 50.049 1.00 38.66 152 ASP D CA 1
ATOM 5751 C C . ASP D 1 138 ? -1.218 -31.166 48.720 1.00 41.24 152 ASP D C 1
ATOM 5752 O O . ASP D 1 138 ? -0.145 -30.566 48.644 1.00 46.96 152 ASP D O 1
ATOM 5757 N N . ASP D 1 139 ? -2.025 -31.359 47.680 1.00 35.63 153 ASP D N 1
ATOM 5758 C CA . ASP D 1 139 ? -1.628 -31.092 46.299 1.00 39.27 153 ASP D CA 1
ATOM 5759 C C . ASP D 1 139 ? -2.806 -30.457 45.554 1.00 31.06 153 ASP D C 1
ATOM 5760 O O . ASP D 1 139 ? -3.922 -30.963 45.617 1.00 36.10 153 ASP D O 1
ATOM 5765 N N . PRO D 1 140 ? -2.561 -29.342 44.851 1.00 31.30 154 PRO D N 1
ATOM 5766 C CA . PRO D 1 140 ? -3.619 -28.625 44.123 1.00 35.66 154 PRO D CA 1
ATOM 5767 C C . PRO D 1 140 ? -4.291 -29.460 43.028 1.00 35.28 154 PRO D C 1
ATOM 5768 O O . PRO D 1 140 ? -5.400 -29.123 42.608 1.00 31.23 154 PRO D O 1
ATOM 5772 N N . ARG D 1 141 ? -3.628 -30.522 42.573 1.00 34.17 155 ARG D N 1
ATOM 5773 C CA . ARG D 1 141 ? -4.208 -31.450 41.597 1.00 33.74 155 ARG D CA 1
ATOM 5774 C C . ARG D 1 141 ? -5.438 -32.169 42.155 1.00 29.97 155 ARG D C 1
ATOM 5775 O O . ARG D 1 141 ? -6.219 -32.753 41.406 1.00 28.02 155 ARG D O 1
ATOM 5783 N N . ALA D 1 142 ? -5.599 -32.132 43.475 1.00 30.38 156 ALA D N 1
ATOM 5784 C CA . ALA D 1 142 ? -6.715 -32.809 44.130 1.00 31.80 156 ALA D CA 1
ATOM 5785 C C . ALA D 1 142 ? -8.067 -32.225 43.726 1.00 28.13 156 ALA D C 1
ATOM 5786 O O . ALA D 1 142 ? -9.101 -32.867 43.911 1.00 30.88 156 ALA D O 1
ATOM 5788 N N . GLU D 1 143 ? -8.053 -31.008 43.183 1.00 31.47 157 GLU D N 1
ATOM 5789 C CA . GLU D 1 143 ? -9.266 -30.348 42.700 1.00 33.15 157 GLU D CA 1
ATOM 5790 C C . GLU D 1 143 ? -9.720 -30.876 41.337 1.00 29.95 157 GLU D C 1
ATOM 5791 O O . GLU D 1 143 ? -10.882 -30.736 40.964 1.00 28.60 157 GLU D O 1
ATOM 5797 N N . LEU D 1 144 ? -8.793 -31.466 40.592 1.00 26.56 158 LEU D N 1
ATOM 5798 C CA . LEU D 1 144 ? -9.031 -31.798 39.186 1.00 28.39 158 LEU D CA 1
ATOM 5799 C C . LEU D 1 144 ? -10.045 -32.916 38.899 1.00 28.91 158 LEU D C 1
ATOM 5800 O O . LEU D 1 144 ? -10.810 -32.794 37.944 1.00 30.75 158 LEU D O 1
ATOM 5805 N N . PRO D 1 145 ? -10.046 -34.013 39.687 1.00 30.31 159 PRO D N 1
ATOM 5806 C CA . PRO D 1 145 ? -11.007 -35.077 39.358 1.00 25.91 159 PRO D CA 1
ATOM 5807 C C . PRO D 1 145 ? -12.464 -34.615 39.312 1.00 25.41 159 PRO D C 1
ATOM 5808 O O . PRO D 1 145 ? -13.225 -35.118 38.487 1.00 29.86 159 PRO D O 1
ATOM 5812 N N . PHE D 1 146 ? -12.849 -33.684 40.181 1.00 29.35 160 PHE D N 1
ATOM 5813 C CA . PHE D 1 146 ? -14.220 -33.185 40.166 1.00 28.42 160 PHE D CA 1
ATOM 5814 C C . PHE D 1 146 ? -14.528 -32.428 38.864 1.00 28.49 160 PHE D C 1
ATOM 5815 O O . PHE D 1 146 ? -15.558 -32.663 38.232 1.00 23.85 160 PHE D O 1
ATOM 5823 N N . HIS D 1 147 ? -13.634 -31.527 38.467 1.00 26.24 161 HIS D N 1
ATOM 5824 C CA . HIS D 1 147 ? -13.832 -30.748 37.243 1.00 29.54 161 HIS D CA 1
ATOM 5825 C C . HIS D 1 147 ? -13.731 -31.619 35.991 1.00 26.96 161 HIS D C 1
ATOM 5826 O O . HIS D 1 147 ? -14.404 -31.359 34.995 1.00 29.03 161 HIS D O 1
ATOM 5833 N N . ILE D 1 148 ? -12.877 -32.638 36.037 1.00 24.92 162 ILE D N 1
ATOM 5834 C CA . ILE D 1 148 ? -12.763 -33.587 34.933 1.00 26.88 162 ILE D CA 1
ATOM 5835 C C . ILE D 1 148 ? -14.068 -34.346 34.763 1.00 28.56 162 ILE D C 1
ATOM 5836 O O . ILE D 1 148 ? -14.562 -34.518 33.647 1.00 23.51 162 ILE D O 1
ATOM 5841 N N . THR D 1 149 ? -14.631 -34.781 35.886 1.00 30.15 163 THR D N 1
ATOM 5842 C CA . THR D 1 149 ? -15.922 -35.455 35.895 1.00 26.81 163 THR D CA 1
ATOM 5843 C C . THR D 1 149 ? -17.030 -34.588 35.298 1.00 26.39 163 THR D C 1
ATOM 5844 O O . THR D 1 149 ? -17.823 -35.055 34.484 1.00 29.96 163 THR D O 1
ATOM 5848 N N . MET D 1 150 ? -17.089 -33.329 35.723 1.00 25.02 164 MET D N 1
ATOM 5849 C CA . MET D 1 150 ? -18.159 -32.425 35.308 1.00 25.40 164 MET D CA 1
ATOM 5850 C C . MET D 1 150 ? -18.003 -31.967 33.862 1.00 31.72 164 MET D C 1
ATOM 5851 O O . MET D 1 150 ? -18.944 -31.450 33.268 1.00 25.04 164 MET D O 1
ATOM 5856 N N . SER D 1 151 ? -16.823 -32.180 33.289 1.00 28.00 165 SER D N 1
ATOM 5857 C CA . SER D 1 151 ? -16.541 -31.700 31.942 1.00 28.78 165 SER D CA 1
ATOM 5858 C C . SER D 1 151 ? -17.402 -32.417 30.911 1.00 33.99 165 SER D C 1
ATOM 5859 O O . SER D 1 151 ? -17.499 -31.976 29.764 1.00 30.05 165 SER D O 1
ATOM 5862 N N . VAL D 1 152 ? -18.019 -33.523 31.321 1.00 26.83 166 VAL D N 1
ATOM 5863 C CA . VAL D 1 152 ? -18.926 -34.259 30.452 1.00 24.43 166 VAL D CA 1
ATOM 5864 C C . VAL D 1 152 ? -20.149 -33.411 30.104 1.00 25.66 166 VAL D C 1
ATOM 5865 O O . VAL D 1 152 ? -20.787 -33.621 29.078 1.00 24.17 166 VAL D O 1
ATOM 5869 N N . ILE D 1 153 ? -20.463 -32.447 30.965 1.00 23.84 167 ILE D N 1
ATOM 5870 C CA . ILE D 1 153 ? -21.597 -31.556 30.749 1.00 29.16 167 ILE D CA 1
ATOM 5871 C C . ILE D 1 153 ? -21.382 -30.728 29.479 1.00 33.04 167 ILE D C 1
ATOM 5872 O O . ILE D 1 153 ? -22.337 -30.322 28.816 1.00 27.64 167 ILE D O 1
ATOM 5877 N N . GLU D 1 154 ? -20.115 -30.493 29.147 1.00 31.20 168 GLU D N 1
ATOM 5878 C CA . GLU D 1 154 ? -19.757 -29.753 27.943 1.00 35.69 168 GLU D CA 1
ATOM 5879 C C . GLU D 1 154 ? -19.539 -30.685 26.754 1.00 30.77 168 GLU D C 1
ATOM 5880 O O . GLU D 1 154 ? -19.195 -30.230 25.668 1.00 34.48 168 GLU D O 1
ATOM 5886 N N . MET D 1 155 ? -19.732 -31.986 26.956 1.00 27.45 169 MET D N 1
ATOM 5887 C CA . MET D 1 155 ? -19.482 -32.953 25.888 1.00 29.14 169 MET D CA 1
ATOM 5888 C C . MET D 1 155 ? -20.756 -33.574 25.325 1.00 32.74 169 MET D C 1
ATOM 5889 O O . MET D 1 155 ? -20.819 -33.889 24.138 1.00 30.87 169 MET D O 1
ATOM 5894 N N . ARG D 1 156 ? -21.770 -33.753 26.163 1.00 24.30 170 ARG D N 1
ATOM 5895 C CA . ARG D 1 156 ? -22.944 -34.518 25.744 1.00 25.77 170 ARG D CA 1
ATOM 5896 C C . ARG D 1 156 ? -23.971 -33.682 24.996 1.00 27.89 170 ARG D C 1
ATOM 5897 O O . ARG D 1 156 ? -23.983 -32.452 25.075 1.00 29.40 170 ARG D O 1
ATOM 5905 N N . ARG D 1 157 ? -24.843 -34.377 24.275 1.00 24.73 171 ARG D N 1
ATOM 5906 C CA . ARG D 1 157 ? -25.924 -33.739 23.544 1.00 34.09 171 ARG D CA 1
ATOM 5907 C C . ARG D 1 157 ? -26.954 -33.150 24.508 1.00 35.70 171 ARG D C 1
ATOM 5908 O O . ARG D 1 157 ? -26.928 -33.416 25.717 1.00 24.48 171 ARG D O 1
ATOM 5916 N N . ASN D 1 158 ? -27.848 -32.331 23.968 1.00 31.98 172 ASN D N 1
ATOM 5917 C CA . ASN D 1 158 ? -28.939 -31.772 24.751 1.00 32.85 172 ASN D CA 1
ATOM 5918 C C . ASN D 1 158 ? -30.151 -31.559 23.855 1.00 27.71 172 ASN D C 1
ATOM 5919 O O . ASN D 1 158 ? -30.451 -30.435 23.460 1.00 26.86 172 ASN D O 1
ATOM 5924 N N . ASP D 1 159 ? -30.830 -32.648 23.515 1.00 29.42 173 ASP D N 1
ATOM 5925 C CA . ASP D 1 159 ? -31.949 -32.576 22.586 1.00 31.87 173 ASP D CA 1
ATOM 5926 C C . ASP D 1 159 ? -33.096 -33.503 22.988 1.00 31.45 173 ASP D C 1
ATOM 5927 O O . ASP D 1 159 ? -33.988 -33.781 22.186 1.00 32.65 173 ASP D O 1
ATOM 5932 N N . GLY D 1 160 ? -33.074 -33.988 24.226 1.00 26.63 174 GLY D N 1
ATOM 5933 C CA . GLY D 1 160 ? -34.156 -34.839 24.682 1.00 27.20 174 GLY D CA 1
ATOM 5934 C C . GLY D 1 160 ? -33.843 -36.310 24.510 1.00 31.32 174 GLY D C 1
ATOM 5935 O O . GLY D 1 160 ? -34.602 -37.173 24.952 1.00 36.50 174 GLY D O 1
ATOM 5936 N N . LYS D 1 161 ? -32.743 -36.598 23.823 1.00 31.13 175 LYS D N 1
ATOM 5937 C CA . LYS D 1 161 ? -32.341 -37.979 23.604 1.00 32.72 175 LYS D CA 1
ATOM 5938 C C . LYS D 1 161 ? -31.234 -38.386 24.582 1.00 26.46 175 LYS D C 1
ATOM 5939 O O . LYS D 1 161 ? -30.201 -37.722 24.675 1.00 25.18 175 LYS D O 1
ATOM 5945 N N . ILE D 1 162 ? -31.445 -39.496 25.284 1.00 26.66 176 ILE D N 1
ATOM 5946 C CA . ILE D 1 162 ? -30.485 -40.002 26.266 1.00 26.41 176 ILE D CA 1
ATOM 5947 C C . ILE D 1 162 ? -29.186 -40.473 25.615 1.00 24.68 176 ILE D C 1
ATOM 5948 O O . ILE D 1 162 ? -29.199 -41.402 24.814 1.00 32.39 176 ILE D O 1
ATOM 5953 N N . PRO D 1 163 ? -28.055 -39.842 25.981 1.00 25.96 177 PRO D N 1
ATOM 5954 C CA . PRO D 1 163 ? -26.732 -40.176 25.433 1.00 29.33 177 PRO D CA 1
ATOM 5955 C C . PRO D 1 163 ? -26.320 -41.622 25.689 1.00 32.06 177 PRO D C 1
ATOM 5956 O O . PRO D 1 163 ? -25.934 -42.324 24.761 1.00 33.72 177 PRO D O 1
ATOM 5960 N N . SER D 1 164 ? -26.427 -42.062 26.937 1.00 31.06 178 SER D N 1
ATOM 5961 C CA . SER D 1 164 ? -26.089 -43.432 27.300 1.00 29.91 178 SER D CA 1
ATOM 5962 C C . SER D 1 164 ? -27.127 -43.969 28.268 1.00 30.36 178 SER D C 1
ATOM 5963 O O . SER D 1 164 ? -27.050 -43.704 29.472 1.00 28.63 178 SER D O 1
ATOM 5966 N N . PRO D 1 165 ? -28.116 -44.707 27.740 1.00 29.24 179 PRO D N 1
ATOM 5967 C CA . PRO D 1 165 ? -29.141 -45.352 28.564 1.00 33.40 179 PRO D CA 1
ATOM 5968 C C . PRO D 1 165 ? -28.504 -46.203 29.651 1.00 31.71 179 PRO D C 1
ATOM 5969 O O . PRO D 1 165 ? -27.511 -46.881 29.382 1.00 36.22 179 PRO D O 1
ATOM 5973 N N . LEU D 1 166 ? -29.058 -46.152 30.857 1.00 37.14 180 LEU D N 1
ATOM 5974 C CA . LEU D 1 166 ? -28.521 -46.899 31.990 1.00 41.84 180 LEU D CA 1
ATOM 5975 C C . LEU D 1 166 ? -28.465 -48.402 31.744 1.00 40.99 180 LEU D C 1
ATOM 5976 O O . LEU D 1 166 ? -29.397 -48.992 31.198 1.00 44.72 180 LEU D O 1
ATOM 5981 N N . SER D 1 167 ? -27.347 -49.005 32.136 1.00 44.84 181 SER D N 1
ATOM 5982 C CA . SER D 1 167 ? -27.129 -50.437 31.975 1.00 38.68 181 SER D CA 1
ATOM 5983 C C . SER D 1 167 ? -26.567 -51.035 33.260 1.00 42.74 181 SER D C 1
ATOM 5984 O O . SER D 1 167 ? -25.864 -50.360 34.011 1.00 40.89 181 SER D O 1
ATOM 5987 N N . ALA D 1 168 ? -26.887 -52.297 33.524 1.00 50.72 182 ALA D N 1
ATOM 5988 C CA . ALA D 1 168 ? -26.328 -52.981 34.684 1.00 51.22 182 ALA D CA 1
ATOM 5989 C C . ALA D 1 168 ? -25.105 -53.784 34.258 1.00 44.33 182 ALA D C 1
ATOM 5990 O O . ALA D 1 168 ? -24.311 -54.217 35.093 1.00 51.58 182 ALA D O 1
ATOM 5992 N N . ASP D 1 169 ? -24.950 -53.948 32.948 1.00 44.12 183 ASP D N 1
ATOM 5993 C CA . ASP D 1 169 ? -23.878 -54.757 32.376 1.00 46.35 183 ASP D CA 1
ATOM 5994 C C . ASP D 1 169 ? -22.680 -53.938 31.912 1.00 51.28 183 ASP D C 1
ATOM 5995 O O . ASP D 1 169 ? -21.597 -54.488 31.715 1.00 52.36 183 ASP D O 1
ATOM 6000 N N . SER D 1 170 ? -22.863 -52.634 31.724 1.00 51.47 184 SER D N 1
ATOM 6001 C CA . SER D 1 170 ? -21.797 -51.826 31.146 1.00 38.55 184 SER D CA 1
ATOM 6002 C C . SER D 1 170 ? -21.781 -50.373 31.602 1.00 41.49 184 SER D C 1
ATOM 6003 O O . SER D 1 170 ? -22.770 -49.847 32.113 1.00 36.36 184 SER D O 1
ATOM 6006 N N . LEU D 1 171 ? -20.626 -49.743 31.424 1.00 42.34 185 LEU D N 1
ATOM 6007 C CA . LEU D 1 171 ? -20.467 -48.314 31.653 1.00 36.14 185 LEU D CA 1
ATOM 6008 C C . LEU D 1 171 ? -20.292 -47.631 30.298 1.00 34.13 185 LEU D C 1
ATOM 6009 O O . LEU D 1 171 ? -19.707 -48.213 29.381 1.00 35.45 185 LEU D O 1
ATOM 6014 N N . PRO D 1 172 ? -20.819 -46.406 30.151 1.00 36.21 186 PRO D N 1
ATOM 6015 C CA . PRO D 1 172 ? -20.585 -45.661 28.907 1.00 27.52 186 PRO D CA 1
ATOM 6016 C C . PRO D 1 172 ? -19.096 -45.368 28.708 1.00 29.47 186 PRO D C 1
ATOM 6017 O O . PRO D 1 172 ? -18.379 -45.149 29.688 1.00 26.23 186 PRO D O 1
ATOM 6021 N N . GLU D 1 173 ? -18.646 -45.408 27.456 1.00 29.47 187 GLU D N 1
ATOM 6022 C CA . GLU D 1 173 ? -17.249 -45.191 27.095 1.00 27.98 187 GLU D CA 1
ATOM 6023 C C . GLU D 1 173 ? -16.689 -43.900 27.684 1.00 26.68 187 GLU D C 1
ATOM 6024 O O . GLU D 1 173 ? -15.550 -43.854 28.148 1.00 28.04 187 GLU D O 1
ATOM 6030 N N . THR D 1 174 ? -17.495 -42.848 27.647 1.00 26.31 188 THR D N 1
ATOM 6031 C CA . THR D 1 174 ? -17.089 -41.546 28.157 1.00 28.11 188 THR D CA 1
ATOM 6032 C C . THR D 1 174 ? -16.883 -41.575 29.677 1.00 25.36 188 THR D C 1
ATOM 6033 O O . THR D 1 174 ? -15.999 -40.900 30.200 1.00 25.87 188 THR D O 1
ATOM 6037 N N . ALA D 1 175 ? -17.696 -42.356 30.381 1.00 26.08 189 ALA D N 1
ATOM 6038 C CA . ALA D 1 175 ? -17.517 -42.524 31.822 1.00 30.54 189 ALA D CA 1
ATOM 6039 C C . ALA D 1 175 ? -16.165 -43.161 32.129 1.00 22.05 189 ALA D C 1
ATOM 6040 O O . ALA D 1 175 ? -15.444 -42.711 33.018 1.00 24.76 189 ALA D O 1
ATOM 6042 N N . ILE D 1 176 ? -15.826 -44.211 31.388 1.00 27.51 190 ILE D N 1
ATOM 6043 C CA . ILE D 1 176 ? -14.546 -44.890 31.564 1.00 29.50 190 ILE D CA 1
ATOM 6044 C C . ILE D 1 176 ? -13.384 -43.959 31.224 1.00 25.69 190 ILE D C 1
ATOM 6045 O O . ILE D 1 176 ? -12.393 -43.899 31.955 1.00 26.18 190 ILE D O 1
ATOM 6050 N N . MET D 1 177 ? -13.512 -43.239 30.111 1.00 24.81 191 MET D N 1
ATOM 6051 C CA . MET D 1 177 ? -12.474 -42.310 29.674 1.00 21.73 191 MET D CA 1
ATOM 6052 C C . MET D 1 177 ? -12.212 -41.249 30.738 1.00 22.36 191 MET D C 1
ATOM 6053 O O . MET D 1 177 ? -11.068 -40.994 31.108 1.00 23.78 191 MET D O 1
ATOM 6058 N N . LEU D 1 178 ? -13.279 -40.650 31.252 1.00 21.11 192 LEU D N 1
ATOM 6059 C CA . LEU D 1 178 ? -13.124 -39.564 32.209 1.00 23.07 192 LEU D CA 1
ATOM 6060 C C . LEU D 1 178 ? -12.581 -40.058 33.547 1.00 25.05 192 LEU D C 1
ATOM 6061 O O . LEU D 1 178 ? -11.785 -39.370 34.185 1.00 28.29 192 LEU D O 1
ATOM 6066 N N . ALA D 1 179 ? -12.989 -41.256 33.957 1.00 21.58 193 ALA D N 1
ATOM 6067 C CA . ALA D 1 179 ? -12.464 -41.850 35.182 1.00 26.68 193 ALA D CA 1
ATOM 6068 C C . ALA D 1 179 ? -10.985 -42.188 35.020 1.00 20.92 193 ALA D C 1
ATOM 6069 O O . ALA D 1 179 ? -10.185 -41.933 35.917 1.00 21.69 193 ALA D O 1
ATOM 6071 N N . ASP D 1 180 ? -10.622 -42.750 33.872 1.00 23.75 194 ASP D N 1
ATOM 6072 C CA . ASP D 1 180 ? -9.214 -43.013 33.567 1.00 25.32 194 ASP D CA 1
ATOM 6073 C C . ASP D 1 180 ? -8.393 -41.720 33.581 1.00 25.27 194 ASP D C 1
ATOM 6074 O O . ASP D 1 180 ? -7.286 -41.684 34.123 1.00 25.83 194 ASP D O 1
ATOM 6079 N N . ALA D 1 181 ? -8.946 -40.658 32.999 1.00 21.26 195 ALA D N 1
ATOM 6080 C CA . ALA D 1 181 ? -8.270 -39.361 32.961 1.00 26.19 195 ALA D CA 1
ATOM 6081 C C . ALA D 1 181 ? -8.077 -38.789 34.367 1.00 23.23 195 ALA D C 1
ATOM 6082 O O . ALA D 1 181 ? -7.048 -38.172 34.671 1.00 24.47 195 ALA D O 1
ATOM 6084 N N . SER D 1 182 ? -9.075 -38.991 35.222 1.00 21.36 196 SER D N 1
ATOM 6085 C CA . SER D 1 182 ? -9.014 -38.510 36.600 1.00 23.87 196 SER D CA 1
ATOM 6086 C C . SER D 1 182 ? -7.837 -39.131 37.353 1.00 20.89 196 SER D C 1
ATOM 6087 O O . SER D 1 182 ? -7.205 -38.469 38.172 1.00 21.06 196 SER D O 1
ATOM 6090 N N . LEU D 1 183 ? -7.547 -40.402 37.082 1.00 18.98 197 LEU D N 1
ATOM 6091 C CA . LEU D 1 183 ? -6.389 -41.051 37.700 1.00 23.48 197 LEU D CA 1
ATOM 6092 C C . LEU D 1 183 ? -5.075 -40.644 37.036 1.00 22.47 197 LEU D C 1
ATOM 6093 O O . LEU D 1 183 ? -4.069 -40.452 37.718 1.00 23.67 197 LEU D O 1
ATOM 6098 N N . ALA D 1 184 ? -5.087 -40.518 35.711 1.00 20.31 198 ALA D N 1
ATOM 6099 C CA . ALA D 1 184 ? -3.901 -40.097 34.959 1.00 25.33 198 ALA D CA 1
ATOM 6100 C C . ALA D 1 184 ? -3.395 -38.751 35.460 1.00 24.18 198 ALA D C 1
ATOM 6101 O O . ALA D 1 184 ? -2.194 -38.531 35.602 1.00 25.14 198 ALA D O 1
ATOM 6103 N N . VAL D 1 185 ? -4.338 -37.859 35.738 1.00 26.07 199 VAL D N 1
ATOM 6104 C CA . VAL D 1 185 ? -4.044 -36.514 36.210 1.00 26.55 199 VAL D CA 1
ATOM 6105 C C . VAL D 1 185 ? -3.409 -36.528 37.605 1.00 28.23 199 VAL D C 1
ATOM 6106 O O . VAL D 1 185 ? -2.656 -35.622 37.977 1.00 27.37 199 VAL D O 1
ATOM 6110 N N . LEU D 1 186 ? -3.682 -37.589 38.353 1.00 27.92 200 LEU D N 1
ATOM 6111 C CA . LEU D 1 186 ? -3.107 -37.788 39.680 1.00 27.16 200 LEU D CA 1
ATOM 6112 C C . LEU D 1 186 ? -1.813 -38.594 39.618 1.00 29.54 200 LEU D C 1
ATOM 6113 O O . LEU D 1 186 ? -1.146 -38.797 40.634 1.00 28.48 200 LEU D O 1
ATOM 6118 N N . GLY D 1 187 ? -1.465 -39.044 38.416 1.00 28.83 201 GLY D N 1
ATOM 6119 C CA . GLY D 1 187 ? -0.314 -39.907 38.209 1.00 32.05 201 GLY D CA 1
ATOM 6120 C C . GLY D 1 187 ? -0.538 -41.309 38.756 1.00 33.51 201 GLY D C 1
ATOM 6121 O O . GLY D 1 187 ? 0.413 -42.038 39.045 1.00 30.33 201 GLY D O 1
ATOM 6122 N N . ALA D 1 188 ? -1.803 -41.693 38.887 1.00 28.33 202 ALA D N 1
ATOM 6123 C CA . ALA D 1 188 ? -2.143 -42.981 39.472 1.00 35.17 202 ALA D CA 1
ATOM 6124 C C . ALA D 1 188 ? -2.479 -44.037 38.427 1.00 32.12 202 ALA D C 1
ATOM 6125 O O . ALA D 1 188 ? -3.214 -43.772 37.472 1.00 28.51 202 ALA D O 1
ATOM 6127 N N . PRO D 1 189 ? -1.946 -45.251 38.619 1.00 34.54 203 PRO D N 1
ATOM 6128 C CA . PRO D 1 189 ? -2.214 -46.376 37.722 1.00 33.20 203 PRO D CA 1
ATOM 6129 C C . PRO D 1 189 ? -3.663 -46.823 37.865 1.00 34.16 203 PRO D C 1
ATOM 6130 O O . PRO D 1 189 ? -4.259 -46.641 38.932 1.00 33.11 203 PRO D O 1
ATOM 6134 N N . LEU D 1 190 ? -4.235 -47.357 36.793 1.00 28.66 204 LEU D N 1
ATOM 6135 C CA . LEU D 1 190 ? -5.615 -47.818 36.825 1.00 34.16 204 LEU D CA 1
ATOM 6136 C C . LEU D 1 190 ? -5.721 -49.046 37.720 1.00 39.80 204 LEU D C 1
ATOM 6137 O O . LEU D 1 190 ? -4.931 -49.977 37.584 1.00 44.03 204 LEU D O 1
ATOM 6142 N N . PRO D 1 191 ? -6.691 -49.047 38.650 1.00 40.73 205 PRO D N 1
ATOM 6143 C CA . PRO D 1 191 ? -6.856 -50.216 39.518 1.00 42.34 205 PRO D CA 1
ATOM 6144 C C . PRO D 1 191 ? -7.294 -51.412 38.685 1.00 40.80 205 PRO D C 1
ATOM 6145 O O . PRO D 1 191 ? -7.932 -51.219 37.649 1.00 42.32 205 PRO D O 1
ATOM 6149 N N . ALA D 1 192 ? -6.974 -52.623 39.125 1.00 38.72 206 ALA D N 1
ATOM 6150 C CA . ALA D 1 192 ? -7.342 -53.814 38.364 1.00 49.34 206 ALA D CA 1
ATOM 6151 C C . ALA D 1 192 ? -8.853 -54.030 38.384 1.00 44.67 206 ALA D C 1
ATOM 6152 O O . ALA D 1 192 ? -9.496 -53.841 39.414 1.00 41.66 206 ALA D O 1
ATOM 6154 N N . ASP D 1 193 ? -9.410 -54.408 37.233 1.00 45.55 207 ASP D N 1
ATOM 6155 C CA . ASP D 1 193 ? -10.846 -54.678 37.102 1.00 47.60 207 ASP D CA 1
ATOM 6156 C C . ASP D 1 193 ? -11.732 -53.550 37.625 1.00 51.07 207 ASP D C 1
ATOM 6157 O O . ASP D 1 193 ? -12.674 -53.782 38.386 1.00 46.09 207 ASP D O 1
ATOM 6162 N N . ARG D 1 194 ? -11.423 -52.330 37.202 1.00 40.32 208 ARG D N 1
ATOM 6163 C CA . ARG D 1 194 ? -12.137 -51.137 37.647 1.00 40.96 208 ARG D CA 1
ATOM 6164 C C . ARG D 1 194 ? -13.623 -51.140 37.264 1.00 37.56 208 ARG D C 1
ATOM 6165 O O . ARG D 1 194 ? -14.470 -50.739 38.061 1.00 42.70 208 ARG D O 1
ATOM 6173 N N . VAL D 1 195 ? -13.935 -51.583 36.049 1.00 31.23 209 VAL D N 1
ATOM 6174 C CA . VAL D 1 195 ? -15.300 -51.525 35.526 1.00 43.43 209 VAL D CA 1
ATOM 6175 C C . VAL D 1 195 ? -16.262 -52.453 36.267 1.00 44.09 209 VAL D C 1
ATOM 6176 O O . VAL D 1 195 ? -17.337 -52.026 36.692 1.00 42.73 209 VAL D O 1
ATOM 6180 N N . GLU D 1 196 ? -15.901 -53.726 36.392 1.00 46.03 210 GLU D N 1
ATOM 6181 C CA . GLU D 1 196 ? -16.732 -54.673 37.144 1.00 48.61 210 GLU D CA 1
ATOM 6182 C C . GLU D 1 196 ? -16.945 -54.287 38.604 1.00 45.48 210 GLU D C 1
ATOM 6183 O O . GLU D 1 196 ? -18.058 -54.388 39.113 1.00 44.04 210 GLU D O 1
ATOM 6189 N N . LYS D 1 197 ? -15.891 -53.829 39.266 1.00 38.98 211 LYS D N 1
ATOM 6190 C CA . LYS D 1 197 ? -16.004 -53.427 40.660 1.00 40.04 211 LYS D CA 1
ATOM 6191 C C . LYS D 1 197 ? -16.980 -52.266 40.784 1.00 45.20 211 LYS D C 1
ATOM 6192 O O . LYS D 1 197 ? -17.783 -52.214 41.715 1.00 41.89 211 LYS D O 1
ATOM 6198 N N . THR D 1 198 ? -16.906 -51.337 39.836 1.00 43.78 212 THR D N 1
ATOM 6199 C CA . THR D 1 198 ? -17.811 -50.194 39.817 1.00 40.75 212 THR D CA 1
ATOM 6200 C C . THR D 1 198 ? -19.254 -50.635 39.544 1.00 39.00 212 THR D C 1
ATOM 6201 O O . THR D 1 198 ? -20.181 -50.173 40.207 1.00 41.14 212 THR D O 1
ATOM 6205 N N . LEU D 1 199 ? -19.439 -51.519 38.566 1.00 37.80 213 LEU D N 1
ATOM 6206 C CA . LEU D 1 199 ? -20.770 -52.040 38.239 1.00 40.41 213 LEU D CA 1
ATOM 6207 C C . LEU D 1 199 ? -21.390 -52.815 39.401 1.00 49.03 213 LEU D C 1
ATOM 6208 O O . LEU D 1 199 ? -22.586 -52.707 39.656 1.00 49.50 213 LEU D O 1
ATOM 6213 N N . GLU D 1 200 ? -20.570 -53.581 40.113 1.00 50.81 214 GLU D N 1
ATOM 6214 C CA . GLU D 1 200 ? -21.031 -54.313 41.285 1.00 48.83 214 GLU D CA 1
ATOM 6215 C C . GLU D 1 200 ? -21.401 -53.298 42.353 1.00 48.56 214 GLU D C 1
ATOM 6216 O O . GLU D 1 200 ? -22.402 -53.435 43.057 1.00 44.82 214 GLU D O 1
ATOM 6222 N N . LEU D 1 201 ? -20.572 -52.268 42.459 1.00 43.81 215 LEU D N 1
ATOM 6223 C CA . LEU D 1 201 ? -20.793 -51.178 43.396 1.00 44.14 215 LEU D CA 1
ATOM 6224 C C . LEU D 1 201 ? -22.071 -50.393 43.084 1.00 49.60 215 LEU D C 1
ATOM 6225 O O . LEU D 1 201 ? -22.735 -49.894 43.996 1.00 42.10 215 LEU D O 1
ATOM 6230 N N . ILE D 1 202 ? -22.449 -50.323 41.809 1.00 47.10 216 ILE D N 1
ATOM 6231 C CA . ILE D 1 202 ? -23.656 -49.591 41.437 1.00 46.27 216 ILE D CA 1
ATOM 6232 C C . ILE D 1 202 ? -24.867 -50.439 41.785 1.00 45.51 216 ILE D C 1
ATOM 6233 O O . ILE D 1 202 ? -25.871 -49.924 42.278 1.00 45.82 216 ILE D O 1
ATOM 6238 N N . LYS D 1 203 ? -24.759 -51.746 41.575 1.00 44.06 217 LYS D N 1
ATOM 6239 C CA . LYS D 1 203 ? -25.868 -52.639 41.893 1.00 51.35 217 LYS D CA 1
ATOM 6240 C C . LYS D 1 203 ? -26.210 -52.641 43.369 1.00 49.77 217 LYS D C 1
ATOM 6241 O O . LYS D 1 203 ? -27.369 -52.483 43.736 1.00 48.84 217 LYS D O 1
ATOM 6247 N N . GLN D 1 204 ? -25.185 -52.805 44.199 1.00 47.28 218 GLN D N 1
ATOM 6248 C CA . GLN D 1 204 ? -25.324 -52.741 45.652 1.00 49.52 218 GLN D CA 1
ATOM 6249 C C . GLN D 1 204 ? -26.069 -51.480 46.099 1.00 47.58 218 GLN D C 1
ATOM 6250 O O . GLN D 1 204 ? -26.858 -51.502 47.045 1.00 51.20 218 GLN D O 1
ATOM 6256 N N . ALA D 1 205 ? -25.810 -50.382 45.398 1.00 43.55 219 ALA D N 1
ATOM 6257 C CA . ALA D 1 205 ? -26.403 -49.088 45.720 1.00 43.29 219 ALA D CA 1
ATOM 6258 C C . ALA D 1 205 ? -27.858 -48.989 45.258 1.00 45.21 219 ALA D C 1
ATOM 6259 O O . ALA D 1 205 ? -28.685 -48.368 45.923 1.00 43.24 219 ALA D O 1
ATOM 6261 N N . ASP D 1 206 ? -28.165 -49.597 44.116 1.00 44.01 220 ASP D N 1
ATOM 6262 C CA . ASP D 1 206 ? -29.522 -49.560 43.571 1.00 51.52 220 ASP D CA 1
ATOM 6263 C C . ASP D 1 206 ? -30.480 -50.456 44.355 1.00 53.73 220 ASP D C 1
ATOM 6264 O O . ASP D 1 206 ? -31.658 -50.130 44.513 1.00 51.40 220 ASP D O 1
ATOM 6269 N N . ALA D 1 207 ? -29.967 -51.579 44.851 1.00 52.04 221 ALA D N 1
ATOM 6270 C CA . ALA D 1 207 ? -30.783 -52.547 45.582 1.00 52.04 221 ALA D CA 1
ATOM 6271 C C . ALA D 1 207 ? -31.303 -51.980 46.905 1.00 47.28 221 ALA D C 1
ATOM 6272 O O . ALA D 1 207 ? -32.187 -52.562 47.534 1.00 56.17 221 ALA D O 1
ATOM 6274 N N . LYS D 1 208 ? -30.756 -50.840 47.315 1.00 51.39 222 LYS D N 1
ATOM 6275 C CA . LYS D 1 208 ? -31.155 -50.184 48.554 1.00 49.60 222 LYS D CA 1
ATOM 6276 C C . LYS D 1 208 ? -32.268 -49.167 48.315 1.00 58.35 222 LYS D C 1
ATOM 6277 O O . LYS D 1 208 ? -32.839 -48.620 49.260 1.00 53.61 222 LYS D O 1
ATOM 6283 N N . ASN E 1 5 ? -63.376 -2.889 -3.887 1.00 75.63 19 ASN E N 1
ATOM 6284 C CA . ASN E 1 5 ? -62.303 -2.581 -4.825 1.00 71.76 19 ASN E CA 1
ATOM 6285 C C . ASN E 1 5 ? -61.227 -3.672 -4.749 1.00 62.28 19 ASN E C 1
ATOM 6286 O O . ASN E 1 5 ? -60.197 -3.485 -4.107 1.00 58.65 19 ASN E O 1
ATOM 6291 N N . PRO E 1 6 ? -61.451 -4.805 -5.437 1.00 61.13 20 PRO E N 1
ATOM 6292 C CA . PRO E 1 6 ? -60.568 -5.975 -5.298 1.00 59.07 20 PRO E CA 1
ATOM 6293 C C . PRO E 1 6 ? -59.120 -5.790 -5.766 1.00 54.34 20 PRO E C 1
ATOM 6294 O O . PRO E 1 6 ? -58.189 -6.152 -5.043 1.00 52.73 20 PRO E O 1
ATOM 6298 N N . ARG E 1 7 ? -58.935 -5.222 -6.953 1.00 54.79 21 ARG E N 1
ATOM 6299 C CA . ARG E 1 7 ? -57.599 -5.036 -7.516 1.00 49.88 21 ARG E CA 1
ATOM 6300 C C . ARG E 1 7 ? -56.808 -3.940 -6.798 1.00 43.88 21 ARG E C 1
ATOM 6301 O O . ARG E 1 7 ? -55.585 -4.027 -6.689 1.00 42.41 21 ARG E O 1
ATOM 6309 N N . GLU E 1 8 ? -57.497 -2.922 -6.291 1.00 43.26 22 GLU E N 1
ATOM 6310 C CA . GLU E 1 8 ? -56.815 -1.847 -5.570 1.00 44.37 22 GLU E CA 1
ATOM 6311 C C . GLU E 1 8 ? -56.398 -2.258 -4.166 1.00 44.49 22 GLU E C 1
ATOM 6312 O O . GLU E 1 8 ? -55.369 -1.802 -3.658 1.00 42.34 22 GLU E O 1
ATOM 6318 N N . GLU E 1 9 ? -57.157 -3.159 -3.551 1.00 43.78 23 GLU E N 1
ATOM 6319 C CA . GLU E 1 9 ? -56.777 -3.686 -2.246 1.00 41.58 23 GLU E CA 1
ATOM 6320 C C . GLU E 1 9 ? -55.504 -4.514 -2.374 1.00 32.24 23 GLU E C 1
ATOM 6321 O O . GLU E 1 9 ? -54.606 -4.417 -1.540 1.00 30.32 23 GLU E O 1
ATOM 6327 N N . ILE E 1 10 ? -55.430 -5.307 -3.439 1.00 33.37 24 ILE E N 1
ATOM 6328 C CA . ILE E 1 10 ? -54.249 -6.110 -3.731 1.00 28.18 24 ILE E CA 1
ATOM 6329 C C . ILE E 1 10 ? -53.014 -5.243 -3.949 1.00 35.49 24 ILE E C 1
ATOM 6330 O O . ILE E 1 10 ? -51.936 -5.534 -3.417 1.00 30.70 24 ILE E O 1
ATOM 6335 N N . LEU E 1 11 ? -53.177 -4.164 -4.710 1.00 36.75 25 LEU E N 1
ATOM 6336 C CA . LEU E 1 11 ? -52.063 -3.270 -4.989 1.00 32.53 25 LEU E CA 1
ATOM 6337 C C . LEU E 1 11 ? -51.601 -2.569 -3.716 1.00 27.65 25 LEU E C 1
ATOM 6338 O O . LEU E 1 11 ? -50.398 -2.446 -3.489 1.00 31.56 25 LEU E O 1
ATOM 6343 N N . ASP E 1 12 ? -52.541 -2.129 -2.880 1.00 26.01 26 ASP E N 1
ATOM 6344 C CA . ASP E 1 12 ? -52.168 -1.525 -1.596 1.00 31.21 26 ASP E CA 1
ATOM 6345 C C . ASP E 1 12 ? -51.363 -2.492 -0.729 1.00 25.22 26 ASP E C 1
ATOM 6346 O O . ASP E 1 12 ? -50.301 -2.137 -0.226 1.00 29.94 26 ASP E O 1
ATOM 6351 N N . ALA E 1 13 ? -51.865 -3.713 -0.561 1.00 30.38 27 ALA E N 1
ATOM 6352 C CA . ALA E 1 13 ? -51.178 -4.707 0.264 1.00 29.97 27 ALA E CA 1
ATOM 6353 C C . ALA E 1 13 ? -49.817 -5.049 -0.326 1.00 24.69 27 ALA E C 1
ATOM 6354 O O . ALA E 1 13 ? -48.854 -5.269 0.405 1.00 27.06 27 ALA E O 1
ATOM 6356 N N . SER E 1 14 ? -49.742 -5.091 -1.652 1.00 25.62 28 SER E N 1
ATOM 6357 C CA . SER E 1 14 ? -48.478 -5.354 -2.326 1.00 26.37 28 SER E CA 1
ATOM 6358 C C . SER E 1 14 ? -47.498 -4.217 -2.080 1.00 28.83 28 SER E C 1
ATOM 6359 O O . SER E 1 14 ? -46.313 -4.452 -1.835 1.00 27.77 28 SER E O 1
ATOM 6362 N N . ALA E 1 15 ? -48.002 -2.987 -2.143 1.00 28.37 29 ALA E N 1
ATOM 6363 C CA . ALA E 1 15 ? -47.192 -1.808 -1.854 1.00 33.97 29 ALA E CA 1
ATOM 6364 C C . ALA E 1 15 ? -46.591 -1.919 -0.464 1.00 29.70 29 ALA E C 1
ATOM 6365 O O . ALA E 1 15 ? -45.391 -1.722 -0.275 1.00 28.57 29 ALA E O 1
ATOM 6367 N N . GLU E 1 16 ? -47.432 -2.258 0.505 1.00 29.22 30 GLU E N 1
ATOM 6368 C CA . GLU E 1 16 ? -46.968 -2.438 1.871 1.00 30.15 30 GLU E CA 1
ATOM 6369 C C . GLU E 1 16 ? -45.873 -3.497 1.947 1.00 32.45 30 GLU E C 1
ATOM 6370 O O . GLU E 1 16 ? -44.799 -3.249 2.491 1.00 32.37 30 GLU E O 1
ATOM 6376 N N . LEU E 1 17 ? -46.143 -4.675 1.398 1.00 28.13 31 LEU E N 1
ATOM 6377 C CA . LEU E 1 17 ? -45.173 -5.765 1.453 1.00 26.85 31 LEU E CA 1
ATOM 6378 C C . LEU E 1 17 ? -43.865 -5.452 0.720 1.00 27.08 31 LEU E C 1
ATOM 6379 O O . LEU E 1 17 ? -42.783 -5.702 1.246 1.00 24.78 31 LEU E O 1
ATOM 6384 N N . PHE E 1 18 ? -43.959 -4.898 -0.484 1.00 26.48 32 PHE E N 1
ATOM 6385 C CA . PHE E 1 18 ? -42.761 -4.582 -1.264 1.00 26.34 32 PHE E CA 1
ATOM 6386 C C . PHE E 1 18 ? -41.874 -3.515 -0.616 1.00 27.37 32 PHE E C 1
ATOM 6387 O O . PHE E 1 18 ? -40.649 -3.664 -0.587 1.00 27.60 32 PHE E O 1
ATOM 6395 N N . THR E 1 19 ? -42.480 -2.433 -0.127 1.00 19.11 33 THR E N 1
ATOM 6396 C CA . THR E 1 19 ? -41.702 -1.354 0.475 1.00 26.73 33 THR E CA 1
ATOM 6397 C C . THR E 1 19 ? -41.112 -1.793 1.808 1.00 29.92 33 THR E C 1
ATOM 6398 O O . THR E 1 19 ? -40.102 -1.248 2.253 1.00 35.78 33 THR E O 1
ATOM 6402 N N . ARG E 1 20 ? -41.754 -2.764 2.453 1.00 30.06 34 ARG E N 1
ATOM 6403 C CA . ARG E 1 20 ? -41.275 -3.240 3.747 1.00 29.96 34 ARG E CA 1
ATOM 6404 C C . ARG E 1 20 ? -40.285 -4.400 3.682 1.00 27.06 34 ARG E C 1
ATOM 6405 O O . ARG E 1 20 ? -39.354 -4.457 4.483 1.00 30.70 34 ARG E O 1
ATOM 6413 N N . GLN E 1 21 ? -40.461 -5.304 2.723 1.00 27.22 35 GLN E N 1
ATOM 6414 C CA . GLN E 1 21 ? -39.655 -6.524 2.685 1.00 31.39 35 GLN E CA 1
ATOM 6415 C C . GLN E 1 21 ? -38.715 -6.559 1.494 1.00 27.39 35 GLN E C 1
ATOM 6416 O O . GLN E 1 21 ? -37.779 -7.352 1.460 1.00 24.80 35 GLN E O 1
ATOM 6422 N N . GLY E 1 22 ? -38.978 -5.712 0.510 1.00 27.04 36 GLY E N 1
ATOM 6423 C CA . GLY E 1 22 ? -38.263 -5.782 -0.749 1.00 23.63 36 GLY E CA 1
ATOM 6424 C C . GLY E 1 22 ? -38.920 -6.772 -1.686 1.00 24.75 36 GLY E C 1
ATOM 6425 O O . GLY E 1 22 ? -39.947 -7.367 -1.355 1.00 22.30 36 GLY E O 1
ATOM 6426 N N . PHE E 1 23 ? -38.327 -6.955 -2.859 1.00 25.92 37 PHE E N 1
ATOM 6427 C CA . PHE E 1 23 ? -38.964 -7.745 -3.902 1.00 23.92 37 PHE E CA 1
ATOM 6428 C C . PHE E 1 23 ? -38.764 -9.250 -3.757 1.00 24.28 37 PHE E C 1
ATOM 6429 O O . PHE E 1 23 ? -39.727 -10.017 -3.827 1.00 25.67 37 PHE E O 1
ATOM 6437 N N . ALA E 1 24 ? -37.515 -9.669 -3.573 1.00 22.22 38 ALA E N 1
ATOM 6438 C CA . ALA E 1 24 ? -37.167 -11.086 -3.634 1.00 25.78 38 ALA E CA 1
ATOM 6439 C C . ALA E 1 24 ? -37.931 -11.968 -2.637 1.00 23.78 38 ALA E C 1
ATOM 6440 O O . ALA E 1 24 ? -38.403 -13.037 -3.008 1.00 23.19 38 ALA E O 1
ATOM 6442 N N . THR E 1 25 ? -38.090 -11.513 -1.396 1.00 20.64 39 THR E N 1
ATOM 6443 C CA . THR E 1 25 ? -38.700 -12.359 -0.367 1.00 24.03 39 THR E CA 1
ATOM 6444 C C . THR E 1 25 ? -40.222 -12.286 -0.347 1.00 24.47 39 THR E C 1
ATOM 6445 O O . THR E 1 25 ? -40.874 -13.198 0.159 1.00 27.59 39 THR E O 1
ATOM 6449 N N . THR E 1 26 ? -40.790 -11.198 -0.861 1.00 22.03 40 THR E N 1
ATOM 6450 C CA . THR E 1 26 ? -42.245 -11.072 -0.905 1.00 23.79 40 THR E CA 1
ATOM 6451 C C . THR E 1 26 ? -42.811 -12.142 -1.823 1.00 28.27 40 THR E C 1
ATOM 6452 O O . THR E 1 26 ? -42.280 -12.382 -2.901 1.00 30.30 40 THR E O 1
ATOM 6456 N N . SER E 1 27 ? -43.860 -12.818 -1.369 1.00 26.66 41 SER E N 1
ATOM 6457 C CA . SER E 1 27 ? -44.501 -13.857 -2.167 1.00 30.23 41 SER E CA 1
ATOM 6458 C C . SER E 1 27 ? -45.967 -13.545 -2.447 1.00 26.57 41 SER E C 1
ATOM 6459 O O . SER E 1 27 ? -46.595 -12.776 -1.727 1.00 27.33 41 SER E O 1
ATOM 6462 N N . THR E 1 28 ? -46.513 -14.164 -3.487 1.00 32.13 42 THR E N 1
ATOM 6463 C CA . THR E 1 28 ? -47.920 -13.993 -3.823 1.00 28.23 42 THR E CA 1
ATOM 6464 C C . THR E 1 28 ? -48.816 -14.608 -2.742 1.00 29.07 42 THR E C 1
ATOM 6465 O O . THR E 1 28 ? -49.932 -14.141 -2.525 1.00 27.26 42 THR E O 1
ATOM 6469 N N . HIS E 1 29 ? -48.325 -15.653 -2.072 1.00 29.99 43 HIS E N 1
ATOM 6470 C CA . HIS E 1 29 ? -49.012 -16.221 -0.907 1.00 32.93 43 HIS E CA 1
ATOM 6471 C C . HIS E 1 29 ? -49.246 -15.158 0.158 1.00 30.52 43 HIS E C 1
ATOM 6472 O O . HIS E 1 29 ? -50.346 -15.038 0.701 1.00 29.62 43 HIS E O 1
ATOM 6479 N N . GLN E 1 30 ? -48.213 -14.365 0.425 1.00 30.99 44 GLN E N 1
ATOM 6480 C CA . GLN E 1 30 ? -48.299 -13.301 1.418 1.00 29.64 44 GLN E CA 1
ATOM 6481 C C . GLN E 1 30 ? -49.324 -12.261 1.015 1.00 24.46 44 GLN E C 1
ATOM 6482 O O . GLN E 1 30 ? -50.120 -11.810 1.835 1.00 26.36 44 GLN E O 1
ATOM 6488 N N . ILE E 1 31 ? -49.295 -11.887 -0.258 1.00 23.98 45 ILE E N 1
ATOM 6489 C CA . ILE E 1 31 ? -50.186 -10.861 -0.776 1.00 22.54 45 ILE E CA 1
ATOM 6490 C C . ILE E 1 31 ? -51.642 -11.297 -0.662 1.00 23.51 45 ILE E C 1
ATOM 6491 O O . ILE E 1 31 ? -52.494 -10.526 -0.219 1.00 26.09 45 ILE E O 1
ATOM 6496 N N . ALA E 1 32 ? -51.911 -12.544 -1.038 1.00 22.06 46 ALA E N 1
ATOM 6497 C CA . ALA E 1 32 ? -53.251 -13.117 -0.963 1.00 25.64 46 ALA E CA 1
ATOM 6498 C C . ALA E 1 32 ? -53.730 -13.225 0.486 1.00 29.42 46 ALA E C 1
ATOM 6499 O O . ALA E 1 32 ? -54.883 -12.918 0.793 1.00 32.02 46 ALA E O 1
ATOM 6501 N N A ASP E 1 33 ? -52.847 -13.686 1.366 0.60 29.44 47 ASP E N 1
ATOM 6502 N N B ASP E 1 33 ? -52.837 -13.663 1.368 0.40 27.62 47 ASP E N 1
ATOM 6503 C CA A ASP E 1 33 ? -53.158 -13.764 2.789 0.60 29.40 47 ASP E CA 1
ATOM 6504 C CA B ASP E 1 33 ? -53.143 -13.760 2.791 0.40 28.89 47 ASP E CA 1
ATOM 6505 C C A ASP E 1 33 ? -53.443 -12.383 3.375 0.60 31.02 47 ASP E C 1
ATOM 6506 C C B ASP E 1 33 ? -53.438 -12.384 3.377 0.40 31.04 47 ASP E C 1
ATOM 6507 O O A ASP E 1 33 ? -54.367 -12.218 4.171 0.60 28.45 47 ASP E O 1
ATOM 6508 O O B ASP E 1 33 ? -54.359 -12.226 4.180 0.40 28.02 47 ASP E O 1
ATOM 6517 N N . ALA E 1 34 ? -52.652 -11.393 2.967 1.00 30.18 48 ALA E N 1
ATOM 6518 C CA . ALA E 1 34 ? -52.801 -10.029 3.474 1.00 30.44 48 ALA E CA 1
ATOM 6519 C C . ALA E 1 34 ? -54.181 -9.447 3.170 1.00 26.72 48 ALA E C 1
ATOM 6520 O O . ALA E 1 34 ? -54.789 -8.809 4.028 1.00 27.72 48 ALA E O 1
ATOM 6522 N N . VAL E 1 35 ? -54.685 -9.673 1.961 1.00 28.50 49 VAL E N 1
ATOM 6523 C CA . VAL E 1 35 ? -55.984 -9.115 1.592 1.00 30.95 49 VAL E CA 1
ATOM 6524 C C . VAL E 1 35 ? -57.116 -10.084 1.940 1.00 30.85 49 VAL E C 1
ATOM 6525 O O . VAL E 1 35 ? -58.292 -9.738 1.840 1.00 30.71 49 VAL E O 1
ATOM 6529 N N . GLY E 1 36 ? -56.745 -11.282 2.382 1.00 32.74 50 GLY E N 1
ATOM 6530 C CA . GLY E 1 36 ? -57.698 -12.275 2.853 1.00 33.89 50 GLY E CA 1
ATOM 6531 C C . GLY E 1 36 ? -58.440 -13.017 1.753 1.00 33.26 50 GLY E C 1
ATOM 6532 O O . GLY E 1 36 ? -59.594 -13.406 1.927 1.00 33.41 50 GLY E O 1
ATOM 6533 N N . ILE E 1 37 ? -57.771 -13.240 0.627 1.00 34.83 51 ILE E N 1
ATOM 6534 C CA . ILE E 1 37 ? -58.376 -13.987 -0.470 1.00 36.15 51 ILE E CA 1
ATOM 6535 C C . ILE E 1 37 ? -57.545 -15.213 -0.808 1.00 36.47 51 ILE E C 1
ATOM 6536 O O . ILE E 1 37 ? -56.387 -15.316 -0.406 1.00 33.98 51 ILE E O 1
ATOM 6541 N N . ARG E 1 38 ? -58.144 -16.141 -1.547 1.00 38.45 52 ARG E N 1
ATOM 6542 C CA . ARG E 1 38 ? -57.442 -17.336 -1.993 1.00 40.54 52 ARG E CA 1
ATOM 6543 C C . ARG E 1 38 ? -56.401 -17.027 -3.057 1.00 41.76 52 ARG E C 1
ATOM 6544 O O . ARG E 1 38 ? -56.500 -16.033 -3.779 1.00 40.86 52 ARG E O 1
ATOM 6552 N N . GLN E 1 39 ? -55.414 -17.910 -3.151 1.00 44.80 53 GLN E N 1
ATOM 6553 C CA . GLN E 1 39 ? -54.314 -17.763 -4.087 1.00 43.70 53 GLN E CA 1
ATOM 6554 C C . GLN E 1 39 ? -54.799 -17.831 -5.528 1.00 50.20 53 GLN E C 1
ATOM 6555 O O . GLN E 1 39 ? -54.250 -17.176 -6.414 1.00 48.41 53 GLN E O 1
ATOM 6561 N N . ALA E 1 40 ? -55.845 -18.620 -5.750 1.00 45.89 54 ALA E N 1
ATOM 6562 C CA . ALA E 1 40 ? -56.494 -18.696 -7.050 1.00 51.31 54 ALA E CA 1
ATOM 6563 C C . ALA E 1 40 ? -57.138 -17.369 -7.426 1.00 47.57 54 ALA E C 1
ATOM 6564 O O . ALA E 1 40 ? -57.128 -16.962 -8.587 1.00 47.18 54 ALA E O 1
ATOM 6566 N N . SER E 1 41 ? -57.690 -16.693 -6.428 1.00 39.81 55 SER E N 1
ATOM 6567 C CA . SER E 1 41 ? -58.377 -15.431 -6.646 1.00 43.04 55 SER E CA 1
ATOM 6568 C C . SER E 1 41 ? -57.412 -14.300 -6.970 1.00 47.01 55 SER E C 1
ATOM 6569 O O . SER E 1 41 ? -57.749 -13.392 -7.729 1.00 42.73 55 SER E O 1
ATOM 6572 N N . LEU E 1 42 ? -56.215 -14.349 -6.393 1.00 43.41 56 LEU E N 1
ATOM 6573 C CA . LEU E 1 42 ? -55.215 -13.330 -6.675 1.00 40.21 56 LEU E CA 1
ATOM 6574 C C . LEU E 1 42 ? -54.729 -13.444 -8.118 1.00 42.98 56 LEU E C 1
ATOM 6575 O O . LEU E 1 42 ? -54.597 -12.439 -8.813 1.00 39.64 56 LEU E O 1
ATOM 6580 N N . TYR E 1 43 ? -54.476 -14.673 -8.564 1.00 44.01 57 TYR E N 1
ATOM 6581 C CA . TYR E 1 43 ? -54.038 -14.921 -9.938 1.00 48.45 57 TYR E CA 1
ATOM 6582 C C . TYR E 1 43 ? -55.056 -14.497 -10.992 1.00 49.88 57 TYR E C 1
ATOM 6583 O O . TYR E 1 43 ? -54.685 -14.227 -12.135 1.00 51.03 57 TYR E O 1
ATOM 6592 N N . TYR E 1 44 ? -56.333 -14.463 -10.627 1.00 50.00 58 TYR E N 1
ATOM 6593 C CA . TYR E 1 44 ? -57.336 -13.927 -11.535 1.00 55.41 58 TYR E CA 1
ATOM 6594 C C . TYR E 1 44 ? -56.959 -12.499 -11.924 1.00 53.21 58 TYR E C 1
ATOM 6595 O O . TYR E 1 44 ? -57.085 -12.104 -13.082 1.00 58.62 58 TYR E O 1
ATOM 6604 N N . HIS E 1 45 ? -56.509 -11.731 -10.936 1.00 51.03 59 HIS E N 1
ATOM 6605 C CA . HIS E 1 45 ? -56.179 -10.325 -11.131 1.00 47.34 59 HIS E CA 1
ATOM 6606 C C . HIS E 1 45 ? -54.752 -10.104 -11.644 1.00 45.93 59 HIS E C 1
ATOM 6607 O O . HIS E 1 45 ? -54.516 -9.228 -12.475 1.00 48.50 59 HIS E O 1
ATOM 6614 N N . PHE E 1 46 ? -53.804 -10.899 -11.154 1.00 45.35 60 PHE E N 1
ATOM 6615 C CA . PHE E 1 46 ? -52.405 -10.751 -11.552 1.00 43.96 60 PHE E CA 1
ATOM 6616 C C . PHE E 1 46 ? -51.727 -12.109 -11.671 1.00 41.75 60 PHE E C 1
ATOM 6617 O O . PHE E 1 46 ? -51.813 -12.923 -10.758 1.00 43.26 60 PHE E O 1
ATOM 6625 N N . PRO E 1 47 ? -51.017 -12.347 -12.783 1.00 42.12 61 PRO E N 1
ATOM 6626 C CA . PRO E 1 47 ? -50.377 -13.651 -12.999 1.00 41.79 61 PRO E CA 1
ATOM 6627 C C . PRO E 1 47 ? -49.116 -13.881 -12.162 1.00 45.99 61 PRO E C 1
ATOM 6628 O O . PRO E 1 47 ? -48.818 -15.028 -11.833 1.00 49.68 61 PRO E O 1
ATOM 6632 N N . SER E 1 48 ? -48.381 -12.821 -11.837 1.00 40.29 62 SER E N 1
ATOM 6633 C CA . SER E 1 48 ? -47.106 -12.980 -11.141 1.00 34.94 62 SER E CA 1
ATOM 6634 C C . SER E 1 48 ? -46.792 -11.808 -10.227 1.00 33.04 62 SER E C 1
ATOM 6635 O O . SER E 1 48 ? -47.396 -10.738 -10.329 1.00 34.06 62 SER E O 1
ATOM 6638 N N . LYS E 1 49 ? -45.820 -12.022 -9.346 1.00 32.79 63 LYS E N 1
ATOM 6639 C CA . LYS E 1 49 ? -45.340 -10.983 -8.453 1.00 29.55 63 LYS E CA 1
ATOM 6640 C C . LYS E 1 49 ? -44.810 -9.800 -9.251 1.00 28.73 63 LYS E C 1
ATOM 6641 O O . LYS E 1 49 ? -45.033 -8.641 -8.898 1.00 31.68 63 LYS E O 1
ATOM 6647 N N . THR E 1 50 ? -44.130 -10.114 -10.349 1.00 27.39 64 THR E N 1
ATOM 6648 C CA . THR E 1 50 ? -43.527 -9.108 -11.211 1.00 32.83 64 THR E CA 1
ATOM 6649 C C . THR E 1 50 ? -44.580 -8.206 -11.836 1.00 30.77 64 THR E C 1
ATOM 6650 O O . THR E 1 50 ? -44.411 -6.989 -11.918 1.00 33.77 64 THR E O 1
ATOM 6654 N N . GLU E 1 51 ? -45.684 -8.810 -12.252 1.00 32.38 65 GLU E N 1
ATOM 6655 C CA . GLU E 1 51 ? -46.741 -8.071 -12.923 1.00 32.45 65 GLU E CA 1
ATOM 6656 C C . GLU E 1 51 ? -47.434 -7.119 -11.948 1.00 32.15 65 GLU E C 1
ATOM 6657 O O . GLU E 1 51 ? -47.819 -6.008 -12.320 1.00 36.93 65 GLU E O 1
ATOM 6663 N N . ILE E 1 52 ? -47.567 -7.548 -10.695 1.00 28.39 66 ILE E N 1
ATOM 6664 C CA . ILE E 1 52 ? -48.055 -6.670 -9.630 1.00 32.62 66 ILE E CA 1
ATOM 6665 C C . ILE E 1 52 ? -47.105 -5.502 -9.414 1.00 31.12 66 ILE E C 1
ATOM 6666 O O . ILE E 1 52 ? -47.523 -4.348 -9.323 1.00 32.42 66 ILE E O 1
ATOM 6671 N N . PHE E 1 53 ? -45.821 -5.827 -9.318 1.00 33.97 67 PHE E N 1
ATOM 6672 C CA . PHE E 1 53 ? -44.773 -4.843 -9.087 1.00 32.53 67 PHE E CA 1
ATOM 6673 C C . PHE E 1 53 ? -44.746 -3.820 -10.220 1.00 35.96 67 PHE E C 1
ATOM 6674 O O . PHE E 1 53 ? -44.582 -2.621 -9.991 1.00 38.46 67 PHE E O 1
ATOM 6682 N N . LEU E 1 54 ? -44.932 -4.309 -11.441 1.00 31.35 68 LEU E N 1
ATOM 6683 C CA . LEU E 1 54 ? -44.954 -3.462 -12.625 1.00 34.75 68 LEU E CA 1
ATOM 6684 C C . LEU E 1 54 ? -46.126 -2.492 -12.594 1.00 37.44 68 LEU E C 1
ATOM 6685 O O . LEU E 1 54 ? -45.955 -1.289 -12.803 1.00 39.11 68 LEU E O 1
ATOM 6690 N N . THR E 1 55 ? -47.312 -3.028 -12.321 1.00 34.30 69 THR E N 1
ATOM 6691 C CA . THR E 1 55 ? -48.530 -2.230 -12.225 1.00 41.24 69 THR E CA 1
ATOM 6692 C C . THR E 1 55 ? -48.387 -1.176 -11.142 1.00 39.53 69 THR E C 1
ATOM 6693 O O . THR E 1 55 ? -48.739 -0.011 -11.326 1.00 43.06 69 THR E O 1
ATOM 6697 N N . LEU E 1 56 ? -47.851 -1.614 -10.010 1.00 41.15 70 LEU E N 1
ATOM 6698 C CA . LEU E 1 56 ? -47.572 -0.752 -8.871 1.00 40.83 70 LEU E CA 1
ATOM 6699 C C . LEU E 1 56 ? -46.614 0.372 -9.279 1.00 41.15 70 LEU E C 1
ATOM 6700 O O . LEU E 1 56 ? -46.851 1.546 -8.996 1.00 42.45 70 LEU E O 1
ATOM 6705 N N . LEU E 1 57 ? -45.516 -0.015 -9.920 1.00 35.49 71 LEU E N 1
ATOM 6706 C CA . LEU E 1 57 ? -44.493 0.921 -10.379 1.00 40.40 71 LEU E CA 1
ATOM 6707 C C . LEU E 1 57 ? -45.035 1.912 -11.407 1.00 47.00 71 LEU E C 1
ATOM 6708 O O . LEU E 1 57 ? -44.634 3.072 -11.434 1.00 46.53 71 LEU E O 1
ATOM 6713 N N . LYS E 1 58 ? -45.949 1.445 -12.251 1.00 43.01 72 LYS E N 1
ATOM 6714 C CA . LYS E 1 58 ? -46.503 2.274 -13.313 1.00 45.58 72 LYS E CA 1
ATOM 6715 C C . LYS E 1 58 ? -47.499 3.302 -12.785 1.00 49.72 72 LYS E C 1
ATOM 6716 O O . LYS E 1 58 ? -47.615 4.404 -13.330 1.00 51.47 72 LYS E O 1
ATOM 6722 N N . SER E 1 59 ? -48.179 2.962 -11.696 1.00 47.77 73 SER E N 1
ATOM 6723 C CA . SER E 1 59 ? -49.105 3.898 -11.066 1.00 49.96 73 SER E CA 1
ATOM 6724 C C . SER E 1 59 ? -48.424 5.047 -10.324 1.00 46.17 73 SER E C 1
ATOM 6725 O O . SER E 1 59 ? -49.040 6.081 -10.076 1.00 49.30 73 SER E O 1
ATOM 6728 N N . THR E 1 60 ? -47.153 4.879 -9.986 1.00 46.70 74 THR E N 1
ATOM 6729 C CA . THR E 1 60 ? -46.440 5.909 -9.233 1.00 46.71 74 THR E CA 1
ATOM 6730 C C . THR E 1 60 ? -45.567 6.814 -10.096 1.00 45.97 74 THR E C 1
ATOM 6731 O O . THR E 1 60 ? -45.260 7.939 -9.701 1.00 52.01 74 THR E O 1
ATOM 6735 N N . VAL E 1 61 ? -45.190 6.345 -11.281 1.00 48.98 75 VAL E N 1
ATOM 6736 C CA . VAL E 1 61 ? -44.223 7.078 -12.089 1.00 43.92 75 VAL E CA 1
ATOM 6737 C C . VAL E 1 61 ? -44.904 7.825 -13.230 1.00 46.75 75 VAL E C 1
ATOM 6738 O O . VAL E 1 61 ? -44.457 8.903 -13.615 1.00 45.34 75 VAL E O 1
ATOM 6742 N N . GLU E 1 62 ? -45.998 7.279 -13.752 1.00 51.21 76 GLU E N 1
ATOM 6743 C CA . GLU E 1 62 ? -46.718 7.958 -14.830 1.00 49.01 76 GLU E CA 1
ATOM 6744 C C . GLU E 1 62 ? -47.236 9.348 -14.386 1.00 44.72 76 GLU E C 1
ATOM 6745 O O . GLU E 1 62 ? -47.128 10.305 -15.158 1.00 44.22 76 GLU E O 1
ATOM 6751 N N . PRO E 1 63 ? -47.802 9.478 -13.159 1.00 40.00 77 PRO E N 1
ATOM 6752 C CA . PRO E 1 63 ? -48.218 10.839 -12.796 1.00 37.24 77 PRO E CA 1
ATOM 6753 C C . PRO E 1 63 ? -47.041 11.807 -12.720 1.00 39.66 77 PRO E C 1
ATOM 6754 O O . PRO E 1 63 ? -47.198 12.995 -12.996 1.00 44.59 77 PRO E O 1
ATOM 6758 N N . SER E 1 64 ? -45.867 11.292 -12.369 1.00 34.05 78 SER E N 1
ATOM 6759 C CA . SER E 1 64 ? -44.676 12.123 -12.242 1.00 38.95 78 SER E CA 1
ATOM 6760 C C . SER E 1 64 ? -44.171 12.627 -13.592 1.00 46.28 78 SER E C 1
ATOM 6761 O O . SER E 1 64 ? -43.859 13.808 -13.752 1.00 51.32 78 SER E O 1
ATOM 6764 N N . THR E 1 65 ? -44.095 11.729 -14.566 1.00 43.85 79 THR E N 1
ATOM 6765 C CA . THR E 1 65 ? -43.636 12.090 -15.902 1.00 47.26 79 THR E CA 1
ATOM 6766 C C . THR E 1 65 ? -44.621 12.995 -16.635 1.00 46.63 79 THR E C 1
ATOM 6767 O O . THR E 1 65 ? -44.212 13.927 -17.327 1.00 46.63 79 THR E O 1
ATOM 6771 N N . VAL E 1 66 ? -45.910 12.720 -16.468 1.00 41.96 80 VAL E N 1
ATOM 6772 C CA . VAL E 1 66 ? -46.950 13.564 -17.034 1.00 39.30 80 VAL E CA 1
ATOM 6773 C C . VAL E 1 66 ? -46.795 14.974 -16.474 1.00 53.06 80 VAL E C 1
ATOM 6774 O O . VAL E 1 66 ? -46.800 15.957 -17.217 1.00 50.94 80 VAL E O 1
ATOM 6778 N N . LEU E 1 67 ? -46.642 15.054 -15.157 1.00 47.78 81 LEU E N 1
ATOM 6779 C CA . LEU E 1 67 ? -46.449 16.321 -14.468 1.00 48.96 81 LEU E CA 1
ATOM 6780 C C . LEU E 1 67 ? -45.226 17.104 -14.943 1.00 51.96 81 LEU E C 1
ATOM 6781 O O . LEU E 1 67 ? -45.294 18.321 -15.136 1.00 48.28 81 LEU E O 1
ATOM 6786 N N . ALA E 1 68 ? -44.118 16.398 -15.153 1.00 48.65 82 ALA E N 1
ATOM 6787 C CA . ALA E 1 68 ? -42.860 17.058 -15.493 1.00 54.32 82 ALA E CA 1
ATOM 6788 C C . ALA E 1 68 ? -42.860 17.739 -16.853 1.00 52.34 82 ALA E C 1
ATOM 6789 O O . ALA E 1 68 ? -42.468 18.897 -16.979 1.00 53.44 82 ALA E O 1
ATOM 6791 N N . GLU E 1 69 ? -43.329 17.019 -17.862 1.00 54.01 83 GLU E N 1
ATOM 6792 C CA . GLU E 1 69 ? -43.312 17.510 -19.230 1.00 54.94 83 GLU E CA 1
ATOM 6793 C C . GLU E 1 69 ? -44.427 18.516 -19.511 1.00 58.23 83 GLU E C 1
ATOM 6794 O O . GLU E 1 69 ? -44.403 19.197 -20.546 1.00 63.77 83 GLU E O 1
ATOM 6800 N N . ASP E 1 70 ? -45.399 18.613 -18.604 1.00 55.07 84 ASP E N 1
ATOM 6801 C CA . ASP E 1 70 ? -46.428 19.625 -18.765 1.00 56.24 84 ASP E CA 1
ATOM 6802 C C . ASP E 1 70 ? -45.873 20.948 -18.270 1.00 58.16 84 ASP E C 1
ATOM 6803 O O . ASP E 1 70 ? -46.198 22.009 -18.797 1.00 60.90 84 ASP E O 1
ATOM 6808 N N . LEU E 1 71 ? -45.019 20.865 -17.257 1.00 58.45 85 LEU E N 1
ATOM 6809 C CA . LEU E 1 71 ? -44.394 22.039 -16.666 1.00 54.55 85 LEU E CA 1
ATOM 6810 C C . LEU E 1 71 ? -43.149 22.464 -17.434 1.00 55.96 85 LEU E C 1
ATOM 6811 O O . LEU E 1 71 ? -42.812 23.645 -17.478 1.00 61.80 85 LEU E O 1
ATOM 6816 N N . SER E 1 72 ? -42.464 21.492 -18.031 1.00 61.74 86 SER E N 1
ATOM 6817 C CA . SER E 1 72 ? -41.273 21.777 -18.820 1.00 58.14 86 SER E CA 1
ATOM 6818 C C . SER E 1 72 ? -41.590 22.651 -20.034 1.00 64.73 86 SER E C 1
ATOM 6819 O O . SER E 1 72 ? -40.758 23.454 -20.457 1.00 66.33 86 SER E O 1
ATOM 6822 N N . THR E 1 73 ? -42.793 22.501 -20.586 1.00 65.18 87 THR E N 1
ATOM 6823 C CA . THR E 1 73 ? -43.229 23.337 -21.701 1.00 63.69 87 THR E CA 1
ATOM 6824 C C . THR E 1 73 ? -44.149 24.452 -21.210 1.00 67.64 87 THR E C 1
ATOM 6825 O O . THR E 1 73 ? -45.302 24.552 -21.636 1.00 67.54 87 THR E O 1
ATOM 6829 N N . LEU E 1 74 ? -43.642 25.270 -20.295 1.00 61.15 88 LEU E N 1
ATOM 6830 C CA . LEU E 1 74 ? -44.394 26.393 -19.735 1.00 63.80 88 LEU E CA 1
ATOM 6831 C C . LEU E 1 74 ? -43.667 27.740 -19.899 1.00 62.57 88 LEU E C 1
ATOM 6832 O O . LEU E 1 74 ? -42.436 27.794 -19.819 1.00 59.37 88 LEU E O 1
ATOM 6837 N N . ASP E 1 75 ? -44.415 28.818 -20.130 1.00 68.51 89 ASP E N 1
ATOM 6838 C CA . ASP E 1 75 ? -43.821 30.135 -20.353 1.00 70.21 89 ASP E CA 1
ATOM 6839 C C . ASP E 1 75 ? -43.417 30.814 -19.031 1.00 63.57 89 ASP E C 1
ATOM 6840 O O . ASP E 1 75 ? -43.875 31.914 -18.718 1.00 67.20 89 ASP E O 1
ATOM 6845 N N . ALA E 1 76 ? -42.583 30.137 -18.247 1.00 60.34 90 ALA E N 1
ATOM 6846 C CA . ALA E 1 76 ? -41.936 30.746 -17.091 1.00 47.33 90 ALA E CA 1
ATOM 6847 C C . ALA E 1 76 ? -40.423 30.659 -17.247 1.00 45.29 90 ALA E C 1
ATOM 6848 O O . ALA E 1 76 ? -39.929 30.026 -18.175 1.00 50.62 90 ALA E O 1
ATOM 6850 N N . GLY E 1 77 ? -39.684 31.290 -16.341 1.00 49.32 91 GLY E N 1
ATOM 6851 C CA . GLY E 1 77 ? -38.236 31.191 -16.359 1.00 42.16 91 GLY E CA 1
ATOM 6852 C C . GLY E 1 77 ? -37.861 29.830 -15.801 1.00 38.68 91 GLY E C 1
ATOM 6853 O O . GLY E 1 77 ? -38.713 29.135 -15.250 1.00 37.48 91 GLY E O 1
ATOM 6854 N N . PRO E 1 78 ? -36.592 29.428 -15.955 1.00 37.31 92 PRO E N 1
ATOM 6855 C CA . PRO E 1 78 ? -36.169 28.105 -15.481 1.00 36.11 92 PRO E CA 1
ATOM 6856 C C . PRO E 1 78 ? -36.279 27.949 -13.961 1.00 38.72 92 PRO E C 1
ATOM 6857 O O . PRO E 1 78 ? -36.498 26.837 -13.487 1.00 35.38 92 PRO E O 1
ATOM 6861 N N . GLU E 1 79 ? -36.144 29.047 -13.220 1.00 35.98 93 GLU E N 1
ATOM 6862 C CA . GLU E 1 79 ? -36.245 29.010 -11.762 1.00 33.43 93 GLU E CA 1
ATOM 6863 C C . GLU E 1 79 ? -37.646 28.631 -11.297 1.00 35.57 93 GLU E C 1
ATOM 6864 O O . GLU E 1 79 ? -37.808 27.798 -10.403 1.00 37.25 93 GLU E O 1
ATOM 6870 N N . MET E 1 80 ? -38.655 29.257 -11.897 1.00 36.66 94 MET E N 1
ATOM 6871 C CA . MET E 1 80 ? -40.043 28.993 -11.535 1.00 37.63 94 MET E CA 1
ATOM 6872 C C . MET E 1 80 ? -40.487 27.592 -11.944 1.00 36.22 94 MET E C 1
ATOM 6873 O O . MET E 1 80 ? -41.174 26.909 -11.185 1.00 31.59 94 MET E O 1
ATOM 6878 N N . ARG E 1 81 ? -40.102 27.161 -13.143 1.00 36.24 95 ARG E N 1
ATOM 6879 C CA . ARG E 1 81 ? -40.481 25.826 -13.599 1.00 36.65 95 ARG E CA 1
ATOM 6880 C C . ARG E 1 81 ? -39.822 24.747 -12.739 1.00 30.81 95 ARG E C 1
ATOM 6881 O O . ARG E 1 81 ? -40.452 23.745 -12.398 1.00 26.84 95 ARG E O 1
ATOM 6889 N N . LEU E 1 82 ? -38.546 24.938 -12.423 1.00 26.17 96 LEU E N 1
ATOM 6890 C CA . LEU E 1 82 ? -37.833 24.006 -11.563 1.00 30.29 96 LEU E CA 1
ATOM 6891 C C . LEU E 1 82 ? -38.446 23.958 -10.168 1.00 27.00 96 LEU E C 1
ATOM 6892 O O . LEU E 1 82 ? -38.600 22.885 -9.599 1.00 26.03 96 LEU E O 1
ATOM 6897 N N . TRP E 1 83 ? -38.767 25.121 -9.608 1.00 30.09 97 TRP E N 1
ATOM 6898 C CA . TRP E 1 83 ? -39.382 25.178 -8.284 1.00 28.71 97 TRP E CA 1
ATOM 6899 C C . TRP E 1 83 ? -40.723 24.459 -8.301 1.00 29.06 97 TRP E C 1
ATOM 6900 O O . TRP E 1 83 ? -41.048 23.695 -7.389 1.00 22.49 97 TRP E O 1
ATOM 6911 N N . ALA E 1 84 ? -41.500 24.719 -9.349 1.00 25.83 98 ALA E N 1
ATOM 6912 C CA . ALA E 1 84 ? -42.813 24.107 -9.504 1.00 31.29 98 ALA E CA 1
ATOM 6913 C C . ALA E 1 84 ? -42.704 22.592 -9.631 1.00 27.07 98 ALA E C 1
ATOM 6914 O O . ALA E 1 84 ? -43.509 21.860 -9.063 1.00 26.02 98 ALA E O 1
ATOM 6916 N N . ILE E 1 85 ? -41.717 22.117 -10.382 1.00 28.65 99 ILE E N 1
ATOM 6917 C CA . ILE E 1 85 ? -41.606 20.680 -10.584 1.00 31.63 99 ILE E CA 1
ATOM 6918 C C . ILE E 1 85 ? -41.093 19.958 -9.332 1.00 26.10 99 ILE E C 1
ATOM 6919 O O . ILE E 1 85 ? -41.573 18.871 -9.016 1.00 27.18 99 ILE E O 1
ATOM 6924 N N . VAL E 1 86 ? -40.163 20.560 -8.593 1.00 29.46 100 VAL E N 1
ATOM 6925 C CA . VAL E 1 86 ? -39.694 19.925 -7.365 1.00 25.43 100 VAL E CA 1
ATOM 6926 C C . VAL E 1 86 ? -40.830 19.813 -6.350 1.00 22.92 100 VAL E C 1
ATOM 6927 O O . VAL E 1 86 ? -41.108 18.729 -5.836 1.00 25.96 100 VAL E O 1
ATOM 6931 N N . ALA E 1 87 ? -41.512 20.927 -6.098 1.00 23.04 101 ALA E N 1
ATOM 6932 C CA . ALA E 1 87 ? -42.581 20.955 -5.108 1.00 27.15 101 ALA E CA 1
ATOM 6933 C C . ALA E 1 87 ? -43.732 20.034 -5.499 1.00 26.61 101 ALA E C 1
ATOM 6934 O O . ALA E 1 87 ? -44.313 19.363 -4.643 1.00 23.07 101 ALA E O 1
ATOM 6936 N N . SER E 1 88 ? -44.046 19.989 -6.792 1.00 25.95 102 SER E N 1
ATOM 6937 C CA . SER E 1 88 ? -45.157 19.171 -7.278 1.00 28.20 102 SER E CA 1
ATOM 6938 C C . SER E 1 88 ? -44.830 17.686 -7.183 1.00 26.11 102 SER E C 1
ATOM 6939 O O . SER E 1 88 ? -45.702 16.866 -6.904 1.00 26.15 102 SER E O 1
ATOM 6942 N N . GLU E 1 89 ? -43.574 17.345 -7.447 1.00 21.97 103 GLU E N 1
ATOM 6943 C CA . GLU E 1 89 ? -43.125 15.962 -7.357 1.00 27.84 103 GLU E CA 1
ATOM 6944 C C . GLU E 1 89 ? -43.094 15.489 -5.896 1.00 24.22 103 GLU E C 1
ATOM 6945 O O . GLU E 1 89 ? -43.489 14.365 -5.586 1.00 25.72 103 GLU E O 1
ATOM 6951 N N . VAL E 1 90 ? -42.644 16.358 -4.999 1.00 21.25 104 VAL E N 1
ATOM 6952 C CA . VAL E 1 90 ? -42.626 16.029 -3.581 1.00 26.39 104 VAL E CA 1
ATOM 6953 C C . VAL E 1 90 ? -44.057 15.891 -3.076 1.00 26.08 104 VAL E C 1
ATOM 6954 O O . VAL E 1 90 ? -44.369 14.982 -2.306 1.00 22.75 104 VAL E O 1
ATOM 6958 N N . ARG E 1 91 ? -44.926 16.788 -3.533 1.00 25.73 105 ARG E N 1
ATOM 6959 C CA . ARG E 1 91 ? -46.350 16.708 -3.219 1.00 29.52 105 ARG E CA 1
ATOM 6960 C C . ARG E 1 91 ? -46.929 15.340 -3.585 1.00 28.67 105 ARG E C 1
ATOM 6961 O O . ARG E 1 91 ? -47.658 14.738 -2.795 1.00 29.08 105 ARG E O 1
ATOM 6969 N N . LEU E 1 92 ? -46.584 14.847 -4.772 1.00 27.73 106 LEU E N 1
ATOM 6970 C CA . LEU E 1 92 ? -47.043 13.531 -5.222 1.00 26.54 106 LEU E CA 1
ATOM 6971 C C . LEU E 1 92 ? -46.550 12.409 -4.317 1.00 26.00 106 LEU E C 1
ATOM 6972 O O . LEU E 1 92 ? -47.325 11.548 -3.903 1.00 26.18 106 LEU E O 1
ATOM 6977 N N . LEU E 1 93 ? -45.258 12.432 -4.005 1.00 22.99 107 LEU E N 1
ATOM 6978 C CA . LEU E 1 93 ? -44.645 11.390 -3.194 1.00 24.40 107 LEU E CA 1
ATOM 6979 C C . LEU E 1 93 ? -45.161 11.363 -1.755 1.00 29.02 107 LEU E C 1
ATOM 6980 O O . LEU E 1 93 ? -44.996 10.364 -1.050 1.00 24.55 107 LEU E O 1
ATOM 6985 N N . LEU E 1 94 ? -45.786 12.454 -1.325 1.00 24.27 108 LEU E N 1
ATOM 6986 C CA . LEU E 1 94 ? -46.344 12.535 0.018 1.00 25.84 108 LEU E CA 1
ATOM 6987 C C . LEU E 1 94 ? -47.836 12.215 0.029 1.00 30.57 108 LEU E C 1
ATOM 6988 O O . LEU E 1 94 ? -48.462 12.185 1.086 1.00 27.95 108 LEU E O 1
ATOM 6993 N N . SER E 1 95 ? -48.401 11.936 -1.142 1.00 28.38 109 SER E N 1
ATOM 6994 C CA . SER E 1 95 ? -49.850 11.804 -1.252 1.00 26.52 109 SER E CA 1
ATOM 6995 C C . SER E 1 95 ? -50.310 10.354 -1.168 1.00 24.72 109 SER E C 1
ATOM 6996 O O . SER E 1 95 ? -51.510 10.083 -1.172 1.00 30.19 109 SER E O 1
ATOM 6999 N N . THR E 1 96 ? -49.361 9.429 -1.073 1.00 26.66 110 THR E N 1
ATOM 7000 C CA . THR E 1 96 ? -49.685 8.008 -1.118 1.00 27.27 110 THR E CA 1
ATOM 7001 C C . THR E 1 96 ? -49.678 7.371 0.264 1.00 27.67 110 THR E C 1
ATOM 7002 O O . THR E 1 96 ? -48.916 7.771 1.146 1.00 27.83 110 THR E O 1
ATOM 7006 N N . LYS E 1 97 ? -50.534 6.369 0.429 1.00 28.12 111 LYS E N 1
ATOM 7007 C CA . LYS E 1 97 ? -50.667 5.622 1.676 1.00 30.82 111 LYS E CA 1
ATOM 7008 C C . LYS E 1 97 ? -49.376 4.904 2.053 1.00 29.31 111 LYS E C 1
ATOM 7009 O O . LYS E 1 97 ? -49.056 4.770 3.230 1.00 25.78 111 LYS E O 1
ATOM 7015 N N . TRP E 1 98 ? -48.649 4.422 1.050 1.00 26.33 112 TRP E N 1
ATOM 7016 C CA . TRP E 1 98 ? -47.377 3.751 1.296 1.00 24.38 112 TRP E CA 1
ATOM 7017 C C . TRP E 1 98 ? -46.247 4.468 0.564 1.00 23.84 112 TRP E C 1
ATOM 7018 O O . TRP E 1 98 ? -46.488 5.201 -0.397 1.00 27.76 112 TRP E O 1
ATOM 7029 N N . ASN E 1 99 ? -45.020 4.278 1.042 1.00 21.20 113 ASN E N 1
ATOM 7030 C CA . ASN E 1 99 ? -43.871 4.982 0.493 1.00 23.13 113 ASN E CA 1
ATOM 7031 C C . ASN E 1 99 ? -43.390 4.310 -0.802 1.00 26.83 113 ASN E C 1
ATOM 7032 O O . ASN E 1 99 ? -42.296 3.750 -0.858 1.00 25.41 113 ASN E O 1
ATOM 7037 N N . VAL E 1 100 ? -44.208 4.406 -1.850 1.00 19.39 114 VAL E N 1
ATOM 7038 C CA . VAL E 1 100 ? -43.948 3.722 -3.122 1.00 24.44 114 VAL E CA 1
ATOM 7039 C C . VAL E 1 100 ? -42.667 4.202 -3.805 1.00 25.51 114 VAL E C 1
ATOM 7040 O O . VAL E 1 100 ? -42.141 3.533 -4.690 1.00 31.26 114 VAL E O 1
ATOM 7044 N N . GLY E 1 101 ? -42.183 5.375 -3.415 1.00 29.91 115 GLY E N 1
ATOM 7045 C CA . GLY E 1 101 ? -40.898 5.853 -3.886 1.00 26.79 115 GLY E CA 1
ATOM 7046 C C . GLY E 1 101 ? -39.776 4.893 -3.516 1.00 26.03 115 GLY E C 1
ATOM 7047 O O . GLY E 1 101 ? -38.739 4.858 -4.177 1.00 26.98 115 GLY E O 1
ATOM 7048 N N . ARG E 1 102 ? -39.988 4.109 -2.460 1.00 24.43 116 ARG E N 1
ATOM 7049 C CA . ARG E 1 102 ? -39.011 3.115 -2.018 1.00 27.58 116 ARG E CA 1
ATOM 7050 C C . ARG E 1 102 ? -38.775 2.031 -3.062 1.00 29.21 116 ARG E C 1
ATOM 7051 O O . ARG E 1 102 ? -37.701 1.430 -3.114 1.00 29.17 116 ARG E O 1
ATOM 7059 N N . LEU E 1 103 ? -39.777 1.802 -3.903 1.00 25.79 117 LEU E N 1
ATOM 7060 C CA . LEU E 1 103 ? -39.713 0.749 -4.910 1.00 27.16 117 LEU E CA 1
ATOM 7061 C C . LEU E 1 103 ? -38.615 1.016 -5.930 1.00 25.66 117 LEU E C 1
ATOM 7062 O O . LEU E 1 103 ? -38.027 0.083 -6.481 1.00 23.87 117 LEU E O 1
ATOM 7067 N N . TYR E 1 104 ? -38.337 2.296 -6.162 1.00 27.57 118 TYR E N 1
ATOM 7068 C CA . TYR E 1 104 ? -37.316 2.710 -7.121 1.00 30.50 118 TYR E CA 1
ATOM 7069 C C . TYR E 1 104 ? -35.940 2.218 -6.695 1.00 23.61 118 TYR E C 1
ATOM 7070 O O . TYR E 1 104 ? -35.051 2.032 -7.523 1.00 24.50 118 TYR E O 1
ATOM 7079 N N . GLN E 1 105 ? -35.778 2.007 -5.393 1.00 24.37 119 GLN E N 1
ATOM 7080 C CA . GLN E 1 105 ? -34.482 1.674 -4.813 1.00 21.86 119 GLN E CA 1
ATOM 7081 C C . GLN E 1 105 ? -34.185 0.173 -4.788 1.00 23.44 119 GLN E C 1
ATOM 7082 O O . GLN E 1 105 ? -33.063 -0.235 -4.487 1.00 30.96 119 GLN E O 1
ATOM 7088 N N . LEU E 1 106 ? -35.177 -0.639 -5.139 1.00 22.30 120 LEU E N 1
ATOM 7089 C CA . LEU E 1 106 ? -35.032 -2.095 -5.131 1.00 23.89 120 LEU E CA 1
ATOM 7090 C C . LEU E 1 106 ? -34.261 -2.575 -6.350 1.00 28.88 120 LEU E C 1
ATOM 7091 O O . LEU E 1 106 ? -34.525 -2.128 -7.465 1.00 33.91 120 LEU E O 1
ATOM 7096 N N . PRO E 1 107 ? -33.280 -3.467 -6.133 1.00 27.08 121 PRO E N 1
ATOM 7097 C CA . PRO E 1 107 ? -32.388 -3.962 -7.190 1.00 30.16 121 PRO E CA 1
ATOM 7098 C C . PRO E 1 107 ? -33.125 -4.502 -8.414 1.00 29.81 121 PRO E C 1
ATOM 7099 O O . PRO E 1 107 ? -32.618 -4.364 -9.525 1.00 25.99 121 PRO E O 1
ATOM 7103 N N . ILE E 1 108 ? -34.308 -5.080 -8.215 1.00 28.20 122 ILE E N 1
ATOM 7104 C CA . ILE E 1 108 ? -35.057 -5.681 -9.319 1.00 28.46 122 ILE E CA 1
ATOM 7105 C C . ILE E 1 108 ? -35.420 -4.676 -10.421 1.00 29.73 122 ILE E C 1
ATOM 7106 O O . ILE E 1 108 ? -35.530 -5.060 -11.586 1.00 28.07 122 ILE E O 1
ATOM 7111 N N . VAL E 1 109 ? -35.565 -3.395 -10.077 1.00 28.58 123 VAL E N 1
ATOM 7112 C CA . VAL E 1 109 ? -36.030 -2.411 -11.062 1.00 27.53 123 VAL E CA 1
ATOM 7113 C C . VAL E 1 109 ? -34.985 -2.101 -12.128 1.00 25.80 123 VAL E C 1
ATOM 7114 O O . VAL E 1 109 ? -35.303 -1.496 -13.153 1.00 28.38 123 VAL E O 1
ATOM 7118 N N . GLY E 1 110 ? -33.737 -2.490 -11.885 1.00 20.51 124 GLY E N 1
ATOM 7119 C CA . GLY E 1 110 ? -32.698 -2.293 -12.882 1.00 24.63 124 GLY E CA 1
ATOM 7120 C C . GLY E 1 110 ? -32.816 -3.243 -14.069 1.00 24.69 124 GLY E C 1
ATOM 7121 O O . GLY E 1 110 ? -32.291 -2.971 -15.149 1.00 26.94 124 GLY E O 1
ATOM 7122 N N . SER E 1 111 ? -33.525 -4.352 -13.871 1.00 24.76 125 SER E N 1
ATOM 7123 C CA . SER E 1 111 ? -33.657 -5.393 -14.890 1.00 26.57 125 SER E CA 1
ATOM 7124 C C . SER E 1 111 ? -34.410 -4.919 -16.145 1.00 29.80 125 SER E C 1
ATOM 7125 O O . SER E 1 111 ? -35.223 -3.990 -16.098 1.00 23.98 125 SER E O 1
ATOM 7128 N N . GLU E 1 112 ? -34.112 -5.567 -17.268 1.00 28.30 126 GLU E N 1
ATOM 7129 C CA . GLU E 1 112 ? -34.665 -5.218 -18.577 1.00 28.79 126 GLU E CA 1
ATOM 7130 C C . GLU E 1 112 ? -36.187 -5.126 -18.650 1.00 28.54 126 GLU E C 1
ATOM 7131 O O . GLU E 1 112 ? -36.709 -4.305 -19.390 1.00 25.32 126 GLU E O 1
ATOM 7137 N N . GLU E 1 113 ? -36.891 -5.966 -17.891 1.00 28.95 127 GLU E N 1
ATOM 7138 C CA . GLU E 1 113 ? -38.358 -5.970 -17.903 1.00 33.92 127 GLU E CA 1
ATOM 7139 C C . GLU E 1 113 ? -38.956 -4.609 -17.529 1.00 34.52 127 GLU E C 1
ATOM 7140 O O . GLU E 1 113 ? -40.105 -4.322 -17.866 1.00 31.68 127 GLU E O 1
ATOM 7146 N N . PHE E 1 114 ? -38.179 -3.780 -16.836 1.00 24.34 128 PHE E N 1
ATOM 7147 C CA . PHE E 1 114 ? -38.652 -2.473 -16.388 1.00 25.80 128 PHE E CA 1
ATOM 7148 C C . PHE E 1 114 ? -38.155 -1.347 -17.295 1.00 28.73 128 PHE E C 1
ATOM 7149 O O . PHE E 1 114 ? -37.903 -0.233 -16.832 1.00 25.60 128 PHE E O 1
ATOM 7157 N N . ALA E 1 115 ? -38.015 -1.649 -18.586 1.00 26.07 129 ALA E N 1
ATOM 7158 C CA . ALA E 1 115 ? -37.583 -0.665 -19.582 1.00 30.27 129 ALA E CA 1
ATOM 7159 C C . ALA E 1 115 ? -38.516 0.548 -19.613 1.00 29.37 129 ALA E C 1
ATOM 7160 O O . ALA E 1 115 ? -38.072 1.672 -19.838 1.00 28.28 129 ALA E O 1
ATOM 7162 N N . GLU E 1 116 ? -39.805 0.314 -19.381 1.00 32.80 130 GLU E N 1
ATOM 7163 C CA . GLU E 1 116 ? -40.784 1.399 -19.336 1.00 31.91 130 GLU E CA 1
ATOM 7164 C C . GLU E 1 116 ? -40.480 2.368 -18.207 1.00 32.68 130 GLU E C 1
ATOM 7165 O O . GLU E 1 116 ? -40.476 3.583 -18.404 1.00 30.98 130 GLU E O 1
ATOM 7171 N N . TYR E 1 117 ? -40.180 1.823 -17.034 1.00 28.64 131 TYR E N 1
ATOM 7172 C CA . TYR E 1 117 ? -39.821 2.642 -15.890 1.00 29.79 131 TYR E CA 1
ATOM 7173 C C . TYR E 1 117 ? -38.513 3.388 -16.156 1.00 28.01 131 TYR E C 1
ATOM 7174 O O . TYR E 1 117 ? -38.391 4.580 -15.852 1.00 24.83 131 TYR E O 1
ATOM 7183 N N . HIS E 1 118 ? -37.543 2.677 -16.728 1.00 24.92 132 HIS E N 1
ATOM 7184 C CA . HIS E 1 118 ? -36.246 3.260 -17.076 1.00 31.55 132 HIS E CA 1
ATOM 7185 C C . HIS E 1 118 ? -36.395 4.491 -17.962 1.00 27.86 132 HIS E C 1
ATOM 7186 O O . HIS E 1 118 ? -35.770 5.524 -17.709 1.00 32.29 132 HIS E O 1
ATOM 7193 N N . SER E 1 119 ? -37.224 4.374 -18.997 1.00 30.15 133 SER E N 1
ATOM 7194 C CA . SER E 1 119 ? -37.456 5.473 -19.927 1.00 34.29 133 SER E CA 1
ATOM 7195 C C . SER E 1 119 ? -38.082 6.684 -19.248 1.00 29.96 133 SER E C 1
ATOM 7196 O O . SER E 1 119 ? -37.634 7.815 -19.438 1.00 26.99 133 SER E O 1
ATOM 7199 N N . GLN E 1 120 ? -39.122 6.438 -18.462 1.00 24.52 134 GLN E N 1
ATOM 7200 C CA . GLN E 1 120 ? -39.782 7.506 -17.724 1.00 34.62 134 GLN E CA 1
ATOM 7201 C C . GLN E 1 120 ? -38.847 8.190 -16.726 1.00 27.20 134 GLN E C 1
ATOM 7202 O O . GLN E 1 120 ? -38.839 9.417 -16.621 1.00 27.38 134 GLN E O 1
ATOM 7208 N N . ARG E 1 121 ? -38.053 7.405 -16.004 1.00 27.70 135 ARG E N 1
ATOM 7209 C CA . ARG E 1 121 ? -37.136 7.981 -15.030 1.00 26.78 135 ARG E CA 1
ATOM 7210 C C . ARG E 1 121 ? -36.087 8.845 -15.719 1.00 31.87 135 ARG E C 1
ATOM 7211 O O . ARG E 1 121 ? -35.769 9.937 -15.247 1.00 29.41 135 ARG E O 1
ATOM 7219 N N . GLU E 1 122 ? -35.573 8.363 -16.847 1.00 27.47 136 GLU E N 1
ATOM 7220 C CA . GLU E 1 122 ? -34.594 9.115 -17.624 1.00 36.15 136 GLU E CA 1
ATOM 7221 C C . GLU E 1 122 ? -35.198 10.433 -18.095 1.00 35.82 136 GLU E C 1
ATOM 7222 O O . GLU E 1 122 ? -34.545 11.476 -18.048 1.00 37.35 136 GLU E O 1
ATOM 7228 N N . ALA E 1 123 ? -36.454 10.379 -18.526 1.00 26.28 137 ALA E N 1
ATOM 7229 C CA . ALA E 1 123 ? -37.155 11.569 -18.987 1.00 34.65 137 ALA E CA 1
ATOM 7230 C C . ALA E 1 123 ? -37.299 12.576 -17.849 1.00 31.29 137 ALA E C 1
ATOM 7231 O O . ALA E 1 123 ? -37.044 13.769 -18.019 1.00 34.89 137 ALA E O 1
ATOM 7233 N N . LEU E 1 124 ? -37.691 12.077 -16.683 1.00 26.60 138 LEU E N 1
ATOM 7234 C CA . LEU E 1 124 ? -37.851 12.912 -15.499 1.00 28.83 138 LEU E CA 1
ATOM 7235 C C . LEU E 1 124 ? -36.535 13.558 -15.080 1.00 31.16 138 LEU E C 1
ATOM 7236 O O . LEU E 1 124 ? -36.468 14.767 -14.847 1.00 24.53 138 LEU E O 1
ATOM 7241 N N . THR E 1 125 ? -35.487 12.746 -15.010 1.00 28.64 139 THR E N 1
ATOM 7242 C CA . THR E 1 125 ? -34.172 13.222 -14.608 1.00 29.53 139 THR E CA 1
ATOM 7243 C C . THR E 1 125 ? -33.639 14.290 -15.566 1.00 33.89 139 THR E C 1
ATOM 7244 O O . THR E 1 125 ? -33.019 15.269 -15.139 1.00 28.19 139 THR E O 1
ATOM 7248 N N . ASN E 1 126 ? -33.897 14.107 -16.858 1.00 27.63 140 ASN E N 1
ATOM 7249 C CA . ASN E 1 126 ? -33.477 15.076 -17.865 1.00 29.95 140 ASN E CA 1
ATOM 7250 C C . ASN E 1 126 ? -34.171 16.422 -17.706 1.00 28.51 140 ASN E C 1
ATOM 7251 O O . ASN E 1 126 ? -33.539 17.464 -17.846 1.00 29.70 140 ASN E O 1
ATOM 7256 N N . VAL E 1 127 ? -35.468 16.397 -17.413 1.00 24.60 141 VAL E N 1
ATOM 7257 C CA . VAL E 1 127 ? -36.219 17.625 -17.197 1.00 25.26 141 VAL E CA 1
ATOM 7258 C C . VAL E 1 127 ? -35.613 18.414 -16.031 1.00 32.50 141 VAL E C 1
ATOM 7259 O O . VAL E 1 127 ? -35.387 19.619 -16.140 1.00 31.96 141 VAL E O 1
ATOM 7263 N N . PHE E 1 128 ? -35.346 17.731 -14.920 1.00 26.18 142 PHE E N 1
ATOM 7264 C CA . PHE E 1 128 ? -34.698 18.370 -13.778 1.00 29.80 142 PHE E CA 1
ATOM 7265 C C . PHE E 1 128 ? -33.326 18.917 -14.153 1.00 26.41 142 PHE E C 1
ATOM 7266 O O . PHE E 1 128 ? -33.012 20.070 -13.872 1.00 28.91 142 PHE E O 1
ATOM 7274 N N . ARG E 1 129 ? -32.515 18.081 -14.792 1.00 29.15 143 ARG E N 1
ATOM 7275 C CA . ARG E 1 129 ? -31.153 18.454 -15.160 1.00 29.07 143 ARG E CA 1
ATOM 7276 C C . ARG E 1 129 ? -31.102 19.611 -16.159 1.00 31.39 143 ARG E C 1
ATOM 7277 O O . ARG E 1 129 ? -30.316 20.537 -15.985 1.00 32.81 143 ARG E O 1
ATOM 7285 N N . ASP E 1 130 ? -31.942 19.560 -17.193 1.00 29.90 144 ASP E N 1
ATOM 7286 C CA . ASP E 1 130 ? -31.963 20.607 -18.213 1.00 33.48 144 ASP E CA 1
ATOM 7287 C C . ASP E 1 130 ? -32.304 21.961 -17.596 1.00 37.91 144 ASP E C 1
ATOM 7288 O O . ASP E 1 130 ? -31.663 22.968 -17.895 1.00 41.76 144 ASP E O 1
ATOM 7293 N N . LEU E 1 131 ? -33.322 21.977 -16.742 1.00 34.14 145 LEU E N 1
ATOM 7294 C CA . LEU E 1 131 ? -33.715 23.186 -16.035 1.00 33.35 145 LEU E CA 1
ATOM 7295 C C . LEU E 1 131 ? -32.562 23.713 -15.185 1.00 35.55 145 LEU E C 1
ATOM 7296 O O . LEU E 1 131 ? -32.277 24.911 -15.176 1.00 32.19 145 LEU E O 1
ATOM 7301 N N . ALA E 1 132 ? -31.905 22.807 -14.469 1.00 37.31 146 ALA E N 1
ATOM 7302 C CA . ALA E 1 132 ? -30.792 23.175 -13.603 1.00 38.56 146 ALA E CA 1
ATOM 7303 C C . ALA E 1 132 ? -29.606 23.758 -14.374 1.00 40.32 146 ALA E C 1
ATOM 7304 O O . ALA E 1 132 ? -29.030 24.766 -13.960 1.00 39.07 146 ALA E O 1
ATOM 7306 N N . THR E 1 133 ? -29.248 23.133 -15.493 1.00 39.05 147 THR E N 1
ATOM 7307 C CA . THR E 1 133 ? -28.127 23.604 -16.304 1.00 39.08 147 THR E CA 1
ATOM 7308 C C . THR E 1 133 ? -28.456 24.926 -16.994 1.00 41.36 147 THR E C 1
ATOM 7309 O O . THR E 1 133 ? -27.569 25.722 -17.286 1.00 38.36 147 THR E O 1
ATOM 7313 N N . GLU E 1 134 ? -29.740 25.154 -17.239 1.00 38.25 148 GLU E N 1
ATOM 7314 C CA . GLU E 1 134 ? -30.208 26.430 -17.758 1.00 39.30 148 GLU E CA 1
ATOM 7315 C C . GLU E 1 134 ? -29.908 27.546 -16.758 1.00 43.06 148 GLU E C 1
ATOM 7316 O O . GLU E 1 134 ? -29.712 28.704 -17.129 1.00 42.09 148 GLU E O 1
ATOM 7322 N N . ILE E 1 135 ? -29.869 27.176 -15.484 1.00 37.81 149 ILE E N 1
ATOM 7323 C CA . ILE E 1 135 ? -29.636 28.113 -14.396 1.00 36.31 149 ILE E CA 1
ATOM 7324 C C . ILE E 1 135 ? -28.158 28.184 -14.028 1.00 45.00 149 ILE E C 1
ATOM 7325 O O . ILE E 1 135 ? -27.605 29.257 -13.766 1.00 42.10 149 ILE E O 1
ATOM 7330 N N . VAL E 1 136 ? -27.525 27.020 -14.031 1.00 38.17 150 VAL E N 1
ATOM 7331 C CA . VAL E 1 136 ? -26.216 26.844 -13.429 1.00 40.74 150 VAL E CA 1
ATOM 7332 C C . VAL E 1 136 ? -25.099 26.499 -14.429 1.00 40.30 150 VAL E C 1
ATOM 7333 O O . VAL E 1 136 ? -23.914 26.502 -14.078 1.00 49.43 150 VAL E O 1
ATOM 7337 N N . GLY E 1 137 ? -25.471 26.281 -15.686 1.00 44.46 151 GLY E N 1
ATOM 7338 C CA . GLY E 1 137 ? -24.513 25.938 -16.725 1.00 40.45 151 GLY E CA 1
ATOM 7339 C C . GLY E 1 137 ? -23.972 24.530 -16.558 1.00 47.60 151 GLY E C 1
ATOM 7340 O O . GLY E 1 137 ? -24.611 23.690 -15.919 1.00 41.15 151 GLY E O 1
ATOM 7341 N N . ASP E 1 138 ? -22.790 24.270 -17.116 1.00 49.72 152 ASP E N 1
ATOM 7342 C CA . ASP E 1 138 ? -22.164 22.955 -16.996 1.00 53.53 152 ASP E CA 1
ATOM 7343 C C . ASP E 1 138 ? -21.491 22.798 -15.639 1.00 52.84 152 ASP E C 1
ATOM 7344 O O . ASP E 1 138 ? -20.283 22.987 -15.503 1.00 60.42 152 ASP E O 1
ATOM 7349 N N . ASP E 1 139 ? -22.288 22.445 -14.640 1.00 49.64 153 ASP E N 1
ATOM 7350 C CA . ASP E 1 139 ? -21.845 22.419 -13.253 1.00 43.79 153 ASP E CA 1
ATOM 7351 C C . ASP E 1 139 ? -22.484 21.215 -12.572 1.00 36.48 153 ASP E C 1
ATOM 7352 O O . ASP E 1 139 ? -23.688 21.004 -12.701 1.00 34.23 153 ASP E O 1
ATOM 7357 N N . PRO E 1 140 ? -21.684 20.425 -11.840 1.00 41.60 154 PRO E N 1
ATOM 7358 C CA . PRO E 1 140 ? -22.186 19.218 -11.167 1.00 40.08 154 PRO E CA 1
ATOM 7359 C C . PRO E 1 140 ? -23.321 19.501 -10.175 1.00 35.19 154 PRO E C 1
ATOM 7360 O O . PRO E 1 140 ? -24.017 18.566 -9.773 1.00 35.95 154 PRO E O 1
ATOM 7364 N N . ARG E 1 141 ? -23.487 20.756 -9.765 1.00 32.26 155 ARG E N 1
ATOM 7365 C CA . ARG E 1 141 ? -24.618 21.129 -8.918 1.00 32.82 155 ARG E CA 1
ATOM 7366 C C . ARG E 1 141 ? -25.955 20.913 -9.630 1.00 30.14 155 ARG E C 1
ATOM 7367 O O . ARG E 1 141 ? -27.004 20.842 -8.989 1.00 27.70 155 ARG E O 1
ATOM 7375 N N . ALA E 1 142 ? -25.915 20.808 -10.954 1.00 28.20 156 ALA E N 1
ATOM 7376 C CA . ALA E 1 142 ? -27.129 20.628 -11.748 1.00 32.50 156 ALA E CA 1
ATOM 7377 C C . ALA E 1 142 ? -27.819 19.298 -11.462 1.00 30.43 156 ALA E C 1
ATOM 7378 O O . ALA E 1 142 ? -29.014 19.143 -11.723 1.00 29.08 156 ALA E O 1
ATOM 7380 N N . GLU E 1 143 ? -27.063 18.354 -10.907 1.00 32.56 157 GLU E N 1
ATOM 7381 C CA . GLU E 1 143 ? -27.575 17.038 -10.540 1.00 27.29 157 GLU E CA 1
ATOM 7382 C C . GLU E 1 143 ? -28.383 17.098 -9.245 1.00 29.22 157 GLU E C 1
ATOM 7383 O O . GLU E 1 143 ? -29.184 16.209 -8.958 1.00 27.29 157 GLU E O 1
ATOM 7389 N N . LEU E 1 144 ? -28.160 18.148 -8.462 1.00 28.96 158 LEU E N 1
ATOM 7390 C CA . LEU E 1 144 ? -28.668 18.197 -7.091 1.00 31.04 158 LEU E CA 1
ATOM 7391 C C . LEU E 1 144 ? -30.190 18.308 -6.923 1.00 28.88 158 LEU E C 1
ATOM 7392 O O . LEU E 1 144 ? -30.749 17.608 -6.074 1.00 28.18 158 LEU E O 1
ATOM 7397 N N . PRO E 1 145 ? -30.868 19.164 -7.720 1.00 24.73 159 PRO E N 1
ATOM 7398 C CA . PRO E 1 145 ? -32.313 19.292 -7.487 1.00 29.77 159 PRO E CA 1
ATOM 7399 C C . PRO E 1 145 ? -33.088 17.980 -7.563 1.00 26.87 159 PRO E C 1
ATOM 7400 O O . PRO E 1 145 ? -34.014 17.776 -6.780 1.00 22.80 159 PRO E O 1
ATOM 7404 N N . PHE E 1 146 ? -32.710 17.093 -8.474 1.00 28.93 160 PHE E N 1
ATOM 7405 C CA . PHE E 1 146 ? -33.418 15.829 -8.579 1.00 28.40 160 PHE E CA 1
ATOM 7406 C C . PHE E 1 146 ? -33.212 14.970 -7.334 1.00 24.62 160 PHE E C 1
ATOM 7407 O O . PHE E 1 146 ? -34.159 14.397 -6.812 1.00 22.21 160 PHE E O 1
ATOM 7415 N N . HIS E 1 147 ? -31.972 14.866 -6.869 1.00 19.99 161 HIS E N 1
ATOM 7416 C CA . HIS E 1 147 ? -31.692 14.048 -5.698 1.00 25.36 161 HIS E CA 1
ATOM 7417 C C . HIS E 1 147 ? -32.295 14.669 -4.437 1.00 25.96 161 HIS E C 1
ATOM 7418 O O . HIS E 1 147 ? -32.744 13.959 -3.539 1.00 27.41 161 HIS E O 1
ATOM 7425 N N . ILE E 1 148 ? -32.305 15.996 -4.377 1.00 25.71 162 ILE E N 1
ATOM 7426 C CA . ILE E 1 148 ? -32.924 16.701 -3.259 1.00 26.88 162 ILE E CA 1
ATOM 7427 C C . ILE E 1 148 ? -34.425 16.418 -3.240 1.00 26.30 162 ILE E C 1
ATOM 7428 O O . ILE E 1 148 ? -34.997 16.132 -2.184 1.00 23.66 162 ILE E O 1
ATOM 7433 N N . THR E 1 149 ? -35.048 16.465 -4.418 1.00 23.98 163 THR E N 1
ATOM 7434 C CA . THR E 1 149 ? -36.460 16.134 -4.558 1.00 18.20 163 THR E CA 1
ATOM 7435 C C . THR E 1 149 ? -36.749 14.722 -4.055 1.00 26.40 163 THR E C 1
ATOM 7436 O O . THR E 1 149 ? -37.669 14.507 -3.260 1.00 21.30 163 THR E O 1
ATOM 7440 N N . MET E 1 150 ? -35.929 13.772 -4.493 1.00 21.37 164 MET E N 1
ATOM 7441 C CA . MET E 1 150 ? -36.145 12.365 -4.183 1.00 25.63 164 MET E CA 1
ATOM 7442 C C . MET E 1 150 ? -35.851 12.026 -2.722 1.00 25.32 164 MET E C 1
ATOM 7443 O O . MET E 1 150 ? -36.223 10.955 -2.251 1.00 21.70 164 MET E O 1
ATOM 7448 N N . SER E 1 151 ? -35.187 12.934 -2.011 1.00 21.47 165 SER E N 1
ATOM 7449 C CA . SER E 1 151 ? -34.792 12.673 -0.630 1.00 23.93 165 SER E CA 1
ATOM 7450 C C . SER E 1 151 ? -35.998 12.604 0.302 1.00 22.65 165 SER E C 1
ATOM 7451 O O . SER E 1 151 ? -35.893 12.115 1.425 1.00 27.14 165 SER E O 1
ATOM 7454 N N . VAL E 1 152 ? -37.147 13.073 -0.173 1.00 20.67 166 VAL E N 1
ATOM 7455 C CA . VAL E 1 152 ? -38.377 13.001 0.604 1.00 20.78 166 VAL E CA 1
ATOM 7456 C C . VAL E 1 152 ? -38.768 11.546 0.878 1.00 20.62 166 VAL E C 1
ATOM 7457 O O . VAL E 1 152 ? -39.470 11.256 1.842 1.00 25.05 166 VAL E O 1
ATOM 7461 N N . ILE E 1 153 ? -38.302 10.638 0.028 1.00 19.16 167 ILE E N 1
ATOM 7462 C CA . ILE E 1 153 ? -38.558 9.210 0.194 1.00 24.98 167 ILE E CA 1
ATOM 7463 C C . ILE E 1 153 ? -37.922 8.722 1.496 1.00 25.25 167 ILE E C 1
ATOM 7464 O O . ILE E 1 153 ? -38.412 7.788 2.129 1.00 24.64 167 ILE E O 1
ATOM 7469 N N . GLU E 1 154 ? -36.850 9.399 1.905 1.00 26.51 168 GLU E N 1
ATOM 7470 C CA . GLU E 1 154 ? -36.119 9.068 3.124 1.00 30.42 168 GLU E CA 1
ATOM 7471 C C . GLU E 1 154 ? -36.637 9.832 4.341 1.00 28.47 168 GLU E C 1
ATOM 7472 O O . GLU E 1 154 ? -36.133 9.652 5.446 1.00 35.99 168 GLU E O 1
ATOM 7478 N N . MET E 1 155 ? -37.641 10.681 4.137 1.00 24.91 169 MET E N 1
ATOM 7479 C CA . MET E 1 155 ? -38.152 11.537 5.208 1.00 30.04 169 MET E CA 1
ATOM 7480 C C . MET E 1 155 ? -39.539 11.132 5.691 1.00 27.12 169 MET E C 1
ATOM 7481 O O . MET E 1 155 ? -39.866 11.293 6.863 1.00 34.29 169 MET E O 1
ATOM 7486 N N . ARG E 1 156 ? -40.356 10.611 4.784 1.00 24.29 170 ARG E N 1
ATOM 7487 C CA . ARG E 1 156 ? -41.764 10.386 5.087 1.00 21.78 170 ARG E CA 1
ATOM 7488 C C . ARG E 1 156 ? -42.040 9.052 5.773 1.00 26.43 170 ARG E C 1
ATOM 7489 O O . ARG E 1 156 ? -41.231 8.129 5.724 1.00 29.17 170 ARG E O 1
ATOM 7497 N N . ARG E 1 157 ? -43.203 8.963 6.408 1.00 24.04 171 ARG E N 1
ATOM 7498 C CA . ARG E 1 157 ? -43.650 7.732 7.040 1.00 28.22 171 ARG E CA 1
ATOM 7499 C C . ARG E 1 157 ? -43.988 6.662 6.010 1.00 29.41 171 ARG E C 1
ATOM 7500 O O . ARG E 1 157 ? -44.103 6.940 4.817 1.00 21.52 171 ARG E O 1
ATOM 7508 N N . ASN E 1 158 ? -44.151 5.435 6.487 1.00 23.70 172 ASN E N 1
ATOM 7509 C CA . ASN E 1 158 ? -44.582 4.330 5.645 1.00 29.70 172 ASN E CA 1
ATOM 7510 C C . ASN E 1 158 ? -45.369 3.325 6.482 1.00 31.15 172 ASN E C 1
ATOM 7511 O O . ASN E 1 158 ? -44.857 2.265 6.827 1.00 31.38 172 ASN E O 1
ATOM 7516 N N . ASP E 1 159 ? -46.607 3.666 6.829 1.00 30.60 173 ASP E N 1
ATOM 7517 C CA . ASP E 1 159 ? -47.393 2.809 7.713 1.00 32.73 173 ASP E CA 1
ATOM 7518 C C . ASP E 1 159 ? -48.860 2.735 7.295 1.00 29.60 173 ASP E C 1
ATOM 7519 O O . ASP E 1 159 ? -49.705 2.273 8.064 1.00 26.87 173 ASP E O 1
ATOM 7524 N N . GLY E 1 160 ? -49.149 3.180 6.072 1.00 28.81 174 GLY E N 1
ATOM 7525 C CA . GLY E 1 160 ? -50.499 3.124 5.532 1.00 26.49 174 GLY E CA 1
ATOM 7526 C C . GLY E 1 160 ? -51.294 4.412 5.672 1.00 27.00 174 GLY E C 1
ATOM 7527 O O . GLY E 1 160 ? -52.378 4.553 5.113 1.00 23.93 174 GLY E O 1
ATOM 7528 N N . LYS E 1 161 ? -50.766 5.351 6.441 1.00 28.22 175 LYS E N 1
ATOM 7529 C CA . LYS E 1 161 ? -51.409 6.649 6.589 1.00 31.90 175 LYS E CA 1
ATOM 7530 C C . LYS E 1 161 ? -50.719 7.680 5.701 1.00 30.01 175 LYS E C 1
ATOM 7531 O O . LYS E 1 161 ? -49.495 7.806 5.718 1.00 32.94 175 LYS E O 1
ATOM 7537 N N . ILE E 1 162 ? -51.511 8.408 4.922 1.00 33.44 176 ILE E N 1
ATOM 7538 C CA . ILE E 1 162 ? -50.984 9.421 4.013 1.00 28.32 176 ILE E CA 1
ATOM 7539 C C . ILE E 1 162 ? -50.379 10.593 4.775 1.00 33.39 176 ILE E C 1
ATOM 7540 O O . ILE E 1 162 ? -51.070 11.236 5.561 1.00 33.27 176 ILE E O 1
ATOM 7545 N N . PRO E 1 163 ? -49.078 10.858 4.566 1.00 31.67 177 PRO E N 1
ATOM 7546 C CA . PRO E 1 163 ? -48.432 11.993 5.241 1.00 31.35 177 PRO E CA 1
ATOM 7547 C C . PRO E 1 163 ? -49.094 13.328 4.894 1.00 35.16 177 PRO E C 1
ATOM 7548 O O . PRO E 1 163 ? -49.374 14.110 5.799 1.00 27.85 177 PRO E O 1
ATOM 7552 N N . SER E 1 164 ? -49.337 13.586 3.611 1.00 29.99 178 SER E N 1
ATOM 7553 C CA . SER E 1 164 ? -49.988 14.830 3.205 1.00 26.79 178 SER E CA 1
ATOM 7554 C C . SER E 1 164 ? -51.013 14.622 2.094 1.00 31.59 178 SER E C 1
ATOM 7555 O O . SER E 1 164 ? -50.657 14.592 0.911 1.00 29.57 178 SER E O 1
ATOM 7558 N N . PRO E 1 165 ? -52.294 14.492 2.472 1.00 33.04 179 PRO E N 1
ATOM 7559 C CA . PRO E 1 165 ? -53.399 14.363 1.515 1.00 28.58 179 PRO E CA 1
ATOM 7560 C C . PRO E 1 165 ? -53.391 15.485 0.480 1.00 33.70 179 PRO E C 1
ATOM 7561 O O . PRO E 1 165 ? -53.086 16.624 0.835 1.00 31.79 179 PRO E O 1
ATOM 7565 N N . LEU E 1 166 ? -53.691 15.160 -0.777 1.00 29.93 180 LEU E N 1
ATOM 7566 C CA . LEU E 1 166 ? -53.701 16.153 -1.851 1.00 34.22 180 LEU E CA 1
ATOM 7567 C C . LEU E 1 166 ? -54.665 17.305 -1.552 1.00 41.26 180 LEU E C 1
ATOM 7568 O O . LEU E 1 166 ? -55.787 17.090 -1.095 1.00 39.59 180 LEU E O 1
ATOM 7573 N N . SER E 1 167 ? -54.211 18.528 -1.798 1.00 33.13 181 SER E N 1
ATOM 7574 C CA . SER E 1 167 ? -55.024 19.713 -1.548 1.00 40.86 181 SER E CA 1
ATOM 7575 C C . SER E 1 167 ? -54.946 20.690 -2.716 1.00 45.66 181 SER E C 1
ATOM 7576 O O . SER E 1 167 ? -53.951 20.730 -3.441 1.00 40.07 181 SER E O 1
ATOM 7579 N N . ALA E 1 168 ? -56.010 21.459 -2.915 1.00 43.52 182 ALA E N 1
ATOM 7580 C CA . ALA E 1 168 ? -56.001 22.477 -3.952 1.00 41.18 182 ALA E CA 1
ATOM 7581 C C . ALA E 1 168 ? -55.632 23.845 -3.388 1.00 40.41 182 ALA E C 1
ATOM 7582 O O . ALA E 1 168 ? -55.322 24.766 -4.138 1.00 47.93 182 ALA E O 1
ATOM 7584 N N . ASP E 1 169 ? -55.644 23.974 -2.064 1.00 47.44 183 ASP E N 1
ATOM 7585 C CA . ASP E 1 169 ? -55.410 25.276 -1.430 1.00 55.52 183 ASP E CA 1
ATOM 7586 C C . ASP E 1 169 ? -53.985 25.482 -0.919 1.00 54.23 183 ASP E C 1
ATOM 7587 O O . ASP E 1 169 ? -53.551 26.621 -0.740 1.00 54.29 183 ASP E O 1
ATOM 7592 N N . SER E 1 170 ? -53.252 24.397 -0.693 1.00 46.53 184 SER E N 1
ATOM 7593 C CA . SER E 1 170 ? -51.939 24.529 -0.075 1.00 42.82 184 SER E CA 1
ATOM 7594 C C . SER E 1 170 ? -50.964 23.430 -0.476 1.00 45.41 184 SER E C 1
ATOM 7595 O O . SER E 1 170 ? -51.356 22.360 -0.943 1.00 44.50 184 SER E O 1
ATOM 7598 N N . LEU E 1 171 ? -49.683 23.714 -0.275 1.00 43.22 185 LEU E N 1
ATOM 7599 C CA . LEU E 1 171 ? -48.624 22.745 -0.495 1.00 35.76 185 LEU E CA 1
ATOM 7600 C C . LEU E 1 171 ? -48.073 22.268 0.838 1.00 34.35 185 LEU E C 1
ATOM 7601 O O . LEU E 1 171 ? -48.008 23.041 1.794 1.00 29.06 185 LEU E O 1
ATOM 7606 N N . PRO E 1 172 ? -47.682 20.987 0.912 1.00 34.37 186 PRO E N 1
ATOM 7607 C CA . PRO E 1 172 ? -47.047 20.491 2.137 1.00 29.14 186 PRO E CA 1
ATOM 7608 C C . PRO E 1 172 ? -45.744 21.238 2.402 1.00 31.74 186 PRO E C 1
ATOM 7609 O O . PRO E 1 172 ? -45.022 21.583 1.461 1.00 25.06 186 PRO E O 1
ATOM 7613 N N . GLU E 1 173 ? -45.472 21.510 3.673 1.00 26.35 187 GLU E N 1
ATOM 7614 C CA . GLU E 1 173 ? -44.284 22.252 4.077 1.00 27.90 187 GLU E CA 1
ATOM 7615 C C . GLU E 1 173 ? -42.997 21.630 3.520 1.00 28.91 187 GLU E C 1
ATOM 7616 O O . GLU E 1 173 ? -42.084 22.346 3.114 1.00 29.37 187 GLU E O 1
ATOM 7622 N N . THR E 1 174 ? -42.927 20.301 3.514 1.00 27.11 188 THR E N 1
ATOM 7623 C CA . THR E 1 174 ? -41.746 19.594 3.022 1.00 29.91 188 THR E CA 1
ATOM 7624 C C . THR E 1 174 ? -41.531 19.829 1.521 1.00 26.93 188 THR E C 1
ATOM 7625 O O . THR E 1 174 ? -40.392 19.942 1.062 1.00 21.53 188 THR E O 1
ATOM 7629 N N . ALA E 1 175 ? -42.621 19.924 0.763 1.00 24.99 189 ALA E N 1
ATOM 7630 C CA . ALA E 1 175 ? -42.530 20.261 -0.658 1.00 26.01 189 ALA E CA 1
ATOM 7631 C C . ALA E 1 175 ? -41.916 21.647 -0.845 1.00 26.38 189 ALA E C 1
ATOM 7632 O O . ALA E 1 175 ? -41.029 21.845 -1.677 1.00 22.57 189 ALA E O 1
ATOM 7634 N N . ILE E 1 176 ? -42.391 22.609 -0.062 1.00 26.99 190 ILE E N 1
ATOM 7635 C CA . ILE E 1 176 ? -41.862 23.961 -0.132 1.00 26.96 190 ILE E CA 1
ATOM 7636 C C . ILE E 1 176 ? -40.388 23.985 0.264 1.00 25.18 190 ILE E C 1
ATOM 7637 O O . ILE E 1 176 ? -39.556 24.584 -0.422 1.00 27.17 190 ILE E O 1
ATOM 7642 N N . MET E 1 177 ? -40.062 23.299 1.354 1.00 26.45 191 MET E N 1
ATOM 7643 C CA . MET E 1 177 ? -38.688 23.268 1.847 1.00 27.41 191 MET E CA 1
ATOM 7644 C C . MET E 1 177 ? -37.713 22.691 0.820 1.00 24.43 191 MET E C 1
ATOM 7645 O O . MET E 1 177 ? -36.643 23.256 0.580 1.00 19.88 191 MET E O 1
ATOM 7650 N N . LEU E 1 178 ? -38.075 21.560 0.226 1.00 21.66 192 LEU E N 1
ATOM 7651 C CA . LEU E 1 178 ? -37.186 20.899 -0.721 1.00 20.52 192 LEU E CA 1
ATOM 7652 C C . LEU E 1 178 ? -37.059 21.710 -2.012 1.00 22.75 192 LEU E C 1
ATOM 7653 O O . LEU E 1 178 ? -35.988 21.767 -2.619 1.00 21.76 192 LEU E O 1
ATOM 7658 N N . ALA E 1 179 ? -38.147 22.357 -2.417 1.00 20.43 193 ALA E N 1
ATOM 7659 C CA . ALA E 1 179 ? -38.122 23.199 -3.608 1.00 23.75 193 ALA E CA 1
ATOM 7660 C C . ALA E 1 179 ? -37.238 24.427 -3.396 1.00 26.07 193 ALA E C 1
ATOM 7661 O O . ALA E 1 179 ? -36.475 24.810 -4.286 1.00 25.53 193 ALA E O 1
ATOM 7663 N N . ASP E 1 180 ? -37.355 25.042 -2.222 1.00 23.75 194 ASP E N 1
ATOM 7664 C CA . ASP E 1 180 ? -36.496 26.164 -1.847 1.00 25.47 194 ASP E CA 1
ATOM 7665 C C . ASP E 1 180 ? -35.025 25.741 -1.822 1.00 28.15 194 ASP E C 1
ATOM 7666 O O . ASP E 1 180 ? -34.149 26.463 -2.307 1.00 29.95 194 ASP E O 1
ATOM 7671 N N . ALA E 1 181 ? -34.770 24.558 -1.262 1.00 25.02 195 ALA E N 1
ATOM 7672 C CA . ALA E 1 181 ? -33.423 24.006 -1.153 1.00 22.47 195 ALA E CA 1
ATOM 7673 C C . ALA E 1 181 ? -32.811 23.747 -2.526 1.00 27.30 195 ALA E C 1
ATOM 7674 O O . ALA E 1 181 ? -31.614 23.958 -2.728 1.00 27.48 195 ALA E O 1
ATOM 7676 N N . SER E 1 182 ? -33.636 23.290 -3.465 1.00 25.66 196 SER E N 1
ATOM 7677 C CA . SER E 1 182 ? -33.171 22.998 -4.818 1.00 25.84 196 SER E CA 1
ATOM 7678 C C . SER E 1 182 ? -32.602 24.228 -5.510 1.00 28.37 196 SER E C 1
ATOM 7679 O O . SER E 1 182 ? -31.595 24.142 -6.211 1.00 33.18 196 SER E O 1
ATOM 7682 N N . LEU E 1 183 ? -33.244 25.373 -5.300 1.00 30.91 197 LEU E N 1
ATOM 7683 C CA . LEU E 1 183 ? -32.777 26.629 -5.876 1.00 30.01 197 LEU E CA 1
ATOM 7684 C C . LEU E 1 183 ? -31.597 27.175 -5.078 1.00 30.91 197 LEU E C 1
ATOM 7685 O O . LEU E 1 183 ? -30.651 27.714 -5.645 1.00 33.66 197 LEU E O 1
ATOM 7690 N N . ALA E 1 184 ? -31.664 27.029 -3.758 1.00 35.19 198 ALA E N 1
ATOM 7691 C CA . ALA E 1 184 ? -30.599 27.489 -2.872 1.00 31.96 198 ALA E CA 1
ATOM 7692 C C . ALA E 1 184 ? -29.238 26.884 -3.216 1.00 33.27 198 ALA E C 1
ATOM 7693 O O . ALA E 1 184 ? -28.235 27.597 -3.218 1.00 33.34 198 ALA E O 1
ATOM 7695 N N . VAL E 1 185 ? -29.194 25.582 -3.500 1.00 25.52 199 VAL E N 1
ATOM 7696 C CA . VAL E 1 185 ? -27.923 24.937 -3.839 1.00 26.95 199 VAL E CA 1
ATOM 7697 C C . VAL E 1 185 ? -27.421 25.420 -5.195 1.00 33.12 199 VAL E C 1
ATOM 7698 O O . VAL E 1 185 ? -26.225 25.347 -5.487 1.00 33.38 199 VAL E O 1
ATOM 7702 N N . LEU E 1 186 ? -28.344 25.919 -6.015 1.00 32.04 200 LEU E N 1
ATOM 7703 C CA . LEU E 1 186 ? -28.013 26.446 -7.335 1.00 31.10 200 LEU E CA 1
ATOM 7704 C C . LEU E 1 186 ? -27.673 27.931 -7.270 1.00 32.67 200 LEU E C 1
ATOM 7705 O O . LEU E 1 186 ? -27.290 28.530 -8.273 1.00 35.58 200 LEU E O 1
ATOM 7710 N N . GLY E 1 187 ? -27.821 28.516 -6.086 1.00 30.66 201 GLY E N 1
ATOM 7711 C CA . GLY E 1 187 ? -27.577 29.933 -5.892 1.00 34.57 201 GLY E CA 1
ATOM 7712 C C . GLY E 1 187 ? -28.607 30.804 -6.585 1.00 41.34 201 GLY E C 1
ATOM 7713 O O . GLY E 1 187 ? -28.347 31.973 -6.869 1.00 43.34 201 GLY E O 1
ATOM 7714 N N . ALA E 1 188 ? -29.781 30.237 -6.854 1.00 35.20 202 ALA E N 1
ATOM 7715 C CA . ALA E 1 188 ? -30.825 30.952 -7.580 1.00 35.95 202 ALA E CA 1
ATOM 7716 C C . ALA E 1 188 ? -31.875 31.523 -6.634 1.00 33.54 202 ALA E C 1
ATOM 7717 O O . ALA E 1 188 ? -32.339 30.832 -5.731 1.00 38.19 202 ALA E O 1
ATOM 7719 N N . PRO E 1 189 ? -32.272 32.784 -6.859 1.00 37.02 203 PRO E N 1
ATOM 7720 C CA . PRO E 1 189 ? -33.272 33.452 -6.018 1.00 39.59 203 PRO E CA 1
ATOM 7721 C C . PRO E 1 189 ? -34.672 32.867 -6.182 1.00 39.66 203 PRO E C 1
ATOM 7722 O O . PRO E 1 189 ? -35.028 32.385 -7.259 1.00 36.27 203 PRO E O 1
ATOM 7726 N N . LEU E 1 190 ? -35.452 32.915 -5.108 1.00 37.41 204 LEU E N 1
ATOM 7727 C CA . LEU E 1 190 ? -36.817 32.401 -5.108 1.00 40.39 204 LEU E CA 1
ATOM 7728 C C . LEU E 1 190 ? -37.739 33.234 -5.978 1.00 43.76 204 LEU E C 1
ATOM 7729 O O . LEU E 1 190 ? -37.767 34.460 -5.860 1.00 45.83 204 LEU E O 1
ATOM 7734 N N . PRO E 1 191 ? -38.512 32.565 -6.847 1.00 42.26 205 PRO E N 1
ATOM 7735 C CA . PRO E 1 191 ? -39.475 33.246 -7.715 1.00 42.75 205 PRO E CA 1
ATOM 7736 C C . PRO E 1 191 ? -40.561 33.920 -6.886 1.00 48.19 205 PRO E C 1
ATOM 7737 O O . PRO E 1 191 ? -40.856 33.463 -5.779 1.00 42.40 205 PRO E O 1
ATOM 7741 N N . ALA E 1 192 ? -41.152 34.986 -7.415 1.00 42.89 206 ALA E N 1
ATOM 7742 C CA . ALA E 1 192 ? -42.211 35.677 -6.698 1.00 47.03 206 ALA E CA 1
ATOM 7743 C C . ALA E 1 192 ? -43.453 34.796 -6.660 1.00 41.17 206 ALA E C 1
ATOM 7744 O O . ALA E 1 192 ? -43.810 34.185 -7.665 1.00 40.32 206 ALA E O 1
ATOM 7746 N N . ASP E 1 193 ? -44.115 34.754 -5.505 1.00 45.58 207 ASP E N 1
ATOM 7747 C CA . ASP E 1 193 ? -45.330 33.964 -5.328 1.00 47.25 207 ASP E CA 1
ATOM 7748 C C . ASP E 1 193 ? -45.154 32.497 -5.724 1.00 41.05 207 ASP E C 1
ATOM 7749 O O . ASP E 1 193 ? -45.889 32.003 -6.574 1.00 44.41 207 ASP E O 1
ATOM 7754 N N . ARG E 1 194 ? -44.172 31.825 -5.117 1.00 47.70 208 ARG E N 1
ATOM 7755 C CA . ARG E 1 194 ? -43.818 30.448 -5.471 1.00 38.80 208 ARG E CA 1
ATOM 7756 C C . ARG E 1 194 ? -44.989 29.486 -5.343 1.00 35.54 208 ARG E C 1
ATOM 7757 O O . ARG E 1 194 ? -45.304 28.732 -6.264 1.00 38.05 208 ARG E O 1
ATOM 7765 N N . VAL E 1 195 ? -45.639 29.541 -4.187 1.00 36.57 209 VAL E N 1
ATOM 7766 C CA . VAL E 1 195 ? -46.692 28.601 -3.828 1.00 39.31 209 VAL E CA 1
ATOM 7767 C C . VAL E 1 195 ? -47.954 28.793 -4.658 1.00 42.68 209 VAL E C 1
ATOM 7768 O O . VAL E 1 195 ? -48.495 27.841 -5.224 1.00 41.72 209 VAL E O 1
ATOM 7772 N N . GLU E 1 196 ? -48.405 30.041 -4.717 1.00 39.91 210 GLU E N 1
ATOM 7773 C CA . GLU E 1 196 ? -49.607 30.422 -5.441 1.00 40.25 210 GLU E CA 1
ATOM 7774 C C . GLU E 1 196 ? -49.541 29.975 -6.895 1.00 39.10 210 GLU E C 1
ATOM 7775 O O . GLU E 1 196 ? -50.494 29.401 -7.431 1.00 38.72 210 GLU E O 1
ATOM 7781 N N . LYS E 1 197 ? -48.406 30.250 -7.527 1.00 33.63 211 LYS E N 1
ATOM 7782 C CA . LYS E 1 197 ? -48.194 29.910 -8.925 1.00 41.12 211 LYS E CA 1
ATOM 7783 C C . LYS E 1 197 ? -48.187 28.407 -9.172 1.00 41.33 211 LYS E C 1
ATOM 7784 O O . LYS E 1 197 ? -48.796 27.935 -10.128 1.00 39.52 211 LYS E O 1
ATOM 7790 N N . THR E 1 198 ? -47.520 27.657 -8.298 1.00 40.79 212 THR E N 1
ATOM 7791 C CA . THR E 1 198 ? -47.460 26.206 -8.447 1.00 36.37 212 THR E CA 1
ATOM 7792 C C . THR E 1 198 ? -48.848 25.613 -8.258 1.00 35.94 212 THR E C 1
ATOM 7793 O O . THR E 1 198 ? -49.261 24.725 -8.999 1.00 37.06 212 THR E O 1
ATOM 7797 N N . LEU E 1 199 ? -49.561 26.106 -7.253 1.00 36.59 213 LEU E N 1
ATOM 7798 C CA . LEU E 1 199 ? -50.921 25.656 -6.997 1.00 41.68 213 LEU E CA 1
ATOM 7799 C C . LEU E 1 199 ? -51.823 25.947 -8.190 1.00 45.91 213 LEU E C 1
ATOM 7800 O O . LEU E 1 199 ? -52.726 25.170 -8.498 1.00 44.66 213 LEU E O 1
ATOM 7805 N N . GLU E 1 200 ? -51.582 27.077 -8.849 1.00 46.92 214 GLU E N 1
ATOM 7806 C CA . GLU E 1 200 ? -52.336 27.439 -10.042 1.00 47.21 214 GLU E CA 1
ATOM 7807 C C . GLU E 1 200 ? -52.038 26.497 -11.209 1.00 48.03 214 GLU E C 1
ATOM 7808 O O . GLU E 1 200 ? -52.946 26.086 -11.928 1.00 50.46 214 GLU E O 1
ATOM 7814 N N . LEU E 1 201 ? -50.764 26.163 -11.399 1.00 43.47 215 LEU E N 1
ATOM 7815 C CA . LEU E 1 201 ? -50.369 25.224 -12.446 1.00 46.02 215 LEU E CA 1
ATOM 7816 C C . LEU E 1 201 ? -50.951 23.839 -12.188 1.00 50.23 215 LEU E C 1
ATOM 7817 O O . LEU E 1 201 ? -51.199 23.072 -13.116 1.00 52.17 215 LEU E O 1
ATOM 7822 N N . ILE E 1 202 ? -51.182 23.538 -10.914 1.00 49.65 216 ILE E N 1
ATOM 7823 C CA . ILE E 1 202 ? -51.747 22.260 -10.508 1.00 47.43 216 ILE E CA 1
ATOM 7824 C C . ILE E 1 202 ? -53.244 22.219 -10.814 1.00 55.68 216 ILE E C 1
ATOM 7825 O O . ILE E 1 202 ? -53.764 21.179 -11.243 1.00 53.44 216 ILE E O 1
ATOM 7830 N N . LYS E 1 203 ? -53.933 23.347 -10.625 1.00 52.39 217 LYS E N 1
ATOM 7831 C CA . LYS E 1 203 ? -55.368 23.401 -10.909 1.00 52.16 217 LYS E CA 1
ATOM 7832 C C . LYS E 1 203 ? -55.634 23.141 -12.385 1.00 59.97 217 LYS E C 1
ATOM 7833 O O . LYS E 1 203 ? -56.547 22.393 -12.739 1.00 62.93 217 LYS E O 1
ATOM 7839 N N . GLN E 1 204 ? -54.868 23.814 -13.237 1.00 55.05 218 GLN E N 1
ATOM 7840 C CA . GLN E 1 204 ? -54.922 23.604 -14.682 1.00 65.26 218 GLN E CA 1
ATOM 7841 C C . GLN E 1 204 ? -54.886 22.134 -15.085 1.00 63.90 218 GLN E C 1
ATOM 7842 O O . GLN E 1 204 ? -55.563 21.727 -16.024 1.00 66.28 218 GLN E O 1
ATOM 7848 N N . ALA E 1 205 ? -54.107 21.343 -14.352 1.00 64.68 219 ALA E N 1
ATOM 7849 C CA . ALA E 1 205 ? -53.937 19.916 -14.635 1.00 62.31 219 ALA E CA 1
ATOM 7850 C C . ALA E 1 205 ? -55.157 19.121 -14.166 1.00 63.60 219 ALA E C 1
ATOM 7851 O O . ALA E 1 205 ? -55.225 17.905 -14.348 1.00 73.78 219 ALA E O 1
ATOM 7853 N N . ASP E 1 206 ? -56.102 19.819 -13.542 1.00 68.82 220 ASP E N 1
ATOM 7854 C CA . ASP E 1 206 ? -57.322 19.223 -13.005 1.00 73.36 220 ASP E CA 1
ATOM 7855 C C . ASP E 1 206 ? -56.997 18.194 -11.925 1.00 75.14 220 ASP E C 1
ATOM 7856 O O . ASP E 1 206 ? -57.864 17.438 -11.488 1.00 84.47 220 ASP E O 1
ATOM 7861 N N . ASN F 1 5 ? -5.080 -9.560 0.567 1.00 50.41 19 ASN F N 1
ATOM 7862 C CA . ASN F 1 5 ? -6.105 -9.386 1.592 1.00 48.69 19 ASN F CA 1
ATOM 7863 C C . ASN F 1 5 ? -7.420 -10.089 1.278 1.00 43.54 19 ASN F C 1
ATOM 7864 O O . ASN F 1 5 ? -8.308 -9.498 0.667 1.00 38.20 19 ASN F O 1
ATOM 7869 N N . PRO F 1 6 ? -7.540 -11.362 1.688 1.00 42.42 20 PRO F N 1
ATOM 7870 C CA . PRO F 1 6 ? -8.721 -12.190 1.416 1.00 39.72 20 PRO F CA 1
ATOM 7871 C C . PRO F 1 6 ? -9.970 -11.563 2.025 1.00 38.34 20 PRO F C 1
ATOM 7872 O O . PRO F 1 6 ? -11.036 -11.575 1.417 1.00 29.99 20 PRO F O 1
ATOM 7876 N N . ARG F 1 7 ? -9.823 -11.001 3.220 1.00 38.92 21 ARG F N 1
ATOM 7877 C CA . ARG F 1 7 ? -10.958 -10.422 3.920 1.00 32.67 21 ARG F CA 1
ATOM 7878 C C . ARG F 1 7 ? -11.535 -9.189 3.246 1.00 29.45 21 ARG F C 1
ATOM 7879 O O . ARG F 1 7 ? -12.748 -9.033 3.187 1.00 33.43 21 ARG F O 1
ATOM 7887 N N . GLU F 1 8 ? -10.685 -8.332 2.697 1.00 29.73 22 GLU F N 1
ATOM 7888 C CA . GLU F 1 8 ? -11.205 -7.153 2.026 1.00 33.99 22 GLU F CA 1
ATOM 7889 C C . GLU F 1 8 ? -11.677 -7.541 0.614 1.00 30.48 22 GLU F C 1
ATOM 7890 O O . GLU F 1 8 ? -12.585 -6.917 0.059 1.00 33.23 22 GLU F O 1
ATOM 7896 N N . GLU F 1 9 ? -11.065 -8.578 0.042 1.00 28.56 23 GLU F N 1
ATOM 7897 C CA . GLU F 1 9 ? -11.505 -9.106 -1.249 1.00 29.26 23 GLU F CA 1
ATOM 7898 C C . GLU F 1 9 ? -12.904 -9.699 -1.114 1.00 26.39 23 GLU F C 1
ATOM 7899 O O . GLU F 1 9 ? -13.754 -9.511 -1.983 1.00 26.76 23 GLU F O 1
ATOM 7905 N N . ILE F 1 10 ? -13.134 -10.409 -0.014 1.00 27.29 24 ILE F N 1
ATOM 7906 C CA . ILE F 1 10 ? -14.453 -10.951 0.298 1.00 27.54 24 ILE F CA 1
ATOM 7907 C C . ILE F 1 10 ? -15.488 -9.833 0.468 1.00 24.80 24 ILE F C 1
ATOM 7908 O O . ILE F 1 10 ? -16.611 -9.935 -0.027 1.00 22.80 24 ILE F O 1
ATOM 7913 N N . LEU F 1 11 ? -15.106 -8.767 1.165 1.00 24.39 25 LEU F N 1
ATOM 7914 C CA . LEU F 1 11 ? -16.014 -7.640 1.371 1.00 24.85 25 LEU F CA 1
ATOM 7915 C C . LEU F 1 11 ? -16.319 -6.918 0.063 1.00 24.29 25 LEU F C 1
ATOM 7916 O O . LEU F 1 11 ? -17.469 -6.568 -0.202 1.00 24.33 25 LEU F O 1
ATOM 7921 N N . ASP F 1 12 ? -15.295 -6.717 -0.761 1.00 21.98 26 ASP F N 1
ATOM 7922 C CA . ASP F 1 12 ? -15.486 -6.092 -2.064 1.00 25.95 26 ASP F CA 1
ATOM 7923 C C . ASP F 1 12 ? -16.471 -6.893 -2.916 1.00 23.60 26 ASP F C 1
ATOM 7924 O O . ASP F 1 12 ? -17.442 -6.341 -3.435 1.00 25.17 26 ASP F O 1
ATOM 7929 N N . ALA F 1 13 ? -16.231 -8.196 -3.033 1.00 24.36 27 ALA F N 1
ATOM 7930 C CA . ALA F 1 13 ? -17.091 -9.067 -3.834 1.00 24.08 27 ALA F CA 1
ATOM 7931 C C . ALA F 1 13 ? -18.500 -9.154 -3.250 1.00 25.87 27 ALA F C 1
ATOM 7932 O O . ALA F 1 13 ? -19.485 -9.226 -3.981 1.00 22.31 27 ALA F O 1
ATOM 7934 N N . SER F 1 14 ? -18.592 -9.155 -1.925 1.00 23.89 28 SER F N 1
ATOM 7935 C CA . SER F 1 14 ? -19.887 -9.201 -1.266 1.00 23.55 28 SER F CA 1
ATOM 7936 C C . SER F 1 14 ? -20.675 -7.927 -1.535 1.00 23.64 28 SER F C 1
ATOM 7937 O O . SER F 1 14 ? -21.872 -7.975 -1.824 1.00 20.05 28 SER F O 1
ATOM 7940 N N . ALA F 1 15 ? -19.980 -6.794 -1.458 1.00 20.99 29 ALA F N 1
ATOM 7941 C CA . ALA F 1 15 ? -20.561 -5.484 -1.733 1.00 23.72 29 ALA F CA 1
ATOM 7942 C C . ALA F 1 15 ? -21.171 -5.441 -3.125 1.00 23.59 29 ALA F C 1
ATOM 7943 O O . ALA F 1 15 ? -22.307 -5.008 -3.305 1.00 23.65 29 ALA F O 1
ATOM 7945 N N . GLU F 1 16 ? -20.407 -5.912 -4.099 1.00 24.54 30 GLU F N 1
ATOM 7946 C CA . GLU F 1 16 ? -20.866 -5.990 -5.477 1.00 27.65 30 GLU F CA 1
ATOM 7947 C C . GLU F 1 16 ? -22.153 -6.802 -5.595 1.00 25.49 30 GLU F C 1
ATOM 7948 O O . GLU F 1 16 ? -23.149 -6.323 -6.134 1.00 25.36 30 GLU F O 1
ATOM 7954 N N . LEU F 1 17 ? -22.131 -8.017 -5.055 1.00 21.34 31 LEU F N 1
ATOM 7955 C CA . LEU F 1 17 ? -23.274 -8.923 -5.120 1.00 25.37 31 LEU F CA 1
ATOM 7956 C C . LEU F 1 17 ? -24.515 -8.354 -4.424 1.00 27.89 31 LEU F C 1
ATOM 7957 O O . LEU F 1 17 ? -25.616 -8.394 -4.975 1.00 24.67 31 LEU F O 1
ATOM 7962 N N . PHE F 1 18 ? -24.326 -7.802 -3.227 1.00 24.13 32 PHE F N 1
ATOM 7963 C CA . PHE F 1 18 ? -25.431 -7.235 -2.456 1.00 20.48 32 PHE F CA 1
ATOM 7964 C C . PHE F 1 18 ? -26.073 -6.050 -3.184 1.00 23.79 32 PHE F C 1
ATOM 7965 O O . PHE F 1 18 ? -27.298 -5.936 -3.229 1.00 21.61 32 PHE F O 1
ATOM 7973 N N . THR F 1 19 ? -25.257 -5.163 -3.748 1.00 18.10 33 THR F N 1
ATOM 7974 C CA . THR F 1 19 ? -25.806 -3.992 -4.428 1.00 23.08 33 THR F CA 1
ATOM 7975 C C . THR F 1 19 ? -26.555 -4.382 -5.691 1.00 22.20 33 THR F C 1
ATOM 7976 O O . THR F 1 19 ? -27.451 -3.662 -6.125 1.00 27.58 33 THR F O 1
ATOM 7980 N N . ARG F 1 20 ? -26.208 -5.525 -6.277 1.00 22.76 34 ARG F N 1
ATOM 7981 C CA . ARG F 1 20 ? -26.840 -5.932 -7.524 1.00 24.64 34 ARG F CA 1
ATOM 7982 C C . ARG F 1 20 ? -28.070 -6.809 -7.310 1.00 29.46 34 ARG F C 1
ATOM 7983 O O . ARG F 1 20 ? -29.040 -6.717 -8.059 1.00 31.50 34 ARG F O 1
ATOM 7991 N N . GLN F 1 21 ? -28.035 -7.646 -6.278 1.00 22.48 35 GLN F N 1
ATOM 7992 C CA . GLN F 1 21 ? -29.083 -8.643 -6.074 1.00 24.38 35 GLN F CA 1
ATOM 7993 C C . GLN F 1 21 ? -29.915 -8.415 -4.818 1.00 20.99 35 GLN F C 1
ATOM 7994 O O . GLN F 1 21 ? -30.975 -9.018 -4.655 1.00 22.90 35 GLN F O 1
ATOM 8000 N N . GLY F 1 22 ? -29.412 -7.578 -3.917 1.00 23.57 36 GLY F N 1
ATOM 8001 C CA . GLY F 1 22 ? -30.016 -7.430 -2.610 1.00 23.02 36 GLY F CA 1
ATOM 8002 C C . GLY F 1 22 ? -29.455 -8.501 -1.702 1.00 24.00 36 GLY F C 1
ATOM 8003 O O . GLY F 1 22 ? -28.584 -9.271 -2.116 1.00 17.35 36 GLY F O 1
ATOM 8004 N N . PHE F 1 23 ? -29.962 -8.558 -0.473 1.00 19.94 37 PHE F N 1
ATOM 8005 C CA . PHE F 1 23 ? -29.420 -9.443 0.559 1.00 25.08 37 PHE F CA 1
ATOM 8006 C C . PHE F 1 23 ? -29.908 -10.875 0.407 1.00 21.18 37 PHE F C 1
ATOM 8007 O O . PHE F 1 23 ? -29.116 -11.819 0.374 1.00 21.82 37 PHE F O 1
ATOM 8015 N N . ALA F 1 24 ? -31.222 -11.024 0.301 1.00 21.43 38 ALA F N 1
ATOM 8016 C CA . ALA F 1 24 ? -31.861 -12.332 0.323 1.00 21.56 38 ALA F CA 1
ATOM 8017 C C . ALA F 1 24 ? -31.363 -13.256 -0.788 1.00 26.23 38 ALA F C 1
ATOM 8018 O O . ALA F 1 24 ? -31.183 -14.455 -0.567 1.00 24.06 38 ALA F O 1
ATOM 8020 N N . THR F 1 25 ? -31.123 -12.687 -1.968 1.00 21.59 39 THR F N 1
ATOM 8021 C CA . THR F 1 25 ? -30.799 -13.466 -3.162 1.00 24.56 39 THR F CA 1
ATOM 8022 C C . THR F 1 25 ? -29.325 -13.841 -3.230 1.00 23.93 39 THR F C 1
ATOM 8023 O O . THR F 1 25 ? -28.960 -14.883 -3.780 1.00 25.53 39 THR F O 1
ATOM 8027 N N . THR F 1 26 ? -28.486 -13.006 -2.630 1.00 26.23 40 THR F N 1
ATOM 8028 C CA . THR F 1 26 ? -27.053 -13.254 -2.593 1.00 25.62 40 THR F CA 1
ATOM 8029 C C . THR F 1 26 ? -26.775 -14.486 -1.742 1.00 25.42 40 THR F C 1
ATOM 8030 O O . THR F 1 26 ? -27.383 -14.656 -0.692 1.00 23.77 40 THR F O 1
ATOM 8034 N N . SER F 1 27 ? -25.903 -15.371 -2.214 1.00 22.69 41 SER F N 1
ATOM 8035 C CA . SER F 1 27 ? -25.539 -16.549 -1.432 1.00 28.86 41 SER F CA 1
ATOM 8036 C C . SER F 1 27 ? -24.045 -16.554 -1.119 1.00 26.77 41 SER F C 1
ATOM 8037 O O . SER F 1 27 ? -23.259 -15.902 -1.807 1.00 25.11 41 SER F O 1
ATOM 8040 N N . THR F 1 28 ? -23.659 -17.292 -0.082 1.00 27.85 42 THR F N 1
ATOM 8041 C CA . THR F 1 28 ? -22.249 -17.432 0.267 1.00 27.92 42 THR F CA 1
ATOM 8042 C C . THR F 1 28 ? -21.511 -18.223 -0.805 1.00 25.66 42 THR F C 1
ATOM 8043 O O . THR F 1 28 ? -20.309 -18.043 -1.002 1.00 28.82 42 THR F O 1
ATOM 8047 N N . HIS F 1 29 ? -22.229 -19.115 -1.478 1.00 26.28 43 HIS F N 1
ATOM 8048 C CA . HIS F 1 29 ? -21.685 -19.816 -2.638 1.00 31.17 43 HIS F CA 1
ATOM 8049 C C . HIS F 1 29 ? -21.217 -18.823 -3.696 1.00 31.03 43 HIS F C 1
ATOM 8050 O O . HIS F 1 29 ? -20.137 -18.965 -4.266 1.00 35.85 43 HIS F O 1
ATOM 8057 N N . GLN F 1 30 ? -22.043 -17.815 -3.949 1.00 25.08 44 GLN F N 1
ATOM 8058 C CA . GLN F 1 30 ? -21.716 -16.767 -4.908 1.00 26.65 44 GLN F CA 1
ATOM 8059 C C . GLN F 1 30 ? -20.510 -15.955 -4.447 1.00 27.89 44 GLN F C 1
ATOM 8060 O O . GLN F 1 30 ? -19.619 -15.634 -5.238 1.00 22.63 44 GLN F O 1
ATOM 8066 N N . ILE F 1 31 ? -20.486 -15.621 -3.161 1.00 19.86 45 ILE F N 1
ATOM 8067 C CA . ILE F 1 31 ? -19.394 -14.829 -2.615 1.00 22.96 45 ILE F CA 1
ATOM 8068 C C . ILE F 1 31 ? -18.065 -15.573 -2.741 1.00 24.36 45 ILE F C 1
ATOM 8069 O O . ILE F 1 31 ? -17.070 -15.001 -3.186 1.00 26.06 45 ILE F O 1
ATOM 8074 N N . ALA F 1 32 ? -18.062 -16.854 -2.385 1.00 23.17 46 ALA F N 1
ATOM 8075 C CA . ALA F 1 32 ? -16.852 -17.665 -2.464 1.00 27.03 46 ALA F CA 1
ATOM 8076 C C . ALA F 1 32 ? -16.382 -17.836 -3.906 1.00 27.92 46 ALA F C 1
ATOM 8077 O O . ALA F 1 32 ? -15.193 -17.687 -4.206 1.00 26.63 46 ALA F O 1
ATOM 8079 N N . ASP F 1 33 ? -17.324 -18.123 -4.796 1.00 26.01 47 ASP F N 1
ATOM 8080 C CA . ASP F 1 33 ? -17.016 -18.284 -6.214 1.00 27.72 47 ASP F CA 1
ATOM 8081 C C . ASP F 1 33 ? -16.404 -17.019 -6.823 1.00 24.07 47 ASP F C 1
ATOM 8082 O O . ASP F 1 33 ? -15.434 -17.099 -7.573 1.00 28.49 47 ASP F O 1
ATOM 8087 N N . ALA F 1 34 ? -16.950 -15.860 -6.469 1.00 19.02 48 ALA F N 1
ATOM 8088 C CA . ALA F 1 34 ? -16.486 -14.582 -7.005 1.00 23.96 48 ALA F CA 1
ATOM 8089 C C . ALA F 1 34 ? -15.016 -14.326 -6.679 1.00 28.69 48 ALA F C 1
ATOM 8090 O O . ALA F 1 34 ? -14.268 -13.826 -7.518 1.00 24.15 48 ALA F O 1
ATOM 8092 N N . VAL F 1 35 ? -14.606 -14.640 -5.454 1.00 25.46 49 VAL F N 1
ATOM 8093 C CA . VAL F 1 35 ? -13.219 -14.419 -5.063 1.00 27.99 49 VAL F CA 1
ATOM 8094 C C . VAL F 1 35 ? -12.375 -15.661 -5.328 1.00 23.90 49 VAL F C 1
ATOM 8095 O O . VAL F 1 35 ? -11.174 -15.659 -5.086 1.00 28.09 49 VAL F O 1
ATOM 8099 N N . GLY F 1 36 ? -13.020 -16.732 -5.783 1.00 32.13 50 GLY F N 1
ATOM 8100 C CA . GLY F 1 36 ? -12.318 -17.930 -6.213 1.00 30.70 50 GLY F CA 1
ATOM 8101 C C . GLY F 1 36 ? -11.787 -18.824 -5.108 1.00 30.32 50 GLY F C 1
ATOM 8102 O O 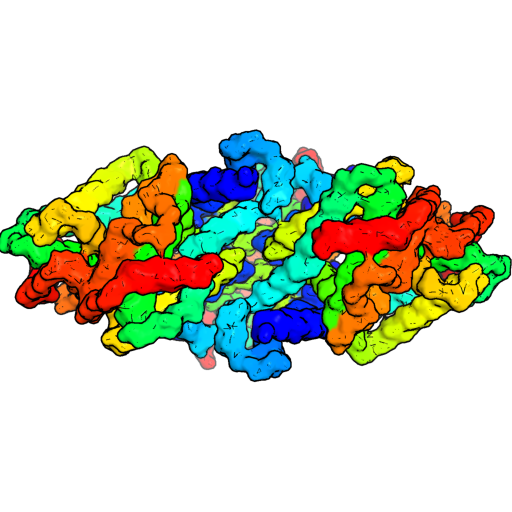. GLY F 1 36 ? -10.737 -19.451 -5.261 1.00 30.23 50 GLY F O 1
ATOM 8103 N N . ILE F 1 37 ? -12.515 -18.888 -3.998 1.00 29.78 51 ILE F N 1
ATOM 8104 C CA . ILE F 1 37 ? -12.142 -19.744 -2.882 1.00 28.37 51 ILE F CA 1
ATOM 8105 C C . ILE F 1 37 ? -13.250 -20.739 -2.569 1.00 34.82 51 ILE F C 1
ATOM 8106 O O . ILE F 1 37 ? -14.395 -20.575 -2.999 1.00 33.03 51 ILE F O 1
ATOM 8111 N N . ARG F 1 38 ? -12.891 -21.791 -1.839 1.00 39.68 52 ARG F N 1
ATOM 8112 C CA . ARG F 1 38 ? -13.872 -22.757 -1.381 1.00 38.52 52 ARG F CA 1
ATOM 8113 C C . ARG F 1 38 ? -14.688 -22.089 -0.298 1.00 39.03 52 ARG F C 1
ATOM 8114 O O . ARG F 1 38 ? -14.218 -21.186 0.387 1.00 36.91 52 ARG F O 1
ATOM 8122 N N . GLN F 1 39 ? -15.923 -22.543 -0.169 1.00 42.31 53 GLN F N 1
ATOM 8123 C CA . GLN F 1 39 ? -16.868 -21.908 0.710 1.00 50.84 53 GLN F CA 1
ATOM 8124 C C . GLN F 1 39 ? -16.466 -22.190 2.165 1.00 46.66 53 GLN F C 1
ATOM 8125 O O . GLN F 1 39 ? -16.774 -21.400 3.061 1.00 49.55 53 GLN F O 1
ATOM 8131 N N . ALA F 1 40 ? -15.778 -23.313 2.389 1.00 44.45 54 ALA F N 1
ATOM 8132 C CA . ALA F 1 40 ? -15.186 -23.639 3.688 1.00 39.99 54 ALA F CA 1
ATOM 8133 C C . ALA F 1 40 ? -14.142 -22.585 4.053 1.00 40.73 54 ALA F C 1
ATOM 8134 O O . ALA F 1 40 ? -13.995 -22.213 5.218 1.00 47.21 54 ALA F O 1
ATOM 8136 N N . SER F 1 41 ? -13.431 -22.099 3.040 1.00 38.96 55 SER F N 1
ATOM 8137 C CA . SER F 1 41 ? -12.401 -21.092 3.239 1.00 36.51 55 SER F CA 1
ATOM 8138 C C . SER F 1 41 ? -13.011 -19.734 3.577 1.00 37.57 55 SER F C 1
ATOM 8139 O O . SER F 1 41 ? -12.405 -18.931 4.285 1.00 40.52 55 SER F O 1
ATOM 8142 N N . LEU F 1 42 ? -14.204 -19.475 3.053 1.00 36.34 56 LEU F N 1
ATOM 8143 C CA . LEU F 1 42 ? -14.907 -18.227 3.313 1.00 38.84 56 LEU F CA 1
ATOM 8144 C C . LEU F 1 42 ? -15.336 -18.093 4.775 1.00 36.99 56 LEU F C 1
ATOM 8145 O O . LEU F 1 42 ? -15.192 -17.033 5.383 1.00 32.28 56 LEU F O 1
ATOM 8150 N N . TYR F 1 43 ? -15.864 -19.178 5.328 1.00 40.39 57 TYR F N 1
ATOM 8151 C CA . TYR F 1 43 ? -16.342 -19.204 6.709 1.00 38.27 57 TYR F CA 1
ATOM 8152 C C . TYR F 1 43 ? -15.227 -18.943 7.725 1.00 37.73 57 TYR F C 1
ATOM 8153 O O . TYR F 1 43 ? -15.488 -18.492 8.841 1.00 43.36 57 TYR F O 1
ATOM 8162 N N . TYR F 1 44 ? -13.991 -19.242 7.340 1.00 35.49 58 TYR F N 1
ATOM 8163 C CA . TYR F 1 44 ? -12.835 -18.920 8.166 1.00 39.61 58 TYR F CA 1
ATOM 8164 C C . TYR F 1 44 ? -12.809 -17.420 8.477 1.00 41.07 58 TYR F C 1
ATOM 8165 O O . TYR F 1 44 ? -12.502 -17.008 9.595 1.00 39.55 58 TYR F O 1
ATOM 8174 N N . HIS F 1 45 ? -13.113 -16.612 7.464 1.00 41.51 59 HIS F N 1
ATOM 8175 C CA . HIS F 1 45 ? -13.056 -15.155 7.570 1.00 31.33 59 HIS F CA 1
ATOM 8176 C C . HIS F 1 45 ? -14.333 -14.517 8.124 1.00 28.61 59 HIS F C 1
ATOM 8177 O O . HIS F 1 45 ? -14.272 -13.525 8.846 1.00 34.46 59 HIS F O 1
ATOM 8184 N N . PHE F 1 46 ? -15.483 -15.084 7.768 1.00 28.81 60 PHE F N 1
ATOM 8185 C CA . PHE F 1 46 ? -16.791 -14.579 8.196 1.00 26.78 60 PHE F CA 1
ATOM 8186 C C . PHE F 1 46 ? -17.747 -15.728 8.503 1.00 27.35 60 PHE F C 1
ATOM 8187 O O . PHE F 1 46 ? -17.839 -16.675 7.733 1.00 36.93 60 PHE F O 1
ATOM 8195 N N . PRO F 1 47 ? -18.463 -15.645 9.635 1.00 27.67 61 PRO F N 1
ATOM 8196 C CA . PRO F 1 47 ? -19.368 -16.719 10.063 1.00 26.52 61 PRO F CA 1
ATOM 8197 C C . PRO F 1 47 ? -20.677 -16.798 9.278 1.00 32.47 61 PRO F C 1
ATOM 8198 O O . PRO F 1 47 ? -21.243 -17.886 9.155 1.00 31.24 61 PRO F O 1
ATOM 8202 N N . SER F 1 48 ? -21.170 -15.668 8.784 1.00 29.61 62 SER F N 1
ATOM 8203 C CA . SER F 1 48 ? -22.464 -15.653 8.106 1.00 27.55 62 SER F CA 1
ATOM 8204 C C . SER F 1 48 ? -22.553 -14.575 7.038 1.00 25.44 62 SER F C 1
ATOM 8205 O O . SER F 1 48 ? -21.729 -13.661 6.988 1.00 20.17 62 SER F O 1
ATOM 8208 N N . LYS F 1 49 ? -23.541 -14.715 6.164 1.00 23.41 63 LYS F N 1
ATOM 8209 C CA . LYS F 1 49 ? -23.843 -13.696 5.173 1.00 25.24 63 LYS F CA 1
ATOM 8210 C C . LYS F 1 49 ? -24.296 -12.431 5.900 1.00 27.00 63 LYS F C 1
ATOM 8211 O O . LYS F 1 49 ? -23.987 -11.313 5.480 1.00 25.98 63 LYS F O 1
ATOM 8217 N N . THR F 1 50 ? -25.009 -12.625 7.008 1.00 24.09 64 THR F N 1
ATOM 8218 C CA . THR F 1 50 ? -25.523 -11.518 7.812 1.00 27.60 64 THR F CA 1
ATOM 8219 C C . THR F 1 50 ? -24.380 -10.689 8.395 1.00 24.35 64 THR F C 1
ATOM 8220 O O . THR F 1 50 ? -24.433 -9.457 8.399 1.00 19.95 64 THR F O 1
ATOM 8224 N N . GLU F 1 51 ? -23.336 -11.368 8.868 1.00 22.73 65 GLU F N 1
ATOM 8225 C CA . GLU F 1 51 ? -22.186 -10.682 9.459 1.00 18.21 65 GLU F CA 1
ATOM 8226 C C . GLU F 1 51 ? -21.386 -9.920 8.408 1.00 24.31 65 GLU F C 1
ATOM 8227 O O . GLU F 1 51 ? -20.846 -8.849 8.693 1.00 24.34 65 GLU F O 1
ATOM 8233 N N . ILE F 1 52 ? -21.298 -10.469 7.199 1.00 20.93 66 ILE F N 1
ATOM 8234 C CA . ILE F 1 52 ? -20.667 -9.745 6.101 1.00 21.35 66 ILE F CA 1
ATOM 8235 C C . ILE F 1 52 ? -21.454 -8.480 5.789 1.00 20.08 66 ILE F C 1
ATOM 8236 O O . ILE F 1 52 ? -20.886 -7.394 5.673 1.00 23.82 66 ILE F O 1
ATOM 8241 N N . PHE F 1 53 ? -22.768 -8.629 5.660 1.00 17.55 67 PHE F N 1
ATOM 8242 C CA . PHE F 1 53 ? -23.635 -7.500 5.352 1.00 25.46 67 PHE F CA 1
ATOM 8243 C C . PHE F 1 53 ? -23.548 -6.428 6.442 1.00 21.99 67 PHE F C 1
ATOM 8244 O O . PHE F 1 53 ? -23.495 -5.239 6.141 1.00 24.70 67 PHE F O 1
ATOM 8252 N N . LEU F 1 54 ? -23.494 -6.855 7.701 1.00 20.15 68 LEU F N 1
ATOM 8253 C CA . LEU F 1 54 ? -23.372 -5.925 8.826 1.00 21.44 68 LEU F CA 1
ATOM 8254 C C . LEU F 1 54 ? -22.044 -5.169 8.769 1.00 25.39 68 LEU F C 1
ATOM 8255 O O . LEU F 1 54 ? -22.008 -3.949 8.950 1.00 26.74 68 LEU F O 1
ATOM 8260 N N . THR F 1 55 ? -20.959 -5.899 8.522 1.00 23.62 69 THR F N 1
ATOM 8261 C CA . THR F 1 55 ? -19.627 -5.306 8.404 1.00 24.18 69 THR F CA 1
ATOM 8262 C C . THR F 1 55 ? -19.583 -4.228 7.317 1.00 27.39 69 THR F C 1
ATOM 8263 O O . THR F 1 55 ? -19.019 -3.145 7.505 1.00 21.55 69 THR F O 1
ATOM 8267 N N . LEU F 1 56 ? -20.196 -4.541 6.183 1.00 21.16 70 LEU F N 1
ATOM 8268 C CA . LEU F 1 56 ? -20.290 -3.626 5.055 1.00 22.39 70 LEU F CA 1
ATOM 8269 C C . LEU F 1 56 ? -21.017 -2.333 5.437 1.00 24.44 70 LEU F C 1
ATOM 8270 O O . LEU F 1 56 ? -20.529 -1.232 5.167 1.00 25.93 70 LEU F O 1
ATOM 8275 N N . LEU F 1 57 ? -22.190 -2.475 6.050 1.00 21.02 71 LEU F N 1
ATOM 8276 C CA . LEU F 1 57 ? -23.014 -1.329 6.435 1.00 26.55 71 LEU F CA 1
ATOM 8277 C C . LEU F 1 57 ? -22.302 -0.393 7.406 1.00 22.93 71 LEU F C 1
ATOM 8278 O O . LEU F 1 57 ? -22.372 0.830 7.280 1.00 20.56 71 LEU F O 1
ATOM 8283 N N . LYS F 1 58 ? -21.563 -0.974 8.339 1.00 19.10 72 LYS F N 1
ATOM 8284 C CA . LYS F 1 58 ? -20.917 -0.187 9.377 1.00 25.16 72 LYS F CA 1
ATOM 8285 C C . LYS F 1 58 ? -19.695 0.555 8.847 1.00 27.62 72 LYS F C 1
ATOM 8286 O O . LYS F 1 58 ? -19.398 1.664 9.285 1.00 24.24 72 LYS F O 1
ATOM 8292 N N . SER F 1 59 ? -19.061 -0.004 7.821 1.00 23.73 73 SER F N 1
ATOM 8293 C CA . SER F 1 59 ? -17.859 0.596 7.246 1.00 27.97 73 SER F CA 1
ATOM 8294 C C . SER F 1 59 ? -18.100 1.933 6.557 1.00 27.51 73 SER F C 1
ATOM 8295 O O . SER F 1 59 ? -17.163 2.688 6.301 1.00 27.67 73 SER F O 1
ATOM 8298 N N . THR F 1 60 ? -19.360 2.237 6.288 1.00 25.11 74 THR F N 1
ATOM 8299 C CA . THR F 1 60 ? -19.720 3.465 5.595 1.00 25.91 74 THR F CA 1
ATOM 8300 C C . THR F 1 60 ? -20.125 4.609 6.527 1.00 28.26 74 THR F C 1
ATOM 8301 O O . THR F 1 60 ? -20.389 5.712 6.057 1.00 24.33 74 THR F O 1
ATOM 8305 N N . VAL F 1 61 ? -20.344 4.320 7.806 1.00 28.28 75 VAL F N 1
ATOM 8306 C CA . VAL F 1 61 ? -20.724 5.376 8.741 1.00 24.50 75 VAL F CA 1
ATOM 8307 C C . VAL F 1 61 ? -19.839 5.466 9.994 1.00 29.49 75 VAL F C 1
ATOM 8308 O O . VAL F 1 61 ? -19.583 6.554 10.507 1.00 28.15 75 VAL F O 1
ATOM 8312 N N . GLU F 1 62 ? -19.355 4.317 10.461 1.00 28.55 76 GLU F N 1
ATOM 8313 C CA . GLU F 1 62 ? -18.578 4.242 11.697 1.00 31.45 76 GLU F CA 1
ATOM 8314 C C . GLU F 1 62 ? -17.294 5.101 11.722 1.00 28.68 76 GLU F C 1
ATOM 8315 O O . GLU F 1 62 ? -17.005 5.716 12.747 1.00 27.00 76 GLU F O 1
ATOM 8321 N N . PRO F 1 63 ? -16.504 5.123 10.631 1.00 29.89 77 PRO F N 1
ATOM 8322 C CA . PRO F 1 63 ? -15.333 6.010 10.694 1.00 31.61 77 PRO F CA 1
ATOM 8323 C C . PRO F 1 63 ? -15.683 7.498 10.858 1.00 31.64 77 PRO F C 1
ATOM 8324 O O . PRO F 1 63 ? -14.891 8.242 11.435 1.00 30.74 77 PRO F O 1
ATOM 8328 N N . SER F 1 64 ? -16.832 7.923 10.339 1.00 30.99 78 SER F N 1
ATOM 8329 C CA . SER F 1 64 ? -17.290 9.303 10.493 1.00 27.01 78 SER F CA 1
ATOM 8330 C C . SER F 1 64 ? -17.758 9.601 11.918 1.00 29.88 78 SER F C 1
ATOM 8331 O O . SER F 1 64 ? -17.525 10.696 12.434 1.00 29.95 78 SER F O 1
ATOM 8334 N N . THR F 1 65 ? -18.457 8.649 12.532 1.00 27.58 79 THR F N 1
ATOM 8335 C CA . THR F 1 65 ? -18.933 8.826 13.901 1.00 26.76 79 THR F CA 1
ATOM 8336 C C . THR F 1 65 ? -17.713 8.919 14.812 1.00 28.15 79 THR F C 1
ATOM 8337 O O . THR F 1 65 ? -17.690 9.704 15.755 1.00 32.78 79 THR F O 1
ATOM 8341 N N . VAL F 1 66 ? -16.700 8.107 14.526 1.00 30.46 80 VAL F N 1
ATOM 8342 C CA . VAL F 1 66 ? -15.439 8.184 15.257 1.00 34.62 80 VAL F CA 1
ATOM 8343 C C . VAL F 1 66 ? -14.804 9.561 15.042 1.00 32.83 80 VAL F C 1
ATOM 8344 O O . VAL F 1 66 ? -14.383 10.217 15.990 1.00 27.04 80 VAL F O 1
ATOM 8348 N N . LEU F 1 67 ? -14.741 9.994 13.787 1.00 32.89 81 LEU F N 1
ATOM 8349 C CA . LEU F 1 67 ? -14.183 11.303 13.438 1.00 28.33 81 LEU F CA 1
ATOM 8350 C C . LEU F 1 67 ? -14.944 12.445 14.123 1.00 28.83 81 LEU F C 1
ATOM 8351 O O . LEU F 1 67 ? -14.355 13.462 14.492 1.00 29.88 81 LEU F O 1
ATOM 8356 N N . ALA F 1 68 ? -16.252 12.258 14.287 1.00 27.92 82 ALA F N 1
ATOM 8357 C CA . ALA F 1 68 ? -17.156 13.273 14.831 1.00 24.19 82 ALA F CA 1
ATOM 8358 C C . ALA F 1 68 ? -16.765 13.706 16.241 1.00 28.66 82 ALA F C 1
ATOM 8359 O O . ALA F 1 68 ? -16.920 14.867 16.604 1.00 28.37 82 ALA F O 1
ATOM 8361 N N . GLU F 1 69 ? -16.267 12.784 17.052 1.00 30.21 83 GLU F N 1
ATOM 8362 C CA . GLU F 1 69 ? -15.946 13.151 18.424 1.00 38.21 83 GLU F CA 1
ATOM 8363 C C . GLU F 1 69 ? -14.731 14.090 18.465 1.00 37.04 83 GLU F C 1
ATOM 8364 O O . GLU F 1 69 ? -14.450 14.693 19.499 1.00 37.56 83 GLU F O 1
ATOM 8370 N N . ASP F 1 70 ? -14.008 14.190 17.349 1.00 34.51 84 ASP F N 1
ATOM 8371 C CA . ASP F 1 70 ? -12.929 15.174 17.196 1.00 33.85 84 ASP F CA 1
ATOM 8372 C C . ASP F 1 70 ? -13.389 16.550 16.661 1.00 36.38 84 ASP F C 1
ATOM 8373 O O . ASP F 1 70 ? -12.557 17.415 16.374 1.00 31.60 84 ASP F O 1
ATOM 8378 N N . LEU F 1 71 ? -14.696 16.781 16.577 1.00 31.97 85 LEU F N 1
ATOM 8379 C CA . LEU F 1 71 ? -15.208 18.001 15.943 1.00 31.91 85 LEU F CA 1
ATOM 8380 C C . LEU F 1 71 ? -15.033 19.248 16.817 1.00 34.12 85 LEU F C 1
ATOM 8381 O O . LEU F 1 71 ? -14.955 20.367 16.299 1.00 30.39 85 LEU F O 1
ATOM 8386 N N . SER F 1 72 ? -14.974 19.058 18.131 1.00 30.10 86 SER F N 1
ATOM 8387 C CA . SER F 1 72 ? -14.714 20.160 19.054 1.00 32.83 86 SER F CA 1
ATOM 8388 C C . SER F 1 72 ? -13.345 20.803 18.786 1.00 33.45 86 SER F C 1
ATOM 8389 O O . SER F 1 72 ? -13.123 21.954 19.153 1.00 37.19 86 SER F O 1
ATOM 8392 N N . THR F 1 73 ? -12.427 20.063 18.162 1.00 30.90 87 THR F N 1
ATOM 8393 C CA . THR F 1 73 ? -11.106 20.615 17.832 1.00 34.40 87 THR F CA 1
ATOM 8394 C C . THR F 1 73 ? -11.179 21.744 16.799 1.00 33.76 87 THR F C 1
ATOM 8395 O O . THR F 1 73 ? -10.177 22.392 16.516 1.00 31.64 87 THR F O 1
ATOM 8399 N N . LEU F 1 74 ? -12.362 21.978 16.244 1.00 31.97 88 LEU F N 1
ATOM 8400 C CA . LEU F 1 74 ? -12.548 23.042 15.270 1.00 34.23 88 LEU F CA 1
ATOM 8401 C C . LEU F 1 74 ? -13.391 24.143 15.907 1.00 40.57 88 LEU F C 1
ATOM 8402 O O . LEU F 1 74 ? -14.621 24.119 15.818 1.00 39.97 88 LEU F O 1
ATOM 8407 N N . ASP F 1 75 ? -12.730 25.103 16.558 1.00 39.66 89 ASP F N 1
ATOM 8408 C CA . ASP F 1 75 ? -13.424 26.175 17.286 1.00 41.99 89 ASP F CA 1
ATOM 8409 C C . ASP F 1 75 ? -13.832 27.356 16.414 1.00 39.18 89 ASP F C 1
ATOM 8410 O O . ASP F 1 75 ? -14.112 28.423 16.930 1.00 44.54 89 ASP F O 1
ATOM 8415 N N . ALA F 1 76 ? -13.862 27.176 15.099 1.00 43.68 90 ALA F N 1
ATOM 8416 C CA . ALA F 1 76 ? -14.375 28.226 14.223 1.00 41.59 90 ALA F CA 1
ATOM 8417 C C . ALA F 1 76 ? -15.880 28.402 14.348 1.00 29.02 90 ALA F C 1
ATOM 8418 O O . ALA F 1 76 ? -16.392 29.503 14.185 1.00 46.52 90 ALA F O 1
ATOM 8420 N N . GLY F 1 77 ? -16.583 27.324 14.664 1.00 35.98 91 GLY F N 1
ATOM 8421 C CA . GLY F 1 77 ? -18.023 27.407 14.791 1.00 37.04 91 GLY F CA 1
ATOM 8422 C C . GLY F 1 77 ? -18.713 26.195 14.199 1.00 35.95 91 GLY F C 1
ATOM 8423 O O . GLY F 1 77 ? -18.063 25.339 13.600 1.00 32.06 91 GLY F O 1
ATOM 8424 N N . PRO F 1 78 ? -20.035 26.098 14.396 1.00 37.77 92 PRO F N 1
ATOM 8425 C CA . PRO F 1 78 ? -20.832 24.970 13.903 1.00 33.27 92 PRO F CA 1
ATOM 8426 C C . PRO F 1 78 ? -20.795 24.866 12.374 1.00 33.29 92 PRO F C 1
ATOM 8427 O O . PRO F 1 78 ? -20.968 23.772 11.830 1.00 30.05 92 PRO F O 1
ATOM 8431 N N . GLU F 1 79 ? -20.578 25.990 11.692 1.00 27.20 93 GLU F N 1
ATOM 8432 C CA . GLU F 1 79 ? -20.485 25.991 10.236 1.00 31.72 93 GLU F CA 1
ATOM 8433 C C . GLU F 1 79 ? -19.271 25.190 9.787 1.00 29.99 93 GLU F C 1
ATOM 8434 O O . GLU F 1 79 ? -19.358 24.378 8.866 1.00 27.99 93 GLU F O 1
ATOM 8440 N N . MET F 1 80 ? -18.138 25.422 10.440 1.00 28.14 94 MET F N 1
ATOM 8441 C CA . MET F 1 80 ? -16.918 24.704 10.100 1.00 30.01 94 MET F CA 1
ATOM 8442 C C . MET F 1 80 ? -17.046 23.226 10.470 1.00 28.27 94 MET F C 1
ATOM 8443 O O . MET F 1 80 ? -16.601 22.352 9.731 1.00 24.87 94 MET F O 1
ATOM 8448 N N . ARG F 1 81 ? -17.654 22.953 11.617 1.00 27.27 95 ARG F N 1
ATOM 8449 C CA . ARG F 1 81 ? -17.818 21.578 12.063 1.00 33.66 95 ARG F CA 1
ATOM 8450 C C . ARG F 1 81 ? -18.733 20.807 11.112 1.00 30.99 95 ARG F C 1
ATOM 8451 O O . ARG F 1 81 ? -18.388 19.713 10.663 1.00 28.43 95 ARG F O 1
ATOM 8459 N N . LEU F 1 82 ? -19.867 21.409 10.759 1.00 25.35 96 LEU F N 1
ATOM 8460 C CA . LEU F 1 82 ? -20.802 20.775 9.835 1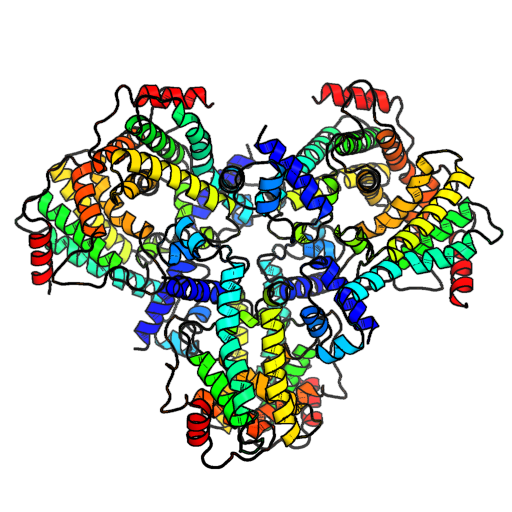.00 26.90 96 LEU F CA 1
ATOM 8461 C C . LEU F 1 82 ? -20.174 20.541 8.465 1.00 23.33 96 LEU F C 1
ATOM 8462 O O . LEU F 1 82 ? -20.332 19.469 7.886 1.00 23.01 96 LEU F O 1
ATOM 8467 N N . TRP F 1 83 ? -19.458 21.538 7.954 1.00 22.96 97 TRP F N 1
ATOM 8468 C CA . TRP F 1 83 ? -18.808 21.407 6.654 1.00 25.64 97 TRP F CA 1
ATOM 8469 C C . TRP F 1 83 ? -17.802 20.258 6.641 1.00 27.20 97 TRP F C 1
ATOM 8470 O O . TRP F 1 83 ? -17.770 19.463 5.700 1.00 23.26 97 TRP F O 1
ATOM 8481 N N . ALA F 1 84 ? -16.989 20.172 7.690 1.00 26.29 98 ALA F N 1
ATOM 8482 C CA . ALA F 1 84 ? -15.968 19.134 7.786 1.00 24.52 98 ALA F CA 1
ATOM 8483 C C . ALA F 1 84 ? -16.552 17.726 7.844 1.00 23.77 98 ALA F C 1
ATOM 8484 O O . ALA F 1 84 ? -16.035 16.813 7.202 1.00 25.97 98 ALA F O 1
ATOM 8486 N N . ILE F 1 85 ? -17.616 17.544 8.619 1.00 24.16 99 ILE F N 1
ATOM 8487 C CA . ILE F 1 85 ? -18.198 16.216 8.774 1.00 25.27 99 ILE F CA 1
ATOM 8488 C C . ILE F 1 85 ? -18.960 15.796 7.514 1.00 24.33 99 ILE F C 1
ATOM 8489 O O . ILE F 1 85 ? -18.964 14.621 7.152 1.00 22.45 99 ILE F O 1
ATOM 8494 N N . VAL F 1 86 ? -19.608 16.751 6.855 1.00 25.71 100 VAL F N 1
ATOM 8495 C CA . VAL F 1 86 ? -20.294 16.465 5.599 1.00 27.03 100 VAL F CA 1
ATOM 8496 C C . VAL F 1 86 ? -19.286 16.030 4.544 1.00 27.72 100 VAL F C 1
ATOM 8497 O O . VAL F 1 86 ? -19.468 15.008 3.883 1.00 27.04 100 VAL F O 1
ATOM 8501 N N . ALA F 1 87 ? -18.217 16.807 4.396 1.00 23.44 101 ALA F N 1
ATOM 8502 C CA . ALA F 1 87 ? -17.197 16.516 3.393 1.00 28.36 101 ALA F CA 1
ATOM 8503 C C . ALA F 1 87 ? -16.500 15.191 3.674 1.00 27.62 101 ALA F C 1
ATOM 8504 O O . ALA F 1 87 ? -16.170 14.439 2.756 1.00 27.05 101 ALA F O 1
ATOM 8506 N N . SER F 1 88 ? -16.282 14.903 4.950 1.00 28.62 102 SER F N 1
ATOM 8507 C CA . SER F 1 88 ? -15.583 13.686 5.334 1.00 23.46 102 SER F CA 1
ATOM 8508 C C . SER F 1 88 ? -16.413 12.433 5.080 1.00 25.08 102 SER F C 1
ATOM 8509 O O . SER F 1 88 ? -15.874 11.409 4.665 1.00 21.79 102 SER F O 1
ATOM 8512 N N . GLU F 1 89 ? -17.718 12.515 5.326 1.00 21.04 103 GLU F N 1
ATOM 8513 C CA . GLU F 1 89 ? -18.614 11.389 5.078 1.00 19.97 103 GLU F CA 1
ATOM 8514 C C . GLU F 1 89 ? -18.760 11.131 3.571 1.00 20.35 103 GLU F C 1
ATOM 8515 O O . GLU F 1 89 ? -18.776 9.985 3.127 1.00 21.65 103 GLU F O 1
ATOM 8521 N N . VAL F 1 90 ? -18.845 12.195 2.781 1.00 22.82 104 VAL F N 1
ATOM 8522 C CA . VAL F 1 90 ? -18.921 12.035 1.328 1.00 24.44 104 VAL F CA 1
ATOM 8523 C C . VAL F 1 90 ? -17.607 11.444 0.818 1.00 23.64 104 VAL F C 1
ATOM 8524 O O . VAL F 1 90 ? -17.602 10.560 -0.038 1.00 22.96 104 VAL F O 1
ATOM 8528 N N . ARG F 1 91 ? -16.500 11.929 1.372 1.00 20.83 105 ARG F N 1
ATOM 8529 C CA . ARG F 1 91 ? -15.172 11.383 1.102 1.00 22.52 105 ARG F CA 1
ATOM 8530 C C . ARG F 1 91 ? -15.117 9.874 1.360 1.00 24.89 105 ARG F C 1
ATOM 8531 O O . ARG F 1 91 ? -14.582 9.107 0.555 1.00 21.46 105 ARG F O 1
ATOM 8539 N N . LEU F 1 92 ? -15.670 9.454 2.493 1.00 18.86 106 LEU F N 1
ATOM 8540 C CA . LEU F 1 92 ? -15.738 8.034 2.824 1.00 20.67 106 LEU F CA 1
ATOM 8541 C C . LEU F 1 92 ? -16.576 7.251 1.812 1.00 23.66 106 LEU F C 1
ATOM 8542 O O . LEU F 1 92 ? -16.154 6.199 1.331 1.00 26.51 106 LEU F O 1
ATOM 8547 N N . LEU F 1 93 ? -17.753 7.771 1.485 1.00 19.66 107 LEU F N 1
ATOM 8548 C CA . LEU F 1 93 ? -18.665 7.087 0.576 1.00 22.05 107 LEU F CA 1
ATOM 8549 C C . LEU F 1 93 ? -18.135 7.009 -0.863 1.00 27.15 107 LEU F C 1
ATOM 8550 O O . LEU F 1 93 ? -18.602 6.189 -1.657 1.00 23.15 107 LEU F O 1
ATOM 8555 N N . LEU F 1 94 ? -17.155 7.850 -1.189 1.00 24.99 108 LEU F N 1
ATOM 8556 C CA . LEU F 1 94 ? -16.544 7.860 -2.520 1.00 23.23 108 LEU F CA 1
ATOM 8557 C C . LEU F 1 94 ? -15.242 7.073 -2.594 1.00 24.86 108 LEU F C 1
ATOM 8558 O O . LEU F 1 94 ? -14.600 7.016 -3.647 1.00 25.14 108 LEU F O 1
ATOM 8563 N N . SER F 1 95 ? -14.842 6.481 -1.477 1.00 21.10 109 SER F N 1
ATOM 8564 C CA . SER F 1 95 ? -13.521 5.868 -1.384 1.00 24.01 109 SER F CA 1
ATOM 8565 C C . SER F 1 95 ? -13.517 4.362 -1.604 1.00 23.09 109 SER F C 1
ATOM 8566 O O . SER F 1 95 ? -12.456 3.741 -1.594 1.00 28.56 109 SER F O 1
ATOM 8569 N N . THR F 1 96 ? -14.693 3.775 -1.799 1.00 20.68 110 THR F N 1
ATOM 8570 C CA . THR F 1 96 ? -14.806 2.321 -1.896 1.00 21.81 110 THR F CA 1
ATOM 8571 C C . THR F 1 96 ? -14.951 1.822 -3.334 1.00 26.26 110 THR F C 1
ATOM 8572 O O . THR F 1 96 ? -15.534 2.500 -4.188 1.00 23.74 110 THR F O 1
ATOM 8576 N N . LYS F 1 97 ? -14.434 0.621 -3.585 1.00 27.03 111 LYS F N 1
ATOM 8577 C CA . LYS F 1 97 ? -14.509 0.011 -4.916 1.00 29.81 111 LYS F CA 1
ATOM 8578 C C . LYS F 1 97 ? -15.947 -0.196 -5.379 1.00 23.35 111 LYS F C 1
ATOM 8579 O O . LYS F 1 97 ? -16.253 -0.083 -6.565 1.00 27.73 111 LYS F O 1
ATOM 8585 N N . TRP F 1 98 ? -16.830 -0.504 -4.442 1.00 21.93 112 TRP F N 1
ATOM 8586 C CA . TRP F 1 98 ? -18.240 -0.668 -4.769 1.00 22.83 112 TRP F CA 1
ATOM 8587 C C . TRP F 1 98 ? -19.090 0.320 -3.976 1.00 25.96 112 TRP F C 1
ATOM 8588 O O . TRP F 1 98 ? -18.656 0.833 -2.936 1.00 22.95 112 TRP F O 1
ATOM 8599 N N . ASN F 1 99 ? -20.284 0.612 -4.490 1.00 22.51 113 ASN F N 1
ATOM 8600 C CA . ASN F 1 99 ? -21.155 1.619 -3.887 1.00 23.14 113 ASN F CA 1
ATOM 8601 C C . ASN F 1 99 ? -21.875 1.058 -2.669 1.00 23.88 113 ASN F C 1
ATOM 8602 O O . ASN F 1 99 ? -23.095 0.876 -2.669 1.00 20.62 113 ASN F O 1
ATOM 8607 N N . VAL F 1 100 ? -21.103 0.806 -1.621 1.00 21.89 114 VAL F N 1
ATOM 8608 C CA . VAL F 1 100 ? -21.616 0.169 -0.417 1.00 27.66 114 VAL F CA 1
ATOM 8609 C C . VAL F 1 100 ? -22.681 0.999 0.307 1.00 28.56 114 VAL F C 1
ATOM 8610 O O . VAL F 1 100 ? -23.539 0.450 0.997 1.00 25.16 114 VAL F O 1
ATOM 8614 N N . GLY F 1 101 ? -22.664 2.312 0.098 1.00 31.16 115 GLY F N 1
ATOM 8615 C CA . GLY F 1 101 ? -23.700 3.183 0.621 1.00 25.15 115 GLY F CA 1
ATOM 8616 C C . GLY F 1 101 ? -25.098 2.862 0.114 1.00 31.81 115 GLY F C 1
ATOM 8617 O O . GLY F 1 101 ? -26.089 3.182 0.762 1.00 29.94 115 GLY F O 1
ATOM 8618 N N . ARG F 1 102 ? -25.180 2.235 -1.057 1.00 30.28 116 ARG F N 1
ATOM 8619 C CA . ARG F 1 102 ? -26.463 1.858 -1.645 1.00 24.87 116 ARG F CA 1
ATOM 8620 C C . ARG F 1 102 ? -27.228 0.819 -0.828 1.00 31.67 116 ARG F C 1
ATOM 8621 O O . ARG F 1 102 ? -28.451 0.713 -0.940 1.00 28.30 116 ARG F O 1
ATOM 8629 N N . LEU F 1 103 ? -26.507 0.053 -0.014 1.00 27.27 117 LEU F N 1
ATOM 8630 C CA . LEU F 1 103 ? -27.113 -1.019 0.772 1.00 28.57 117 LEU F CA 1
ATOM 8631 C C . LEU F 1 103 ? -28.150 -0.479 1.761 1.00 31.23 117 LEU F C 1
ATOM 8632 O O . LEU F 1 103 ? -29.062 -1.199 2.160 1.00 26.58 117 LEU F O 1
ATOM 8637 N N . TYR F 1 104 ? -28.018 0.790 2.139 1.00 30.92 118 TYR F N 1
ATOM 8638 C CA . TYR F 1 104 ? -28.946 1.416 3.082 1.00 30.79 118 TYR F CA 1
ATOM 8639 C C . TYR F 1 104 ? -30.392 1.428 2.624 1.00 34.51 118 TYR F C 1
ATOM 8640 O O . TYR F 1 104 ? -31.307 1.497 3.444 1.00 33.92 118 TYR F O 1
ATOM 8649 N N . GLN F 1 105 ? -30.598 1.351 1.316 1.00 29.36 119 GLN F N 1
ATOM 8650 C CA . GLN F 1 105 ? -31.929 1.497 0.751 1.00 31.35 119 GLN F CA 1
ATOM 8651 C C . GLN F 1 105 ? -32.661 0.166 0.723 1.00 28.90 119 GLN F C 1
ATOM 8652 O O . GLN F 1 105 ? -33.838 0.104 0.370 1.00 34.76 119 GLN F O 1
ATOM 8658 N N . LEU F 1 106 ? -31.956 -0.901 1.082 1.00 23.74 120 LEU F N 1
ATOM 8659 C CA . LEU F 1 106 ? -32.557 -2.226 1.107 1.00 26.40 120 LEU F CA 1
ATOM 8660 C C . LEU F 1 106 ? -33.361 -2.372 2.393 1.00 28.35 120 LEU F C 1
ATOM 8661 O O . LEU F 1 106 ? -32.840 -2.122 3.477 1.00 23.07 120 LEU F O 1
ATOM 8666 N N . PRO F 1 107 ? -34.637 -2.769 2.274 1.00 28.56 121 PRO F N 1
ATOM 8667 C CA . PRO F 1 107 ? -35.549 -2.896 3.417 1.00 27.91 121 PRO F CA 1
ATOM 8668 C C . PRO F 1 107 ? -34.995 -3.790 4.528 1.00 26.98 121 PRO F C 1
ATOM 8669 O O . PRO F 1 107 ? -35.274 -3.550 5.701 1.00 24.82 121 PRO F O 1
ATOM 8673 N N . ILE F 1 108 ? -34.194 -4.783 4.153 1.00 22.17 122 ILE F N 1
ATOM 8674 C CA . ILE F 1 108 ? -33.639 -5.736 5.104 1.00 25.84 122 ILE F CA 1
ATOM 8675 C C . ILE F 1 108 ? -32.795 -5.056 6.191 1.00 25.30 122 ILE F C 1
ATOM 8676 O O . ILE F 1 108 ? -32.664 -5.590 7.292 1.00 22.68 122 ILE F O 1
ATOM 8681 N N . VAL F 1 109 ? -32.248 -3.874 5.908 1.00 25.68 123 VAL F N 1
ATOM 8682 C CA . VAL F 1 109 ? -31.357 -3.231 6.873 1.00 28.12 123 VAL F CA 1
ATOM 8683 C C . VAL F 1 109 ? -32.124 -2.759 8.115 1.00 27.66 123 VAL F C 1
ATOM 8684 O O . VAL F 1 109 ? -31.528 -2.501 9.161 1.00 20.55 123 VAL F O 1
ATOM 8688 N N . GLY F 1 110 ? -33.447 -2.697 8.014 1.00 24.95 124 GLY F N 1
ATOM 8689 C CA . GLY F 1 110 ? -34.274 -2.290 9.136 1.00 27.40 124 GLY F CA 1
ATOM 8690 C C . GLY F 1 110 ? -34.324 -3.322 10.250 1.00 28.89 124 GLY F C 1
ATOM 8691 O O . GLY F 1 110 ? -34.711 -3.012 11.377 1.00 30.10 124 GLY F O 1
ATOM 8692 N N . SER F 1 111 ? -33.936 -4.555 9.935 1.00 24.20 125 SER F N 1
ATOM 8693 C CA . SER F 1 111 ? -34.022 -5.642 10.899 1.00 26.44 125 SER F CA 1
ATOM 8694 C C . SER F 1 111 ? -33.135 -5.442 12.139 1.00 26.52 125 SER F C 1
ATOM 8695 O O . SER F 1 111 ? -32.059 -4.845 12.065 1.00 21.97 125 SER F O 1
ATOM 8698 N N . GLU F 1 112 ? -33.602 -5.971 13.270 1.00 23.21 126 GLU F N 1
ATOM 8699 C CA . GLU F 1 112 ? -32.906 -5.902 14.555 1.00 25.81 126 GLU F CA 1
ATOM 8700 C C . GLU F 1 112 ? -31.486 -6.437 14.467 1.00 25.50 126 GLU F C 1
ATOM 8701 O O . GLU F 1 112 ? -30.617 -6.044 15.231 1.00 23.40 126 GLU F O 1
ATOM 8707 N N . GLU F 1 113 ? -31.286 -7.394 13.571 1.00 27.70 127 GLU F N 1
ATOM 8708 C CA . GLU F 1 113 ? -29.989 -8.022 13.368 1.00 29.66 127 GLU F CA 1
ATOM 8709 C C . GLU F 1 113 ? -28.909 -6.982 13.011 1.00 27.58 127 GLU F C 1
ATOM 8710 O O . GLU F 1 113 ? -27.713 -7.204 13.230 1.00 24.91 127 GLU F O 1
ATOM 8716 N N . PHE F 1 114 ? -29.333 -5.852 12.449 1.00 21.11 128 PHE F N 1
ATOM 8717 C CA . PHE F 1 114 ? -28.393 -4.817 12.054 1.00 22.35 128 PHE F CA 1
ATOM 8718 C C . PHE F 1 114 ? -28.478 -3.641 13.025 1.00 25.04 128 PHE F C 1
ATOM 8719 O O . PHE F 1 114 ? -28.266 -2.487 12.642 1.00 26.60 128 PHE F O 1
ATOM 8727 N N . ALA F 1 115 ? -28.786 -3.947 14.285 1.00 25.20 129 ALA F N 1
ATOM 8728 C CA . ALA F 1 115 ? -28.920 -2.925 15.320 1.00 27.48 129 ALA F CA 1
ATOM 8729 C C . ALA F 1 115 ? -27.666 -2.068 15.477 1.00 25.11 129 ALA F C 1
ATOM 8730 O O . ALA F 1 115 ? -27.767 -0.865 15.713 1.00 24.61 129 ALA F O 1
ATOM 8732 N N . GLU F 1 116 ? -26.492 -2.675 15.306 1.00 23.88 130 GLU F N 1
ATOM 8733 C CA . GLU F 1 116 ? -25.238 -1.933 15.439 1.00 27.65 130 GLU F CA 1
ATOM 8734 C C . GLU F 1 116 ? -25.138 -0.820 14.412 1.00 27.68 130 GLU F C 1
ATOM 8735 O O . GLU F 1 116 ? -24.685 0.277 14.725 1.00 31.68 130 GLU F O 1
ATOM 8741 N N . TYR F 1 117 ? -25.540 -1.109 13.181 1.00 23.41 131 TYR F N 1
ATOM 8742 C CA . TYR F 1 117 ? -25.550 -0.085 12.151 1.00 22.25 131 TYR F CA 1
ATOM 8743 C C . TYR F 1 117 ? -26.556 1.030 12.451 1.00 25.06 131 TYR F C 1
ATOM 8744 O O . TYR F 1 117 ? -26.249 2.208 12.266 1.00 24.00 131 TYR F O 1
ATOM 8753 N N . HIS F 1 118 ? -27.743 0.653 12.923 1.00 24.80 132 HIS F N 1
ATOM 8754 C CA . HIS F 1 118 ? -28.792 1.616 13.257 1.00 30.64 132 HIS F CA 1
ATOM 8755 C C . HIS F 1 118 ? -28.259 2.691 14.186 1.00 27.92 132 HIS F C 1
ATOM 8756 O O . HIS F 1 118 ? -28.446 3.888 13.962 1.00 25.33 132 HIS F O 1
ATOM 8763 N N . SER F 1 119 ? -27.570 2.232 15.220 1.00 30.03 133 SER F N 1
ATOM 8764 C CA . SER F 1 119 ? -27.000 3.090 16.240 1.00 32.95 133 SER F CA 1
ATOM 8765 C C . SER F 1 119 ? -25.975 4.037 15.636 1.00 27.60 133 SER F C 1
ATOM 8766 O O . SER F 1 119 ? -25.930 5.218 15.978 1.00 27.43 133 SER F O 1
ATOM 8769 N N . GLN F 1 120 ? -25.133 3.500 14.759 1.00 31.62 134 GLN F N 1
ATOM 8770 C CA . GLN F 1 120 ? -24.128 4.303 14.083 1.00 30.41 134 GLN F CA 1
ATOM 8771 C C . GLN F 1 120 ? -24.771 5.396 13.227 1.00 28.46 134 GLN F C 1
ATOM 8772 O O . GLN F 1 120 ? -24.357 6.557 13.277 1.00 26.25 134 GLN F O 1
ATOM 8778 N N . ARG F 1 121 ? -25.802 5.025 12.468 1.00 30.44 135 ARG F N 1
ATOM 8779 C CA . ARG F 1 121 ? -26.506 5.967 11.602 1.00 23.28 135 ARG F CA 1
ATOM 8780 C C . ARG F 1 121 ? -27.228 7.023 12.433 1.00 26.37 135 ARG F C 1
ATOM 8781 O O . ARG F 1 121 ? -27.222 8.208 12.093 1.00 23.68 135 ARG F O 1
ATOM 8789 N N . GLU F 1 122 ? -27.846 6.585 13.527 1.00 26.02 136 GLU F N 1
ATOM 8790 C CA . GLU F 1 122 ? -28.540 7.499 14.426 1.00 21.89 136 GLU F CA 1
ATOM 8791 C C . GLU F 1 122 ? -27.585 8.524 15.028 1.00 25.11 136 GLU F C 1
ATOM 8792 O O . GLU F 1 122 ? -27.898 9.711 15.089 1.00 22.96 136 GLU F O 1
ATOM 8798 N N . ALA F 1 123 ? -26.413 8.064 15.451 1.00 22.17 137 ALA F N 1
ATOM 8799 C CA . ALA F 1 123 ? -25.418 8.952 16.037 1.00 20.59 137 ALA F CA 1
ATOM 8800 C C . ALA F 1 123 ? -24.952 9.982 15.011 1.00 23.80 137 ALA F C 1
ATOM 8801 O O . ALA F 1 123 ? -24.841 11.172 15.307 1.00 21.48 137 ALA F O 1
ATOM 8803 N N . LEU F 1 124 ? -24.685 9.511 13.800 1.00 25.56 138 LEU F N 1
ATOM 8804 C CA . LEU F 1 124 ? -24.251 10.390 12.721 1.00 24.63 138 LEU F CA 1
ATOM 8805 C C . LEU F 1 124 ? -25.363 11.387 12.399 1.00 26.82 138 LEU F C 1
ATOM 8806 O O . LEU F 1 124 ? -25.123 12.588 12.268 1.00 23.38 138 LEU F O 1
ATOM 8811 N N . THR F 1 125 ? -26.588 10.884 12.292 1.00 23.18 139 THR F N 1
ATOM 8812 C CA . THR F 1 125 ? -27.730 11.734 12.004 1.00 20.94 139 THR F CA 1
ATOM 8813 C C . THR F 1 125 ? -27.892 12.804 13.071 1.00 26.37 139 THR F C 1
ATOM 8814 O O . THR F 1 125 ? -28.194 13.959 12.767 1.00 23.03 139 THR F O 1
ATOM 8818 N N . ASN F 1 126 ? -27.662 12.419 14.322 1.00 23.91 140 ASN F N 1
ATOM 8819 C CA . ASN F 1 126 ? -27.780 13.351 15.429 1.00 31.21 140 ASN F CA 1
ATOM 8820 C C . ASN F 1 126 ? -26.723 14.446 15.364 1.00 25.79 140 ASN F C 1
ATOM 8821 O O . ASN F 1 126 ? -27.032 15.622 15.556 1.00 29.45 140 ASN F O 1
ATOM 8826 N N . VAL F 1 127 ? -25.490 14.060 15.053 1.00 21.32 141 VAL F N 1
ATOM 8827 C CA . VAL F 1 127 ? -24.394 15.015 14.941 1.00 24.69 141 VAL F CA 1
ATOM 8828 C C . VAL F 1 127 ? -24.701 16.059 13.873 1.00 28.93 141 VAL F C 1
ATOM 8829 O O . VAL F 1 127 ? -24.579 17.261 14.116 1.00 28.53 141 VAL F O 1
ATOM 8833 N N . PHE F 1 128 ? -25.134 15.592 12.706 1.00 23.46 142 PHE F N 1
ATOM 8834 C CA . PHE F 1 128 ? -25.534 16.479 11.618 1.00 28.52 142 PHE F CA 1
ATOM 8835 C C . PHE F 1 128 ? -26.670 17.404 12.037 1.00 28.43 142 PHE F C 1
ATOM 8836 O O . PHE F 1 128 ? -26.603 18.618 11.836 1.00 26.84 142 PHE F O 1
ATOM 8844 N N . ARG F 1 129 ? -27.709 16.821 12.625 1.00 23.76 143 ARG F N 1
ATOM 8845 C CA . ARG F 1 129 ? -28.888 17.582 13.012 1.00 30.53 143 ARG F CA 1
ATOM 8846 C C . ARG F 1 129 ? -28.563 18.635 14.073 1.00 29.65 143 ARG F C 1
ATOM 8847 O O . ARG F 1 129 ? -28.992 19.780 13.963 1.00 29.65 143 ARG F O 1
ATOM 8855 N N . ASP F 1 130 ? -27.795 18.247 15.089 1.00 27.02 144 ASP F N 1
ATOM 8856 C CA . ASP F 1 130 ? -27.429 19.161 16.175 1.00 32.15 144 ASP F CA 1
ATOM 8857 C C . ASP F 1 130 ? -26.614 20.355 15.689 1.00 35.07 144 ASP F C 1
ATOM 8858 O O . ASP F 1 130 ? -26.854 21.496 16.095 1.00 29.94 144 ASP F O 1
ATOM 8863 N N . LEU F 1 131 ? -25.624 20.075 14.849 1.00 25.40 145 LEU F N 1
ATOM 8864 C CA . LEU F 1 131 ? -24.800 21.118 14.261 1.00 26.57 145 LEU F CA 1
ATOM 8865 C C . LEU F 1 131 ? -25.661 22.070 13.435 1.00 34.13 145 LEU F C 1
ATOM 8866 O O . LEU F 1 131 ? -25.539 23.294 13.544 1.00 32.20 145 LEU F O 1
ATOM 8871 N N . ALA F 1 132 ? -26.547 21.498 12.624 1.00 27.07 146 ALA F N 1
ATOM 8872 C CA . ALA F 1 132 ? -27.414 22.296 11.773 1.00 28.34 146 ALA F CA 1
ATOM 8873 C C . ALA F 1 132 ? -28.322 23.199 12.610 1.00 26.85 146 ALA F C 1
ATOM 8874 O O . ALA F 1 132 ? -28.508 24.365 12.272 1.00 28.21 146 ALA F O 1
ATOM 8876 N N . THR F 1 133 ? -28.864 22.674 13.707 1.00 28.47 147 THR F N 1
ATOM 8877 C CA . THR F 1 133 ? -29.746 23.466 14.571 1.00 27.43 147 THR F CA 1
ATOM 8878 C C . THR F 1 133 ? -29.001 24.575 15.320 1.00 30.35 147 THR F C 1
ATOM 8879 O O . THR F 1 133 ? -29.606 25.576 15.695 1.00 34.03 147 THR F O 1
ATOM 8883 N N . GLU F 1 134 ? -27.700 24.394 15.548 1.00 25.87 148 GLU F N 1
ATOM 8884 C CA . GLU F 1 134 ? -26.869 25.462 16.101 1.00 28.25 148 GLU F CA 1
ATOM 8885 C C . GLU F 1 134 ? -26.877 26.645 15.148 1.00 31.60 148 GLU F C 1
ATOM 8886 O O . GLU F 1 134 ? -26.707 27.790 15.558 1.00 28.96 148 GLU F O 1
ATOM 8892 N N . ILE F 1 135 ? -27.075 26.353 13.866 1.00 32.74 149 ILE F N 1
ATOM 8893 C CA . ILE F 1 135 ? -27.029 27.373 12.830 1.00 28.88 149 ILE F CA 1
ATOM 8894 C C . ILE F 1 135 ? -28.406 27.981 12.555 1.00 30.47 149 ILE F C 1
ATOM 8895 O O . ILE F 1 135 ? -28.518 29.195 12.397 1.00 31.12 149 ILE F O 1
ATOM 8900 N N . VAL F 1 136 ? -29.450 27.156 12.513 1.00 24.33 150 VAL F N 1
ATOM 8901 C CA . VAL F 1 136 ? -30.760 27.636 12.070 1.00 26.99 150 VAL F CA 1
ATOM 8902 C C . VAL F 1 136 ? -31.822 27.583 13.161 1.00 28.49 150 VAL F C 1
ATOM 8903 O O . VAL F 1 136 ? -32.961 27.987 12.938 1.00 33.92 150 VAL F O 1
ATOM 8907 N N . GLY F 1 137 ? -31.462 27.072 14.333 1.00 29.99 151 GLY F N 1
ATOM 8908 C CA . GLY F 1 137 ? -32.421 26.959 15.413 1.00 32.12 151 GLY F CA 1
ATOM 8909 C C . GLY F 1 137 ? -33.412 25.849 15.133 1.00 34.12 151 GLY F C 1
ATOM 8910 O O . GLY F 1 137 ? -33.088 24.884 14.444 1.00 33.87 151 GLY F O 1
ATOM 8911 N N . ASP F 1 138 ? -34.616 25.978 15.683 1.00 36.74 152 ASP F N 1
ATOM 8912 C CA . ASP F 1 138 ? -35.673 24.993 15.477 1.00 40.83 152 ASP F CA 1
ATOM 8913 C C . ASP F 1 138 ? -36.278 25.179 14.084 1.00 40.71 152 ASP F C 1
ATOM 8914 O O . ASP F 1 138 ? -37.312 25.825 13.919 1.00 44.00 152 ASP F O 1
ATOM 8919 N N . ASP F 1 139 ? -35.625 24.599 13.086 1.00 34.59 153 ASP F N 1
ATOM 8920 C CA . ASP F 1 139 ? -35.958 24.839 11.686 1.00 32.79 153 ASP F CA 1
ATOM 8921 C C . ASP F 1 139 ? -35.865 23.501 10.962 1.00 36.50 153 ASP F C 1
ATOM 8922 O O . ASP F 1 139 ? -34.878 22.784 11.116 1.00 37.27 153 ASP F O 1
ATOM 8927 N N . PRO F 1 140 ? -36.901 23.151 10.183 1.00 34.42 154 PRO F N 1
ATOM 8928 C CA . PRO F 1 140 ? -36.929 21.860 9.484 1.00 34.62 154 PRO F CA 1
ATOM 8929 C C . PRO F 1 140 ? -35.778 21.683 8.495 1.00 32.91 154 PRO F C 1
ATOM 8930 O O . PRO F 1 140 ? -35.443 20.548 8.142 1.00 31.12 154 PRO F O 1
ATOM 8934 N N . ARG F 1 141 ? -35.171 22.789 8.070 1.00 26.01 155 ARG F N 1
ATOM 8935 C CA . ARG F 1 141 ? -34.014 22.731 7.184 1.00 27.49 155 ARG F CA 1
ATOM 8936 C C . ARG F 1 141 ? -32.826 22.034 7.842 1.00 29.72 155 ARG F C 1
ATOM 8937 O O . ARG F 1 141 ? -31.908 21.587 7.159 1.00 29.87 155 ARG F O 1
ATOM 8945 N N . ALA F 1 142 ? -32.858 21.927 9.167 1.00 28.09 156 ALA F N 1
ATOM 8946 C CA . ALA F 1 142 ? -31.781 21.282 9.909 1.00 31.11 156 ALA F CA 1
ATOM 8947 C C . ALA F 1 142 ? -31.675 19.799 9.552 1.00 29.99 156 ALA F C 1
ATOM 8948 O O . ALA F 1 142 ? -30.642 19.175 9.795 1.00 28.27 156 ALA F O 1
ATOM 8950 N N . GLU F 1 143 ? -32.741 19.246 8.974 1.00 28.33 157 GLU F N 1
ATOM 8951 C CA . GLU F 1 143 ? -32.755 17.854 8.519 1.00 30.27 157 GLU F CA 1
ATOM 8952 C C . GLU F 1 143 ? -32.000 17.645 7.213 1.00 32.82 157 GLU F C 1
ATOM 8953 O O . GLU F 1 143 ? -31.574 16.530 6.903 1.00 29.26 157 GLU F O 1
ATOM 8959 N N . LEU F 1 144 ? -31.846 18.720 6.450 1.00 27.08 158 LEU F N 1
ATOM 8960 C CA . LEU F 1 144 ? -31.360 18.628 5.076 1.00 25.66 158 LEU F CA 1
ATOM 8961 C C . LEU F 1 144 ? -29.881 18.242 4.887 1.00 23.45 158 LEU F C 1
ATOM 8962 O O . LEU F 1 144 ? -29.581 17.458 3.988 1.00 26.54 158 LEU F O 1
ATOM 8967 N N . PRO F 1 145 ? -28.955 18.779 5.710 1.00 24.08 159 PRO F N 1
ATOM 8968 C CA . PRO F 1 145 ? -27.546 18.445 5.443 1.00 21.95 159 PRO F CA 1
ATOM 8969 C C . PRO F 1 145 ? -27.226 16.946 5.418 1.00 26.06 159 PRO F C 1
ATOM 8970 O O . PRO F 1 145 ? -26.399 16.527 4.604 1.00 27.61 159 PRO F O 1
ATOM 8974 N N . PHE F 1 146 ? -27.870 16.150 6.268 1.00 22.77 160 PHE F N 1
ATOM 8975 C CA . PHE F 1 146 ? -27.612 14.715 6.275 1.00 26.27 160 PHE F CA 1
ATOM 8976 C C . PHE F 1 146 ? -28.057 14.086 4.947 1.00 22.26 160 PHE F C 1
ATOM 8977 O O . PHE F 1 146 ? -27.345 13.271 4.369 1.00 21.25 160 PHE F O 1
ATOM 8985 N N . HIS F 1 147 ? -29.245 14.462 4.483 1.00 24.17 161 HIS F N 1
ATOM 8986 C CA . HIS F 1 147 ? -29.799 13.926 3.238 1.00 30.83 161 HIS F CA 1
ATOM 8987 C C . HIS F 1 147 ? -29.011 14.365 2.006 1.00 24.71 161 HIS F C 1
ATOM 8988 O O . HIS F 1 147 ? -28.883 13.611 1.046 1.00 24.32 161 HIS F O 1
ATOM 8995 N N . ILE F 1 148 ? -28.503 15.593 2.032 1.00 24.85 162 ILE F N 1
ATOM 8996 C CA . ILE F 1 148 ? -27.636 16.093 0.968 1.00 24.89 162 ILE F CA 1
ATOM 899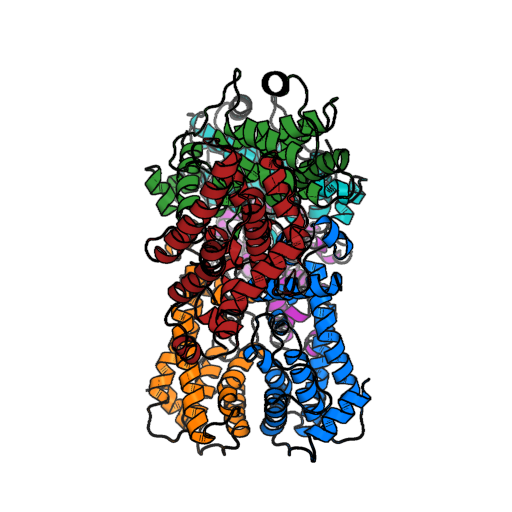7 C C . ILE F 1 148 ? -26.329 15.306 0.925 1.00 25.39 162 ILE F C 1
ATOM 8998 O O . ILE F 1 148 ? -25.860 14.925 -0.145 1.00 27.32 162 ILE F O 1
ATOM 9003 N N . THR F 1 149 ? -25.764 15.045 2.100 1.00 24.50 163 THR F N 1
ATOM 9004 C CA . THR F 1 149 ? -24.562 14.231 2.215 1.00 22.71 163 THR F CA 1
ATOM 9005 C C . THR F 1 149 ? -24.754 12.853 1.587 1.00 23.66 163 THR F C 1
ATOM 9006 O O . THR F 1 149 ? -23.920 12.399 0.803 1.00 24.39 163 THR F O 1
ATOM 9010 N N . MET F 1 150 ? -25.867 12.207 1.920 1.00 22.74 164 MET F N 1
ATOM 9011 C CA . MET F 1 150 ? -26.131 10.838 1.486 1.00 22.60 164 MET F CA 1
ATOM 9012 C C . MET F 1 150 ? -26.492 10.754 0.004 1.00 24.38 164 MET F C 1
ATOM 9013 O O . MET F 1 150 ? -26.502 9.671 -0.571 1.00 27.56 164 MET F O 1
ATOM 9018 N N . SER F 1 151 ? -26.803 11.891 -0.607 1.00 19.63 165 SER F N 1
ATOM 9019 C CA . SER F 1 151 ? -27.220 11.899 -2.003 1.00 25.58 165 SER F CA 1
ATOM 9020 C C . SER F 1 151 ? -26.071 11.514 -2.931 1.00 26.84 165 SER F C 1
ATOM 9021 O O . SER F 1 151 ? -26.300 11.193 -4.095 1.00 26.68 165 SER F O 1
ATOM 9024 N N . VAL F 1 152 ? -24.843 11.526 -2.413 1.00 25.68 166 VAL F N 1
ATOM 9025 C CA . VAL F 1 152 ? -23.680 11.107 -3.199 1.00 24.22 166 VAL F CA 1
ATOM 9026 C C . VAL F 1 152 ? -23.799 9.633 -3.584 1.00 28.03 166 VAL F C 1
ATOM 9027 O O . VAL F 1 152 ? -23.234 9.192 -4.592 1.00 24.87 166 VAL F O 1
ATOM 9031 N N . ILE F 1 153 ? -24.560 8.884 -2.791 1.00 25.01 167 ILE F N 1
ATOM 9032 C CA . ILE F 1 153 ? -24.806 7.468 -3.051 1.00 29.81 167 ILE F CA 1
ATOM 9033 C C . ILE F 1 153 ? -25.538 7.269 -4.382 1.00 27.66 167 ILE F C 1
ATOM 9034 O O . ILE F 1 153 ? -25.374 6.245 -5.039 1.00 25.64 167 ILE F O 1
ATOM 9039 N N . GLU F 1 154 ? -26.320 8.268 -4.784 1.00 28.03 168 GLU F N 1
ATOM 9040 C CA . GLU F 1 154 ? -27.050 8.238 -6.057 1.00 32.23 168 GLU F CA 1
ATOM 9041 C C . GLU F 1 154 ? -26.257 8.868 -7.204 1.00 30.35 168 GLU F C 1
ATOM 9042 O O . GLU F 1 154 ? -26.749 8.948 -8.327 1.00 32.05 168 GLU F O 1
ATOM 9048 N N . MET F 1 155 ? -25.045 9.335 -6.922 1.00 28.18 169 MET F N 1
ATOM 9049 C CA . MET F 1 155 ? -24.257 10.047 -7.927 1.00 28.60 169 MET F CA 1
ATOM 9050 C C . MET F 1 155 ? -23.059 9.244 -8.423 1.00 25.22 169 MET F C 1
ATOM 9051 O O . MET F 1 155 ? -22.627 9.412 -9.560 1.00 31.94 169 MET F O 1
ATOM 9056 N N . ARG F 1 156 ? -22.501 8.401 -7.562 1.00 23.37 170 ARG F N 1
ATOM 9057 C CA . ARG F 1 156 ? -21.244 7.735 -7.881 1.00 21.64 170 ARG F CA 1
ATOM 9058 C C . ARG F 1 156 ? -21.440 6.448 -8.673 1.00 25.48 170 ARG F C 1
ATOM 9059 O O . ARG F 1 156 ? -22.529 5.873 -8.702 1.00 25.04 170 ARG F O 1
ATOM 9067 N N . ARG F 1 157 ? -20.370 6.021 -9.332 1.00 22.62 171 ARG F N 1
ATOM 9068 C CA . ARG F 1 157 ? -20.349 4.771 -10.075 1.00 24.88 171 ARG F CA 1
ATOM 9069 C C . ARG F 1 157 ? -20.365 3.566 -9.139 1.00 29.10 171 ARG F C 1
ATOM 9070 O O . ARG F 1 157 ? -20.111 3.688 -7.936 1.00 21.40 171 ARG F O 1
ATOM 9078 N N . ASN F 1 158 ? -20.623 2.397 -9.713 1.00 25.05 172 ASN F N 1
ATOM 9079 C CA . ASN F 1 158 ? -20.597 1.145 -8.967 1.00 24.46 172 ASN F CA 1
ATOM 9080 C C . ASN F 1 158 ? -20.141 0.022 -9.895 1.00 26.61 172 ASN F C 1
ATOM 9081 O O . ASN F 1 158 ? -20.958 -0.771 -10.373 1.00 25.15 172 ASN F O 1
ATOM 9086 N N . ASP F 1 159 ? -18.840 -0.021 -10.176 1.00 27.68 173 ASP F N 1
ATOM 9087 C CA . ASP F 1 159 ? -18.294 -0.979 -11.141 1.00 30.49 173 ASP F CA 1
ATOM 9088 C C . ASP F 1 159 ? -16.945 -1.555 -10.709 1.00 28.46 173 ASP F C 1
ATOM 9089 O O . ASP F 1 159 ? -16.226 -2.143 -11.518 1.00 21.24 173 ASP F O 1
ATOM 9094 N N . GLY F 1 160 ? -16.603 -1.378 -9.435 1.00 27.86 174 GLY F N 1
ATOM 9095 C CA . GLY F 1 160 ? -15.362 -1.912 -8.897 1.00 24.84 174 GLY F CA 1
ATOM 9096 C C . GLY F 1 160 ? -14.215 -0.920 -8.867 1.00 22.55 174 GLY F C 1
ATOM 9097 O O . GLY F 1 160 ? -13.196 -1.148 -8.211 1.00 28.22 174 GLY F O 1
ATOM 9098 N N . LYS F 1 161 ? -14.395 0.204 -9.548 1.00 26.08 175 LYS F N 1
ATOM 9099 C CA . LYS F 1 161 ? -13.393 1.262 -9.549 1.00 28.47 175 LYS F CA 1
ATOM 9100 C C . LYS F 1 161 ? -13.728 2.379 -8.570 1.00 26.35 175 LYS F C 1
ATOM 9101 O O . LYS F 1 161 ? -14.831 2.921 -8.593 1.00 21.97 175 LYS F O 1
ATOM 9107 N N . ILE F 1 162 ? -12.755 2.727 -7.729 1.00 29.56 176 ILE F N 1
ATOM 9108 C CA . ILE F 1 162 ? -12.909 3.793 -6.746 1.00 26.95 176 ILE F CA 1
ATOM 9109 C C . ILE F 1 162 ? -13.031 5.162 -7.411 1.00 29.49 176 ILE F C 1
ATOM 9110 O O . ILE F 1 162 ? -12.137 5.582 -8.143 1.00 30.70 176 ILE F O 1
ATOM 9115 N N . PRO F 1 163 ? -14.152 5.856 -7.174 1.00 28.90 177 PRO F N 1
ATOM 9116 C CA . PRO F 1 163 ? -14.359 7.199 -7.728 1.00 29.88 177 PRO F CA 1
ATOM 9117 C C . PRO F 1 163 ? -13.292 8.198 -7.275 1.00 29.60 177 PRO F C 1
ATOM 9118 O O . PRO F 1 163 ? -12.717 8.898 -8.105 1.00 33.85 177 PRO F O 1
ATOM 9122 N N . SER F 1 164 ? -13.029 8.254 -5.973 1.00 27.59 178 SER F N 1
ATOM 9123 C CA . SER F 1 164 ? -12.025 9.168 -5.440 1.00 27.45 178 SER F CA 1
ATOM 9124 C C . SER F 1 164 ? -11.200 8.495 -4.349 1.00 33.38 178 SER F C 1
ATOM 9125 O O . SER F 1 164 ? -11.610 8.463 -3.187 1.00 30.42 178 SER F O 1
ATOM 9128 N N . PRO F 1 165 ? -10.034 7.949 -4.722 1.00 32.32 179 PRO F N 1
ATOM 9129 C CA . PRO F 1 165 ? -9.116 7.331 -3.757 1.00 35.47 179 PRO F CA 1
ATOM 9130 C C . PRO F 1 165 ? -8.761 8.267 -2.600 1.00 34.30 179 PRO F C 1
ATOM 9131 O O . PRO F 1 165 ? -8.584 9.465 -2.808 1.00 32.25 179 PRO F O 1
ATOM 9135 N N . LEU F 1 166 ? -8.687 7.718 -1.393 1.00 35.12 180 LEU F N 1
ATOM 9136 C CA . LEU F 1 166 ? -8.396 8.513 -0.205 1.00 37.96 180 LEU F CA 1
ATOM 9137 C C . LEU F 1 166 ? -7.072 9.256 -0.327 1.00 41.23 180 LEU F C 1
ATOM 9138 O O . LEU F 1 166 ? -6.063 8.688 -0.750 1.00 43.04 180 LEU F O 1
ATOM 9143 N N . SER F 1 167 ? -7.094 10.535 0.037 1.00 36.00 181 SER F N 1
ATOM 9144 C CA . SER F 1 167 ? -5.912 11.382 -0.026 1.00 40.86 181 SER F CA 1
ATOM 9145 C C . SER F 1 167 ? -5.780 12.208 1.250 1.00 42.16 181 SER F C 1
ATOM 9146 O O . SER F 1 167 ? -6.778 12.572 1.873 1.00 41.41 181 SER F O 1
ATOM 9149 N N . ALA F 1 168 ? -4.545 12.503 1.636 1.00 40.96 182 ALA F N 1
ATOM 9150 C CA . ALA F 1 168 ? -4.296 13.352 2.794 1.00 42.92 182 ALA F CA 1
ATOM 9151 C C . ALA F 1 168 ? -4.084 14.781 2.337 1.00 44.59 182 ALA F C 1
ATOM 9152 O O . ALA F 1 168 ? -4.069 15.709 3.139 1.00 45.25 182 ALA F O 1
ATOM 9154 N N . ASP F 1 169 ? -3.934 14.935 1.026 1.00 44.80 183 ASP F N 1
ATOM 9155 C CA . ASP F 1 169 ? -3.562 16.206 0.424 1.00 45.05 183 ASP F CA 1
ATOM 9156 C C . ASP F 1 169 ? -4.753 16.981 -0.120 1.00 43.95 183 ASP F C 1
ATOM 9157 O O . ASP F 1 169 ? -4.678 18.194 -0.311 1.00 47.47 183 ASP F O 1
ATOM 9162 N N . SER F 1 170 ? -5.847 16.277 -0.384 1.00 41.70 184 SER F N 1
ATOM 9163 C CA . SER F 1 170 ? -6.981 16.893 -1.058 1.00 39.37 184 SER F CA 1
ATOM 9164 C C . SER F 1 170 ? -8.325 16.245 -0.742 1.00 37.44 184 SER F C 1
ATOM 9165 O O . SER F 1 170 ? -8.383 15.103 -0.283 1.00 35.14 184 SER F O 1
ATOM 9168 N N . LEU F 1 171 ? -9.401 16.989 -0.994 1.00 33.22 185 LEU F N 1
ATOM 9169 C CA . LEU F 1 171 ? -10.760 16.465 -0.896 1.00 34.47 185 LEU F CA 1
ATOM 9170 C C . LEU F 1 171 ? -11.354 16.304 -2.292 1.00 33.62 185 LEU F C 1
ATOM 9171 O O . LEU F 1 171 ? -11.083 17.118 -3.178 1.00 31.76 185 LEU F O 1
ATOM 9176 N N . PRO F 1 172 ? -12.180 15.263 -2.489 1.00 34.17 186 PRO F N 1
ATOM 9177 C CA . PRO F 1 172 ? -12.861 15.066 -3.774 1.00 29.60 186 PRO F CA 1
ATOM 9178 C C . PRO F 1 172 ? -13.779 16.238 -4.099 1.00 30.44 186 PRO F C 1
ATOM 9179 O O . PRO F 1 172 ? -14.417 16.779 -3.190 1.00 31.82 186 PRO F O 1
ATOM 9183 N N . GLU F 1 173 ? -13.839 16.618 -5.371 1.00 25.64 187 GLU F N 1
ATOM 9184 C CA . GLU F 1 173 ? -14.660 17.743 -5.811 1.00 29.53 187 GLU F CA 1
ATOM 9185 C C . GLU F 1 173 ? -16.120 17.607 -5.355 1.00 29.78 187 GLU F C 1
ATOM 9186 O O . GLU F 1 173 ? -16.737 18.592 -4.942 1.00 25.38 187 GLU F O 1
ATOM 9192 N N . THR F 1 174 ? -16.661 16.390 -5.430 1.00 24.87 188 THR F N 1
ATOM 9193 C CA . THR F 1 174 ? -18.044 16.123 -5.024 1.00 20.21 188 THR F CA 1
ATOM 9194 C C . THR F 1 174 ? -18.245 16.334 -3.521 1.00 25.25 188 THR F C 1
ATOM 9195 O O . THR F 1 174 ? -19.291 16.816 -3.088 1.00 25.86 188 THR F O 1
ATOM 9199 N N . ALA F 1 175 ? -17.239 15.981 -2.725 1.00 29.42 189 ALA F N 1
ATOM 9200 C CA . ALA F 1 175 ? -17.296 16.220 -1.284 1.00 25.95 189 ALA F CA 1
ATOM 9201 C C . ALA F 1 175 ? -17.390 17.718 -0.985 1.00 25.66 189 ALA F C 1
ATOM 9202 O O . ALA F 1 175 ? -18.196 18.142 -0.162 1.00 22.35 189 ALA F O 1
ATOM 9204 N N . ILE F 1 176 ? -16.571 18.514 -1.667 1.00 30.05 190 ILE F N 1
ATOM 9205 C CA . ILE F 1 176 ? -16.593 19.966 -1.494 1.00 29.39 190 ILE F CA 1
ATOM 9206 C C . ILE F 1 176 ? -17.946 20.539 -1.905 1.00 28.75 190 ILE F C 1
ATOM 9207 O O . ILE F 1 176 ? -18.516 21.372 -1.196 1.00 26.42 190 ILE F O 1
ATOM 9212 N N . MET F 1 177 ? -18.460 20.073 -3.040 1.00 28.33 191 MET F N 1
ATOM 9213 C CA . MET F 1 177 ? -19.747 20.533 -3.556 1.00 26.83 191 MET F CA 1
ATOM 9214 C C . MET F 1 177 ? -20.889 20.286 -2.586 1.00 25.62 191 MET F C 1
ATOM 9215 O O . MET F 1 177 ? -21.659 21.196 -2.266 1.00 28.23 191 MET F O 1
ATOM 9220 N N . LEU F 1 178 ? -20.975 19.055 -2.096 1.00 26.80 192 LEU F N 1
ATOM 9221 C CA . LEU F 1 178 ? -22.066 18.661 -1.221 1.00 23.46 192 LEU F CA 1
ATOM 9222 C C . LEU F 1 178 ? -21.946 19.354 0.129 1.00 21.59 192 LEU F C 1
ATOM 9223 O O . LEU F 1 178 ? -22.950 19.701 0.745 1.00 22.23 192 LEU F O 1
ATOM 9228 N N . ALA F 1 179 ? -20.715 19.561 0.580 1.00 21.97 193 ALA F N 1
ATOM 9229 C CA . ALA F 1 179 ? -20.487 20.283 1.825 1.00 28.50 193 ALA F CA 1
ATOM 9230 C C . ALA F 1 179 ? -20.898 21.745 1.669 1.00 25.44 193 ALA F C 1
ATOM 9231 O O . ALA F 1 179 ? -21.562 22.303 2.540 1.00 23.35 193 ALA F O 1
ATOM 9233 N N . ASP F 1 180 ? -20.517 22.350 0.544 1.00 26.29 194 ASP F N 1
ATOM 9234 C CA . ASP F 1 180 ? -20.938 23.708 0.211 1.00 24.26 194 ASP F CA 1
ATOM 9235 C C . ASP F 1 180 ? -22.465 23.798 0.126 1.00 24.93 194 ASP F C 1
ATOM 9236 O O . ASP F 1 180 ? -23.065 24.763 0.597 1.00 30.27 194 ASP F O 1
ATOM 9241 N N . ALA F 1 181 ? -23.082 22.794 -0.492 1.00 24.24 195 ALA F N 1
ATOM 9242 C CA . ALA F 1 181 ? -24.537 22.744 -0.648 1.00 24.99 195 ALA F CA 1
ATOM 9243 C C . ALA F 1 181 ? -25.254 22.622 0.696 1.00 24.89 195 ALA F C 1
ATOM 9244 O O . ALA F 1 181 ? -26.327 23.195 0.897 1.00 27.51 195 ALA F O 1
ATOM 9246 N N . SER F 1 182 ? -24.664 21.851 1.603 1.00 24.87 196 SER F N 1
ATOM 9247 C CA . SER F 1 182 ? -25.237 21.646 2.926 1.00 29.01 196 SER F CA 1
ATOM 9248 C C . SER F 1 182 ? -25.348 22.956 3.705 1.00 27.09 196 SER F C 1
ATOM 9249 O O . SER F 1 182 ? -26.323 23.174 4.423 1.00 31.90 196 SER F O 1
ATOM 9252 N N . LEU F 1 183 ? -24.353 23.826 3.563 1.00 25.40 197 LEU F N 1
ATOM 9253 C CA . LEU F 1 183 ? -24.395 25.124 4.230 1.00 29.19 197 LEU F CA 1
ATOM 9254 C C . LEU F 1 183 ? -25.315 26.075 3.471 1.00 29.35 197 LEU F C 1
ATOM 9255 O O . LEU F 1 183 ? -26.060 26.846 4.077 1.00 28.58 197 LEU F O 1
ATOM 9260 N N . ALA F 1 184 ? -25.265 25.999 2.142 1.00 28.78 198 ALA F N 1
ATOM 9261 C CA . ALA F 1 184 ? -26.090 26.833 1.265 1.00 33.07 198 ALA F CA 1
ATOM 9262 C C . ALA F 1 184 ? -27.573 26.702 1.581 1.00 30.48 198 ALA F C 1
ATOM 9263 O O . ALA F 1 184 ? -28.307 27.689 1.625 1.00 30.96 198 ALA F O 1
ATOM 9265 N N . VAL F 1 185 ? -27.997 25.470 1.821 1.00 30.52 199 VAL F N 1
ATOM 9266 C CA . VAL F 1 185 ? -29.387 25.173 2.124 1.00 27.81 199 VAL F CA 1
ATOM 9267 C C . VAL F 1 185 ? -29.781 25.782 3.475 1.00 30.16 199 VAL F C 1
ATOM 9268 O O . VAL F 1 185 ? -30.946 26.117 3.716 1.00 27.51 199 VAL F O 1
ATOM 9272 N N . LEU F 1 186 ? -28.782 25.986 4.325 1.00 23.31 200 LEU F N 1
ATOM 9273 C CA . LEU F 1 186 ? -28.994 26.582 5.636 1.00 33.18 200 LEU F CA 1
ATOM 9274 C C . LEU F 1 186 ? -28.851 28.103 5.583 1.00 34.86 200 LEU F C 1
ATOM 9275 O O . LEU F 1 186 ? -29.094 28.798 6.573 1.00 35.18 200 LEU F O 1
ATOM 9280 N N . GLY F 1 187 ? -28.458 28.617 4.421 1.00 33.53 201 GLY F N 1
ATOM 9281 C CA . GLY F 1 187 ? -28.220 30.042 4.264 1.00 40.02 201 GLY F CA 1
ATOM 9282 C C . GLY F 1 187 ? -26.994 30.492 5.040 1.00 38.80 201 GLY F C 1
ATOM 9283 O O . GLY F 1 187 ? -26.857 31.666 5.382 1.00 39.38 201 GLY F O 1
ATOM 9284 N N . ALA F 1 188 ? -26.097 29.551 5.315 1.00 39.95 202 ALA F N 1
ATOM 9285 C CA . ALA F 1 188 ? -24.910 29.836 6.113 1.00 37.69 202 ALA F CA 1
ATOM 9286 C C . ALA F 1 188 ? -23.690 30.072 5.230 1.00 42.39 202 ALA F C 1
ATOM 9287 O O . ALA F 1 188 ? -23.456 29.327 4.279 1.00 41.89 202 ALA F O 1
ATOM 9289 N N . PRO F 1 189 ? -22.905 31.116 5.543 1.00 37.97 203 PRO F N 1
ATOM 9290 C CA . PRO F 1 189 ? -21.692 31.433 4.782 1.00 41.04 203 PRO F CA 1
ATOM 9291 C C . PRO F 1 189 ? -20.588 30.398 5.002 1.00 40.64 203 PRO F C 1
ATOM 9292 O O . PRO F 1 189 ? -20.495 29.813 6.084 1.00 44.59 203 PRO F O 1
ATOM 9296 N N . LEU F 1 190 ? -19.769 30.169 3.981 1.00 34.54 204 LEU F N 1
ATOM 9297 C CA . LEU F 1 190 ? -18.680 29.201 4.080 1.00 33.57 204 LEU F CA 1
ATOM 9298 C C . LEU F 1 190 ? -17.560 29.659 5.007 1.00 40.53 204 LEU F C 1
ATOM 9299 O O . LEU F 1 190 ? -17.116 30.803 4.934 1.00 42.37 204 LEU F O 1
ATOM 9304 N N . PRO F 1 191 ? -17.123 28.764 5.906 1.00 38.99 205 PRO F N 1
ATOM 9305 C CA . PRO F 1 191 ? -16.013 29.022 6.829 1.00 39.06 205 PRO F CA 1
ATOM 9306 C C . PRO F 1 191 ? -14.685 29.173 6.090 1.00 38.60 205 PRO F C 1
ATOM 9307 O O . PRO F 1 191 ? -14.531 28.632 4.990 1.00 37.36 205 PRO F O 1
ATOM 9311 N N . ALA F 1 192 ? -13.749 29.908 6.687 1.00 34.39 206 ALA F N 1
ATOM 9312 C CA . ALA F 1 192 ? -12.423 30.112 6.109 1.00 35.90 206 ALA F CA 1
ATOM 9313 C C . ALA F 1 192 ? -11.580 28.841 6.168 1.00 38.21 206 ALA F C 1
ATOM 9314 O O . ALA F 1 192 ? -11.633 28.102 7.155 1.00 42.46 206 ALA F O 1
ATOM 9316 N N . ASP F 1 193 ? -10.824 28.590 5.100 1.00 35.45 207 ASP F N 1
ATOM 9317 C CA . ASP F 1 193 ? -9.932 27.433 5.007 1.00 41.70 207 ASP F CA 1
ATOM 9318 C C . ASP F 1 193 ? -10.660 26.150 5.349 1.00 40.09 207 ASP F C 1
ATOM 9319 O O . ASP F 1 193 ? -10.154 25.338 6.124 1.00 36.05 207 ASP F O 1
ATOM 9324 N N . ARG F 1 194 ? -11.845 25.970 4.776 1.00 36.80 208 ARG F N 1
ATOM 9325 C CA . ARG F 1 194 ? -12.659 24.810 5.104 1.00 32.20 208 ARG F CA 1
ATOM 9326 C C . ARG F 1 194 ? -11.943 23.517 4.723 1.00 29.71 208 ARG F C 1
ATOM 9327 O O . ARG F 1 194 ? -11.966 22.549 5.480 1.00 33.55 208 ARG F O 1
ATOM 9335 N N . VAL F 1 195 ? -11.310 23.499 3.555 1.00 31.41 209 VAL F N 1
ATOM 9336 C CA . VAL F 1 195 ? -10.665 22.280 3.076 1.00 35.00 209 VAL F CA 1
ATOM 9337 C C . VAL F 1 195 ? -9.446 21.895 3.920 1.00 33.59 209 VAL F C 1
ATOM 9338 O O . VAL F 1 195 ? -9.353 20.765 4.397 1.00 31.72 209 VAL F O 1
ATOM 9342 N N . GLU F 1 196 ? -8.515 22.829 4.100 1.00 33.37 210 GLU F N 1
ATOM 9343 C CA . GLU F 1 196 ? -7.322 22.568 4.905 1.00 37.99 210 GLU F CA 1
ATOM 9344 C C . GLU F 1 196 ? -7.653 22.167 6.339 1.00 29.55 210 GLU F C 1
ATOM 9345 O O . GLU F 1 196 ? -7.060 21.226 6.873 1.00 34.14 210 GLU F O 1
ATOM 9351 N N . LYS F 1 197 ? -8.591 22.874 6.959 1.00 29.99 211 LYS F N 1
ATOM 9352 C CA . LYS F 1 197 ? -8.984 22.561 8.326 1.00 31.66 211 LYS F CA 1
ATOM 9353 C C . LYS F 1 197 ? -9.592 21.166 8.380 1.00 29.43 211 LYS F C 1
ATOM 9354 O O . LYS F 1 197 ? -9.344 20.416 9.321 1.00 28.08 211 LYS F O 1
ATOM 9360 N N . THR F 1 198 ? -10.389 20.826 7.370 1.00 26.72 212 THR F N 1
ATOM 9361 C CA . THR F 1 198 ? -10.989 19.497 7.286 1.00 27.88 212 THR F CA 1
ATOM 9362 C C . THR F 1 198 ? -9.919 18.427 7.097 1.00 26.64 212 THR F C 1
ATOM 9363 O O . THR F 1 198 ? -9.934 17.401 7.775 1.00 26.33 212 THR F O 1
ATOM 9367 N N . LEU F 1 199 ? -8.981 18.681 6.190 1.00 27.22 213 LEU F N 1
ATOM 9368 C CA . LEU F 1 199 ? -7.874 17.756 5.955 1.00 29.81 213 LEU F CA 1
ATOM 9369 C C . LEU F 1 199 ? -7.019 17.580 7.219 1.00 33.65 213 LEU F C 1
ATOM 9370 O O . LEU F 1 199 ? -6.553 16.478 7.515 1.00 33.65 213 LEU F O 1
ATOM 9375 N N . GLU F 1 200 ? -6.836 18.666 7.966 1.00 33.81 214 GLU F N 1
ATOM 9376 C CA . GLU F 1 200 ? -6.093 18.627 9.224 1.00 34.78 214 GLU F CA 1
ATOM 9377 C C . GLU F 1 200 ? -6.809 17.780 10.264 1.00 31.33 214 GLU F C 1
ATOM 9378 O O . GLU F 1 200 ? -6.188 16.962 10.944 1.00 34.23 214 GLU F O 1
ATOM 9384 N N . LEU F 1 201 ? -8.123 17.951 10.355 1.00 27.33 215 LEU F N 1
ATOM 9385 C CA . LEU F 1 201 ? -8.926 17.182 11.292 1.00 28.14 215 LEU F CA 1
ATOM 9386 C C . LEU F 1 201 ? -8.862 15.691 10.956 1.00 31.90 215 LEU F C 1
ATOM 9387 O O . LEU F 1 201 ? -8.839 14.835 11.842 1.00 31.16 215 LEU F O 1
ATOM 9392 N N . ILE F 1 202 ? -8.751 15.390 9.669 1.00 29.33 216 ILE F N 1
ATOM 9393 C CA . ILE F 1 202 ? -8.691 14.008 9.224 1.00 30.70 216 ILE F CA 1
ATOM 9394 C C . ILE F 1 202 ? -7.309 13.420 9.465 1.00 35.38 216 ILE F C 1
ATOM 9395 O O . ILE F 1 202 ? -7.177 12.279 9.907 1.00 32.84 216 ILE F O 1
ATOM 9400 N N . LYS F 1 203 ? -6.280 14.216 9.202 1.00 36.59 217 LYS F N 1
ATOM 9401 C CA . LYS F 1 203 ? -4.917 13.746 9.376 1.00 37.43 217 LYS F CA 1
ATOM 9402 C C . LYS F 1 203 ? -4.646 13.463 10.850 1.00 39.34 217 LYS F C 1
ATOM 9403 O O . LYS F 1 203 ? -4.095 12.417 11.198 1.00 38.61 217 LYS F O 1
ATOM 9409 N N . GLN F 1 204 ? -5.011 14.411 11.706 1.00 33.32 218 GLN F N 1
ATOM 9410 C CA . GLN F 1 204 ? -4.877 14.239 13.149 1.00 41.75 218 GLN F CA 1
ATOM 9411 C C . GLN F 1 204 ? -5.536 12.952 13.664 1.00 40.72 218 GLN F C 1
ATOM 9412 O O . GLN F 1 204 ? -5.035 12.326 14.597 1.00 43.10 218 GLN F O 1
ATOM 9418 N N . ALA F 1 205 ? -6.673 12.584 13.074 1.00 34.81 219 ALA F N 1
ATOM 9419 C CA . ALA F 1 205 ? -7.436 11.416 13.520 1.00 39.24 219 ALA F CA 1
ATOM 9420 C C . ALA F 1 205 ? -6.896 10.063 13.042 1.00 45.12 219 ALA F C 1
ATOM 9421 O O . ALA F 1 205 ? -7.335 9.018 13.525 1.00 42.72 219 ALA F O 1
ATOM 9423 N N . ASP F 1 206 ? -5.927 10.069 12.132 1.00 46.99 220 ASP F N 1
ATOM 9424 C CA . ASP F 1 206 ? -5.389 8.811 11.615 1.00 52.28 220 ASP F CA 1
ATOM 9425 C C . ASP F 1 206 ? -4.005 8.540 12.193 1.00 49.50 220 ASP F C 1
ATOM 9426 O O . ASP F 1 206 ? -3.820 8.566 13.408 1.00 53.44 220 ASP F O 1
#

Solvent-accessible surface area: 47893 Å² total; per-residue (Å²): 124,76,70,109,89,20,1,23,33,0,0,2,0,0,0,15,26,39,7,32,20,42,0,4,35,26,16,0,0,71,1,5,40,56,109,44,49,43,2,93,185,53,6,86,44,26,39,62,0,0,25,16,10,1,50,70,18,4,81,52,2,7,75,26,0,81,75,6,28,112,74,157,42,31,29,47,13,30,0,0,0,0,0,0,2,3,0,33,40,4,8,19,42,83,5,3,10,1,61,0,26,20,10,30,62,10,7,9,62,79,1,41,86,5,15,60,41,50,60,28,6,25,53,14,1,36,82,1,0,51,104,42,25,31,162,38,90,80,5,57,3,0,9,24,10,0,23,12,0,4,61,46,18,37,14,15,22,89,55,41,26,92,108,39,58,132,58,12,22,116,35,0,44,18,0,0,33,4,0,0,32,4,8,66,8,100,83,22,76,96,54,34,101,86,0,12,94,17,22,112,117,44,168,115,115,105,51,2,25,30,1,0,4,0,0,0,13,28,40,5,27,39,27,0,2,37,39,15,0,1,71,1,4,39,58,130,53,58,34,4,145,191,50,7,89,46,29,28,72,0,0,24,23,10,0,44,78,10,5,74,58,6,21,103,39,0,79,70,1,18,107,53,150,40,27,30,56,8,39,0,0,0,3,0,0,6,5,0,28,37,2,10,20,36,95,10,4,16,0,62,0,24,18,8,31,50,13,6,6,66,112,0,45,88,3,8,68,31,52,61,30,5,24,56,11,1,30,85,5,0,48,102,39,27,34,163,34,60,81,4,59,2,0,12,23,10,0,22,13,0,5,59,46,19,32,17,18,26,107,50,42,28,93,111,42,45,126,64,12,25,144,38,0,38,24,0,0,30,6,0,0,35,6,7,62,10,108,79,26,85,102,56,30,105,64,0,17,120,26,21,135,115,142,78,109,93,89,1,22,33,14,0,4,50,18,0,15,126,57,6,30,57,75,2,41,46,92,64,0,0,88,61,34,65,55,189,91,81,33,2,96,143,52,2,38,36,42,41,28,0,0,35,23,4,2,108,63,10,7,74,45,6,3,83,38,0,48,93,15,28,115,52,152,27,38,31,52,18,24,0,0,0,0,0,0,3,4,0,32,43,14,8,19,44,106,41,4,15,1,64,0,22,19,6,28,54,14,8,15,39,79,0,10,66,12,5,28,39,50,53,21,13,27,48,17,2,30,84,4,0,52,98,40,26,32,162,37,68,77,5,62,3,0,10,23,11,2,28,12,0,7,42,56,23,120,28,78,23,133,59,42,28,97,108,40,71,129,61,16,22,111,33,0,46,20,0,0,33,6,0,0,31,3,8,63,9,106,75,23,92,95,64,48,112,73,0,24,77,17,18,132,114,69,163,120,114,124,53,2,35,39,1,0,1,0,0,0,18,26,37,6,28,40,39,0,2,39,28,14,0,0,77,1,4,39,57,131,41,56,40,4,160,184,64,9,95,37,28,23,74,1,0,17,42,6,2,47,55,3,0,65,59,4,20,88,18,1,136,38,0,60,82,90,144,34,28,30,53,12,32,0,0,0,0,0,0,9,0,0,30,39,4,8,20,42,83,3,3,16,0,78,1,24,11,10,34,66,15,55,45,150,115,2,42,89,4,62,66,45,45,108,44,0,24,54,26,1,72,83,4,0,50,92,37,28,33,160,34,60,78,4,63,3,0,10,25,8,0,8,14,0,2,57,47,19,40,13,12,17,88,58,41,28,96,110,38,71,128,57,14,22,119,39,0,43,20,0,0,31,4,0,0,34,5,9,64,10,108,82,26,88,108,58,31,100,90,0,8,90,10,12,121,113,30,108,95,174,130,87,114,73,42,2,14,40,2,0,3,1,2,0,8,24,40,5,30,39,30,0,3,19,36,22,0,1,73,3,5,39,57,129,34,72,34,0,110,189,55,7,87,40,26,33,74,0,0,48,31,12,4,116,68,18,5,72,54,2,11,89,25,0,87,81,13,36,117,58,153,31,37,24,51,14,32,0,0,0,0,0,0,3,1,0,26,38,8,9,24,42,83,9,2,14,0,58,0,25,26,4,41,44,13,55,40,151,93,0,54,117,16,63,64,40,69,111,31,10,24,53,15,1,73,88,7,0,49,103,40,24,34,156,42,68,74,4,58,1,0,10,21,8,0,24,12,0,3,62,47,17,34,14,19,16,106,53,41,30,96,101,39,70,128,60,14,24,121,38,0,41,21,0,0,33,5,0,0,35,4,8,64,9,108,86,22,73,89,60,33,106,93,0,19,90,27,26,128,125,72,168,124,68,109,95,96,1,24,32,14,0,1,46,17,0,18,128,54,6,28,38,74,2,43,28,100,60,0,0,81,63,37,66,49,196,65,74,43,1,62,148,42,5,27,19,43,31,38,1,0,12,40,8,0,40,51,0,0,60,64,3,24,82,17,12,106,49,11,81,99,16,125,62,11,26,47,1,43,0,0,0,0,0,0,6,0,0,33,28,2,8,17,36,98,43,2,6,1,78,0,20,17,12,24,64,13,5,8,48,64,2,34,38,3,14,24,42,46,39,41,0,26,54,39,1,40,82,13,0,50,106,39,29,35,160,34,67,78,5,61,4,0,11,27,8,0,19,12,0,6,53,54,24,117,28,80,22,128,47,42,28,92,103,37,72,122,60,14,20,130,38,0,45,20,0,0,33,4,0,0,37,6,7,63,10,108,80,20,72,99,61,39,108,70,0,11,82,8,20,130,124,50,164

Foldseek 3Di:
DDPLVLLLLLLLQCCLVPNQPVDALCSSCVNSVHDSVVVCVNPVGSLRSLLVNLCVQLVVLLLLLVLLLPDPDALLLSLLLSLLVLLQSCLAFLFNSLSNVVHPVCPDPSVVVSVVSVVSNQVSQLVSLCSLQNPDPLSNPLVVLSSCCSVVDDGDRDRRDHDDLPWTDPSSNVSSCVSCVSSVHDHDPPNTVSSSVSVVVSD/DLVLLLQLLLLCCLVPNDPPDALVSSCVSSVHDSVVVCVNPVGSVRSLLVLLCVQQVVLLVLLVLLLPDPDALLLSLLLSLLVNLLSCLADQFNSLSNVVGPVCPDPVNVVSVVSVVSSQVSQLVSLCSLQNPDPLSNVLVVLSSCVSVVDDGDRDRRDHRDLPWTDPSSNVSSCVSCVSSVHDHDPPSTNVSSVSNPD/DLLVLLLLLLLQQCLVPNQPPDALVSSCVSSVHDSVVVCVNPVGSVRSLLVLLCVLLVVLLVLLVVLLPDPDQLLLSLLLSLLVSLQSCLAFQFNSLSSVPGPCCVDPSNVVSVVSVVSNQVSQLVSLCSLQNPDPLSNPLVVLSSCVSVVDDGDRHRRDHDDLPFTDPSSNVSSCVSCVSSVHDHDPPSTVVSSVVVVVVD/DLVLLLQLLLLQCVVPNQPVDALCSSCVSSVHDSVVVCVSPVGSLVSLLVLLCLLQVLLLVLLVVLVDDPDALLLSLLLSLLVSLQSCLAFLFNSLCNCVGPCCVDPSNVVSVVSVVSNQVSQLVSLCSLQNPDPLSNVLVVLSSCVSVVDDGDRHRRDHDDLVFGDPSSNVSSCVSQVSSVHDHDPPSTVVSSVSVVVSVVD/DVLVLLLLLLLLCCLVPNQPPDALVSSCVSSVHDSVVSCVNPVGSVRSLLVSLCVLLVVLLVLLVLLLPDPDALLLSLLLSLLVNLQSCLAFQFNSLSNVVGPVCVDPVVVVSVVSVVSNQCSQLVSLCSLQNPDPLSNVLVVLSSCVSVVDDGDRHRRDHDDLPWTDPSSNVSSCVSCVSSVHDHDPPNTVVSSVSVVVVD/DVLVLLLQLLLLQCLVPNQPPDDLVSSCVVSVHDSVVVCVNPVDSLRSLLVLLCQLQVVLLVLLVLLVVDPLALLLSLLLSLLVSLQSCLAFQFNSLSNVVGPVCPDPSNVVSVVSVVSSQCSQLVSLCSLQPPDPLSNVLVVLSSCSSVVDDGDRDRRDHDDLVWTDPSSNVSSVVSCVSSVHDHDPPSTVVSSVSVVVSD

Secondary structure (DSSP, 8-state):
--HHHHHHHHHHHHHHHH-TTT--HHHHHHHHT--HHHHHHH-S-HHHHHHHHHHHHHHHHHHHHHHHHSSSS-HHHHHHHHHHHHHHHHTSSSS-GGGGGGSGGGGSGGGHHHHHHHHHHHHHHHHHHHHHH-S-GGGGHHHHHHHGGGGTS--SSS-SS---SS---HHHHHHHHHHHHTTTPPPPTTHHHHHHHHHHHT-/-HHHHHHHHHHHHHHH-TTT--HHHHHHHHT--HHHHHHH-S-HHHHHHHHHHHHHHHHHHHHHHHHTSSS-HHHHHHHHHHHHHHHHTSSSS-GGGGGGSGGGGSGGGHHHHHHHHHHHHHHHHHHHHHHSS-GGGGHHHHHHHGGGGTS--SSS-SS---SS---HHHHHHHHHHHHHTTPPPPTTHHHHHHHHHH-/-HHHHHHHHHHHHHHHH-TTT--HHHHHHHHT--HHHHHHH-SSHHHHHHHHHHHHHHHHHHHHHHHHTSSS-HHHHHHHHHHHHHHHHTSSSS-GGGGGGSGGGGSGGGHHHHHHHHHHHHHHHHHHHHHH-S-GGGGHHHHHHHGGGGTS--SSS-SS---SS---HHHHHHHHHHHHTTTPPPPTTHHHHHHHHHHHH-/-HHHHHHHHHHHHHHH-TTT--HHHHHHHHT--HHHHHHH-S-HHHHHHHHHHHHHHHHHHHHHHHSSSSS-HHHHHHHHHHHHHHHHTSSSS-GGGGGGSGGGGSGGGHHHHHHHHHHHHHHHHHHHHHHSS-GGGGHHHHHHHGGGGTS--SSS-SS---SS---HHHHHHHHHHHHTTTPPPPTTHHHHHHHHHHHHHT-/-HHHHHHHHHHHHHHHH-TTT--HHHHHHHHT--HHHHHHH-SSHHHHHHHHHHHHHHHHHHHHHHHHTSSS-HHHHHHHHHHHHHHHHTSSSS-GGGGGGSGGGGSGGGHHHHHHHHHHHHHHHHHHHHHH-S-GGGGHHHHHHHGGGGTS--SSS-SS---SS---HHHHHHHHHHHHTTTPPPPTTHHHHHHHHHHHT-/-HHHHHHHHHHHHHHHH-TTT--HHHHHHHHT--HHHHHHH-S-HHHHHHHHHHTTTHHHHHHHTTGGG-TT-HHHHHHHHHHHHHHHHTSSSS-GGGGGGSGGGGSGGGHHHHHHHHHHHHHHHHHHHHHHSS-GGGGHHHHHHHGGGGTS--SSS-SS---SS---HHHHHHHHHHHHTTTPPPPTTHHHHHHHHHHHH-

InterPro domains:
  IPR001647 DNA-binding HTH domain, TetR-type [PF00440] (24-68)
  IPR001647 DNA-binding HTH domain, TetR-type [PR00455] (24-37)
  IPR001647 DNA-binding HTH domain, TetR-type [PR00455] (45-68)
  IPR001647 DNA-binding HTH domain, TetR-type [PS50977] (18-78)
  IPR009057 Homedomain-like superfamily [SSF46689] (11-77)
  IPR050109 HTH-type, TetR-like transcriptional regulator [PTHR30055] (1-207)

B-factor: mean 36.53, std 11.83, range [16.7, 97.68]